Protein AF-A0A922KWG6-F1 (afdb_monomer_lite)

Sequence (1012 aa):
MRNSLVELYQLEPMISYQQCFIFMRQLTINLRKSIMVKEKDALKRVHNWQFIHSLNLWSQLIGTSLKQNDLFGQLLMPVTNISLETLRLFSAFKYVPYRLQIIESLIKLSSESGHFIPIMRTFREIIVQLAQNKNEIILKNKIKNKKKKKETKPMEIVKKKEPKSANKIINLNVTLKISKEQTFEMDFIQKVVDRIYELLLYYLKSISHLISFPEIILIFHGECSKLIKSIPYARGQTMMRQLMDKCDKNAQFIVEHREKQNLSGKLKELIDQQRIELFENEIRNLKTPLVEFYEQWRQFKSKQSTSETNEEAPYKPFCCDSDCPFILATMSQEEKSILGLGNPLLDVIATCNEDFLKKYDLEANNAILAEAKHEKLCADMSEQFKVQYLAGGSVQNSMRVAQWFMPRPNVCSFFGCVGEDDFAKQMKSKADEDGVNAVYMVDPKTATGTCACLITKNGKCRSLCAYLGASQKFSIDHVHKNFDYVESSRIFYVSGFHLIISLEPTLLLAKHAHQFEHKLFVINLSAPYISQFYSEQLLQVMPYVDLLFGNETEAEAFAKMQKWETNDMKIIAQKLADWQPCHRPRTVIVTQGKNPIIVAYTNQRLPMEMFTVPLLNDNEIVDTNGAGDAFVGGFLAYRLAAKPMAECIKAATFAAQEVIKQSGCVFPKENRMKLLLVVVFDCKFLHRYQLESDNAILADNERHQILCDELIENFNDIQFVPGGSIQNTIRVAQWFFDQPNVCTIFGCIGNDDFGHQMKCKIEQEDHVKSIYCIDNTRPTGKCVCLINVDSNGSHHRSLVTFLDACHGFRMEILQQNLSLFNNARIIYTSGFFLISNPDCVQLLAELCRKSSNDIKFALNLSASYVVKNHSQRLLQIFPYVDLLFGNENEAFALAETLEWDKDDKIDDIVEKMAHLESKKTNRTVIITQGPDEIIVVSTNSFVQKFPVPSIPTGEIIDTNGSGDAFVGGFLAYHLTGHSMIDCINAGTYAAQQVIRCCGCTLPESNELRLSN

Foldseek 3Di:
DLVVVLVVLLVPVVVSLLVLVVVLVVLVVLLVCCVPVVDPVSVVSCLDPVNLSNLLSSLQSLLQCVVPDVSSVVCLVSSLVSLLSSLVSQLDLQQLLQLLSSLLSVLNSCLSNVPDDPSLVSCQSVLVVLQVCLVVLVVVVVVVVVVVVVVPDDDDDDDDDDPPDDPDDDDSVPDRGDDPVVSSYPSVLVVSLVSVLVSVLSSCLSCLLQLCLLVSVVVVVVSLVSSLNSRNDDVSNVSSVVVNVLSVQSSVVSVVLCVVVVNNPCPVVPPPVVVRVVSSVVSVVVQTSSNVVVVVVLVVVQVVQVPDDPPDDTDDDDDPPPDDDDDDPDDDPLQQAEEEEWFWAKEKEFEDEPVLCVQQVWDWPAAEEDDPSCPCVSVVCVVPTDIDIDTDTLRLLLQLLLLLLDLAAARYEYEFEAEPDVSVVRNCVVCVVSRYRYDYDYDPPKHRKYWYWYAYPQQPITTIYIHRIRRLVDDLVSCVVVVVCLRSYQEYEYELNSLQRDLPNLVVSLVSQLVDPRHAYEYELHHLVCLVPVVVSVVVSLQSHQEYEYELNSLVSNCVSVVPPDSDVQVSQQCSQQDDDHSDKHWYWYHYPQAWIWIYIHPCPDPIDTHGQDDDDPVQQNHQASLSSQLSSQLVSVVSVVHDPNNSNVRSSLSSSQCRSDDHSDHDSDDPPSVQPLPQDDVVNCVSLVWDWQEEDEDDPVSVVVVVVCCVVVPSNDDDDQDDLLLLLQLLLLLQEPDAAPAEDEFEAEPDPSRVVNVCCVCPPSRHHYQYHYHDPWHGKDKDWRWHADPVLDIIITIYTHHIRRLVDDPVSCVVVVVVVLPAQEDEDELVCCVSPVVNLVVVLVCCQPHPNNRAYEYEPHDLCSCQVVVVSVLVSLQSHQEYEYEQSNLVSNCVNVVHDPPDDSQNSLLVSQQRHHDHDWHWYWYDYVQAWIWIDTPPDHIDTHHQDDDPSVQFDAQASLRSSLSNQLVSCVVVPHDNNNSNVRSSVRSVQCRSDPHSDDDPDDPSHDDD

Secondary structure (DSSP, 8-state):
-HHHHHHHHHHSHHHHHHHHHHHHHHHHHHHHHHHHH--HHHHHHHSSHHHHHHHHHHHHHHHHHTTT-GGGHHHHHHHHHHHHHHHHHT-SGGGHHHHHHHHHHHHHHHHHH-----HHHHHHHHHHHHHHHHHHHHHHHHHHHHHHHHS-S----------S-------TTT-S---TTGGG-HHHHHHHHHHHHHHHHHHHHHHTT-TTHHHHHHHHHHHHHHHHHH-SSHHHHHHHHHHHHHHHHHHHHHHHHHHHTT-TTTTTT---HHHHHHHHHHHHHT--HHHHHHHHHHHHHHHHTTTS-SSS--------------------TT--EEEEE---EEEEEEE--HHHHHHTTPPTTEEEE--GGGTTHHHHHHHHS--EEEE--HHHHHHHHHHHTSSSTTSEEEEEEEESSHHHHHHHHHHHHTT-EEEEEEETTSPEEEEEEEEETTTTEEEEEEEEEGGGG--HHHHHHTHHHHHHEEEEEEEHHHHTT-HHHHHHHHHHHHH-TT-EEEEE---HHHHHH-HHHHHHHGGG-SEEEEEHHHHHHHHHHTT-S---HHHHHHHHHH-SS-SS--EEEEEETTEEEEEEEGGGSS--EEEPPPPPPTTT----TTHHHHHHHHHHHHHHTT--HHHHHHHHHHHHHHHHTSSSS---SS-TTS--------HHHHHHTT--TTEEEE--HHHHHHHHHHHHHH-S--------HHHHHHHHHHHTBSSTTSSEEEEEEESSHHHHHHHHIIIIIS--EEEEEEESSSPPPEEEEEEEE-TTS-EEEEEEEE-GGGGG--HHHHHHTHHHHTT-SEEEEEHHHHHH-HHHHHHHHHHHHH-TT--EEEEE---HHHHHHHHHHHHHHGGG-SEEEEEHHHHHHHHHHTT--TT--HHHHHHHHHHS--SSS--EEEEEETTEEEEEEETTS--EEEPPPP--GGG----TTHHHHHHHHHHHHHHTT--HHHHHHHHHHHHHHHTTSSSSPPPS--TT-B--

pLDDT: mean 83.56, std 16.22, range [21.81, 98.62]

Structure (mmCIF, N/CA/C/O backbone):
data_AF-A0A922KWG6-F1
#
_entry.id   AF-A0A922KWG6-F1
#
loop_
_atom_site.group_PDB
_atom_site.id
_atom_site.type_symbol
_atom_site.label_atom_id
_atom_site.label_alt_id
_atom_site.label_comp_id
_atom_site.label_asym_id
_atom_site.label_entity_id
_atom_site.label_seq_id
_atom_site.pdbx_PDB_ins_code
_atom_site.Cartn_x
_atom_site.Cartn_y
_atom_site.Cartn_z
_atom_site.occupancy
_atom_site.B_iso_or_equiv
_atom_site.auth_seq_id
_atom_site.auth_comp_id
_atom_site.auth_asym_id
_atom_site.auth_atom_id
_atom_site.pdbx_PDB_model_num
ATOM 1 N N . MET A 1 1 ? 15.377 20.864 -7.348 1.00 59.28 1 MET A N 1
ATOM 2 C CA . MET A 1 1 ? 14.799 20.158 -6.184 1.00 59.28 1 MET A CA 1
ATOM 3 C C . MET A 1 1 ? 13.742 20.990 -5.462 1.00 59.28 1 MET A C 1
ATOM 5 O O . MET A 1 1 ? 12.593 20.629 -5.604 1.00 59.28 1 MET A O 1
ATOM 9 N N . ARG A 1 2 ? 14.041 22.108 -4.765 1.00 75.44 2 ARG A N 1
ATOM 10 C CA . ARG A 1 2 ? 12.980 22.904 -4.089 1.00 75.44 2 ARG A CA 1
ATOM 11 C C . ARG A 1 2 ? 11.874 23.394 -5.038 1.00 75.44 2 ARG A C 1
ATOM 13 O O . ARG A 1 2 ? 10.714 23.213 -4.716 1.00 75.44 2 ARG A O 1
ATOM 20 N N . ASN A 1 3 ? 12.224 23.986 -6.184 1.00 72.62 3 ASN A N 1
ATOM 21 C CA . ASN A 1 3 ? 11.232 24.450 -7.169 1.00 72.62 3 ASN A CA 1
ATOM 22 C C . ASN A 1 3 ? 10.406 23.283 -7.724 1.00 72.62 3 ASN A C 1
ATOM 24 O O . ASN A 1 3 ? 9.193 23.326 -7.635 1.00 72.62 3 ASN A O 1
ATOM 28 N N . SER A 1 4 ? 11.068 22.197 -8.127 1.00 76.56 4 SER A N 1
ATOM 29 C CA . SER A 1 4 ? 10.412 20.966 -8.588 1.00 76.56 4 SER A CA 1
ATOM 30 C C . SER A 1 4 ? 9.455 20.373 -7.550 1.00 76.56 4 SER A C 1
ATOM 32 O O . SER A 1 4 ? 8.413 19.839 -7.894 1.00 76.56 4 SER A O 1
ATOM 34 N N . LEU A 1 5 ? 9.803 20.469 -6.265 1.00 76.69 5 LEU A N 1
ATOM 35 C CA . LEU A 1 5 ? 8.951 20.003 -5.178 1.00 76.69 5 LEU A CA 1
ATOM 36 C C . LEU A 1 5 ? 7.742 20.926 -4.972 1.00 76.69 5 LEU A C 1
ATOM 38 O O . LEU A 1 5 ? 6.657 20.435 -4.700 1.00 76.69 5 LEU A O 1
ATOM 42 N N . VAL A 1 6 ? 7.913 22.245 -5.112 1.00 80.44 6 VAL A N 1
ATOM 43 C CA . VAL A 1 6 ? 6.792 23.201 -5.096 1.00 80.44 6 VAL A CA 1
ATOM 44 C C . VAL A 1 6 ? 5.848 22.935 -6.262 1.00 80.44 6 VAL A C 1
ATOM 46 O O . VAL A 1 6 ? 4.654 22.823 -6.032 1.00 80.44 6 VAL A O 1
ATOM 49 N N . GLU A 1 7 ? 6.383 22.769 -7.470 1.00 78.81 7 GLU A N 1
ATOM 50 C CA . GLU A 1 7 ? 5.612 22.428 -8.671 1.00 78.81 7 GLU A CA 1
ATOM 51 C C . GLU A 1 7 ? 4.840 21.116 -8.473 1.00 78.81 7 GLU A C 1
ATOM 53 O O . GLU A 1 7 ? 3.652 21.055 -8.764 1.00 78.81 7 GLU A O 1
ATOM 58 N N . LEU A 1 8 ? 5.469 20.097 -7.875 1.00 80.31 8 LEU A N 1
ATOM 59 C CA . LEU A 1 8 ? 4.806 18.835 -7.541 1.00 80.31 8 LEU A CA 1
ATOM 60 C C . LEU A 1 8 ? 3.674 19.017 -6.520 1.00 80.31 8 LEU A C 1
ATOM 62 O O . LEU A 1 8 ? 2.592 18.470 -6.700 1.00 80.31 8 LEU A O 1
ATOM 66 N N . TYR A 1 9 ? 3.887 19.812 -5.469 1.00 81.06 9 TYR A N 1
ATOM 67 C CA . TYR A 1 9 ? 2.828 20.131 -4.509 1.00 81.06 9 TYR A CA 1
ATOM 68 C C . TYR A 1 9 ? 1.695 20.973 -5.130 1.00 81.06 9 TYR A C 1
ATOM 70 O O . TYR A 1 9 ? 0.570 20.951 -4.635 1.00 81.06 9 TYR A O 1
ATOM 78 N N . GLN A 1 10 ? 1.936 21.706 -6.213 1.00 79.88 10 GLN A N 1
ATOM 79 C CA . GLN A 1 10 ? 0.877 22.453 -6.896 1.00 79.88 10 GLN A CA 1
ATOM 80 C C . GLN A 1 10 ? -0.069 21.562 -7.709 1.00 79.88 10 GLN A C 1
ATOM 82 O O . GLN A 1 10 ? -1.181 21.999 -7.992 1.00 79.88 10 GLN A O 1
ATOM 87 N N . LEU A 1 11 ? 0.333 20.328 -8.038 1.00 80.38 11 LEU A N 1
ATOM 88 C CA . LEU A 1 11 ? -0.500 19.387 -8.796 1.00 80.38 11 LEU A CA 1
ATOM 89 C C . LEU A 1 11 ? -1.735 18.933 -8.009 1.00 80.38 11 LEU A C 1
ATOM 91 O O . LEU A 1 11 ? -2.805 18.817 -8.590 1.00 80.38 11 LEU A O 1
ATOM 95 N N . GLU A 1 12 ? -1.598 18.749 -6.690 1.00 81.19 12 GLU A N 1
ATOM 96 C CA . GLU A 1 12 ? -2.671 18.276 -5.799 1.00 81.19 12 GLU A CA 1
ATOM 97 C C . GLU A 1 12 ? -2.898 19.240 -4.616 1.00 81.19 12 GLU A C 1
ATOM 99 O O . GLU A 1 12 ? -2.484 18.963 -3.483 1.00 81.19 12 GLU A O 1
ATOM 104 N N . PRO A 1 13 ? -3.545 20.403 -4.834 1.00 74.25 13 PRO A N 1
ATOM 105 C CA . PRO A 1 13 ? -3.647 21.475 -3.840 1.00 74.25 13 PRO A CA 1
ATOM 106 C C . PRO A 1 13 ? -4.237 21.059 -2.484 1.00 74.25 13 PRO A C 1
ATOM 108 O O . PRO A 1 13 ? -3.791 21.557 -1.449 1.00 74.25 13 PRO A O 1
ATOM 111 N N . MET A 1 14 ? -5.205 20.136 -2.475 1.00 71.12 14 MET A N 1
ATOM 112 C CA . MET A 1 14 ? -5.869 19.651 -1.257 1.00 71.12 14 MET A CA 1
ATOM 113 C C . MET A 1 14 ? -4.923 18.844 -0.359 1.00 71.12 14 MET A C 1
ATOM 115 O O . MET A 1 14 ? -4.755 19.155 0.823 1.00 71.12 14 MET A O 1
ATOM 119 N N . ILE A 1 15 ? -4.241 17.849 -0.931 1.00 77.94 15 ILE A N 1
ATOM 120 C CA . ILE A 1 15 ? -3.261 17.015 -0.220 1.00 77.94 15 ILE A CA 1
ATOM 121 C C . ILE A 1 15 ? -2.087 17.883 0.244 1.00 77.94 15 ILE A C 1
ATOM 123 O O . ILE A 1 15 ? -1.628 17.798 1.387 1.00 77.94 15 ILE A O 1
ATOM 127 N N . SER A 1 16 ? -1.625 18.773 -0.628 1.00 80.06 16 SER A N 1
ATOM 128 C CA . SER A 1 16 ? -0.528 19.695 -0.354 1.00 80.06 16 SER A CA 1
ATOM 129 C C . SER A 1 16 ? -0.841 20.672 0.772 1.00 80.06 16 SER A C 1
ATOM 131 O O . SER A 1 16 ? 0.031 20.936 1.602 1.00 80.06 16 SER A O 1
ATOM 133 N N . TYR A 1 17 ? -2.078 21.170 0.858 1.00 84.19 17 TYR A N 1
ATOM 134 C CA . TYR A 1 17 ? -2.541 21.974 1.987 1.00 84.19 17 TYR A CA 1
ATOM 135 C C . TYR A 1 17 ? -2.466 21.186 3.301 1.00 84.19 17 TYR A C 1
ATOM 137 O O . TYR A 1 17 ? -1.884 21.678 4.271 1.00 84.19 17 TYR A O 1
ATOM 145 N N . GLN A 1 18 ? -2.978 19.950 3.337 1.00 77.75 18 GLN A N 1
ATOM 146 C CA . GLN A 1 18 ? -2.961 19.113 4.543 1.00 77.75 18 GLN A CA 1
ATOM 147 C C . GLN A 1 18 ? -1.530 18.807 5.008 1.00 77.75 18 GLN A C 1
ATOM 149 O O . GLN A 1 18 ? -1.205 18.955 6.190 1.00 77.75 18 GLN A O 1
ATOM 154 N N . GLN A 1 19 ? -0.637 18.451 4.081 1.00 82.38 19 GLN A N 1
ATOM 155 C CA . GLN A 1 19 ? 0.773 18.224 4.400 1.00 82.38 19 GLN A CA 1
ATOM 156 C C . GLN A 1 19 ? 1.450 19.506 4.887 1.00 82.38 19 GLN A C 1
ATOM 158 O O . GLN A 1 19 ? 2.111 19.499 5.931 1.00 82.38 19 GLN A O 1
ATOM 163 N N . CYS A 1 20 ? 1.239 20.622 4.184 1.00 82.94 20 CYS A N 1
ATOM 164 C CA . CYS A 1 20 ? 1.757 21.922 4.589 1.00 82.94 20 CYS A CA 1
ATOM 165 C C . CYS A 1 20 ? 1.293 22.275 6.011 1.00 82.94 20 CYS A C 1
ATOM 167 O O . CYS A 1 20 ? 2.122 22.630 6.849 1.00 82.94 20 CYS A O 1
ATOM 169 N N . PHE A 1 21 ? 0.010 22.081 6.333 1.00 83.56 21 PHE A N 1
ATOM 170 C CA . PHE A 1 21 ? -0.555 22.313 7.663 1.00 83.56 21 PHE A CA 1
ATOM 171 C C . PHE A 1 21 ? 0.114 21.459 8.756 1.00 83.56 21 PHE A C 1
ATOM 173 O O . PHE A 1 21 ? 0.494 21.987 9.808 1.00 83.56 21 PHE A O 1
ATOM 180 N N . ILE A 1 22 ? 0.330 20.160 8.513 1.00 80.38 22 ILE A N 1
ATOM 181 C CA . ILE A 1 22 ? 0.997 19.255 9.466 1.00 80.38 22 ILE A CA 1
ATOM 182 C C . ILE A 1 22 ? 2.428 19.722 9.751 1.00 80.38 22 ILE A C 1
ATOM 184 O O . ILE A 1 22 ? 2.817 19.873 10.915 1.00 80.38 22 ILE A O 1
ATOM 188 N N . PHE A 1 23 ? 3.212 20.003 8.708 1.00 85.44 23 PHE A N 1
ATOM 189 C CA . PHE A 1 23 ? 4.589 20.472 8.875 1.00 85.44 23 PHE A CA 1
ATOM 190 C C . PHE A 1 23 ? 4.644 21.837 9.563 1.00 85.44 23 PHE A C 1
ATOM 192 O O . PHE A 1 23 ? 5.465 22.061 10.454 1.00 85.44 23 PHE A O 1
ATOM 199 N N . MET A 1 24 ? 3.719 22.731 9.230 1.00 85.81 24 MET A N 1
ATOM 200 C CA . MET A 1 24 ? 3.552 24.023 9.887 1.00 85.81 24 MET A CA 1
ATOM 201 C C . MET A 1 24 ? 3.261 23.884 11.388 1.00 85.81 24 MET A C 1
ATOM 203 O O . MET A 1 24 ? 3.851 24.595 12.215 1.00 85.81 24 MET A O 1
ATOM 207 N N . ARG A 1 25 ? 2.427 22.915 11.781 1.00 81.75 25 ARG A N 1
ATOM 208 C CA . ARG A 1 25 ? 2.173 22.590 13.191 1.00 81.75 25 ARG A CA 1
ATOM 209 C C . ARG A 1 25 ? 3.431 22.053 13.883 1.00 81.75 25 ARG A C 1
ATOM 211 O O . ARG A 1 25 ? 3.731 22.485 14.996 1.00 81.75 25 ARG A O 1
ATOM 218 N N . GLN A 1 26 ? 4.215 21.195 13.229 1.00 84.56 26 GLN A N 1
ATOM 219 C CA . GLN A 1 26 ? 5.482 20.689 13.780 1.00 84.56 26 GLN A CA 1
ATOM 220 C C . GLN A 1 26 ? 6.522 21.799 13.986 1.00 84.56 26 GLN A C 1
ATOM 222 O O . GLN A 1 26 ? 7.138 21.885 15.054 1.00 84.56 26 GLN A O 1
ATOM 227 N N . LEU A 1 27 ? 6.692 22.690 13.002 1.00 88.94 27 LEU A N 1
ATOM 228 C CA . LEU A 1 27 ? 7.568 23.860 13.123 1.00 88.94 27 LEU A CA 1
ATOM 229 C C . LEU A 1 27 ? 7.122 24.752 14.291 1.00 88.94 27 LEU A C 1
ATOM 231 O O . LEU A 1 27 ? 7.959 25.193 15.081 1.00 88.94 27 LEU A O 1
ATOM 235 N N . THR A 1 28 ? 5.809 24.941 14.462 1.00 88.94 28 THR A N 1
ATOM 236 C CA . THR A 1 28 ? 5.228 25.699 15.582 1.00 88.94 28 THR A CA 1
ATOM 237 C C . THR A 1 28 ? 5.527 25.052 16.935 1.00 88.94 28 THR A C 1
ATOM 239 O O . THR A 1 28 ? 5.909 25.753 17.871 1.00 88.94 28 THR A O 1
ATOM 242 N N . ILE A 1 29 ? 5.379 23.729 17.064 1.00 84.69 29 ILE A N 1
ATOM 243 C CA . ILE A 1 29 ? 5.659 22.994 18.311 1.00 84.69 29 ILE A CA 1
ATOM 244 C C . ILE A 1 29 ? 7.138 23.111 18.678 1.00 84.69 29 ILE A C 1
ATOM 246 O O . ILE A 1 29 ? 7.464 23.450 19.819 1.00 84.69 29 ILE A O 1
ATOM 250 N N . ASN A 1 30 ? 8.029 22.884 17.709 1.00 86.56 30 ASN A N 1
ATOM 251 C CA . ASN A 1 30 ? 9.467 23.028 17.915 1.00 86.56 30 ASN A CA 1
ATOM 252 C C . ASN A 1 30 ? 9.808 24.443 18.386 1.00 86.56 30 ASN A C 1
ATOM 254 O O . ASN A 1 30 ? 10.493 24.597 19.396 1.00 86.56 30 ASN A O 1
ATOM 258 N N . LEU A 1 31 ? 9.254 25.463 17.728 1.00 90.38 31 LEU A N 1
ATOM 259 C CA . LEU A 1 31 ? 9.469 26.859 18.088 1.00 90.38 31 LEU A CA 1
ATOM 260 C C . LEU A 1 31 ? 8.934 27.199 19.488 1.00 90.38 31 LEU A C 1
ATOM 262 O O . LEU A 1 31 ? 9.661 27.785 20.290 1.00 90.38 31 LEU A O 1
ATOM 266 N N . ARG A 1 32 ? 7.703 26.788 19.823 1.00 87.19 32 ARG A N 1
ATOM 267 C CA . ARG A 1 32 ? 7.104 27.004 21.154 1.00 87.19 32 ARG A CA 1
ATOM 268 C C . ARG A 1 32 ? 7.934 26.355 22.255 1.00 87.19 32 ARG A C 1
ATOM 270 O O . ARG A 1 32 ? 8.227 27.007 23.254 1.00 87.19 32 ARG A O 1
ATOM 277 N N . LYS A 1 33 ? 8.388 25.114 22.053 1.00 84.56 33 LYS A N 1
ATOM 278 C CA . LYS A 1 33 ? 9.250 24.415 23.015 1.00 84.56 33 LYS A CA 1
ATOM 279 C C . LYS A 1 33 ? 10.570 25.161 23.228 1.00 84.56 33 LYS A C 1
ATOM 281 O O . LYS A 1 33 ? 11.011 25.302 24.366 1.00 84.56 33 LYS A O 1
ATOM 286 N N . SER A 1 34 ? 11.178 25.693 22.166 1.00 88.31 34 SER A N 1
ATOM 287 C CA . SER A 1 34 ? 12.404 26.497 22.270 1.00 88.31 34 SER A CA 1
ATOM 288 C C . SER A 1 34 ? 12.186 27.834 22.984 1.00 88.31 34 SER A C 1
ATOM 290 O O . SER A 1 34 ? 13.081 28.284 23.697 1.00 88.31 34 SER A O 1
ATOM 292 N N . ILE A 1 35 ? 11.009 28.449 22.830 1.00 85.94 35 ILE A N 1
ATOM 293 C CA . ILE A 1 35 ? 10.632 29.689 23.525 1.00 85.94 35 ILE A CA 1
ATOM 294 C C . ILE A 1 35 ? 10.383 29.435 25.020 1.00 85.94 35 ILE A C 1
ATOM 296 O O . ILE A 1 35 ? 10.876 30.201 25.850 1.00 85.94 35 ILE A O 1
ATOM 300 N N . MET A 1 36 ? 9.649 28.369 25.361 1.00 77.56 36 MET A N 1
ATOM 301 C CA . MET A 1 36 ? 9.242 28.054 26.737 1.00 77.56 36 MET A CA 1
ATOM 302 C C . MET A 1 36 ? 10.387 27.485 27.579 1.00 77.56 36 MET A C 1
ATOM 304 O O . MET A 1 36 ? 10.631 27.958 28.683 1.00 77.56 36 MET A O 1
ATOM 308 N N . VAL A 1 37 ? 11.098 26.482 27.057 1.00 73.50 37 VAL A N 1
ATOM 309 C CA . VAL A 1 37 ? 12.067 25.691 27.837 1.00 73.50 37 VAL A CA 1
ATOM 310 C C . VAL A 1 37 ? 13.476 26.298 27.775 1.00 73.50 37 VAL A C 1
ATOM 312 O O . VAL A 1 37 ? 14.262 26.145 28.702 1.00 73.50 37 VAL A O 1
ATOM 315 N N . LYS A 1 38 ? 13.818 27.010 26.686 1.00 70.81 38 LYS A N 1
ATOM 316 C CA . LYS A 1 38 ? 15.133 27.654 26.435 1.00 70.81 38 LYS A CA 1
ATOM 317 C C . LYS A 1 38 ? 16.369 26.745 26.584 1.00 70.81 38 LYS A C 1
ATOM 319 O O . LYS A 1 38 ? 17.500 27.232 26.607 1.00 70.81 38 LYS A O 1
ATOM 324 N N . GLU A 1 39 ? 16.183 25.430 26.617 1.00 79.31 39 GLU A N 1
ATOM 325 C CA . GLU A 1 39 ? 17.261 24.442 26.647 1.00 79.31 39 GLU A CA 1
ATOM 326 C C . GLU A 1 39 ? 18.057 24.402 25.337 1.00 79.31 39 GLU A C 1
ATOM 328 O O . GLU A 1 39 ? 17.531 24.625 24.241 1.00 79.31 39 GLU A O 1
ATOM 333 N N . LYS A 1 40 ? 19.346 24.048 25.437 1.00 78.75 40 LYS A N 1
ATOM 334 C CA . LYS A 1 40 ? 20.254 23.967 24.281 1.00 78.75 40 LYS A CA 1
ATOM 335 C C . LYS A 1 40 ? 19.732 23.031 23.190 1.00 78.75 40 LYS A C 1
ATOM 337 O O . LYS A 1 40 ? 19.833 23.379 22.016 1.00 78.75 40 LYS A O 1
ATOM 342 N N . ASP A 1 41 ? 19.162 21.885 23.551 1.00 79.50 41 ASP A N 1
ATOM 343 C CA . ASP A 1 41 ? 18.689 20.909 22.564 1.00 79.50 41 ASP A CA 1
ATOM 344 C C . ASP A 1 41 ? 17.359 21.317 21.926 1.00 79.50 41 ASP A C 1
ATOM 346 O O . ASP A 1 41 ? 17.149 21.084 20.736 1.00 79.50 41 ASP A O 1
ATOM 350 N N . ALA A 1 42 ? 16.504 22.040 22.656 1.00 82.19 42 ALA A N 1
ATOM 351 C CA . ALA A 1 42 ? 15.332 22.679 22.067 1.00 82.19 42 ALA A CA 1
ATOM 352 C C . ALA A 1 42 ? 15.731 23.771 21.064 1.00 82.19 42 ALA A C 1
ATOM 354 O O . ALA A 1 42 ? 15.164 23.845 19.978 1.00 82.19 42 ALA A O 1
ATOM 355 N N . LEU A 1 43 ? 16.741 24.589 21.368 1.00 86.69 43 LEU A N 1
ATOM 356 C CA . LEU A 1 43 ? 17.226 25.617 20.440 1.00 86.69 43 LEU A CA 1
ATOM 357 C C . LEU A 1 43 ? 17.864 25.023 19.174 1.00 86.69 43 LEU A C 1
ATOM 359 O O . LEU A 1 43 ? 17.669 25.584 18.098 1.00 86.69 43 LEU A O 1
ATOM 363 N N . LYS A 1 44 ? 18.569 23.885 19.262 1.00 87.94 44 LYS A N 1
ATOM 364 C CA . LYS A 1 44 ? 19.153 23.192 18.092 1.00 87.94 44 LYS A CA 1
ATOM 365 C C . LYS A 1 44 ? 18.102 22.686 17.100 1.00 87.94 44 LYS A C 1
ATOM 367 O O . LYS A 1 44 ? 18.371 22.671 15.902 1.00 87.94 44 LYS A O 1
ATOM 372 N N . ARG A 1 45 ? 16.908 22.304 17.572 1.00 87.75 45 ARG A N 1
ATOM 373 C CA . ARG A 1 45 ? 15.798 21.865 16.700 1.00 87.75 45 ARG A CA 1
ATOM 374 C C . ARG A 1 45 ? 15.259 22.976 15.797 1.00 87.75 45 ARG A C 1
ATOM 376 O O . ARG A 1 45 ? 14.709 22.675 14.745 1.00 87.75 45 ARG A O 1
ATOM 383 N N . VAL A 1 46 ? 15.457 24.236 16.183 1.00 91.44 46 VAL A N 1
ATOM 384 C CA . VAL A 1 46 ? 15.071 25.403 15.379 1.00 91.44 46 VAL A CA 1
ATOM 385 C C . VAL A 1 46 ? 16.288 26.000 14.663 1.00 91.44 46 VAL A C 1
ATOM 387 O O . VAL A 1 46 ? 16.210 26.318 13.487 1.00 91.44 46 VAL A O 1
ATOM 390 N N . HIS A 1 47 ? 17.449 26.100 15.319 1.00 93.12 47 HIS A N 1
ATOM 391 C CA . HIS A 1 47 ? 18.687 26.633 14.726 1.00 93.12 47 HIS A CA 1
ATOM 392 C C . HIS A 1 47 ? 19.421 25.590 13.865 1.00 93.12 47 HIS A C 1
ATOM 394 O O . HIS A 1 47 ? 20.483 25.094 14.238 1.00 93.12 47 HIS A O 1
ATOM 400 N N . ASN A 1 48 ? 18.858 25.242 12.708 1.00 92.88 48 ASN A N 1
ATOM 401 C CA . ASN A 1 48 ? 19.487 24.347 11.732 1.00 92.88 48 ASN A CA 1
ATOM 402 C C . ASN A 1 48 ? 18.989 24.613 10.296 1.00 92.88 48 ASN A C 1
ATOM 404 O O . ASN A 1 48 ? 18.021 25.343 10.078 1.00 92.88 48 ASN A O 1
ATOM 408 N N . TRP A 1 49 ? 19.666 24.017 9.308 1.00 91.44 49 TRP A N 1
ATOM 409 C CA . TRP A 1 49 ? 19.324 24.174 7.890 1.00 91.44 49 TRP A CA 1
ATOM 410 C C . TRP A 1 49 ? 17.984 23.538 7.520 1.00 91.44 49 TRP A C 1
ATOM 412 O O . TRP A 1 49 ? 17.274 24.093 6.688 1.00 91.44 49 TRP A O 1
ATOM 422 N N . GLN A 1 50 ? 17.603 22.422 8.147 1.00 89.50 50 GLN A N 1
ATOM 423 C CA . GLN A 1 50 ? 16.333 21.747 7.857 1.00 89.50 50 GLN A CA 1
ATOM 424 C C . GLN A 1 50 ? 15.140 22.652 8.191 1.00 89.50 50 GLN A C 1
ATOM 426 O O . GLN A 1 50 ? 14.216 22.765 7.388 1.00 89.50 50 GLN A O 1
ATOM 431 N N . PHE A 1 51 ? 15.189 23.366 9.320 1.00 92.50 51 PHE A N 1
ATOM 432 C CA . PHE A 1 51 ? 14.155 24.317 9.729 1.00 92.50 51 PHE A CA 1
ATOM 433 C C . PHE A 1 51 ? 14.029 25.486 8.738 1.00 92.50 51 PHE A C 1
ATOM 435 O O . PHE A 1 51 ? 12.925 25.799 8.296 1.00 92.50 51 PHE A O 1
ATOM 442 N N . ILE A 1 52 ? 15.154 26.087 8.319 1.00 90.81 52 ILE A N 1
ATOM 443 C CA . ILE A 1 52 ? 15.160 27.155 7.300 1.00 90.81 52 ILE A CA 1
ATOM 444 C C . ILE A 1 52 ? 14.633 26.642 5.961 1.00 90.81 52 ILE A C 1
ATOM 446 O O . ILE A 1 52 ? 13.787 27.283 5.348 1.00 90.81 52 ILE A O 1
ATOM 450 N N . HIS A 1 53 ? 15.125 25.500 5.481 1.00 89.94 53 HIS A N 1
ATOM 451 C CA . HIS A 1 53 ? 14.699 24.961 4.192 1.00 89.94 53 HIS A CA 1
ATOM 452 C C . HIS A 1 53 ? 13.217 24.589 4.189 1.00 89.94 53 HIS A C 1
ATOM 454 O O . HIS A 1 53 ? 12.561 24.812 3.175 1.00 89.94 53 HIS A O 1
ATOM 460 N N . SER A 1 54 ? 12.687 24.122 5.322 1.00 90.19 54 SER A N 1
ATOM 461 C CA . SER A 1 54 ? 11.254 23.878 5.500 1.00 90.19 54 SER A CA 1
ATOM 462 C C . SER A 1 54 ? 10.460 25.179 5.419 1.00 90.19 54 SER A C 1
ATOM 464 O O . SER A 1 54 ? 9.527 25.266 4.628 1.00 90.19 54 SER A O 1
ATOM 466 N N . LEU A 1 55 ? 10.861 26.222 6.159 1.00 90.31 55 LEU A N 1
ATOM 467 C CA . LEU A 1 55 ? 10.218 27.537 6.057 1.00 90.31 55 LEU A CA 1
ATOM 468 C C . LEU A 1 55 ? 10.267 28.082 4.627 1.00 90.31 55 LEU A C 1
ATOM 470 O O . LEU A 1 55 ? 9.255 28.566 4.135 1.00 90.31 55 LEU A O 1
ATOM 474 N N . ASN A 1 56 ? 11.401 27.951 3.940 1.00 89.75 56 ASN A N 1
ATOM 475 C CA . ASN A 1 56 ? 11.568 28.433 2.571 1.00 89.75 56 ASN A CA 1
ATOM 476 C C . ASN A 1 56 ? 10.696 27.666 1.569 1.00 89.75 56 ASN A C 1
ATOM 478 O O . ASN A 1 56 ? 10.153 28.274 0.651 1.00 89.75 56 ASN A O 1
ATOM 482 N N . LEU A 1 57 ? 10.590 26.342 1.717 1.00 90.06 57 LEU A N 1
ATOM 483 C CA . LEU A 1 57 ? 9.752 25.495 0.869 1.00 90.06 57 LEU A CA 1
ATOM 484 C C . LEU A 1 57 ? 8.278 25.870 1.026 1.00 90.06 57 LEU A C 1
ATOM 486 O O . LEU A 1 57 ? 7.625 26.186 0.036 1.00 90.06 57 LEU A O 1
ATOM 490 N N . TRP A 1 58 ? 7.778 25.891 2.264 1.00 91.50 58 TRP A N 1
ATOM 491 C CA . TRP A 1 58 ? 6.368 26.175 2.533 1.00 91.50 58 TRP A CA 1
ATOM 492 C C . TRP A 1 58 ? 5.998 27.622 2.222 1.00 91.50 58 TRP A C 1
ATOM 494 O O . TRP A 1 58 ? 4.939 27.863 1.656 1.00 91.50 58 TRP A O 1
ATOM 504 N N . SER A 1 59 ? 6.891 28.578 2.494 1.00 90.88 59 SER A N 1
ATOM 505 C CA . SER A 1 59 ? 6.688 29.975 2.087 1.00 90.88 59 SER A CA 1
ATOM 506 C C . SER A 1 59 ? 6.556 30.107 0.568 1.00 90.88 59 SER A C 1
ATOM 508 O O . SER A 1 59 ? 5.699 30.843 0.095 1.00 90.88 59 SER A O 1
ATOM 510 N N . GLN A 1 60 ? 7.377 29.382 -0.199 1.00 89.38 60 GLN A N 1
ATOM 511 C CA . GLN A 1 60 ? 7.311 29.402 -1.659 1.00 89.38 60 GLN A CA 1
ATOM 512 C C . GLN A 1 60 ? 6.042 28.714 -2.182 1.00 89.38 60 GLN A C 1
ATOM 514 O O . GLN A 1 60 ? 5.394 29.251 -3.075 1.00 89.38 60 GLN A O 1
ATOM 519 N N . LEU A 1 61 ? 5.660 27.558 -1.628 1.00 89.06 61 LEU A N 1
ATOM 520 C CA . LEU A 1 61 ? 4.434 26.860 -2.027 1.00 89.06 61 LEU A CA 1
ATOM 521 C C . LEU A 1 61 ? 3.191 27.713 -1.758 1.00 89.06 61 LEU A C 1
ATOM 523 O O . LEU A 1 61 ? 2.385 27.916 -2.660 1.00 89.06 61 LEU A O 1
ATOM 527 N N . ILE A 1 62 ? 3.063 28.252 -0.542 1.00 89.56 62 ILE A N 1
ATOM 528 C CA . ILE A 1 62 ? 1.940 29.118 -0.168 1.00 89.56 62 ILE A CA 1
ATOM 529 C C . ILE A 1 62 ? 1.932 30.358 -1.067 1.00 89.56 62 ILE A C 1
ATOM 531 O O . ILE A 1 62 ? 0.918 30.653 -1.686 1.00 89.56 62 ILE A O 1
ATOM 535 N N . GLY A 1 63 ? 3.069 31.049 -1.200 1.00 85.94 63 GLY A N 1
ATOM 536 C CA . GLY A 1 63 ? 3.173 32.261 -2.011 1.00 85.94 63 GLY A CA 1
ATOM 537 C C . GLY A 1 63 ? 2.727 32.059 -3.459 1.00 85.94 63 GLY A C 1
ATOM 538 O O . GLY A 1 63 ? 1.945 32.851 -3.974 1.00 85.94 63 GLY A O 1
ATOM 539 N N . THR A 1 64 ? 3.191 30.989 -4.103 1.00 85.44 64 THR A N 1
ATOM 540 C CA . THR A 1 64 ? 2.896 30.711 -5.519 1.00 85.44 64 THR A CA 1
ATOM 541 C C . THR A 1 64 ? 1.498 30.138 -5.765 1.00 85.44 64 THR A C 1
ATOM 543 O O . THR A 1 64 ? 0.954 30.349 -6.845 1.00 85.44 64 THR A O 1
ATOM 546 N N . SER A 1 65 ? 0.892 29.464 -4.783 1.00 83.00 65 SER A N 1
ATOM 547 C CA . SER A 1 65 ? -0.394 28.761 -4.962 1.00 83.00 65 SER A CA 1
ATOM 548 C C . SER A 1 65 ? -1.622 29.596 -4.581 1.00 83.00 65 SER A C 1
ATOM 550 O O . SER A 1 65 ? -2.734 29.260 -4.974 1.00 83.00 65 SER A O 1
ATOM 552 N N . LEU A 1 66 ? -1.439 30.717 -3.872 1.00 77.12 66 LEU A N 1
ATOM 553 C CA . LEU A 1 66 ? -2.532 31.579 -3.389 1.00 77.12 66 LEU A CA 1
ATOM 554 C C . LEU A 1 66 ? -3.437 32.151 -4.484 1.00 77.12 66 LEU A C 1
ATOM 556 O O . LEU A 1 66 ? -4.604 32.405 -4.228 1.00 77.12 66 LEU A O 1
ATOM 560 N N . LYS A 1 67 ? -2.912 32.372 -5.693 1.00 67.19 67 LYS A N 1
ATOM 561 C CA . LYS A 1 67 ? -3.711 32.888 -6.819 1.00 67.19 67 LYS A CA 1
ATOM 562 C C . LYS A 1 67 ? -4.593 31.823 -7.472 1.00 67.19 67 LYS A C 1
ATOM 564 O O . LYS A 1 67 ? -5.493 32.171 -8.225 1.00 67.19 67 LYS A O 1
ATOM 569 N N . GLN A 1 68 ? -4.274 30.551 -7.251 1.00 63.91 68 GLN A N 1
ATOM 570 C CA . GLN A 1 68 ? -4.918 29.408 -7.899 1.00 63.91 68 GLN A CA 1
ATOM 571 C C . GLN A 1 68 ? -5.833 28.648 -6.935 1.00 63.91 68 GLN A C 1
ATOM 573 O O . GLN A 1 68 ? -6.738 27.953 -7.386 1.00 63.91 68 GLN A O 1
ATOM 578 N N . ASN A 1 69 ? -5.596 28.750 -5.622 1.00 68.69 69 ASN A N 1
ATOM 579 C CA . ASN A 1 69 ? -6.355 28.014 -4.621 1.00 68.69 69 ASN A CA 1
ATOM 580 C C . ASN A 1 69 ? -6.430 28.757 -3.273 1.00 68.69 69 ASN A C 1
ATOM 582 O O . ASN A 1 69 ? -5.410 28.996 -2.615 1.00 68.69 69 ASN A O 1
ATOM 586 N N . ASP A 1 70 ? -7.656 29.038 -2.830 1.00 70.19 70 ASP A N 1
ATOM 587 C CA . ASP A 1 70 ? -7.949 29.812 -1.618 1.00 70.19 70 ASP A CA 1
ATOM 588 C C . ASP A 1 70 ? -7.576 29.097 -0.306 1.00 70.19 70 ASP A C 1
ATOM 590 O O . ASP A 1 70 ? -7.391 29.744 0.729 1.00 70.19 70 ASP A O 1
ATOM 594 N N . LEU A 1 71 ? -7.398 27.770 -0.315 1.00 74.88 71 LEU A N 1
ATOM 595 C CA . LEU A 1 71 ? -7.080 26.991 0.889 1.00 74.88 71 LEU A CA 1
ATOM 596 C C . LEU A 1 71 ? -5.725 27.382 1.479 1.00 74.88 71 LEU A C 1
ATOM 598 O O . LEU A 1 71 ? -5.603 27.572 2.691 1.00 74.88 71 LEU A O 1
ATOM 602 N N . PHE A 1 72 ? -4.710 27.604 0.638 1.00 80.12 72 PHE A N 1
ATOM 603 C CA . PHE A 1 72 ? -3.392 28.057 1.098 1.00 80.12 72 PHE A CA 1
ATOM 604 C C . PHE A 1 72 ? -3.435 29.442 1.767 1.00 80.12 72 PHE A C 1
ATOM 606 O O . PHE A 1 72 ? -2.552 29.751 2.575 1.00 80.12 72 PHE A O 1
ATOM 613 N N . GLY A 1 73 ? -4.496 30.227 1.527 1.00 80.38 73 GLY A N 1
ATOM 614 C CA . GLY A 1 73 ? -4.822 31.470 2.239 1.00 80.38 73 GLY A CA 1
ATOM 615 C C . GLY A 1 73 ? -4.791 31.312 3.752 1.00 80.38 73 GLY A C 1
ATOM 616 O O . GLY A 1 73 ? -4.214 32.137 4.464 1.00 80.38 73 GLY A O 1
ATOM 617 N N . GLN A 1 74 ? -5.312 30.192 4.249 1.00 83.81 74 GLN A N 1
ATOM 618 C CA . GLN A 1 74 ? -5.397 29.922 5.683 1.00 83.81 74 GLN A CA 1
ATOM 619 C C . GLN A 1 74 ? -4.019 29.670 6.325 1.00 83.81 74 GLN A C 1
ATOM 621 O O . GLN A 1 74 ? -3.855 29.853 7.533 1.00 83.81 74 GLN A O 1
ATOM 626 N N . LEU A 1 75 ? -3.004 29.291 5.534 1.00 88.81 75 LEU A N 1
ATOM 627 C CA . LEU A 1 75 ? -1.648 28.980 6.012 1.00 88.81 75 LEU A CA 1
ATOM 628 C C . LEU A 1 75 ? -0.682 30.169 5.943 1.00 88.81 75 LEU A C 1
ATOM 630 O O . LEU A 1 75 ? 0.368 30.143 6.595 1.00 88.81 75 LEU A O 1
ATOM 634 N N . LEU A 1 76 ? -1.048 31.237 5.227 1.00 88.75 76 LEU A N 1
ATOM 635 C CA . LEU A 1 76 ? -0.231 32.440 5.057 1.00 88.75 76 LEU A CA 1
ATOM 636 C C . LEU A 1 76 ? 0.122 33.112 6.395 1.00 88.75 76 LEU A C 1
ATOM 638 O O . LEU A 1 76 ? 1.286 33.433 6.666 1.00 88.75 76 LEU A O 1
ATOM 642 N N . MET A 1 77 ? -0.875 33.298 7.262 1.00 88.62 77 MET A N 1
ATOM 643 C CA . MET A 1 77 ? -0.673 33.885 8.589 1.00 88.62 77 MET A CA 1
ATOM 644 C C . MET A 1 77 ? 0.161 32.977 9.511 1.00 88.62 77 MET A C 1
ATOM 646 O O . MET A 1 77 ? 1.124 33.473 10.107 1.00 88.62 77 MET A O 1
ATOM 650 N N . PRO A 1 78 ? -0.116 31.661 9.610 1.00 90.94 78 PRO A N 1
ATOM 651 C CA . PRO A 1 78 ? 0.754 30.718 10.306 1.00 90.94 78 PRO A CA 1
ATOM 652 C C . PRO A 1 78 ? 2.232 30.793 9.885 1.00 90.94 78 PRO A C 1
ATOM 654 O O . PRO A 1 78 ? 3.094 30.933 10.754 1.00 90.94 78 PRO A O 1
ATOM 657 N N . VAL A 1 79 ? 2.556 30.754 8.584 1.00 93.06 79 VAL A N 1
ATOM 658 C CA . VAL A 1 79 ? 3.963 30.731 8.109 1.00 93.06 79 VAL A CA 1
ATOM 659 C C . VAL A 1 79 ? 4.682 32.047 8.354 1.00 93.06 79 VAL A C 1
ATOM 661 O O . VAL A 1 79 ? 5.851 32.060 8.762 1.00 93.06 79 VAL A O 1
ATOM 664 N N . THR A 1 80 ? 3.953 33.153 8.234 1.00 93.06 80 THR A N 1
ATOM 665 C CA . THR A 1 80 ? 4.452 34.480 8.585 1.00 93.06 80 THR A CA 1
ATOM 666 C C . THR A 1 80 ? 4.770 34.560 10.080 1.00 93.06 80 THR A C 1
ATOM 668 O O . THR A 1 80 ? 5.866 34.978 10.457 1.00 93.06 80 THR A O 1
ATOM 671 N N . ASN A 1 81 ? 3.869 34.088 10.945 1.00 92.50 81 ASN A N 1
ATOM 672 C CA . ASN A 1 81 ? 4.052 34.132 12.397 1.00 92.50 81 ASN A CA 1
ATOM 673 C C . ASN A 1 81 ? 5.215 33.257 12.876 1.00 92.50 81 ASN A C 1
ATOM 675 O O . ASN A 1 81 ? 6.036 33.732 13.659 1.00 92.50 81 ASN A O 1
ATOM 679 N N . ILE A 1 82 ? 5.347 32.019 12.380 1.00 94.81 82 ILE A N 1
ATOM 680 C CA . ILE A 1 82 ? 6.491 31.157 12.729 1.00 94.81 82 ILE A CA 1
ATOM 681 C C . ILE A 1 82 ? 7.802 31.841 12.337 1.00 94.81 82 ILE A C 1
ATOM 683 O O . ILE A 1 82 ? 8.745 31.878 13.131 1.00 94.81 82 ILE A O 1
ATOM 687 N N . SER A 1 83 ? 7.862 32.419 11.137 1.00 94.94 83 SER A N 1
ATOM 688 C CA . SER A 1 83 ? 9.052 33.115 10.645 1.00 94.94 83 SER A CA 1
ATOM 689 C C . SER A 1 83 ? 9.408 34.323 11.523 1.00 94.94 83 SER A C 1
ATOM 691 O O . SER A 1 83 ? 10.558 34.469 11.941 1.00 94.94 83 SER A O 1
ATOM 693 N N . LEU A 1 84 ? 8.426 35.160 11.876 1.00 92.94 84 LEU A N 1
ATOM 694 C CA . LEU A 1 84 ? 8.627 36.334 12.732 1.00 92.94 84 LEU A CA 1
ATOM 695 C C . LEU A 1 84 ? 9.037 35.965 14.165 1.00 92.94 84 LEU A C 1
ATOM 697 O O . LEU A 1 84 ? 9.955 36.576 14.715 1.00 92.94 84 LEU A O 1
ATOM 701 N N . GLU A 1 85 ? 8.408 34.959 14.767 1.00 92.94 85 GLU A N 1
ATOM 702 C CA . GLU A 1 85 ? 8.760 34.487 16.111 1.00 92.94 85 GLU A CA 1
ATOM 703 C C . GLU A 1 85 ? 10.141 33.815 16.132 1.00 92.94 85 GLU A C 1
ATOM 705 O O . GLU A 1 85 ? 10.920 33.999 17.070 1.00 92.94 85 GLU A O 1
ATOM 710 N N . THR A 1 86 ? 10.520 33.132 15.048 1.00 94.12 86 THR A N 1
ATOM 711 C CA . THR A 1 86 ? 11.876 32.592 14.886 1.00 94.12 86 THR A CA 1
ATOM 712 C C . THR A 1 86 ? 12.921 33.712 14.833 1.00 94.12 86 THR A C 1
ATOM 714 O O . THR A 1 86 ? 13.974 33.606 15.469 1.00 94.12 86 THR A O 1
ATOM 717 N N . LEU A 1 87 ? 12.637 34.820 14.135 1.00 93.75 87 LEU A N 1
ATOM 718 C CA . LEU A 1 87 ? 13.519 35.993 14.120 1.00 93.75 87 LEU A CA 1
ATOM 719 C C . LEU A 1 87 ? 13.696 36.603 15.519 1.00 93.75 87 LEU A C 1
ATOM 721 O O . LEU A 1 87 ? 14.816 36.974 15.873 1.00 93.75 87 LEU A O 1
ATOM 725 N N . ARG A 1 88 ? 12.622 36.665 16.319 1.00 90.69 88 ARG A N 1
ATOM 726 C CA . ARG A 1 88 ? 12.661 37.162 17.708 1.00 90.69 88 ARG A CA 1
ATOM 727 C C . ARG A 1 88 ? 13.486 36.254 18.619 1.00 90.69 88 ARG A C 1
ATOM 729 O O . ARG A 1 88 ? 14.290 36.748 19.413 1.00 90.69 88 ARG A O 1
ATOM 736 N N . LEU A 1 89 ? 13.330 34.935 18.482 1.00 92.44 89 LEU A N 1
ATOM 737 C CA . LEU A 1 89 ? 14.056 33.944 19.283 1.00 92.44 89 LEU A CA 1
ATOM 738 C C . LEU A 1 89 ? 15.578 34.037 19.080 1.00 92.44 89 LEU A C 1
ATOM 740 O O . LEU A 1 89 ? 16.344 33.939 20.040 1.00 92.44 89 LEU A O 1
ATOM 744 N N . PHE A 1 90 ? 16.026 34.276 17.844 1.00 92.44 90 PHE A N 1
ATOM 745 C CA . PHE A 1 90 ? 17.445 34.389 17.486 1.00 92.44 90 PHE A CA 1
ATOM 746 C C . PHE A 1 90 ? 17.889 35.840 17.244 1.00 92.44 90 PHE A C 1
ATOM 748 O O . PHE A 1 90 ? 18.669 36.116 16.335 1.00 92.44 90 PHE A O 1
ATOM 755 N N . SER A 1 91 ? 17.445 36.772 18.091 1.00 90.25 91 SER A N 1
ATOM 756 C CA . SER A 1 91 ? 17.693 38.216 17.936 1.00 90.25 91 SER A CA 1
ATOM 757 C C . SER A 1 91 ? 19.154 38.657 18.112 1.00 90.25 91 SER A C 1
ATOM 759 O O . SER A 1 91 ? 19.521 39.745 17.671 1.00 90.25 91 SER A O 1
ATOM 761 N N . ALA A 1 92 ? 20.027 37.844 18.719 1.00 90.50 92 ALA A N 1
ATOM 762 C CA . ALA A 1 92 ? 21.430 38.211 18.938 1.00 90.50 92 ALA A CA 1
ATOM 763 C C . ALA A 1 92 ? 22.228 38.348 17.624 1.00 90.50 92 ALA A C 1
ATOM 765 O O . ALA A 1 92 ? 22.128 37.505 16.733 1.00 90.50 92 ALA A O 1
ATOM 766 N N . PHE A 1 93 ? 23.124 39.340 17.551 1.00 90.69 93 PHE A N 1
ATOM 767 C CA . PHE A 1 93 ? 23.852 39.705 16.323 1.00 90.69 93 PHE A CA 1
ATOM 768 C C . PHE A 1 93 ? 24.676 38.560 15.693 1.00 90.69 93 PHE A C 1
ATOM 770 O O . PHE A 1 93 ? 24.830 38.475 14.478 1.00 90.69 93 PHE A O 1
ATOM 777 N N . LYS A 1 94 ? 25.143 37.601 16.502 1.00 91.62 94 LYS A N 1
ATOM 778 C CA . LYS A 1 94 ? 25.847 36.393 16.028 1.00 91.62 94 LYS A CA 1
ATOM 779 C C . LYS A 1 94 ? 25.003 35.464 15.137 1.00 91.62 94 LYS A C 1
ATOM 781 O O . LYS A 1 94 ? 25.569 34.606 14.463 1.00 91.62 94 LYS A O 1
ATOM 786 N N . TYR A 1 95 ? 23.675 35.610 15.155 1.00 94.06 95 TYR A N 1
ATOM 787 C CA . TYR A 1 95 ? 22.716 34.848 14.345 1.00 94.06 95 TYR A CA 1
ATOM 788 C C . TYR A 1 95 ? 22.217 35.619 13.115 1.00 94.06 95 TYR A C 1
ATOM 790 O O . TYR A 1 95 ? 21.329 35.136 12.419 1.00 94.06 95 TYR A O 1
ATOM 798 N N . VAL A 1 96 ? 22.782 36.792 12.805 1.00 93.12 96 VAL A N 1
ATOM 799 C CA . VAL A 1 96 ? 22.432 37.555 11.593 1.00 93.12 96 VAL A CA 1
ATOM 800 C C . VAL A 1 96 ? 22.438 36.702 10.314 1.00 93.12 96 VAL A C 1
ATOM 802 O O . VAL A 1 96 ? 21.471 36.823 9.567 1.00 93.12 96 VAL A O 1
ATOM 805 N N . PRO A 1 97 ? 23.407 35.791 10.068 1.00 93.44 97 PRO A N 1
ATOM 806 C CA . PRO A 1 97 ? 23.349 34.921 8.892 1.00 93.44 97 PRO A CA 1
ATOM 807 C C . PRO A 1 97 ? 22.059 34.087 8.817 1.00 93.44 97 PRO A C 1
ATOM 809 O O . PRO A 1 97 ? 21.378 34.101 7.799 1.00 93.44 97 PRO A O 1
ATOM 812 N N . TYR A 1 98 ? 21.661 33.451 9.925 1.00 94.06 98 TYR A N 1
ATOM 813 C CA . TYR A 1 98 ? 20.414 32.683 10.038 1.00 94.06 98 TYR A CA 1
ATOM 814 C C . TYR A 1 98 ? 19.169 33.561 9.844 1.00 94.06 98 TYR A C 1
ATOM 816 O O . TYR A 1 98 ? 18.235 33.182 9.144 1.00 94.06 98 TYR A O 1
ATOM 824 N N . ARG A 1 99 ? 19.170 34.775 10.408 1.00 94.25 99 ARG A N 1
ATOM 825 C CA . ARG A 1 99 ? 18.059 35.727 10.261 1.00 94.25 99 ARG A CA 1
ATOM 826 C C . ARG A 1 99 ? 17.869 36.193 8.821 1.00 94.25 99 ARG A C 1
ATOM 828 O O . ARG A 1 99 ? 16.733 36.297 8.376 1.00 94.25 99 ARG A O 1
ATOM 835 N N . LEU A 1 100 ? 18.955 36.471 8.098 1.00 93.50 100 LEU A N 1
ATOM 836 C CA . LEU A 1 100 ? 18.886 36.933 6.709 1.00 93.50 100 LEU A CA 1
ATOM 837 C C . LEU A 1 100 ? 18.251 35.880 5.786 1.00 93.50 100 LEU A C 1
ATOM 839 O O . LEU A 1 100 ? 17.501 36.262 4.894 1.00 93.50 100 LEU A O 1
ATOM 843 N N . GLN A 1 101 ? 18.462 34.584 6.052 1.00 92.56 101 GLN A N 1
ATOM 844 C CA . GLN A 1 101 ? 17.804 33.488 5.320 1.00 92.56 101 GLN A CA 1
ATOM 845 C C . GLN A 1 101 ? 16.278 33.484 5.521 1.00 92.56 101 GLN A C 1
ATOM 847 O O . GLN A 1 101 ? 15.519 33.287 4.578 1.00 92.56 101 GLN A O 1
ATOM 852 N N . ILE A 1 102 ? 15.808 33.745 6.746 1.00 93.75 102 ILE A N 1
ATOM 853 C CA . ILE A 1 102 ? 14.367 33.802 7.051 1.00 93.75 102 ILE A CA 1
ATOM 854 C C . ILE A 1 102 ? 13.734 35.069 6.466 1.00 93.75 102 ILE A C 1
ATOM 856 O O . ILE A 1 102 ? 12.622 35.026 5.943 1.00 93.75 102 ILE A O 1
ATOM 860 N N . ILE A 1 103 ? 14.437 36.204 6.533 1.00 94.00 103 ILE A N 1
ATOM 861 C CA . ILE A 1 103 ? 13.956 37.463 5.949 1.00 94.00 103 ILE A CA 1
ATOM 862 C C . ILE A 1 103 ? 13.804 37.329 4.429 1.00 94.00 103 ILE A C 1
ATOM 864 O O . ILE A 1 103 ? 12.817 37.803 3.878 1.00 94.00 103 ILE A O 1
ATOM 868 N N . GLU A 1 104 ? 14.726 36.640 3.758 1.00 91.81 104 GLU A N 1
ATOM 869 C CA . GLU A 1 104 ? 14.599 36.309 2.336 1.00 91.81 104 GLU A CA 1
ATOM 870 C C . GLU A 1 104 ? 13.326 35.503 2.036 1.00 91.81 104 GLU A C 1
ATOM 872 O O . GLU A 1 104 ? 12.593 35.846 1.109 1.00 91.81 104 GLU A O 1
ATOM 877 N N . SER A 1 105 ? 13.014 34.496 2.860 1.00 91.75 105 SER A N 1
ATOM 878 C CA . SER A 1 105 ? 11.765 33.728 2.753 1.00 91.75 105 SER A CA 1
ATOM 879 C C . SER A 1 105 ? 10.522 34.606 2.878 1.00 91.75 105 SER A C 1
ATOM 881 O O . SER A 1 105 ? 9.593 34.483 2.084 1.00 91.75 105 SER A O 1
ATOM 883 N N . LEU A 1 106 ? 10.509 35.518 3.856 1.00 93.00 106 LEU A N 1
ATOM 884 C CA . LEU A 1 106 ? 9.399 36.447 4.080 1.00 93.00 106 LEU A CA 1
ATOM 885 C C . LEU A 1 106 ? 9.228 37.434 2.922 1.00 93.00 106 LEU A C 1
ATOM 887 O O . LEU A 1 106 ? 8.102 37.737 2.539 1.00 93.00 106 LEU A O 1
ATOM 891 N N . ILE A 1 107 ? 10.328 37.924 2.347 1.00 91.19 107 ILE A N 1
ATOM 892 C CA . ILE A 1 107 ? 10.287 38.795 1.166 1.00 91.19 107 ILE A CA 1
ATOM 893 C C . ILE A 1 107 ? 9.682 38.047 -0.021 1.00 91.19 107 ILE A C 1
ATOM 895 O O . ILE A 1 107 ? 8.832 38.598 -0.720 1.00 91.19 107 ILE A O 1
ATOM 899 N N . LYS A 1 108 ? 10.091 36.792 -0.230 1.00 87.62 108 LYS A N 1
ATOM 900 C CA . LYS A 1 108 ? 9.561 35.946 -1.299 1.00 87.62 108 LYS A CA 1
ATOM 901 C C . LYS A 1 108 ? 8.066 35.683 -1.119 1.00 87.62 108 LYS A C 1
ATOM 903 O O . LYS A 1 108 ? 7.299 35.941 -2.039 1.00 87.62 108 LYS A O 1
ATOM 908 N N . LEU A 1 109 ? 7.657 35.287 0.086 1.00 90.00 109 LEU A N 1
ATOM 909 C CA . LEU A 1 109 ? 6.254 35.082 0.437 1.00 90.00 109 LEU A CA 1
ATOM 910 C C . LEU A 1 109 ? 5.416 36.340 0.177 1.00 90.00 109 LEU A C 1
ATOM 912 O O . LEU A 1 109 ? 4.383 36.250 -0.473 1.00 90.00 109 LEU A O 1
ATOM 916 N N . SER A 1 110 ? 5.881 37.510 0.627 1.00 88.19 110 SER A N 1
ATOM 917 C CA . SER A 1 110 ? 5.223 38.810 0.403 1.00 88.19 110 SER A CA 1
ATOM 918 C C . SER A 1 110 ? 5.056 39.113 -1.093 1.00 88.19 110 SER A C 1
ATOM 920 O O . SER A 1 110 ? 3.977 39.478 -1.549 1.00 88.19 110 SER A O 1
ATOM 922 N N . SER A 1 111 ? 6.118 38.899 -1.879 1.00 84.44 111 SER A N 1
ATOM 923 C CA . SER A 1 111 ? 6.120 39.145 -3.325 1.00 84.44 111 SER A CA 1
ATOM 924 C C . SER A 1 111 ? 5.194 38.206 -4.101 1.00 84.44 111 SER A C 1
ATOM 926 O O . SER A 1 111 ? 4.585 38.641 -5.074 1.00 84.44 111 SER A O 1
ATOM 928 N N . GLU A 1 112 ? 5.140 36.923 -3.743 1.00 84.94 112 GLU A N 1
ATOM 929 C CA . GLU A 1 112 ? 4.375 35.912 -4.485 1.00 84.94 112 GLU A CA 1
ATOM 930 C C . GLU A 1 112 ? 2.892 35.926 -4.085 1.00 84.94 112 GLU A C 1
ATOM 932 O O . GLU A 1 112 ? 2.021 35.894 -4.953 1.00 84.94 112 GLU A O 1
ATOM 937 N N . SER A 1 113 ? 2.609 36.084 -2.785 1.00 82.62 113 SER A N 1
ATOM 938 C CA . SER A 1 113 ? 1.243 36.137 -2.242 1.00 82.62 113 SER A CA 1
ATOM 939 C C . SER A 1 113 ? 0.496 37.437 -2.538 1.00 82.62 113 SER A C 1
ATOM 941 O O . SER A 1 113 ? -0.719 37.485 -2.366 1.00 82.62 113 SER A O 1
ATOM 943 N N . GLY A 1 114 ? 1.205 38.520 -2.877 1.00 76.31 114 GLY A N 1
ATOM 944 C CA . GLY A 1 114 ? 0.627 39.864 -2.977 1.00 76.31 114 GLY A CA 1
ATOM 945 C C . GLY A 1 114 ? 0.190 40.470 -1.636 1.00 76.31 114 GLY A C 1
ATOM 946 O O . GLY A 1 114 ? -0.359 41.569 -1.619 1.00 76.31 114 GLY A O 1
ATOM 947 N N . HIS A 1 115 ? 0.437 39.795 -0.508 1.00 81.75 115 HIS A N 1
ATOM 948 C CA . HIS A 1 115 ? 0.073 40.280 0.820 1.00 81.75 115 HIS A CA 1
ATOM 949 C C . HIS A 1 115 ? 1.210 41.087 1.441 1.00 81.75 115 HIS A C 1
ATOM 951 O O . HIS A 1 115 ? 2.365 40.662 1.467 1.00 81.75 115 HIS A O 1
ATOM 957 N N . PHE A 1 116 ? 0.880 42.247 2.008 1.00 81.88 116 PHE A N 1
ATOM 958 C CA . PHE A 1 116 ? 1.873 43.114 2.630 1.00 81.88 116 PHE A CA 1
ATOM 959 C C . PHE A 1 116 ? 2.434 42.508 3.925 1.00 81.88 116 PHE A C 1
ATOM 961 O O . PHE A 1 116 ? 1.770 42.477 4.963 1.00 81.88 116 PHE A O 1
ATOM 968 N N . ILE A 1 117 ? 3.704 42.104 3.891 1.00 85.81 117 ILE A N 1
ATOM 969 C CA . ILE A 1 117 ? 4.487 41.764 5.084 1.00 85.81 117 ILE A CA 1
ATOM 970 C C . ILE A 1 117 ? 5.422 42.945 5.397 1.00 85.81 117 ILE A C 1
ATOM 972 O O . ILE A 1 117 ? 6.147 43.393 4.509 1.00 85.81 117 ILE A O 1
ATOM 976 N N . PRO A 1 118 ? 5.484 43.463 6.643 1.00 81.31 118 PRO A N 1
ATOM 977 C CA . PRO A 1 118 ? 6.292 44.636 6.986 1.00 81.31 118 PRO A CA 1
ATOM 978 C C . PRO A 1 118 ? 7.796 44.302 7.061 1.00 81.31 118 PRO A C 1
ATOM 980 O O . PRO A 1 118 ? 8.405 44.316 8.135 1.00 81.31 118 PRO A O 1
ATOM 983 N N . ILE A 1 119 ? 8.415 44.024 5.909 1.00 86.56 119 ILE A N 1
ATOM 984 C CA . ILE A 1 119 ? 9.799 43.546 5.775 1.00 86.56 119 ILE A CA 1
ATOM 985 C C . ILE A 1 119 ? 10.793 44.470 6.479 1.00 86.56 119 ILE A C 1
ATOM 987 O O . ILE A 1 119 ? 11.663 43.991 7.204 1.00 86.56 119 ILE A O 1
ATOM 991 N N . MET A 1 120 ? 10.647 45.793 6.359 1.00 83.50 120 MET A N 1
ATOM 992 C CA . MET A 1 120 ? 11.596 46.735 6.969 1.00 83.50 120 MET A CA 1
ATOM 993 C C . MET A 1 120 ? 11.676 46.593 8.499 1.00 83.50 120 MET A C 1
ATOM 995 O O . MET A 1 120 ? 12.747 46.732 9.091 1.00 83.50 120 MET A O 1
ATOM 999 N N . ARG A 1 121 ? 10.566 46.218 9.153 1.00 84.06 121 ARG A N 1
ATOM 1000 C CA . ARG A 1 121 ? 10.528 45.976 10.603 1.00 84.06 121 ARG A CA 1
ATOM 1001 C C . ARG A 1 121 ? 11.421 44.803 11.012 1.00 84.06 121 ARG A C 1
ATOM 1003 O O . ARG A 1 121 ? 11.974 44.827 12.110 1.00 84.06 121 ARG A O 1
ATOM 1010 N N . THR A 1 122 ? 11.599 43.809 10.141 1.00 88.19 122 THR A N 1
ATOM 1011 C CA . THR A 1 122 ? 12.410 42.610 10.423 1.00 88.19 122 THR A CA 1
ATOM 1012 C C . THR A 1 122 ? 13.912 42.911 10.511 1.00 88.19 122 THR A C 1
ATOM 1014 O O . THR A 1 122 ? 14.632 42.245 11.260 1.00 88.19 122 THR A O 1
ATOM 1017 N N . PHE A 1 123 ? 14.378 43.971 9.837 1.00 89.94 123 PHE A N 1
ATOM 1018 C CA . PHE A 1 123 ? 15.768 44.437 9.883 1.00 89.94 123 PHE A CA 1
ATOM 1019 C C . PHE A 1 123 ? 16.080 45.337 11.085 1.00 89.94 123 PHE A C 1
ATOM 1021 O O . PHE A 1 123 ? 17.253 45.549 11.398 1.00 89.94 123 PHE A O 1
ATOM 1028 N N . ARG A 1 124 ? 15.063 45.857 11.785 1.00 85.06 124 ARG A N 1
ATOM 1029 C CA . ARG A 1 124 ? 15.224 46.888 12.826 1.00 85.06 124 ARG A CA 1
ATOM 1030 C C . ARG A 1 124 ? 16.232 46.505 13.908 1.00 85.06 124 ARG A C 1
ATOM 1032 O O . ARG A 1 124 ? 17.086 47.307 14.267 1.00 85.06 124 ARG A O 1
ATOM 1039 N N . GLU A 1 125 ? 16.168 45.282 14.422 1.00 85.31 125 GLU A N 1
ATOM 1040 C CA . GLU A 1 125 ? 17.101 44.835 15.464 1.00 85.31 125 GLU A CA 1
ATOM 1041 C C . GLU A 1 125 ? 18.541 44.720 14.948 1.00 85.31 125 GLU A C 1
ATOM 1043 O O . GLU A 1 125 ? 19.473 45.054 15.676 1.00 85.31 125 GLU A O 1
ATOM 1048 N N . ILE A 1 126 ? 18.729 44.300 13.691 1.00 90.31 126 ILE A N 1
ATOM 1049 C CA . ILE A 1 126 ? 20.052 44.238 13.053 1.00 90.31 126 ILE A CA 1
ATOM 1050 C C . ILE A 1 126 ? 20.622 45.656 12.931 1.00 90.31 126 ILE A C 1
ATOM 1052 O O . ILE A 1 126 ? 21.780 45.880 13.273 1.00 90.31 126 ILE A O 1
ATOM 1056 N N . ILE A 1 127 ? 19.796 46.625 12.521 1.00 87.25 127 ILE A N 1
ATOM 1057 C CA . ILE A 1 127 ? 20.164 48.047 12.426 1.00 87.25 127 ILE A CA 1
ATOM 1058 C C . ILE A 1 127 ? 20.575 48.604 13.795 1.00 87.25 127 ILE A C 1
ATOM 1060 O O . ILE A 1 127 ? 21.615 49.254 13.915 1.00 87.25 127 ILE A O 1
ATOM 1064 N N . VAL A 1 128 ? 19.784 48.334 14.838 1.00 88.50 128 VAL A N 1
ATOM 1065 C CA . VAL A 1 128 ? 20.078 48.785 16.208 1.00 88.50 128 VAL A CA 1
ATOM 1066 C C . VAL A 1 128 ? 21.402 48.198 16.700 1.00 88.50 128 VAL A C 1
ATOM 1068 O O . VAL A 1 128 ? 22.238 48.934 17.220 1.00 88.50 128 VAL A O 1
ATOM 1071 N N . GLN A 1 129 ? 21.635 46.903 16.487 1.00 89.19 129 GLN A N 1
ATOM 1072 C CA . GLN A 1 129 ? 22.874 46.238 16.898 1.00 89.19 129 GLN A CA 1
ATOM 1073 C C . GLN A 1 129 ? 24.093 46.718 16.093 1.00 89.19 129 GLN A C 1
ATOM 1075 O O . GLN A 1 129 ? 25.163 46.914 16.670 1.00 89.19 129 GLN A O 1
ATOM 1080 N N . LEU A 1 130 ? 23.944 46.980 14.788 1.00 88.75 130 LEU A N 1
ATOM 1081 C CA . LEU A 1 130 ? 24.983 47.622 13.970 1.00 88.75 130 LEU A CA 1
ATOM 1082 C C . LEU A 1 130 ? 25.344 49.005 14.518 1.00 88.75 130 LEU A C 1
ATOM 1084 O O . LEU A 1 130 ? 26.525 49.328 14.642 1.00 88.75 130 LEU A O 1
ATOM 1088 N N . ALA A 1 131 ? 24.340 49.806 14.885 1.00 87.69 131 ALA A N 1
ATOM 1089 C CA . ALA A 1 131 ? 24.546 51.143 15.429 1.00 87.69 131 ALA A CA 1
ATOM 1090 C C . ALA A 1 131 ? 25.264 51.102 16.787 1.00 87.69 131 ALA A C 1
ATOM 1092 O O . ALA A 1 131 ? 26.232 51.837 16.980 1.00 87.69 131 ALA A O 1
ATOM 1093 N N . GLN A 1 132 ? 24.835 50.214 17.691 1.00 88.31 132 GLN A N 1
ATOM 1094 C CA . GLN A 1 132 ? 25.458 50.008 19.005 1.00 88.31 132 GLN A CA 1
ATOM 1095 C C . GLN A 1 132 ? 26.928 49.589 18.881 1.00 88.31 132 GLN A C 1
ATOM 1097 O O . GLN A 1 132 ? 27.788 50.116 19.583 1.00 88.31 132 GLN A O 1
ATOM 1102 N N . ASN A 1 133 ? 27.236 48.691 17.942 1.00 87.06 133 ASN A N 1
ATOM 1103 C CA . ASN A 1 133 ? 28.586 48.158 17.771 1.00 87.06 133 ASN A CA 1
ATOM 1104 C C . ASN A 1 133 ? 29.492 49.050 16.903 1.00 87.06 133 ASN A C 1
ATOM 1106 O O . ASN A 1 133 ? 30.704 48.838 16.870 1.00 87.06 133 ASN A O 1
ATOM 1110 N N . LYS A 1 134 ? 28.951 50.063 16.210 1.00 87.31 134 LYS A N 1
ATOM 1111 C CA . LYS A 1 134 ? 29.651 50.863 15.185 1.00 87.31 134 LYS A CA 1
ATOM 1112 C C . LYS A 1 134 ? 31.034 51.357 15.622 1.00 87.31 134 LYS A C 1
ATOM 1114 O O . LYS A 1 134 ? 32.018 51.152 14.909 1.00 87.31 134 LYS A O 1
ATOM 1119 N N . ASN A 1 135 ? 31.124 51.990 16.792 1.00 86.44 135 ASN A N 1
ATOM 1120 C CA . ASN A 1 135 ? 32.378 52.561 17.297 1.00 86.44 135 ASN A CA 1
ATOM 1121 C C . ASN A 1 135 ? 33.410 51.477 17.637 1.00 86.44 135 ASN A C 1
ATOM 1123 O O . ASN A 1 135 ? 34.593 51.630 17.329 1.00 86.44 135 ASN A O 1
ATOM 1127 N N . GLU A 1 136 ? 32.963 50.359 18.212 1.00 85.19 136 GLU A N 1
ATOM 1128 C CA . GLU A 1 136 ? 33.824 49.227 18.559 1.00 85.19 136 GLU A CA 1
ATOM 1129 C C . GLU A 1 136 ? 34.360 48.521 17.305 1.00 85.19 136 GLU A C 1
ATOM 1131 O O . GLU A 1 136 ? 35.551 48.211 17.232 1.00 85.19 136 GLU A O 1
ATOM 1136 N N . ILE A 1 137 ? 33.519 48.344 16.278 1.00 86.00 137 ILE A N 1
ATOM 1137 C CA . ILE A 1 137 ? 33.919 47.791 14.975 1.00 86.00 137 ILE A CA 1
ATOM 1138 C C . ILE A 1 137 ? 34.996 48.694 14.345 1.00 86.00 137 ILE A C 1
ATOM 1140 O O . ILE A 1 137 ? 36.047 48.204 13.920 1.00 86.00 137 ILE A O 1
ATOM 1144 N N . ILE A 1 138 ? 34.798 50.018 14.333 1.00 86.12 138 ILE A N 1
ATOM 1145 C CA . ILE A 1 138 ? 35.788 50.972 13.802 1.00 86.12 138 ILE A CA 1
ATOM 1146 C C . ILE A 1 138 ? 37.107 50.886 14.586 1.00 86.12 138 ILE A C 1
ATOM 1148 O O . ILE A 1 138 ? 38.182 50.827 13.980 1.00 86.12 138 ILE A O 1
ATOM 1152 N N . LEU A 1 139 ? 37.048 50.854 15.920 1.00 84.81 139 LEU A N 1
ATOM 1153 C CA . LEU A 1 139 ? 38.229 50.820 16.781 1.00 84.81 139 LEU A CA 1
ATOM 1154 C C . LEU A 1 139 ? 39.036 49.523 16.605 1.00 84.81 139 LEU A C 1
ATOM 1156 O O . LEU A 1 139 ? 40.240 49.583 16.341 1.00 84.81 139 LEU A O 1
ATOM 1160 N N . LYS A 1 140 ? 38.386 48.353 16.684 1.00 82.69 140 LYS A N 1
ATOM 1161 C CA . LYS A 1 140 ? 39.050 47.044 16.558 1.00 82.69 140 LYS A CA 1
ATOM 1162 C C . LYS A 1 140 ? 39.727 46.869 15.201 1.00 82.69 140 LYS A C 1
ATOM 1164 O O . LYS A 1 140 ? 40.861 46.394 15.142 1.00 82.69 140 LYS A O 1
ATOM 1169 N N . ASN A 1 141 ? 39.095 47.316 14.116 1.00 81.75 141 ASN A N 1
ATOM 1170 C CA . ASN A 1 141 ? 39.681 47.199 12.779 1.00 81.75 141 ASN A CA 1
ATOM 1171 C C . ASN A 1 141 ? 40.801 48.226 12.533 1.00 81.75 141 ASN A C 1
ATOM 1173 O O . ASN A 1 141 ? 41.794 47.889 11.886 1.00 81.75 141 ASN A O 1
ATOM 1177 N N . LYS A 1 142 ? 40.739 49.430 13.130 1.00 81.38 142 LYS A N 1
ATOM 1178 C CA . LYS A 1 142 ? 41.887 50.361 13.155 1.00 81.38 142 LYS A CA 1
ATOM 1179 C C . LYS A 1 142 ? 43.096 49.755 13.882 1.00 81.38 142 LYS A C 1
ATOM 1181 O O . LYS A 1 142 ? 44.220 49.892 13.399 1.00 81.38 142 LYS A O 1
ATOM 1186 N N . ILE A 1 143 ? 42.883 49.059 15.004 1.00 76.38 143 ILE A N 1
ATOM 1187 C CA . ILE A 1 143 ? 43.946 48.371 15.760 1.00 76.38 143 ILE A CA 1
ATOM 1188 C C . ILE A 1 143 ? 44.514 47.184 14.964 1.00 76.38 143 ILE A C 1
ATOM 1190 O O . ILE A 1 143 ? 45.734 47.061 14.858 1.00 76.38 143 ILE A O 1
ATOM 1194 N N . LYS A 1 144 ? 43.659 46.349 14.352 1.00 72.94 144 LYS A N 1
ATOM 1195 C CA . LYS A 1 144 ? 44.066 45.200 13.514 1.00 72.94 144 LYS A CA 1
ATOM 1196 C C . LYS A 1 144 ? 44.900 45.655 12.306 1.00 72.94 144 LYS A C 1
ATOM 1198 O O . LYS A 1 144 ? 45.953 45.080 12.043 1.00 72.94 144 LYS A O 1
ATOM 1203 N N . ASN A 1 145 ? 44.512 46.754 11.653 1.00 70.12 145 ASN A N 1
ATOM 1204 C CA . ASN A 1 145 ? 45.268 47.342 10.540 1.00 70.12 145 ASN A CA 1
ATOM 1205 C C . ASN A 1 145 ? 46.594 47.991 10.984 1.00 70.12 145 ASN A C 1
ATOM 1207 O O . ASN A 1 145 ? 47.581 47.913 10.253 1.00 70.12 145 ASN A O 1
ATOM 1211 N N . LYS A 1 146 ? 46.664 48.581 12.189 1.00 66.81 146 LYS A N 1
ATOM 1212 C CA . LYS A 1 146 ? 47.931 49.064 12.777 1.00 66.81 146 LYS A CA 1
ATOM 1213 C C . LYS A 1 146 ? 48.880 47.921 13.167 1.00 66.81 146 LYS A C 1
ATOM 1215 O O . LYS A 1 146 ? 50.082 48.078 12.984 1.00 66.81 146 LYS A O 1
ATOM 1220 N N . LYS A 1 147 ? 48.368 46.790 13.675 1.00 61.12 147 LYS A N 1
ATOM 1221 C CA . LYS A 1 147 ? 49.167 45.582 13.970 1.00 61.12 147 LYS A CA 1
ATOM 1222 C C . LYS A 1 147 ? 49.706 44.926 12.693 1.00 61.12 147 LYS A C 1
ATOM 1224 O O . LYS A 1 147 ? 50.911 44.724 12.611 1.00 61.12 147 LYS A O 1
ATOM 1229 N N . LYS A 1 148 ? 48.870 44.755 11.655 1.00 59.25 148 LYS A N 1
ATOM 1230 C CA . LYS A 1 148 ? 49.314 44.283 10.325 1.00 59.25 148 LYS A CA 1
ATOM 1231 C C . LYS A 1 148 ? 50.405 45.166 9.702 1.00 59.25 148 LYS A C 1
ATOM 1233 O O . LYS A 1 148 ? 51.309 44.641 9.075 1.00 59.25 148 LYS A O 1
ATOM 1238 N N . LYS A 1 149 ? 50.359 46.491 9.907 1.00 54.41 149 LYS A N 1
ATOM 1239 C CA . LYS A 1 149 ? 51.423 47.421 9.470 1.00 54.41 149 LYS A CA 1
ATOM 1240 C C . LYS A 1 149 ? 52.692 47.401 10.343 1.00 54.41 149 LYS A C 1
ATOM 1242 O O . LYS A 1 149 ? 53.713 47.918 9.904 1.00 54.41 149 LYS A O 1
ATOM 1247 N N . LYS A 1 150 ? 52.643 46.866 11.573 1.00 52.41 150 LYS A N 1
ATOM 1248 C CA . LYS A 1 150 ? 53.807 46.733 12.476 1.00 52.41 150 LYS A CA 1
ATOM 1249 C C . LYS A 1 150 ? 54.535 45.390 12.326 1.00 52.41 150 LYS A C 1
ATOM 1251 O O . LYS A 1 150 ? 55.735 45.358 12.557 1.00 52.41 150 LYS A O 1
ATOM 1256 N N . GLU A 1 151 ? 53.838 44.322 11.932 1.00 49.28 151 GLU A N 1
ATOM 1257 C CA . GLU A 1 151 ? 54.415 42.982 11.699 1.00 49.28 151 GLU A CA 1
ATOM 1258 C C . GLU A 1 151 ? 55.154 42.851 10.351 1.00 49.28 151 GLU A C 1
ATOM 1260 O O . GLU A 1 151 ? 55.891 41.897 10.143 1.00 49.28 151 GLU A O 1
ATOM 1265 N N . THR A 1 152 ? 55.050 43.837 9.455 1.00 44.72 152 THR A N 1
ATOM 1266 C CA . THR A 1 152 ? 55.819 43.913 8.199 1.00 44.72 152 THR A CA 1
ATOM 1267 C C . THR A 1 152 ? 57.174 44.624 8.369 1.00 44.72 152 THR A C 1
ATOM 1269 O O . THR A 1 152 ? 57.493 45.541 7.613 1.00 44.72 152 THR A O 1
ATOM 1272 N N . LYS A 1 153 ? 57.978 44.235 9.371 1.00 44.72 153 LYS A N 1
ATOM 1273 C CA . LYS A 1 153 ? 59.429 44.521 9.433 1.00 44.72 153 LYS A CA 1
ATOM 1274 C C . LYS A 1 153 ? 60.195 43.189 9.494 1.00 44.72 153 LYS A C 1
ATOM 1276 O O . LYS A 1 153 ? 59.759 42.307 10.229 1.00 44.72 153 LYS A O 1
ATOM 1281 N N . PRO A 1 154 ? 61.296 43.018 8.740 1.00 44.50 154 PRO A N 1
ATOM 1282 C CA . PRO A 1 154 ? 61.943 41.719 8.594 1.00 44.50 154 PRO A CA 1
ATOM 1283 C C . PRO A 1 154 ? 62.746 41.380 9.854 1.00 44.50 154 PRO A C 1
ATOM 1285 O O . PRO A 1 154 ? 63.641 42.132 10.227 1.00 44.50 154 PRO A O 1
ATOM 1288 N N . MET A 1 155 ? 62.445 40.250 10.496 1.00 34.44 155 MET A N 1
ATOM 1289 C CA . MET A 1 155 ? 63.347 39.612 11.456 1.00 34.44 155 MET A CA 1
ATOM 1290 C C . MET A 1 155 ? 63.259 38.088 11.340 1.00 34.44 155 MET A C 1
ATOM 1292 O O . MET A 1 155 ? 62.195 37.499 11.501 1.00 34.44 155 MET A O 1
ATOM 1296 N N . GLU A 1 156 ? 64.423 37.540 11.003 1.00 38.97 156 GLU A N 1
ATOM 1297 C CA . GLU A 1 156 ? 64.997 36.203 11.167 1.00 38.97 156 GLU A CA 1
ATOM 1298 C C . GLU A 1 156 ? 64.121 34.962 11.401 1.00 38.97 156 GLU A C 1
ATOM 1300 O O . GLU A 1 156 ? 63.253 34.858 12.266 1.00 38.97 156 GLU A O 1
ATOM 1305 N N . ILE A 1 157 ? 64.506 33.950 10.625 1.00 43.59 157 ILE A N 1
ATOM 1306 C CA . ILE A 1 157 ? 64.051 32.569 10.604 1.00 43.59 157 ILE A CA 1
ATOM 1307 C C . ILE A 1 157 ? 64.249 31.933 11.987 1.00 43.59 157 ILE A C 1
ATOM 1309 O O . ILE A 1 157 ? 65.341 31.500 12.339 1.00 43.59 157 ILE A O 1
ATOM 1313 N N . VAL A 1 158 ? 63.162 31.785 12.743 1.00 36.06 158 VAL A N 1
ATOM 1314 C CA . VAL A 1 158 ? 63.074 30.797 13.824 1.00 36.06 158 VAL A CA 1
ATOM 1315 C C . VAL A 1 158 ? 61.811 29.978 13.609 1.00 36.06 158 VAL A C 1
ATOM 1317 O O . VAL A 1 158 ? 60.698 30.502 13.628 1.00 36.06 158 VAL A O 1
ATOM 1320 N N . LYS A 1 159 ? 61.998 28.669 13.403 1.00 40.50 159 LYS A N 1
ATOM 1321 C CA . LYS A 1 159 ? 60.944 27.653 13.299 1.00 40.50 159 LYS A CA 1
ATOM 1322 C C . LYS A 1 159 ? 60.008 27.734 14.515 1.00 40.50 159 LYS A C 1
ATOM 1324 O O . LYS A 1 159 ? 60.287 27.146 15.558 1.00 40.50 159 LYS A O 1
ATOM 1329 N N . LYS A 1 160 ? 58.876 28.428 14.385 1.00 33.16 160 LYS A N 1
ATOM 1330 C CA . LYS A 1 160 ? 57.727 28.305 15.290 1.00 33.16 160 LYS A CA 1
ATOM 1331 C C . LYS A 1 160 ? 56.613 27.572 14.555 1.00 33.16 160 LYS A C 1
ATOM 1333 O O . LYS A 1 160 ? 56.222 27.969 13.464 1.00 33.16 160 LYS A O 1
ATOM 1338 N N . LYS A 1 161 ? 56.155 26.481 15.176 1.00 32.75 161 LYS A N 1
ATOM 1339 C CA . LYS A 1 161 ? 55.014 25.650 14.771 1.00 32.75 161 LYS A CA 1
ATOM 1340 C C . LYS A 1 161 ? 53.861 26.513 14.247 1.00 32.75 161 LYS A C 1
ATOM 1342 O O . LYS A 1 161 ? 53.481 27.482 14.904 1.00 32.75 161 LYS A O 1
ATOM 1347 N N . GLU A 1 162 ? 53.316 26.124 13.098 1.00 26.94 162 GLU A N 1
ATOM 1348 C CA . GLU A 1 162 ? 52.140 26.738 12.482 1.00 26.94 162 GLU A CA 1
ATOM 1349 C C . GLU A 1 162 ? 51.006 26.932 13.503 1.00 26.94 162 GLU A C 1
ATOM 1351 O O . GLU A 1 162 ? 50.647 25.984 14.217 1.00 26.94 162 GLU A O 1
ATOM 1356 N N . PRO A 1 163 ? 50.389 28.124 13.582 1.00 30.44 163 PRO A N 1
ATOM 1357 C CA . PRO A 1 163 ? 49.129 28.262 14.281 1.00 30.44 163 PRO A CA 1
ATOM 1358 C C . PRO A 1 163 ? 48.051 27.542 13.461 1.00 30.44 163 PRO A C 1
ATOM 1360 O O . PRO A 1 163 ? 47.667 27.980 12.377 1.00 30.44 163 PRO A O 1
ATOM 1363 N N . LYS A 1 164 ? 47.546 26.428 14.001 1.00 36.16 164 LYS A N 1
ATOM 1364 C CA . LYS A 1 164 ? 46.327 25.751 13.542 1.00 36.16 164 LYS A CA 1
ATOM 1365 C C . LYS A 1 164 ? 45.113 26.682 13.689 1.00 36.16 164 LYS A C 1
ATOM 1367 O O . LYS A 1 164 ? 44.345 26.558 14.634 1.00 36.16 164 LYS A O 1
ATOM 1372 N N . SER A 1 165 ? 44.920 27.606 12.758 1.00 32.97 165 SER A N 1
ATOM 1373 C CA . SER A 1 165 ? 43.608 28.183 12.456 1.00 32.97 165 SER A CA 1
ATOM 1374 C C . SER A 1 165 ? 43.658 28.825 11.075 1.00 32.97 165 SER A C 1
ATOM 1376 O O . SER A 1 165 ? 44.059 29.980 10.927 1.00 32.97 165 SER A O 1
ATOM 1378 N N . ALA A 1 166 ? 43.247 28.075 10.054 1.00 35.16 166 ALA A N 1
ATOM 1379 C CA . ALA A 1 166 ? 42.884 28.655 8.771 1.00 35.16 166 ALA A CA 1
ATOM 1380 C C . ALA A 1 166 ? 41.910 29.825 9.015 1.00 35.16 166 ALA A C 1
ATOM 1382 O O . ALA A 1 166 ? 40.888 29.651 9.685 1.00 35.16 166 ALA A O 1
ATOM 1383 N N . ASN A 1 167 ? 42.231 31.017 8.503 1.00 42.19 167 ASN A N 1
ATOM 1384 C CA . ASN A 1 167 ? 41.291 32.135 8.421 1.00 42.19 167 ASN A CA 1
ATOM 1385 C C . ASN A 1 167 ? 40.124 31.694 7.524 1.00 42.19 167 ASN A C 1
ATOM 1387 O O . ASN A 1 167 ? 40.192 31.828 6.306 1.00 42.19 167 ASN A O 1
ATOM 1391 N N . LYS A 1 168 ? 39.082 31.104 8.117 1.00 55.59 168 LYS A N 1
ATOM 1392 C CA . LYS A 1 168 ? 37.880 30.653 7.409 1.00 55.59 168 LYS A CA 1
ATOM 1393 C C . LYS A 1 168 ? 37.236 31.857 6.718 1.00 55.59 168 LYS A C 1
ATOM 1395 O O . LYS A 1 168 ? 36.782 32.777 7.397 1.00 55.59 168 LYS A O 1
ATOM 1400 N N . ILE A 1 169 ? 37.193 31.840 5.387 1.00 64.94 169 ILE A N 1
ATOM 1401 C CA . ILE A 1 169 ? 36.439 32.803 4.579 1.00 64.94 169 ILE A CA 1
ATOM 1402 C C . ILE A 1 169 ? 34.981 32.782 5.061 1.00 64.94 169 ILE A C 1
ATOM 1404 O O . ILE A 1 169 ? 34.358 31.722 5.144 1.00 64.94 169 ILE A O 1
ATOM 1408 N N . ILE A 1 170 ? 34.441 33.942 5.445 1.00 74.56 170 ILE A N 1
ATOM 1409 C CA . ILE A 1 170 ? 33.071 34.032 5.963 1.00 74.56 170 ILE A CA 1
ATOM 1410 C C . ILE A 1 170 ? 32.099 34.044 4.781 1.00 74.56 170 ILE A C 1
ATOM 1412 O O . ILE A 1 170 ? 32.029 35.035 4.057 1.00 74.56 170 ILE A O 1
ATOM 1416 N N . ASN A 1 171 ? 31.328 32.972 4.601 1.00 80.75 171 ASN A N 1
ATOM 1417 C CA . ASN A 1 171 ? 30.285 32.883 3.580 1.00 80.75 171 ASN A CA 1
ATOM 1418 C C . ASN A 1 171 ? 28.897 32.833 4.245 1.00 80.75 171 ASN A C 1
ATOM 1420 O O . ASN A 1 171 ? 28.558 31.865 4.930 1.00 80.75 171 ASN A O 1
ATOM 1424 N N . LEU A 1 172 ? 28.096 33.889 4.051 1.00 84.12 172 LEU A N 1
ATOM 1425 C CA . LEU A 1 172 ? 26.762 34.026 4.656 1.00 84.12 172 LEU A CA 1
ATOM 1426 C C . LEU A 1 172 ? 25.736 33.017 4.113 1.00 84.12 172 LEU A C 1
ATOM 1428 O O . LEU A 1 172 ? 24.738 32.767 4.783 1.00 84.12 172 LEU A O 1
ATOM 1432 N N . ASN A 1 173 ? 25.983 32.417 2.946 1.00 77.56 173 ASN A N 1
ATOM 1433 C CA . ASN A 1 173 ? 25.063 31.467 2.313 1.00 77.56 173 ASN A CA 1
ATOM 1434 C C . ASN A 1 173 ? 25.147 30.064 2.921 1.00 77.56 173 ASN A C 1
ATOM 1436 O O . ASN A 1 173 ? 24.210 29.290 2.788 1.00 77.56 173 ASN A O 1
ATOM 1440 N N . VAL A 1 174 ? 26.254 29.739 3.595 1.00 82.19 174 VAL A N 1
ATOM 1441 C CA . VAL A 1 174 ? 26.494 28.417 4.209 1.00 82.19 174 VAL A CA 1
ATOM 1442 C C . VAL A 1 174 ? 26.750 28.501 5.716 1.00 82.19 174 VAL A C 1
ATOM 1444 O O . VAL A 1 174 ? 27.051 27.502 6.367 1.00 82.19 174 VAL A O 1
ATOM 1447 N N . THR A 1 175 ? 26.576 29.686 6.306 1.00 87.19 175 THR A N 1
ATOM 1448 C CA . THR A 1 175 ? 26.791 29.927 7.737 1.00 87.19 175 THR A CA 1
ATOM 1449 C C . THR A 1 175 ? 25.483 30.320 8.413 1.00 87.19 175 THR A C 1
ATOM 1451 O O . THR A 1 175 ? 24.836 31.266 7.988 1.00 87.19 175 THR A O 1
ATOM 1454 N N . LEU A 1 176 ? 25.122 29.654 9.516 1.00 89.69 176 LEU A N 1
ATOM 1455 C CA . LEU A 1 176 ? 23.950 30.017 10.336 1.00 89.69 176 LEU A CA 1
ATOM 1456 C C . LEU A 1 176 ? 24.313 30.794 11.612 1.00 89.69 176 LEU A C 1
ATOM 1458 O O . LEU A 1 176 ? 23.454 31.382 12.269 1.00 89.69 176 LEU A O 1
ATOM 1462 N N . LYS A 1 177 ? 25.581 30.771 12.024 1.00 91.75 177 LYS A N 1
ATOM 1463 C CA . LYS A 1 177 ? 26.055 31.416 13.252 1.00 91.75 177 LYS A CA 1
ATOM 1464 C C . LYS A 1 177 ? 27.542 31.707 13.145 1.00 91.75 177 LYS A C 1
ATOM 1466 O O . LYS A 1 177 ? 28.296 30.853 12.692 1.00 91.75 177 LYS A O 1
ATOM 1471 N N . ILE A 1 178 ? 27.950 32.871 13.631 1.00 90.69 178 ILE A N 1
ATOM 1472 C CA . ILE A 1 178 ? 29.359 33.273 13.711 1.00 90.69 178 ILE A CA 1
ATOM 1473 C C . ILE A 1 178 ? 29.818 33.442 15.163 1.00 90.69 178 ILE A C 1
ATOM 1475 O O . ILE A 1 178 ? 29.002 33.474 16.093 1.00 90.69 178 ILE A O 1
ATOM 1479 N N . SER A 1 179 ? 31.132 33.526 15.374 1.00 89.19 179 SER A N 1
ATOM 1480 C CA . SER A 1 179 ? 31.697 33.801 16.697 1.00 89.19 179 SER A CA 1
ATOM 1481 C C . SER A 1 179 ? 31.466 35.260 17.122 1.00 89.19 179 SER A C 1
ATOM 1483 O O . SER A 1 179 ? 31.194 36.135 16.298 1.00 89.19 179 SER A O 1
ATOM 1485 N N . LYS A 1 180 ? 31.582 35.539 18.427 1.00 85.94 180 LYS A N 1
ATOM 1486 C CA . LYS A 1 180 ? 31.443 36.902 18.974 1.00 85.94 180 LYS A CA 1
ATOM 1487 C C . LYS A 1 180 ? 32.593 37.815 18.531 1.00 85.94 180 LYS A C 1
ATOM 1489 O O . LYS A 1 180 ? 32.462 39.029 18.519 1.00 85.94 180 LYS A O 1
ATOM 1494 N N . GLU A 1 181 ? 33.736 37.257 18.172 1.00 85.44 181 GLU A N 1
ATOM 1495 C CA . GLU A 1 181 ? 34.887 38.001 17.665 1.00 85.44 181 GLU A CA 1
ATOM 1496 C C . GLU A 1 181 ? 34.646 38.393 16.204 1.00 85.44 181 GLU A C 1
ATOM 1498 O O . GLU A 1 181 ? 34.829 39.556 15.838 1.00 85.44 181 GLU A O 1
ATOM 1503 N N . GLN A 1 182 ? 34.137 37.447 15.405 1.00 87.00 182 GLN A N 1
ATOM 1504 C CA . GLN A 1 182 ? 33.799 37.644 13.993 1.00 87.00 182 GLN A CA 1
ATOM 1505 C C . GLN A 1 182 ? 32.720 38.712 13.782 1.00 87.00 182 GLN A C 1
ATOM 1507 O O . GLN A 1 182 ? 32.743 39.410 12.771 1.00 87.00 182 GLN A O 1
ATOM 1512 N N . THR A 1 183 ? 31.816 38.921 14.751 1.00 88.06 183 THR A N 1
ATOM 1513 C CA . THR A 1 183 ? 30.780 39.964 14.643 1.00 88.06 183 THR A CA 1
ATOM 1514 C C . THR A 1 183 ? 31.341 41.383 14.543 1.00 88.06 183 THR A C 1
ATOM 1516 O O . THR A 1 183 ? 30.613 42.288 14.145 1.00 88.06 183 THR A O 1
ATOM 1519 N N . PHE A 1 184 ? 32.609 41.599 14.908 1.00 88.56 184 PHE A N 1
ATOM 1520 C CA . PHE A 1 184 ? 33.262 42.906 14.821 1.00 88.56 184 PHE A CA 1
ATOM 1521 C C . PHE A 1 184 ? 34.187 43.051 13.607 1.00 88.56 184 PHE A C 1
ATOM 1523 O O . PHE A 1 184 ? 34.821 44.096 13.450 1.00 88.56 184 PHE A O 1
ATOM 1530 N N . GLU A 1 185 ? 34.318 42.032 12.757 1.00 88.25 185 GLU A N 1
ATOM 1531 C CA . GLU A 1 185 ? 35.204 42.082 11.592 1.00 88.25 185 GLU A CA 1
ATOM 1532 C C . GLU A 1 185 ? 34.571 42.858 10.433 1.00 88.25 185 GLU A C 1
ATOM 1534 O O . GLU A 1 185 ? 33.411 42.637 10.090 1.00 88.25 185 GLU A O 1
ATOM 1539 N N . MET A 1 186 ? 35.332 43.762 9.798 1.00 87.50 186 MET A N 1
ATOM 1540 C CA . MET A 1 186 ? 34.793 44.582 8.700 1.00 87.50 186 MET A CA 1
ATOM 1541 C C . MET A 1 186 ? 34.311 43.760 7.503 1.00 87.50 186 MET A C 1
ATOM 1543 O O . MET A 1 186 ? 33.311 44.142 6.909 1.00 87.50 186 MET A O 1
ATOM 1547 N N . ASP A 1 187 ? 34.971 42.643 7.183 1.00 86.19 187 ASP A N 1
ATOM 1548 C CA . ASP A 1 187 ? 34.550 41.741 6.097 1.00 86.19 187 ASP A CA 1
ATOM 1549 C C . ASP A 1 187 ? 33.131 41.200 6.335 1.00 86.19 187 ASP A C 1
ATOM 1551 O O . ASP A 1 187 ? 32.262 41.292 5.470 1.00 86.19 187 ASP A O 1
ATOM 1555 N N . PHE A 1 188 ? 32.853 40.729 7.556 1.00 89.75 188 PHE A N 1
ATOM 1556 C CA . PHE A 1 188 ? 31.519 40.271 7.936 1.00 89.75 188 PHE A CA 1
ATOM 1557 C C . PHE A 1 188 ? 30.480 41.394 7.832 1.00 89.75 188 PHE A C 1
ATOM 1559 O O . PHE A 1 188 ? 29.410 41.197 7.258 1.00 89.75 188 PHE A O 1
ATOM 1566 N N . ILE A 1 189 ? 30.793 42.587 8.347 1.00 91.12 189 ILE A N 1
ATOM 1567 C CA . ILE A 1 189 ? 29.875 43.735 8.307 1.00 91.12 189 ILE A CA 1
ATOM 1568 C C . ILE A 1 189 ? 29.595 44.184 6.868 1.00 91.12 189 ILE A C 1
ATOM 1570 O O . ILE A 1 189 ? 28.456 44.527 6.555 1.00 91.12 189 ILE A O 1
ATOM 1574 N N . GLN A 1 190 ? 30.601 44.169 5.990 1.00 90.69 190 GLN A N 1
ATOM 1575 C CA . GLN A 1 190 ? 30.427 44.467 4.568 1.00 90.69 190 GLN A CA 1
ATOM 1576 C C . GLN A 1 190 ? 29.463 43.474 3.922 1.00 90.69 190 GLN A C 1
ATOM 1578 O O . GLN A 1 190 ? 28.437 43.899 3.398 1.00 90.69 190 GLN A O 1
ATOM 1583 N N . LYS A 1 191 ? 29.696 42.169 4.103 1.00 90.62 191 LYS A N 1
ATOM 1584 C CA . LYS A 1 191 ? 28.822 41.106 3.581 1.00 90.62 191 LYS A CA 1
ATOM 1585 C C . LYS A 1 191 ? 27.388 41.197 4.103 1.00 90.62 191 LYS A C 1
ATOM 1587 O O . LYS A 1 191 ? 26.447 40.971 3.349 1.00 90.62 191 LYS A O 1
ATOM 1592 N N . VAL A 1 192 ? 27.197 41.546 5.379 1.00 92.06 192 VAL A N 1
ATOM 1593 C CA . VAL A 1 192 ? 25.856 41.753 5.955 1.00 92.06 192 VAL A CA 1
ATOM 1594 C C . VAL A 1 192 ? 25.156 42.944 5.305 1.00 92.06 192 VAL A C 1
ATOM 1596 O O . VAL A 1 192 ? 23.996 42.824 4.925 1.00 92.06 192 VAL A O 1
ATOM 1599 N N . VAL A 1 193 ? 25.836 44.084 5.162 1.00 92.81 193 VAL A N 1
ATOM 1600 C CA . VAL A 1 193 ? 25.255 45.287 4.542 1.00 92.81 193 VAL A CA 1
ATOM 1601 C C . VAL A 1 193 ? 24.941 45.053 3.064 1.00 92.81 193 VAL A C 1
ATOM 1603 O O . VAL A 1 193 ? 23.861 45.439 2.621 1.00 92.81 193 VAL A O 1
ATOM 1606 N N . ASP A 1 194 ? 25.828 44.378 2.333 1.00 91.06 194 ASP A N 1
ATOM 1607 C CA . ASP A 1 194 ? 25.602 44.002 0.937 1.00 91.06 194 ASP A CA 1
ATOM 1608 C C . ASP A 1 194 ? 24.393 43.068 0.819 1.00 91.06 194 ASP A C 1
ATOM 1610 O O . ASP A 1 194 ? 23.509 43.301 -0.002 1.00 91.06 194 ASP A O 1
ATOM 1614 N N . ARG A 1 195 ? 24.266 42.069 1.703 1.00 92.38 195 ARG A N 1
ATOM 1615 C CA . ARG A 1 195 ? 23.105 41.172 1.691 1.00 92.38 195 ARG A CA 1
ATOM 1616 C C . ARG A 1 195 ? 21.798 41.886 2.047 1.00 92.38 195 ARG A C 1
ATOM 1618 O O . ARG A 1 195 ? 20.770 41.607 1.439 1.00 92.38 195 ARG A O 1
ATOM 1625 N N . ILE A 1 196 ? 21.817 42.820 3.000 1.00 92.81 196 ILE A N 1
ATOM 1626 C CA . ILE A 1 196 ? 20.647 43.661 3.311 1.00 92.81 196 ILE A CA 1
ATOM 1627 C C . ILE A 1 196 ? 20.257 44.493 2.084 1.00 92.81 196 ILE A C 1
ATOM 1629 O O . ILE A 1 196 ? 19.076 44.575 1.761 1.00 92.81 196 ILE A O 1
ATOM 1633 N N . TYR A 1 197 ? 21.234 45.082 1.391 1.00 92.69 197 TYR A N 1
ATOM 1634 C CA . TYR A 1 197 ? 20.998 45.860 0.175 1.00 92.69 197 TYR A CA 1
ATOM 1635 C C . TYR A 1 197 ? 20.306 45.020 -0.904 1.00 92.69 197 TYR A C 1
ATOM 1637 O O . TYR A 1 197 ? 19.289 45.443 -1.444 1.00 92.69 197 TYR A O 1
ATOM 1645 N N . GLU A 1 198 ? 20.817 43.815 -1.170 1.00 92.19 198 GLU A N 1
ATOM 1646 C CA . GLU A 1 198 ? 20.246 42.875 -2.144 1.00 92.19 198 GLU A CA 1
ATOM 1647 C C . GLU A 1 198 ? 18.784 42.538 -1.841 1.00 92.19 198 GLU A C 1
ATOM 1649 O O . GLU A 1 198 ? 17.924 42.625 -2.718 1.00 92.19 198 GLU A O 1
ATOM 1654 N N . LEU A 1 199 ? 18.504 42.172 -0.587 1.00 92.56 199 LEU A N 1
ATOM 1655 C CA . LEU A 1 199 ? 17.168 41.781 -0.146 1.00 92.56 199 LEU A CA 1
ATOM 1656 C C . LEU A 1 199 ? 16.183 42.953 -0.210 1.00 92.56 199 LEU A C 1
ATOM 1658 O O . LEU A 1 199 ? 15.061 42.789 -0.687 1.00 92.56 199 LEU A O 1
ATOM 1662 N N . LEU A 1 200 ? 16.603 44.143 0.229 1.00 91.88 200 LEU A N 1
ATOM 1663 C CA . LEU A 1 200 ? 15.776 45.346 0.149 1.00 91.88 200 LEU A CA 1
ATOM 1664 C C . LEU A 1 200 ? 15.496 45.739 -1.299 1.00 91.88 200 LEU A C 1
ATOM 1666 O O . LEU A 1 200 ? 14.353 46.043 -1.622 1.00 91.88 200 LEU A O 1
ATOM 1670 N N . LEU A 1 201 ? 16.504 45.707 -2.170 1.00 92.06 201 LEU A N 1
ATOM 1671 C CA . LEU A 1 201 ? 16.336 46.048 -3.577 1.00 92.06 201 LEU A CA 1
ATOM 1672 C C . LEU A 1 201 ? 15.364 45.079 -4.275 1.00 92.06 201 LEU A C 1
ATOM 1674 O O . LEU A 1 201 ? 14.482 45.530 -5.001 1.00 92.06 201 LEU A O 1
ATOM 1678 N N . TYR A 1 202 ? 15.467 43.772 -4.008 1.00 91.12 202 TYR A N 1
ATOM 1679 C CA . TYR A 1 202 ? 14.524 42.777 -4.534 1.00 91.12 202 TYR A CA 1
ATOM 1680 C C . TYR A 1 202 ? 13.090 43.016 -4.034 1.00 91.12 202 TYR A C 1
ATOM 1682 O O . TYR A 1 202 ? 12.151 43.039 -4.832 1.00 91.12 202 TYR A O 1
ATOM 1690 N N . TYR A 1 203 ? 12.919 43.266 -2.731 1.00 91.12 203 TYR A N 1
ATOM 1691 C CA . TYR A 1 203 ? 11.616 43.594 -2.150 1.00 91.12 203 TYR A CA 1
ATOM 1692 C C . TYR A 1 203 ? 11.014 44.860 -2.776 1.00 91.12 203 TYR A C 1
ATOM 1694 O O . TYR A 1 203 ? 9.886 44.833 -3.257 1.00 91.12 203 TYR A O 1
ATOM 1702 N N . LEU A 1 204 ? 11.775 45.954 -2.833 1.00 91.31 204 LEU A N 1
ATOM 1703 C CA . LEU A 1 204 ? 11.320 47.235 -3.377 1.00 91.31 204 LEU A CA 1
ATOM 1704 C C . LEU A 1 204 ? 10.952 47.130 -4.859 1.00 91.31 204 LEU A C 1
ATOM 1706 O O . LEU A 1 204 ? 9.942 47.694 -5.270 1.00 91.31 204 LEU A O 1
ATOM 1710 N N . LYS A 1 205 ? 11.706 46.347 -5.643 1.00 90.69 205 LYS A N 1
ATOM 1711 C CA . LYS A 1 205 ? 11.349 46.011 -7.027 1.00 90.69 205 LYS A CA 1
ATOM 1712 C C . LYS A 1 205 ? 9.990 45.314 -7.097 1.00 90.69 205 LYS A C 1
ATOM 1714 O O . LYS A 1 205 ? 9.173 45.689 -7.934 1.00 90.69 205 LYS A O 1
ATOM 1719 N N . SER A 1 206 ? 9.736 44.335 -6.223 1.00 88.12 206 SER A N 1
ATOM 1720 C CA . SER A 1 206 ? 8.495 43.540 -6.234 1.00 88.12 206 SER A CA 1
ATOM 1721 C C . SER A 1 206 ? 7.227 44.336 -5.928 1.00 88.12 206 SER A C 1
ATOM 1723 O O . SER A 1 206 ? 6.150 43.908 -6.316 1.00 88.12 206 SER A O 1
ATOM 1725 N N . ILE A 1 207 ? 7.351 45.492 -5.270 1.00 89.69 207 ILE A N 1
ATOM 1726 C CA . ILE A 1 207 ? 6.222 46.371 -4.936 1.00 89.69 207 ILE A CA 1
ATOM 1727 C C . ILE A 1 207 ? 6.236 47.690 -5.717 1.00 89.69 207 ILE A C 1
ATOM 1729 O O . ILE A 1 207 ? 5.386 48.544 -5.490 1.00 89.69 207 ILE A O 1
ATOM 1733 N N . SER A 1 208 ? 7.202 47.883 -6.620 1.00 92.69 208 SER A N 1
ATOM 1734 C CA . SER A 1 208 ? 7.438 49.163 -7.304 1.00 92.69 208 SER A CA 1
ATOM 1735 C C . SER A 1 208 ? 6.281 49.627 -8.191 1.00 92.69 208 SER A C 1
ATOM 1737 O O . SER A 1 208 ? 6.214 50.814 -8.501 1.00 92.69 208 SER A O 1
ATOM 1739 N N . HIS A 1 209 ? 5.389 48.713 -8.582 1.00 91.19 209 HIS A N 1
ATOM 1740 C CA . HIS A 1 209 ? 4.198 48.987 -9.386 1.00 91.19 209 HIS A CA 1
ATOM 1741 C C . HIS A 1 209 ? 2.948 49.310 -8.561 1.00 91.19 209 HIS A C 1
ATOM 1743 O O . HIS A 1 209 ? 1.948 49.711 -9.148 1.00 91.19 209 HIS A O 1
ATOM 1749 N N . LEU A 1 210 ? 2.971 49.094 -7.238 1.00 89.50 210 LEU A N 1
ATOM 1750 C CA . LEU A 1 210 ? 1.780 49.256 -6.406 1.00 89.50 210 LEU A CA 1
ATOM 1751 C C . LEU A 1 210 ? 1.293 50.693 -6.454 1.00 89.50 210 LEU A C 1
ATOM 1753 O O . LEU A 1 210 ? 2.101 51.622 -6.322 1.00 89.50 210 LEU A O 1
ATOM 1757 N N . ILE A 1 211 ? -0.030 50.869 -6.528 1.00 88.31 211 ILE A N 1
ATOM 1758 C CA . ILE A 1 211 ? -0.602 52.207 -6.517 1.00 88.31 211 ILE A CA 1
ATOM 1759 C C . ILE A 1 211 ? -0.125 52.929 -5.271 1.00 88.31 211 ILE A C 1
ATOM 1761 O O . ILE A 1 211 ? 0.319 54.049 -5.426 1.00 88.31 211 ILE A O 1
ATOM 1765 N N . SER A 1 212 ? -0.071 52.275 -4.102 1.00 88.12 212 SER A N 1
ATOM 1766 C CA . SER A 1 212 ? 0.321 52.819 -2.789 1.00 88.12 212 SER A CA 1
ATOM 1767 C C . SER A 1 212 ? 1.835 52.902 -2.513 1.00 88.12 212 SER A C 1
ATOM 1769 O O . SER A 1 212 ? 2.256 53.080 -1.366 1.00 88.12 212 SER A O 1
ATOM 1771 N N . PHE A 1 213 ? 2.694 52.707 -3.519 1.00 91.56 213 PHE A N 1
ATOM 1772 C CA . PHE A 1 213 ? 4.149 52.723 -3.327 1.00 91.56 213 PHE A CA 1
ATOM 1773 C C . PHE A 1 213 ? 4.683 54.035 -2.694 1.00 91.56 213 PHE A C 1
ATOM 1775 O O . PHE A 1 213 ? 5.474 53.941 -1.748 1.00 91.56 213 PHE A O 1
ATOM 1782 N N . PRO A 1 214 ? 4.243 55.242 -3.123 1.00 92.12 214 PRO A N 1
ATOM 1783 C CA . PRO A 1 214 ? 4.591 56.513 -2.480 1.00 92.12 214 PRO A CA 1
ATOM 1784 C C . PRO A 1 214 ? 4.361 56.567 -0.964 1.00 92.12 214 PRO A C 1
ATOM 1786 O O . PRO A 1 214 ? 5.189 57.111 -0.240 1.00 92.12 214 PRO A O 1
ATOM 1789 N N . GLU A 1 215 ? 3.278 55.989 -0.447 1.00 88.94 215 GLU A N 1
ATOM 1790 C CA . GLU A 1 215 ? 2.991 55.993 0.991 1.00 88.94 215 GLU A CA 1
ATOM 1791 C C . GLU A 1 215 ? 3.852 54.964 1.734 1.00 88.94 215 GLU A C 1
ATOM 1793 O O . GLU A 1 215 ? 4.367 55.244 2.819 1.00 88.94 215 GLU A O 1
ATOM 1798 N N . ILE A 1 216 ? 4.065 53.785 1.137 1.00 87.12 216 ILE A N 1
ATOM 1799 C CA . ILE A 1 216 ? 4.914 52.728 1.709 1.00 87.12 216 ILE A CA 1
ATOM 1800 C C . ILE A 1 216 ? 6.352 53.235 1.900 1.00 87.12 216 ILE A C 1
ATOM 1802 O O . ILE A 1 216 ? 7.001 52.931 2.911 1.00 87.12 216 ILE A O 1
ATOM 1806 N N . ILE A 1 217 ? 6.861 54.033 0.956 1.00 90.75 217 ILE A N 1
ATOM 1807 C CA . ILE A 1 217 ? 8.257 54.470 0.975 1.00 90.75 217 ILE A CA 1
ATOM 1808 C C . ILE A 1 217 ? 8.566 55.509 2.058 1.00 90.75 217 ILE A C 1
ATOM 1810 O O . ILE A 1 217 ? 9.703 55.572 2.529 1.00 90.75 217 ILE A O 1
ATOM 1814 N N . LEU A 1 218 ? 7.565 56.252 2.541 1.00 86.06 218 LEU A N 1
ATOM 1815 C CA . LEU A 1 218 ? 7.729 57.184 3.664 1.00 86.06 218 LEU A CA 1
ATOM 1816 C C . LEU A 1 218 ? 8.199 56.455 4.932 1.00 86.06 218 LEU A C 1
ATOM 1818 O O . LEU A 1 218 ? 9.099 56.917 5.638 1.00 86.06 218 LEU A O 1
ATOM 1822 N N . ILE A 1 219 ? 7.639 55.270 5.190 1.00 81.81 219 ILE A N 1
ATOM 1823 C CA . ILE A 1 219 ? 8.026 54.421 6.326 1.00 81.81 219 ILE A CA 1
ATOM 1824 C C . ILE A 1 219 ? 9.436 53.852 6.107 1.00 81.81 219 ILE A C 1
ATOM 1826 O O . ILE A 1 219 ? 10.250 53.809 7.035 1.00 81.81 219 ILE A O 1
ATOM 1830 N N . PHE A 1 220 ? 9.752 53.448 4.872 1.00 86.44 220 PHE A N 1
ATOM 1831 C CA . PHE A 1 220 ? 11.077 52.949 4.504 1.00 86.44 220 PHE A CA 1
ATOM 1832 C C . PHE A 1 220 ? 12.175 53.999 4.723 1.00 86.44 220 PHE A C 1
ATOM 1834 O O . PHE A 1 220 ? 13.215 53.677 5.303 1.00 86.44 220 PHE A O 1
ATOM 1841 N N . HIS A 1 221 ? 11.938 55.255 4.336 1.00 87.69 221 HIS A N 1
ATOM 1842 C CA . HIS A 1 221 ? 12.885 56.367 4.489 1.0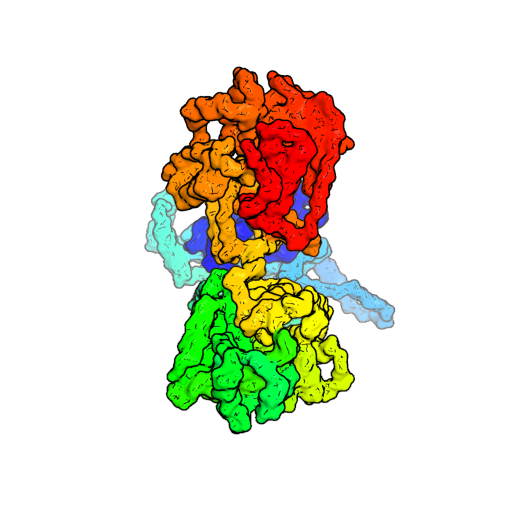0 87.69 221 HIS A CA 1
ATOM 1843 C C . HIS A 1 221 ? 13.370 56.549 5.926 1.00 87.69 221 HIS A C 1
ATOM 1845 O O . HIS A 1 221 ? 14.577 56.678 6.174 1.00 87.69 221 HIS A O 1
ATOM 1851 N N . GLY A 1 222 ? 12.440 56.516 6.884 1.00 86.00 222 GLY A N 1
ATOM 1852 C CA . GLY A 1 222 ? 12.745 56.695 8.302 1.00 86.00 222 GLY A CA 1
ATOM 1853 C C . GLY A 1 222 ? 13.691 55.622 8.847 1.00 86.00 222 GLY A C 1
ATOM 1854 O O . GLY A 1 222 ? 14.648 55.933 9.562 1.00 86.00 222 GLY A O 1
ATOM 1855 N N . GLU A 1 223 ? 13.471 54.357 8.487 1.00 85.62 223 GLU A N 1
ATOM 1856 C CA . GLU A 1 223 ? 14.312 53.242 8.936 1.00 85.62 223 GLU A CA 1
ATOM 1857 C C . GLU A 1 223 ? 15.613 53.120 8.120 1.00 85.62 223 GLU A C 1
ATOM 1859 O O . GLU A 1 223 ? 16.674 52.847 8.687 1.00 85.62 223 GLU A O 1
ATOM 1864 N N . CYS A 1 224 ? 15.583 53.399 6.812 1.00 88.62 224 CYS A N 1
ATOM 1865 C CA . CYS A 1 224 ? 16.771 53.359 5.955 1.00 88.62 224 CYS A CA 1
ATOM 1866 C C . CYS A 1 224 ? 17.780 54.449 6.352 1.00 88.62 224 CYS A C 1
ATOM 1868 O O . CYS A 1 224 ? 18.980 54.191 6.458 1.00 88.62 224 CYS A O 1
ATOM 1870 N N . SER A 1 225 ? 17.296 55.638 6.723 1.00 91.00 225 SER A N 1
ATOM 1871 C CA . SER A 1 225 ? 18.131 56.709 7.278 1.00 91.00 225 SER A CA 1
ATOM 1872 C C . SER A 1 225 ? 18.868 56.283 8.555 1.00 91.00 225 SER A C 1
ATOM 1874 O O . SER A 1 225 ? 20.035 56.638 8.755 1.00 91.00 225 SER A O 1
ATOM 1876 N N . LYS A 1 226 ? 18.219 55.494 9.426 1.00 90.44 226 LYS A N 1
ATOM 1877 C CA . LYS A 1 226 ? 18.853 54.920 10.628 1.00 90.44 226 LYS A CA 1
ATOM 1878 C C . LYS A 1 226 ? 19.901 53.870 10.249 1.00 90.44 226 LYS A C 1
ATOM 1880 O O . LYS A 1 226 ? 21.006 53.903 10.794 1.00 90.44 226 LYS A O 1
ATOM 1885 N N . LEU A 1 227 ? 19.599 52.999 9.281 1.00 90.25 227 LEU A N 1
ATOM 1886 C CA . LEU A 1 227 ? 20.549 52.019 8.745 1.00 90.25 227 LEU A CA 1
ATOM 1887 C C . LEU A 1 227 ? 21.797 52.703 8.174 1.00 90.25 227 LEU A C 1
ATOM 1889 O O . LEU A 1 227 ? 22.903 52.364 8.585 1.00 90.25 227 LEU A O 1
ATOM 1893 N N . ILE A 1 228 ? 21.650 53.719 7.322 1.00 92.75 228 ILE A N 1
ATOM 1894 C CA . ILE A 1 228 ? 22.779 54.473 6.751 1.00 92.75 228 ILE A CA 1
ATOM 1895 C C . ILE A 1 228 ? 23.684 55.026 7.853 1.00 92.75 228 ILE A C 1
ATOM 1897 O O . ILE A 1 228 ? 24.904 54.868 7.797 1.00 92.75 228 ILE A O 1
ATOM 1901 N N . LYS A 1 229 ? 23.102 55.628 8.897 1.00 92.81 229 LYS A N 1
ATOM 1902 C CA . LYS A 1 229 ? 23.868 56.145 10.041 1.00 92.81 229 LYS A CA 1
ATOM 1903 C C . LYS A 1 229 ? 24.586 55.037 10.819 1.00 92.81 229 LYS A C 1
ATOM 1905 O O . LYS A 1 229 ? 25.646 55.308 11.386 1.00 92.81 229 LYS A O 1
ATOM 1910 N N . SER A 1 230 ? 24.061 53.813 10.837 1.00 91.12 230 SER A N 1
ATOM 1911 C CA . SER A 1 230 ? 24.664 52.662 11.526 1.00 91.12 230 SER A CA 1
ATOM 1912 C C . SER A 1 230 ? 25.859 52.038 10.783 1.00 91.12 230 SER A C 1
ATOM 1914 O O . SER A 1 230 ? 26.742 51.472 11.424 1.00 91.12 230 SER A O 1
ATOM 1916 N N . ILE A 1 231 ? 25.948 52.193 9.456 1.00 92.94 231 ILE A N 1
ATOM 1917 C CA . ILE A 1 231 ? 27.012 51.587 8.638 1.00 92.94 231 ILE A CA 1
ATOM 1918 C C . ILE A 1 231 ? 28.376 52.252 8.943 1.00 92.94 231 ILE A C 1
ATOM 1920 O O . ILE A 1 231 ? 28.497 53.482 8.854 1.00 92.94 231 ILE A O 1
ATOM 1924 N N . PRO A 1 232 ? 29.434 51.480 9.277 1.00 89.69 232 PRO A N 1
ATOM 1925 C CA . PRO A 1 232 ? 30.717 52.034 9.722 1.00 89.69 232 PRO A CA 1
ATOM 1926 C C . PRO A 1 232 ? 31.667 52.472 8.590 1.00 89.69 232 PRO A C 1
ATOM 1928 O O . PRO A 1 232 ? 32.771 52.929 8.883 1.00 89.69 232 PRO A O 1
ATOM 1931 N N . TYR A 1 233 ? 31.279 52.344 7.316 1.00 90.44 233 TYR A N 1
ATOM 1932 C CA . TYR A 1 233 ? 32.134 52.625 6.155 1.00 90.44 233 TYR A CA 1
ATOM 1933 C C . TYR A 1 233 ? 31.384 53.353 5.024 1.00 90.44 233 TYR A C 1
ATOM 1935 O O . TYR A 1 233 ? 30.182 53.176 4.841 1.00 90.44 233 TYR A O 1
ATOM 1943 N N . ALA A 1 234 ? 32.103 54.175 4.249 1.00 88.94 234 ALA A N 1
ATOM 1944 C CA . ALA A 1 234 ? 31.501 55.115 3.295 1.00 88.94 234 ALA A CA 1
ATOM 1945 C C . ALA A 1 234 ? 30.778 54.439 2.116 1.00 88.94 234 ALA A C 1
ATOM 1947 O O . ALA A 1 234 ? 29.654 54.819 1.804 1.00 88.94 234 ALA A O 1
ATOM 1948 N N . ARG A 1 235 ? 31.382 53.411 1.497 1.00 91.69 235 ARG A N 1
ATOM 1949 C CA . ARG A 1 235 ? 30.806 52.716 0.326 1.00 91.69 235 ARG A CA 1
ATOM 1950 C C . ARG A 1 235 ? 29.380 52.217 0.586 1.00 91.69 235 ARG A C 1
ATOM 1952 O O . ARG A 1 235 ? 28.488 52.510 -0.201 1.00 91.69 235 ARG A O 1
ATOM 1959 N N . GLY A 1 236 ? 29.156 51.536 1.712 1.00 88.75 236 GLY A N 1
ATOM 1960 C CA . GLY A 1 236 ? 27.840 50.999 2.068 1.00 88.75 236 GLY A CA 1
ATOM 1961 C C . GLY A 1 236 ? 26.812 52.097 2.352 1.00 88.75 236 GLY A C 1
ATOM 1962 O O . GLY A 1 236 ? 25.651 51.963 1.980 1.00 88.75 236 GLY A O 1
ATOM 1963 N N . GLN A 1 237 ? 27.237 53.226 2.936 1.00 93.00 237 GLN A N 1
ATOM 1964 C CA . GLN A 1 237 ? 26.361 54.391 3.101 1.00 93.00 237 GLN A CA 1
ATOM 1965 C C . GLN A 1 237 ? 25.937 54.977 1.752 1.00 93.00 237 GLN A C 1
ATOM 1967 O O . GLN A 1 237 ? 24.767 55.298 1.571 1.00 93.00 237 GLN A O 1
ATOM 1972 N N . THR A 1 238 ? 26.870 55.115 0.808 1.00 93.44 238 THR A N 1
ATOM 1973 C CA . THR A 1 238 ? 26.583 55.637 -0.534 1.00 93.44 238 THR A CA 1
ATOM 1974 C C . THR A 1 238 ? 25.629 54.723 -1.298 1.00 93.44 238 THR A C 1
ATOM 1976 O O . THR A 1 238 ? 24.659 55.218 -1.862 1.00 93.44 238 THR A O 1
ATOM 1979 N N . MET A 1 239 ? 25.841 53.403 -1.252 1.00 93.50 239 MET A N 1
ATOM 1980 C CA . MET A 1 239 ? 24.946 52.425 -1.888 1.00 93.50 239 MET A CA 1
ATOM 1981 C C . MET A 1 239 ? 23.508 52.542 -1.370 1.00 93.50 239 MET A C 1
ATOM 1983 O O . MET A 1 239 ? 22.569 52.631 -2.156 1.00 93.50 239 MET A O 1
ATOM 1987 N N . MET A 1 240 ? 23.323 52.609 -0.049 1.00 92.31 240 MET A N 1
ATOM 1988 C CA . MET A 1 240 ? 21.990 52.749 0.548 1.00 92.31 240 MET A CA 1
ATOM 1989 C C . MET A 1 240 ? 21.334 54.104 0.233 1.00 92.31 240 MET A C 1
ATOM 1991 O O . MET A 1 240 ? 20.132 54.147 -0.013 1.00 92.31 240 MET A O 1
ATOM 1995 N N . ARG A 1 241 ? 22.103 55.205 0.167 1.00 94.50 241 ARG A N 1
ATOM 1996 C CA . ARG A 1 241 ? 21.580 56.513 -0.286 1.00 94.50 241 ARG A CA 1
ATOM 1997 C C . ARG A 1 241 ? 21.116 56.472 -1.741 1.00 94.50 241 ARG A C 1
ATOM 1999 O O . ARG A 1 241 ? 20.075 57.031 -2.056 1.00 94.50 241 ARG A O 1
ATOM 2006 N N . GLN A 1 242 ? 21.863 55.793 -2.611 1.00 93.56 242 GLN A N 1
ATOM 2007 C CA . GLN A 1 242 ? 21.479 55.615 -4.011 1.00 93.56 242 GLN A CA 1
ATOM 2008 C C . GLN A 1 242 ? 20.175 54.815 -4.141 1.00 93.56 242 GLN A C 1
ATOM 2010 O O . GLN A 1 242 ? 19.341 55.147 -4.976 1.00 93.56 242 GLN A O 1
ATOM 2015 N N . LEU A 1 243 ? 19.976 53.793 -3.301 1.00 93.25 243 LEU A N 1
ATOM 2016 C CA . LEU A 1 243 ? 18.710 53.059 -3.253 1.00 93.25 243 LEU A CA 1
ATOM 2017 C C . LEU A 1 243 ? 17.546 53.971 -2.847 1.00 93.25 243 LEU A C 1
ATOM 2019 O O . LEU A 1 243 ? 16.512 53.938 -3.502 1.00 93.25 243 LEU A O 1
ATOM 2023 N N . MET A 1 244 ? 17.723 54.816 -1.823 1.00 93.94 244 MET A N 1
ATOM 2024 C CA . MET A 1 244 ? 16.700 55.792 -1.417 1.00 93.94 244 MET A CA 1
ATOM 2025 C C . MET A 1 244 ? 16.349 56.777 -2.542 1.00 93.94 244 MET A C 1
ATOM 2027 O O . MET A 1 244 ? 15.171 56.957 -2.823 1.00 93.94 244 MET A O 1
ATOM 2031 N N . ASP A 1 245 ? 17.342 57.330 -3.245 1.00 94.19 245 ASP A N 1
ATOM 2032 C CA . ASP A 1 245 ? 17.112 58.214 -4.404 1.00 94.19 245 ASP A CA 1
ATOM 2033 C C . ASP A 1 245 ? 16.305 57.520 -5.517 1.00 94.19 245 ASP A C 1
ATOM 2035 O O . ASP A 1 245 ? 15.407 58.107 -6.121 1.00 94.19 245 ASP A O 1
ATOM 2039 N N . LYS A 1 246 ? 16.581 56.237 -5.779 1.00 95.06 246 LYS A N 1
ATOM 2040 C CA . LYS A 1 246 ? 15.821 55.454 -6.767 1.00 95.06 246 LYS A CA 1
ATOM 2041 C C . LYS A 1 246 ? 14.394 55.177 -6.320 1.00 95.06 246 LYS A C 1
ATOM 2043 O O . LYS A 1 246 ? 13.485 55.203 -7.146 1.00 95.06 246 LYS A O 1
ATOM 2048 N N . CYS A 1 247 ? 14.195 54.963 -5.028 1.00 94.75 247 CYS A N 1
ATOM 2049 C CA . CYS A 1 247 ? 12.872 54.858 -4.443 1.00 94.75 247 CYS A CA 1
ATOM 2050 C C . CYS A 1 247 ? 12.066 56.158 -4.585 1.00 94.75 247 CYS A C 1
ATOM 2052 O O . CYS A 1 247 ? 10.892 56.088 -4.941 1.00 94.75 247 CYS A O 1
ATOM 2054 N N . ASP A 1 248 ? 12.689 57.323 -4.393 1.00 94.69 248 ASP A N 1
ATOM 2055 C CA . ASP A 1 248 ? 12.036 58.629 -4.573 1.00 94.69 248 ASP A CA 1
ATOM 2056 C C . ASP A 1 248 ? 11.606 58.860 -6.022 1.00 94.69 248 ASP A C 1
ATOM 2058 O O . ASP A 1 248 ? 10.463 59.235 -6.282 1.00 94.69 248 ASP A O 1
ATOM 2062 N N . LYS A 1 249 ? 12.482 58.537 -6.978 1.00 95.44 249 LYS A N 1
ATOM 2063 C CA . LYS A 1 249 ? 12.161 58.593 -8.414 1.00 95.44 249 LYS A CA 1
ATOM 2064 C C . LYS A 1 249 ? 11.004 57.671 -8.783 1.00 95.44 249 LYS A C 1
ATOM 2066 O O . LYS A 1 249 ? 10.146 58.042 -9.576 1.00 95.44 249 LYS A O 1
ATOM 2071 N N . ASN A 1 250 ? 10.956 56.477 -8.197 1.00 96.06 250 ASN A N 1
ATOM 2072 C CA . ASN A 1 250 ? 9.850 55.552 -8.413 1.00 96.06 250 ASN A CA 1
ATOM 2073 C C . ASN A 1 250 ? 8.542 56.065 -7.797 1.00 96.06 250 ASN A C 1
ATOM 2075 O O . ASN A 1 250 ? 7.487 55.933 -8.404 1.00 96.06 250 ASN A O 1
ATOM 2079 N N . ALA A 1 251 ? 8.594 56.670 -6.609 1.00 95.44 251 ALA A N 1
ATOM 2080 C CA . ALA A 1 251 ? 7.421 57.275 -5.989 1.00 95.44 251 ALA A CA 1
ATOM 2081 C C . ALA A 1 251 ? 6.872 58.437 -6.832 1.00 95.44 251 ALA A C 1
ATOM 2083 O O . ALA A 1 251 ? 5.670 58.482 -7.079 1.00 95.44 251 ALA A O 1
ATOM 2084 N N . GLN A 1 252 ? 7.743 59.318 -7.337 1.00 95.19 252 GLN A N 1
ATOM 2085 C CA . GLN A 1 252 ? 7.363 60.383 -8.273 1.00 95.19 252 GLN A CA 1
ATOM 2086 C C . GLN A 1 252 ? 6.716 59.816 -9.538 1.00 95.19 252 GLN A C 1
ATOM 2088 O O . GLN A 1 252 ? 5.620 60.236 -9.896 1.00 95.19 252 GLN A O 1
ATOM 2093 N N . PHE A 1 253 ? 7.326 58.790 -10.138 1.00 94.88 253 PHE A N 1
ATOM 2094 C CA . PHE A 1 253 ? 6.769 58.096 -11.298 1.00 94.88 253 PHE A CA 1
ATOM 2095 C C . PHE A 1 253 ? 5.340 57.593 -11.037 1.00 94.88 253 PHE A C 1
ATOM 2097 O O . PHE A 1 253 ? 4.450 57.826 -11.850 1.00 94.88 253 PHE A O 1
ATOM 2104 N N . ILE A 1 254 ? 5.081 56.954 -9.891 1.00 93.81 254 ILE A N 1
ATOM 2105 C CA . ILE A 1 254 ? 3.732 56.483 -9.543 1.00 93.81 254 ILE A CA 1
ATOM 2106 C C . ILE A 1 254 ? 2.758 57.653 -9.358 1.00 93.81 254 ILE A C 1
ATOM 2108 O O . ILE A 1 254 ? 1.643 57.589 -9.870 1.00 93.81 254 ILE A O 1
ATOM 2112 N N . VAL A 1 255 ? 3.162 58.728 -8.672 1.00 91.88 255 VAL A N 1
ATOM 2113 C CA . VAL A 1 255 ? 2.318 59.921 -8.465 1.00 91.88 255 VAL A CA 1
ATOM 2114 C C . VAL A 1 255 ? 1.920 60.563 -9.796 1.00 91.88 255 VAL A C 1
ATOM 2116 O O . VAL A 1 255 ? 0.736 60.812 -10.009 1.00 91.88 255 VAL A O 1
ATOM 2119 N N . GLU A 1 256 ? 2.861 60.741 -10.724 1.00 92.44 256 GLU A N 1
ATOM 2120 C CA . GLU A 1 256 ? 2.585 61.295 -12.057 1.00 92.44 256 GLU A CA 1
ATOM 2121 C C . GLU A 1 256 ? 1.557 60.455 -12.831 1.00 92.44 256 GLU A C 1
ATOM 2123 O O . GLU A 1 256 ? 0.676 60.993 -13.504 1.00 92.44 256 GLU A O 1
ATOM 2128 N N . HIS A 1 257 ? 1.627 59.124 -12.727 1.00 91.00 257 HIS A N 1
ATOM 2129 C CA . HIS A 1 257 ? 0.660 58.240 -13.381 1.00 91.00 257 HIS A CA 1
ATOM 2130 C C . HIS A 1 257 ? -0.706 58.255 -12.682 1.00 91.00 257 HIS A C 1
ATOM 2132 O O . HIS A 1 257 ? -1.731 58.230 -13.366 1.00 91.00 257 HIS A O 1
ATOM 2138 N N . ARG A 1 258 ? -0.753 58.366 -11.344 1.00 89.25 258 ARG A N 1
ATOM 2139 C CA . ARG A 1 258 ? -2.018 58.565 -10.611 1.00 89.25 258 ARG A CA 1
ATOM 2140 C C . ARG A 1 258 ? -2.714 59.852 -11.055 1.00 89.25 258 ARG A C 1
ATOM 2142 O O . ARG A 1 258 ? -3.933 59.855 -11.222 1.00 89.25 258 ARG A O 1
ATOM 2149 N N . GLU A 1 259 ? -1.957 60.928 -11.265 1.00 87.38 259 GLU A N 1
ATOM 2150 C CA . GLU A 1 259 ? -2.487 62.218 -11.719 1.00 87.38 259 GLU A CA 1
ATOM 2151 C C . GLU A 1 259 ? -3.030 62.141 -13.147 1.00 87.38 259 GLU A C 1
ATOM 2153 O O . GLU A 1 259 ? -4.168 62.550 -13.379 1.00 87.38 259 GLU A O 1
ATOM 2158 N N . LYS A 1 260 ? -2.285 61.530 -14.081 1.00 86.06 260 LYS A N 1
ATOM 2159 C CA . LYS A 1 260 ? -2.740 61.306 -15.469 1.00 86.06 260 LYS A CA 1
ATOM 2160 C C . LYS A 1 260 ? -4.079 60.570 -15.548 1.00 86.06 260 LYS A C 1
ATOM 2162 O O . LYS A 1 260 ? -4.871 60.838 -16.447 1.00 86.06 260 LYS A O 1
ATOM 2167 N N . GLN A 1 261 ? -4.338 59.660 -14.610 1.00 81.81 261 GLN A N 1
ATOM 2168 C CA . GLN A 1 261 ? -5.569 58.868 -14.554 1.00 81.81 261 GLN A CA 1
ATOM 2169 C C . GLN A 1 261 ? -6.642 59.448 -13.613 1.00 81.81 261 GLN A C 1
ATOM 2171 O O . GLN A 1 261 ? -7.662 58.806 -13.368 1.00 81.81 261 GLN A O 1
ATOM 2176 N N . ASN A 1 262 ? -6.453 60.669 -13.092 1.00 77.19 262 ASN A N 1
ATOM 2177 C CA . ASN A 1 262 ? -7.361 61.330 -12.144 1.00 77.19 262 ASN A CA 1
ATOM 2178 C C . ASN A 1 262 ? -7.630 60.524 -10.851 1.00 77.19 262 ASN A C 1
ATOM 2180 O O . ASN A 1 262 ? -8.722 60.587 -10.277 1.00 77.19 262 ASN A O 1
ATOM 2184 N N . LEU A 1 263 ? -6.635 59.774 -10.365 1.00 75.81 263 LEU A N 1
ATOM 2185 C CA . LEU A 1 263 ? -6.731 58.919 -9.172 1.00 75.81 263 LEU A CA 1
ATOM 2186 C C . LEU A 1 263 ? -6.239 59.603 -7.881 1.00 75.81 263 LEU A C 1
ATOM 2188 O O . LEU A 1 263 ? -6.536 59.128 -6.785 1.00 75.81 263 LEU A O 1
ATOM 2192 N N . SER A 1 264 ? -5.549 60.745 -7.976 1.00 64.62 264 SER A N 1
ATOM 2193 C CA . SER A 1 264 ? -4.879 61.406 -6.839 1.00 64.62 264 SER A CA 1
ATOM 2194 C C . SER A 1 264 ? -5.814 61.926 -5.732 1.00 64.62 264 SER A C 1
ATOM 2196 O O . SER A 1 264 ? -5.388 62.033 -4.586 1.00 64.62 264 SER A O 1
ATOM 2198 N N . GLY A 1 265 ? -7.088 62.215 -6.038 1.00 57.66 265 GLY A N 1
ATOM 2199 C CA . GLY A 1 265 ? -8.077 62.737 -5.075 1.00 57.66 265 GLY A CA 1
ATOM 2200 C C . GLY A 1 265 ? -9.154 61.743 -4.617 1.00 57.66 265 GLY A C 1
ATOM 2201 O O . GLY A 1 265 ? -9.869 62.027 -3.661 1.00 57.66 265 GLY A O 1
ATOM 2202 N N . LYS A 1 266 ? -9.278 60.578 -5.271 1.00 54.41 266 LYS A N 1
ATOM 2203 C CA . LYS A 1 266 ? -10.389 59.622 -5.066 1.00 54.41 266 LYS A CA 1
ATOM 2204 C C . LYS A 1 266 ? -10.033 58.391 -4.229 1.00 54.41 266 LYS A C 1
ATOM 2206 O O . LYS A 1 266 ? -10.904 57.573 -3.967 1.00 54.41 266 LYS A O 1
ATOM 2211 N N . LEU A 1 267 ? -8.796 58.266 -3.738 1.00 55.88 267 LEU A N 1
ATOM 2212 C CA . LEU A 1 267 ? -8.345 57.123 -2.917 1.00 55.88 267 LEU A CA 1
ATOM 2213 C C . LEU A 1 267 ? -9.151 56.906 -1.623 1.00 55.88 267 LEU A C 1
ATOM 2215 O O . LEU A 1 267 ? -9.147 55.799 -1.099 1.00 55.88 267 LEU A O 1
ATOM 2219 N N . LYS A 1 268 ? -9.881 57.918 -1.133 1.00 50.59 268 LYS A N 1
ATOM 2220 C CA . LYS A 1 268 ? -10.815 57.772 -0.001 1.00 50.59 268 LYS A CA 1
ATOM 2221 C C . LYS A 1 268 ? -12.210 57.255 -0.381 1.00 50.59 268 LYS A C 1
ATOM 2223 O O . LYS A 1 268 ? -12.898 56.748 0.494 1.00 50.59 268 LYS A O 1
ATOM 2228 N N . GLU A 1 269 ? -12.616 57.376 -1.645 1.00 49.81 269 GLU A N 1
ATOM 2229 C CA . GLU A 1 269 ? -13.923 56.926 -2.164 1.00 49.81 269 GLU A CA 1
ATOM 2230 C C . GLU A 1 269 ? -13.812 55.651 -3.022 1.00 49.81 269 GLU A C 1
ATOM 2232 O O . GLU A 1 269 ? -14.813 55.113 -3.492 1.00 49.81 269 GLU A O 1
ATOM 2237 N N . LEU A 1 270 ? -12.591 55.151 -3.240 1.00 48.38 270 LEU A N 1
ATOM 2238 C CA . LEU A 1 270 ? -12.303 53.992 -4.080 1.00 48.38 270 LEU A CA 1
ATOM 2239 C C . LEU A 1 270 ? -12.647 52.677 -3.359 1.00 48.38 270 LEU A C 1
ATOM 2241 O O . LEU A 1 270 ? -11.789 52.008 -2.793 1.00 48.38 270 LEU A O 1
ATOM 2245 N N . ILE A 1 271 ? -13.923 52.295 -3.443 1.00 52.16 271 ILE A N 1
ATOM 2246 C CA . ILE A 1 271 ? -14.408 50.909 -3.273 1.00 52.16 271 ILE A CA 1
ATOM 2247 C C . ILE A 1 271 ? -14.086 50.064 -4.532 1.00 52.16 271 ILE A C 1
ATOM 2249 O O . ILE A 1 271 ? -14.233 48.846 -4.544 1.00 52.16 271 ILE A O 1
ATOM 2253 N N . ASP A 1 272 ? -13.592 50.694 -5.600 1.00 64.12 272 ASP A N 1
ATOM 2254 C CA . ASP A 1 272 ? -13.441 50.087 -6.922 1.00 64.12 272 ASP A CA 1
ATOM 2255 C C . ASP A 1 272 ? -12.080 49.373 -7.083 1.00 64.12 272 ASP A C 1
ATOM 2257 O O . ASP A 1 272 ? -11.151 49.890 -7.713 1.00 64.12 272 ASP A O 1
ATOM 2261 N N . GLN A 1 273 ? -11.942 48.188 -6.470 1.00 67.94 273 GLN A N 1
ATOM 2262 C CA . GLN A 1 273 ? -10.753 47.316 -6.559 1.00 67.94 273 GLN A CA 1
ATOM 2263 C C . GLN A 1 273 ? -10.273 47.114 -8.005 1.00 67.94 273 GLN A C 1
ATOM 2265 O O . GLN A 1 273 ? -9.071 47.106 -8.270 1.00 67.94 273 GLN A O 1
ATOM 2270 N N . GLN A 1 274 ? -11.207 47.057 -8.955 1.00 72.44 274 GLN A N 1
ATOM 2271 C CA . GLN A 1 274 ? -10.924 46.842 -10.369 1.00 72.44 274 GLN A CA 1
ATOM 2272 C C . GLN A 1 274 ? -10.062 47.959 -10.980 1.00 72.44 274 GLN A C 1
ATOM 2274 O O . GLN A 1 274 ? -9.169 47.696 -11.784 1.00 72.44 274 GLN A O 1
ATOM 2279 N N . ARG A 1 275 ? -10.268 49.219 -10.576 1.00 76.75 275 ARG A N 1
ATOM 2280 C CA . ARG A 1 275 ? -9.457 50.351 -11.060 1.00 76.75 275 ARG A CA 1
ATOM 2281 C C . ARG A 1 275 ? -8.034 50.330 -10.518 1.00 76.75 275 ARG A C 1
ATOM 2283 O O . ARG A 1 275 ? -7.111 50.716 -11.230 1.00 76.75 275 ARG A O 1
ATOM 2290 N N . ILE A 1 276 ? -7.862 49.883 -9.275 1.00 80.81 276 ILE A N 1
ATOM 2291 C CA . ILE A 1 276 ? -6.540 49.724 -8.660 1.00 80.81 276 ILE A CA 1
ATOM 2292 C C . ILE A 1 276 ? -5.763 48.628 -9.394 1.00 80.81 276 ILE A C 1
ATOM 2294 O O . ILE A 1 276 ? -4.616 48.846 -9.773 1.00 80.81 276 ILE A O 1
ATOM 2298 N N . GLU A 1 277 ? -6.398 47.489 -9.669 1.00 80.44 277 GLU A N 1
ATOM 2299 C CA . GLU A 1 277 ? -5.771 46.391 -10.411 1.00 80.44 277 GLU A CA 1
ATOM 2300 C C . GLU A 1 277 ? -5.386 46.786 -11.841 1.00 80.44 277 GLU A C 1
ATOM 2302 O O . GLU A 1 277 ? -4.287 46.459 -12.292 1.00 80.44 277 GLU A O 1
ATOM 2307 N N . LEU A 1 278 ? -6.254 47.520 -12.548 1.00 82.31 278 LEU A N 1
ATOM 2308 C CA . LEU A 1 278 ? -5.960 48.030 -13.890 1.00 82.31 278 LEU A CA 1
ATOM 2309 C C . LEU A 1 278 ? -4.747 48.969 -13.887 1.00 82.31 278 LEU A C 1
ATOM 2311 O O . LEU A 1 278 ? -3.840 48.779 -14.698 1.00 82.31 278 LEU A O 1
ATOM 2315 N N . PHE A 1 279 ? -4.691 49.916 -12.942 1.00 88.06 279 PHE A N 1
ATOM 2316 C CA . PHE A 1 279 ? -3.541 50.805 -12.768 1.00 88.06 279 PHE A CA 1
ATOM 2317 C C . PHE A 1 279 ? -2.257 50.006 -12.516 1.00 88.06 279 PHE A C 1
ATOM 2319 O O . PHE A 1 279 ? -1.258 50.171 -13.212 1.00 88.06 279 PHE A O 1
ATOM 2326 N N . GLU A 1 280 ? -2.273 49.101 -11.537 1.00 88.94 280 GLU A N 1
ATOM 2327 C CA . GLU A 1 280 ? -1.084 48.338 -11.155 1.00 88.94 280 GLU A CA 1
ATOM 2328 C C . GLU A 1 280 ? -0.580 47.419 -12.278 1.00 88.94 280 GLU A C 1
ATOM 2330 O O . GLU A 1 280 ? 0.632 47.260 -12.444 1.00 88.94 280 GLU A O 1
ATOM 2335 N N . ASN A 1 281 ? -1.480 46.840 -13.076 1.00 85.12 281 ASN A N 1
ATOM 2336 C CA . ASN A 1 281 ? -1.122 46.038 -14.246 1.00 85.12 281 ASN A CA 1
ATOM 2337 C C . ASN A 1 281 ? -0.510 46.880 -15.371 1.00 85.12 281 ASN A C 1
ATOM 2339 O O . ASN A 1 281 ? 0.474 46.457 -15.979 1.00 85.12 281 ASN A O 1
ATOM 2343 N N . GLU A 1 282 ? -1.037 48.077 -15.626 1.00 87.88 282 GLU A N 1
ATOM 2344 C CA . GLU A 1 282 ? -0.452 49.008 -16.594 1.00 87.88 282 GLU A CA 1
ATOM 2345 C C . GLU A 1 282 ? 0.972 49.405 -16.185 1.00 87.88 282 GLU A C 1
ATOM 2347 O O . GLU A 1 282 ? 1.908 49.293 -16.979 1.00 87.88 282 GLU A O 1
ATOM 2352 N N . ILE A 1 283 ? 1.170 49.777 -14.917 1.00 90.81 283 ILE A N 1
ATOM 2353 C CA . ILE A 1 283 ? 2.488 50.155 -14.400 1.00 90.81 283 ILE A CA 1
ATOM 2354 C C . ILE A 1 283 ? 3.498 49.002 -14.488 1.00 90.81 283 ILE A C 1
ATOM 2356 O O . ILE A 1 283 ? 4.670 49.244 -14.791 1.00 90.81 283 ILE A O 1
ATOM 2360 N N . ARG A 1 284 ? 3.078 47.746 -14.271 1.00 84.69 284 ARG A N 1
ATOM 2361 C CA . ARG A 1 284 ? 3.956 46.570 -14.451 1.00 84.69 284 ARG A CA 1
ATOM 2362 C C . ARG A 1 284 ? 4.530 46.484 -15.868 1.00 84.69 284 ARG A C 1
ATOM 2364 O O . ARG A 1 284 ? 5.683 46.083 -16.014 1.00 84.69 284 ARG A O 1
ATOM 2371 N N . ASN A 1 285 ? 3.767 46.895 -16.880 1.00 83.12 285 ASN A N 1
ATOM 2372 C CA . ASN A 1 285 ? 4.188 46.851 -18.282 1.00 83.12 285 ASN A CA 1
ATOM 2373 C C . ASN A 1 285 ? 5.118 48.012 -18.672 1.00 83.12 285 ASN A C 1
ATOM 2375 O O . ASN A 1 285 ? 5.930 47.865 -19.582 1.00 83.12 285 ASN A O 1
ATOM 2379 N N . LEU A 1 286 ? 5.044 49.150 -17.975 1.00 83.19 286 LEU A N 1
ATOM 2380 C CA . LEU A 1 286 ? 5.776 50.376 -18.321 1.00 83.19 286 LEU A CA 1
ATOM 2381 C C . LEU A 1 286 ? 7.231 50.432 -17.816 1.00 83.19 286 LEU A C 1
ATOM 2383 O O . LEU A 1 286 ? 7.888 51.440 -18.047 1.00 83.19 286 LEU A O 1
ATOM 2387 N N . LYS A 1 287 ? 7.737 49.374 -17.157 1.00 81.06 287 LYS A N 1
ATOM 2388 C CA . LYS A 1 287 ? 9.066 49.297 -16.504 1.00 81.06 287 LYS A CA 1
ATOM 2389 C C . LYS A 1 287 ? 9.391 50.513 -15.622 1.00 81.06 287 LYS A C 1
ATOM 2391 O O . LYS A 1 287 ? 9.899 51.536 -16.062 1.00 81.06 287 LYS A O 1
ATOM 2396 N N . THR A 1 288 ? 9.172 50.375 -14.320 1.00 91.94 288 THR A N 1
ATOM 2397 C CA . THR A 1 288 ? 9.408 51.465 -13.364 1.00 91.94 288 THR A CA 1
ATOM 2398 C C . THR A 1 288 ? 10.906 51.796 -13.178 1.00 91.94 288 THR A C 1
ATOM 2400 O O . THR A 1 288 ? 11.761 50.921 -13.364 1.00 91.94 288 THR A O 1
ATOM 2403 N N . PRO A 1 289 ? 11.265 53.014 -12.712 1.00 93.62 289 PRO A N 1
ATOM 2404 C CA . PRO A 1 289 ? 12.662 53.391 -12.456 1.00 93.62 289 PRO A CA 1
ATOM 2405 C C . PRO A 1 289 ? 13.426 52.442 -11.514 1.00 93.62 289 PRO A C 1
ATOM 2407 O O . PRO A 1 289 ? 14.648 52.297 -11.625 1.00 93.62 289 PRO A O 1
ATOM 2410 N N . LEU A 1 290 ? 12.730 51.798 -10.566 1.00 92.19 290 LEU A N 1
ATOM 2411 C CA . LEU A 1 290 ? 13.323 50.780 -9.691 1.00 92.19 290 LEU A CA 1
ATOM 2412 C C . LEU A 1 290 ? 13.554 49.446 -10.405 1.00 92.19 290 LEU A C 1
ATOM 2414 O O . LEU A 1 290 ? 14.568 48.799 -10.137 1.00 92.19 290 LEU A O 1
ATOM 2418 N N . VAL A 1 291 ? 12.652 49.034 -11.301 1.00 90.94 291 VAL A N 1
ATOM 2419 C CA . VAL A 1 291 ? 12.820 47.820 -12.117 1.00 90.94 291 VAL A CA 1
ATOM 2420 C C . VAL A 1 291 ? 14.036 47.967 -13.028 1.00 90.94 291 VAL A C 1
ATOM 2422 O O . VAL A 1 291 ? 14.901 47.092 -13.022 1.00 90.94 291 VAL A O 1
ATOM 2425 N N . GLU A 1 292 ? 14.169 49.097 -13.724 1.00 91.06 292 GLU A N 1
ATOM 2426 C CA . GLU A 1 292 ? 15.335 49.374 -14.573 1.00 91.06 292 GLU A CA 1
ATOM 2427 C C . GLU A 1 292 ? 16.643 49.368 -13.774 1.00 91.06 292 GLU A C 1
ATOM 2429 O O . GLU A 1 292 ? 17.639 48.759 -14.173 1.00 91.06 292 GLU A O 1
ATOM 2434 N N . PHE A 1 293 ? 16.643 50.018 -12.607 1.00 92.75 293 PHE A N 1
ATOM 2435 C CA . PHE A 1 293 ? 17.809 50.045 -11.730 1.00 92.75 293 PHE A CA 1
ATOM 2436 C C . PHE A 1 293 ? 18.193 48.642 -11.236 1.00 92.75 293 PHE A C 1
ATOM 2438 O O . PHE A 1 293 ? 19.378 48.302 -11.198 1.00 92.75 293 PHE A O 1
ATOM 2445 N N . TYR A 1 294 ? 17.206 47.811 -10.893 1.00 91.50 294 TYR A N 1
ATOM 2446 C CA . TYR A 1 294 ? 17.427 46.423 -10.501 1.00 91.50 294 TYR A CA 1
ATOM 2447 C C . TYR A 1 294 ? 18.016 45.583 -11.642 1.00 91.50 294 TYR A C 1
ATOM 2449 O O . TYR A 1 294 ? 18.983 44.855 -11.413 1.00 91.50 294 TYR A O 1
ATOM 2457 N N . GLU A 1 295 ? 17.482 45.697 -12.862 1.00 89.00 295 GLU A N 1
ATOM 2458 C CA . GLU A 1 295 ? 17.989 44.985 -14.045 1.00 89.00 295 GLU A CA 1
ATOM 2459 C C . GLU A 1 295 ? 19.462 45.340 -14.320 1.00 89.00 295 GLU A C 1
ATOM 2461 O O . GLU A 1 295 ? 20.297 44.446 -14.485 1.00 89.00 295 GLU A O 1
ATOM 2466 N N . GLN A 1 296 ? 19.812 46.631 -14.272 1.00 88.69 296 GLN A N 1
ATOM 2467 C CA . GLN A 1 296 ? 21.193 47.108 -14.437 1.00 88.69 296 GLN A CA 1
ATOM 2468 C C . GLN A 1 296 ? 22.124 46.578 -13.339 1.00 88.69 296 GLN A C 1
ATOM 2470 O O . GLN A 1 296 ? 23.211 46.063 -13.620 1.00 88.69 296 GLN A O 1
ATOM 2475 N N . TRP A 1 297 ? 21.697 46.673 -12.078 1.00 90.56 297 TRP A N 1
ATOM 2476 C CA . TRP A 1 297 ? 22.461 46.164 -10.941 1.00 90.56 297 TRP A CA 1
ATOM 2477 C C . TRP A 1 297 ? 22.697 44.650 -11.051 1.00 90.56 297 TRP A C 1
ATOM 2479 O O . TRP A 1 297 ? 23.813 44.176 -10.819 1.00 90.56 297 TRP A O 1
ATOM 2489 N N . ARG A 1 298 ? 21.678 43.889 -11.469 1.00 83.69 298 ARG A N 1
ATOM 2490 C CA . ARG A 1 298 ? 21.745 42.434 -11.646 1.00 83.69 298 ARG A CA 1
ATOM 2491 C C . ARG A 1 298 ? 22.768 42.033 -12.711 1.00 83.69 298 ARG A C 1
ATOM 2493 O O . ARG A 1 298 ? 23.572 41.136 -12.459 1.00 83.69 298 ARG A O 1
ATOM 2500 N N . GLN A 1 299 ? 22.776 42.718 -13.856 1.00 82.06 299 GLN A N 1
ATOM 2501 C CA . GLN A 1 299 ? 23.755 42.495 -14.929 1.00 82.06 299 GLN A CA 1
ATOM 2502 C C . GLN A 1 299 ? 25.191 42.829 -14.496 1.00 82.06 299 GLN A C 1
ATOM 2504 O O . GLN A 1 299 ? 26.144 42.159 -14.893 1.00 82.06 299 GLN A O 1
ATOM 2509 N N . PHE A 1 300 ? 25.371 43.864 -13.673 1.00 81.56 300 PHE A N 1
ATOM 2510 C CA . PHE A 1 300 ? 26.682 44.207 -13.123 1.00 81.56 300 PHE A CA 1
ATOM 2511 C C . PHE A 1 300 ? 27.186 43.130 -12.145 1.00 81.56 300 PHE A C 1
ATOM 2513 O O . PHE A 1 300 ? 28.338 42.702 -12.224 1.00 81.56 300 PHE A O 1
ATOM 2520 N N . LYS A 1 301 ? 26.304 42.628 -11.270 1.00 75.94 301 LYS A N 1
ATOM 2521 C CA . LYS A 1 301 ? 26.590 41.539 -10.320 1.00 75.94 301 LYS A CA 1
ATOM 2522 C C . LYS A 1 301 ? 26.966 40.227 -11.013 1.00 75.94 301 LYS A C 1
ATOM 2524 O O . LYS A 1 301 ? 27.918 39.584 -10.581 1.00 75.94 301 LYS A O 1
ATOM 2529 N N . SER A 1 302 ? 26.258 39.843 -12.079 1.00 67.19 302 SER A N 1
ATOM 2530 C CA . SER A 1 302 ? 26.541 38.602 -12.819 1.00 67.19 302 SER A CA 1
ATOM 2531 C C . SER A 1 302 ? 27.909 38.619 -13.507 1.00 67.19 302 SER A C 1
ATOM 2533 O O . SER A 1 302 ? 28.552 37.579 -13.613 1.00 67.19 302 SER A O 1
ATOM 2535 N N . LYS A 1 303 ? 28.380 39.799 -13.938 1.00 67.56 303 LYS A N 1
ATOM 2536 C CA . LYS A 1 303 ? 29.711 39.985 -14.540 1.00 67.56 303 LYS A CA 1
ATOM 2537 C C . LYS A 1 303 ? 30.851 39.935 -13.512 1.00 67.56 303 LYS A C 1
ATOM 2539 O O . LYS A 1 303 ? 31.937 39.475 -13.848 1.00 67.56 303 LYS A O 1
ATOM 2544 N N . GLN A 1 304 ? 30.617 40.365 -12.267 1.00 58.00 304 GLN A N 1
ATOM 2545 C CA . GLN A 1 304 ? 31.614 40.276 -11.186 1.00 58.00 304 GLN A CA 1
ATOM 2546 C C . GLN A 1 304 ? 31.830 38.838 -10.686 1.00 58.00 304 GLN A C 1
ATOM 2548 O O . GLN A 1 304 ? 32.954 38.473 -10.356 1.00 58.00 304 GLN A O 1
ATOM 2553 N N . SER A 1 305 ? 30.789 37.995 -10.684 1.00 50.81 305 SER A N 1
ATOM 2554 C CA . SER A 1 305 ? 30.894 36.583 -10.276 1.00 50.81 305 SER A CA 1
ATOM 2555 C C . SER A 1 305 ? 31.689 35.697 -11.244 1.00 50.81 305 SER A C 1
ATOM 2557 O O . SER A 1 305 ? 32.123 34.623 -10.854 1.00 50.81 305 SER A O 1
ATOM 2559 N N . THR A 1 306 ? 31.893 36.125 -12.494 1.00 43.12 306 THR A N 1
ATOM 2560 C CA . THR A 1 306 ? 32.687 35.388 -13.497 1.00 43.12 306 THR A CA 1
ATOM 2561 C C . THR A 1 306 ? 34.190 35.686 -13.451 1.00 43.12 306 THR A C 1
ATOM 2563 O O . THR A 1 306 ? 34.957 34.971 -14.086 1.00 43.12 306 THR A O 1
ATOM 2566 N N . SER A 1 307 ? 34.632 36.719 -12.722 1.00 37.75 307 SER A N 1
ATOM 2567 C CA . SER A 1 307 ? 36.049 37.122 -12.643 1.00 37.75 307 SER A CA 1
ATOM 2568 C C . SER A 1 307 ? 36.775 36.686 -11.362 1.00 37.75 307 SER A C 1
ATOM 2570 O O . SER A 1 307 ? 37.998 36.785 -11.304 1.00 37.75 307 SER A O 1
ATOM 2572 N N . GLU A 1 308 ? 36.061 36.197 -10.344 1.00 38.34 308 GLU A N 1
ATOM 2573 C CA . GLU A 1 308 ? 36.640 35.725 -9.079 1.00 38.34 308 GLU A CA 1
ATOM 2574 C C . GLU A 1 308 ? 36.419 34.203 -8.920 1.00 38.34 308 GLU A C 1
ATOM 2576 O O . GLU A 1 308 ? 35.332 33.753 -8.584 1.00 38.34 308 GLU A O 1
ATOM 2581 N N . THR A 1 309 ? 37.503 33.437 -9.108 1.00 30.16 309 THR A N 1
ATOM 2582 C CA . THR A 1 309 ? 37.773 32.042 -8.676 1.00 30.16 309 THR A CA 1
ATOM 2583 C C . THR A 1 309 ? 37.342 30.835 -9.531 1.00 30.16 309 THR A C 1
ATOM 2585 O O . THR A 1 309 ? 36.179 30.565 -9.799 1.00 30.16 309 THR A O 1
ATOM 2588 N N . ASN A 1 310 ? 38.373 30.032 -9.818 1.00 35.81 310 ASN A N 1
ATOM 2589 C CA . ASN A 1 310 ? 38.392 28.643 -10.277 1.00 35.81 310 ASN A CA 1
ATOM 2590 C C . ASN A 1 310 ? 38.214 27.636 -9.109 1.00 35.81 310 ASN A C 1
ATOM 2592 O O . ASN A 1 310 ? 38.663 26.505 -9.218 1.00 35.81 310 ASN A O 1
ATOM 2596 N N . GLU A 1 311 ? 37.610 28.021 -7.976 1.00 34.12 311 GLU A N 1
ATOM 2597 C CA . GLU A 1 311 ? 37.453 27.125 -6.806 1.00 34.12 311 GLU A CA 1
ATOM 2598 C C . GLU A 1 311 ? 36.213 27.401 -5.924 1.00 34.12 311 GLU A C 1
ATOM 2600 O O . GLU A 1 311 ? 35.982 26.685 -4.951 1.00 34.12 311 GLU A O 1
ATOM 2605 N N . GLU A 1 312 ? 35.349 28.366 -6.261 1.00 33.56 312 GLU A N 1
ATOM 2606 C CA . GLU A 1 312 ? 34.068 28.576 -5.569 1.00 33.56 312 GLU A CA 1
ATOM 2607 C C . GLU A 1 312 ? 32.898 28.295 -6.524 1.00 33.56 312 GLU A C 1
ATOM 2609 O O . GLU A 1 312 ? 32.865 28.778 -7.655 1.00 33.56 312 GLU A O 1
ATOM 2614 N N . ALA A 1 313 ? 31.926 27.484 -6.086 1.00 27.41 313 ALA A N 1
ATOM 2615 C CA . ALA A 1 313 ? 30.738 27.173 -6.882 1.00 27.41 313 ALA A CA 1
ATOM 2616 C C . ALA A 1 313 ? 30.029 28.477 -7.313 1.00 27.41 313 ALA A C 1
ATOM 2618 O O . ALA A 1 313 ? 29.713 29.306 -6.452 1.00 27.41 313 ALA A O 1
ATOM 2619 N N . PRO A 1 314 ? 29.763 28.684 -8.617 1.00 27.45 314 PRO A N 1
ATOM 2620 C CA . PRO A 1 314 ? 29.354 29.984 -9.123 1.00 27.45 314 PRO A CA 1
ATOM 2621 C C . PRO A 1 314 ? 27.972 30.391 -8.599 1.00 27.45 314 PRO A C 1
ATOM 2623 O O . PRO A 1 314 ? 26.989 29.651 -8.684 1.00 27.45 314 PRO A O 1
ATOM 2626 N N . TYR A 1 315 ? 27.896 31.622 -8.095 1.00 35.44 315 TYR A N 1
ATOM 2627 C CA . TYR A 1 315 ? 26.655 32.324 -7.782 1.00 35.44 315 TYR A CA 1
ATOM 2628 C C . TYR A 1 315 ? 25.836 32.534 -9.067 1.00 35.44 315 TYR A C 1
ATOM 2630 O O . TYR A 1 315 ? 26.187 33.365 -9.902 1.00 35.44 315 TYR A O 1
ATOM 2638 N N . LYS A 1 316 ? 24.718 31.810 -9.228 1.00 30.67 316 LYS A N 1
ATOM 2639 C CA . LYS A 1 316 ? 23.682 32.154 -10.217 1.00 30.67 316 LYS A CA 1
ATOM 2640 C C . LYS A 1 316 ? 22.734 33.198 -9.605 1.00 30.67 316 LYS A C 1
ATOM 2642 O O . LYS A 1 316 ? 22.044 32.874 -8.638 1.00 30.67 316 LYS A O 1
ATOM 2647 N N . PRO A 1 317 ? 22.651 34.433 -10.134 1.00 30.19 317 PRO A N 1
ATOM 2648 C CA . PRO A 1 317 ? 21.652 35.394 -9.681 1.00 30.19 317 PRO A CA 1
ATOM 2649 C C . PRO A 1 317 ? 20.246 34.915 -10.068 1.00 30.19 317 PRO A C 1
ATOM 2651 O O . PRO A 1 317 ? 19.968 34.693 -11.246 1.00 30.19 317 PRO A O 1
ATOM 2654 N N . PHE A 1 318 ? 19.371 34.797 -9.067 1.00 38.22 318 PHE A N 1
ATOM 2655 C CA . PHE A 1 318 ? 17.970 34.369 -9.158 1.00 38.22 318 PHE A CA 1
ATOM 2656 C C . PHE A 1 318 ? 17.237 34.939 -10.388 1.00 38.22 318 PHE A C 1
ATOM 2658 O O . PHE A 1 318 ? 17.051 36.151 -10.480 1.00 38.22 318 PHE A O 1
ATOM 2665 N N . CYS A 1 319 ? 16.840 34.063 -11.322 1.00 30.50 319 CYS A N 1
ATOM 2666 C CA . CYS A 1 319 ? 15.922 34.353 -12.429 1.00 30.50 319 CYS A CA 1
ATOM 2667 C C . CYS A 1 319 ? 14.563 33.721 -12.118 1.00 30.50 319 CYS A C 1
ATOM 2669 O O . CYS A 1 319 ? 14.499 32.536 -11.793 1.00 30.50 319 CYS A O 1
ATOM 2671 N N . CYS A 1 320 ? 13.508 34.521 -12.231 1.00 31.55 320 CYS A N 1
ATOM 2672 C CA . CYS A 1 320 ? 12.145 34.078 -12.480 1.00 31.55 320 CYS A CA 1
ATOM 2673 C C . CYS A 1 320 ? 11.874 34.302 -13.975 1.00 31.55 320 CYS A C 1
ATOM 2675 O O . CYS A 1 320 ? 11.194 35.254 -14.334 1.00 31.55 320 CYS A O 1
ATOM 2677 N N . ASP A 1 321 ? 12.472 33.493 -14.846 1.00 27.78 321 ASP A N 1
ATOM 2678 C CA . ASP A 1 321 ? 12.028 33.474 -16.240 1.00 27.78 321 ASP A CA 1
ATOM 2679 C C . ASP A 1 321 ? 10.949 32.402 -16.330 1.00 27.78 321 ASP A C 1
ATOM 2681 O O . ASP A 1 321 ? 11.220 31.207 -16.222 1.00 27.78 321 ASP A O 1
ATOM 2685 N N . SER A 1 322 ? 9.712 32.873 -16.437 1.00 31.39 322 SER A N 1
ATOM 2686 C CA . SER A 1 322 ? 8.487 32.105 -16.650 1.00 31.39 322 SER A CA 1
ATOM 2687 C C . SER A 1 322 ? 8.287 31.710 -18.118 1.00 31.39 322 SER A C 1
ATOM 2689 O O . SER A 1 322 ? 7.157 31.481 -18.524 1.00 31.39 322 SER A O 1
ATOM 2691 N N . ASP A 1 323 ? 9.364 31.608 -18.899 1.00 26.53 323 ASP A N 1
ATOM 2692 C CA . ASP A 1 323 ? 9.321 31.224 -20.311 1.00 26.53 323 ASP A CA 1
ATOM 2693 C C . ASP A 1 323 ? 10.248 30.027 -20.554 1.00 26.53 323 ASP A C 1
ATOM 2695 O O . ASP A 1 323 ? 11.391 30.149 -20.995 1.00 26.53 323 ASP A O 1
ATOM 2699 N N . CYS A 1 324 ? 9.746 28.832 -20.245 1.00 21.81 324 CYS A N 1
ATOM 2700 C CA . CYS A 1 324 ? 10.250 27.591 -20.818 1.00 21.81 324 CYS A CA 1
ATOM 2701 C C . CYS A 1 324 ? 9.035 26.726 -21.182 1.00 21.81 324 CYS A C 1
ATOM 2703 O O . CYS A 1 324 ? 8.271 26.367 -20.284 1.00 21.81 324 CYS A O 1
ATOM 2705 N N . PRO A 1 325 ? 8.808 26.414 -22.471 1.00 26.55 325 PRO A N 1
ATOM 2706 C CA . PRO A 1 325 ? 7.708 25.559 -22.872 1.00 26.55 325 PRO A CA 1
ATOM 2707 C C . PRO A 1 325 ? 8.119 24.122 -22.554 1.00 26.55 325 PRO A C 1
ATOM 2709 O O . PRO A 1 325 ? 8.861 23.506 -23.314 1.00 26.55 325 PRO A O 1
ATOM 2712 N N . PHE A 1 326 ? 7.688 23.595 -21.409 1.00 23.84 326 PHE A N 1
ATOM 2713 C CA . PHE A 1 326 ? 7.831 22.174 -21.117 1.00 23.84 326 PHE A CA 1
ATOM 2714 C C . PHE A 1 326 ? 6.455 21.536 -20.997 1.00 23.84 326 PHE A C 1
ATOM 2716 O O . PHE A 1 326 ? 5.641 21.875 -20.143 1.00 23.84 326 PHE A O 1
ATOM 2723 N N . ILE A 1 327 ? 6.230 20.655 -21.962 1.00 23.56 327 ILE A N 1
ATOM 2724 C CA . ILE A 1 327 ? 5.080 19.799 -22.191 1.00 23.56 327 ILE A CA 1
ATOM 2725 C C . ILE A 1 327 ? 4.599 19.201 -20.864 1.00 23.56 327 ILE A C 1
ATOM 2727 O O . ILE A 1 327 ? 5.319 18.452 -20.205 1.00 23.56 327 ILE A O 1
ATOM 2731 N N . LEU A 1 328 ? 3.364 19.545 -20.497 1.00 24.31 328 LEU A N 1
ATOM 2732 C CA . LEU A 1 328 ? 2.539 18.782 -19.570 1.00 24.31 328 LEU A CA 1
ATOM 2733 C C . LEU A 1 328 ? 2.391 17.361 -20.127 1.00 24.31 328 LEU A C 1
ATOM 2735 O O . LEU A 1 328 ? 1.616 17.139 -21.052 1.00 24.31 328 LEU A O 1
ATOM 2739 N N . ALA A 1 329 ? 3.125 16.412 -19.558 1.00 22.81 329 ALA A N 1
ATOM 2740 C CA . ALA A 1 329 ? 2.694 15.025 -19.515 1.00 22.81 329 ALA A CA 1
ATOM 2741 C C . ALA A 1 329 ? 2.141 14.782 -18.106 1.00 22.81 329 ALA A C 1
ATOM 2743 O O . ALA A 1 329 ? 2.874 14.543 -17.150 1.00 22.81 329 ALA A O 1
ATOM 2744 N N . THR A 1 330 ? 0.831 14.950 -17.971 1.00 24.73 330 THR A N 1
ATOM 2745 C CA . THR A 1 330 ? 0.021 14.366 -16.900 1.00 24.73 330 THR A CA 1
ATOM 2746 C C . THR A 1 330 ? 0.268 12.856 -16.848 1.00 24.73 330 THR A C 1
ATOM 2748 O O . THR A 1 330 ? -0.061 12.166 -17.809 1.00 24.73 330 THR A O 1
ATOM 2751 N N . MET A 1 331 ? 0.837 12.342 -15.754 1.00 25.78 331 MET A N 1
ATOM 2752 C CA . MET A 1 331 ? 0.949 10.899 -15.497 1.00 25.78 331 MET A CA 1
ATOM 2753 C C . MET A 1 331 ? -0.429 10.374 -15.056 1.00 25.78 331 MET A C 1
ATOM 2755 O O . MET A 1 331 ? -0.891 10.678 -13.955 1.00 25.78 331 MET A O 1
ATOM 2759 N N . SER A 1 332 ? -1.121 9.664 -15.952 1.00 27.86 332 SER A N 1
ATOM 2760 C CA . SER A 1 332 ? -2.441 9.060 -15.731 1.00 27.86 332 SER A CA 1
ATOM 2761 C C . SER A 1 332 ? -2.345 7.790 -14.867 1.00 27.86 332 SER A C 1
ATOM 2763 O O . SER A 1 332 ? -1.285 7.186 -14.707 1.00 27.86 332 SER A O 1
ATOM 2765 N N . GLN A 1 333 ? -3.483 7.328 -14.335 1.00 36.84 333 GLN A N 1
ATOM 2766 C CA . GLN A 1 333 ? -3.668 6.046 -13.622 1.00 36.84 333 GLN A CA 1
ATOM 2767 C C . GLN A 1 333 ? -3.208 4.780 -14.400 1.00 36.84 333 GLN A C 1
ATOM 2769 O O . GLN A 1 333 ? -3.302 3.669 -13.871 1.00 36.84 333 GLN A O 1
ATOM 2774 N N . GLU A 1 334 ? -2.694 4.915 -15.626 1.00 39.97 334 GLU A N 1
ATOM 2775 C CA . GLU A 1 334 ? -2.330 3.830 -16.549 1.00 39.97 334 GLU A CA 1
ATOM 2776 C C . GLU A 1 334 ? -0.888 3.298 -16.370 1.00 39.97 334 GLU A C 1
ATOM 2778 O O . GLU A 1 334 ? -0.555 2.234 -16.885 1.00 39.97 334 GLU A O 1
ATOM 2783 N N . GLU A 1 335 ? -0.026 3.959 -15.591 1.00 48.78 335 GLU A N 1
ATOM 2784 C CA . GLU A 1 335 ? 1.436 3.726 -15.598 1.00 48.78 335 GLU A CA 1
ATOM 2785 C C . GLU A 1 335 ? 1.979 2.619 -14.661 1.00 48.78 335 GLU A C 1
ATOM 2787 O O . GLU A 1 335 ? 3.100 2.708 -14.144 1.00 48.78 335 GLU A O 1
ATOM 2792 N N . LYS A 1 336 ? 1.207 1.568 -14.356 1.00 58.66 336 LYS A N 1
ATOM 2793 C CA . LYS A 1 336 ? 1.624 0.527 -13.385 1.00 58.66 336 LYS A CA 1
ATOM 2794 C C . LYS A 1 336 ? 1.331 -0.903 -13.853 1.00 58.66 336 LYS A C 1
ATOM 2796 O O . LYS A 1 336 ? 0.628 -1.634 -13.160 1.00 58.66 336 LYS A O 1
ATOM 2801 N N . SER A 1 337 ? 1.893 -1.317 -14.990 1.00 84.81 337 SER A N 1
ATOM 2802 C CA . SER A 1 337 ? 1.734 -2.676 -15.542 1.00 84.81 337 SER A CA 1
ATOM 2803 C C . SER A 1 337 ? 3.051 -3.465 -15.665 1.00 84.81 337 SER A C 1
ATOM 2805 O O . SER A 1 337 ? 4.157 -2.912 -15.575 1.00 84.81 337 SER A O 1
ATOM 2807 N N . ILE A 1 338 ? 2.918 -4.787 -15.830 1.00 96.12 338 ILE A N 1
ATOM 2808 C CA . ILE A 1 338 ? 4.004 -5.718 -16.180 1.00 96.12 338 ILE A CA 1
ATOM 2809 C C . ILE A 1 338 ? 3.812 -6.118 -17.644 1.00 96.12 338 ILE A C 1
ATOM 2811 O O . ILE A 1 338 ? 2.723 -6.553 -18.015 1.00 96.12 338 ILE A O 1
ATOM 2815 N N . LEU A 1 339 ? 4.863 -6.023 -18.456 1.00 98.00 339 LEU A N 1
ATOM 2816 C CA . LEU A 1 339 ? 4.872 -6.525 -19.828 1.00 98.00 339 LEU A CA 1
ATOM 2817 C C . LEU A 1 339 ? 5.780 -7.749 -19.934 1.00 98.00 339 LEU A C 1
ATOM 2819 O O . LEU A 1 339 ? 6.999 -7.653 -19.787 1.00 98.00 339 LEU A O 1
ATOM 2823 N N . GLY A 1 340 ? 5.175 -8.900 -20.205 1.00 97.94 340 GLY A N 1
ATOM 2824 C CA . GLY A 1 340 ? 5.877 -10.127 -20.549 1.00 97.94 340 GLY A CA 1
ATOM 2825 C C . GLY A 1 340 ? 6.113 -10.230 -22.056 1.00 97.94 340 GLY A C 1
ATOM 2826 O O . GLY A 1 340 ? 5.191 -9.997 -22.831 1.00 97.94 340 GLY A O 1
ATOM 2827 N N . LEU A 1 341 ? 7.309 -10.635 -22.477 1.00 97.69 341 LEU A N 1
ATOM 2828 C CA . LEU A 1 341 ? 7.616 -11.001 -23.863 1.00 97.69 341 LEU A CA 1
ATOM 2829 C C . LEU A 1 341 ? 8.110 -12.452 -23.918 1.00 97.69 341 LEU A C 1
ATOM 2831 O O . LEU A 1 341 ? 9.123 -12.793 -23.303 1.00 97.69 341 LEU A O 1
ATOM 2835 N N . GLY A 1 342 ? 7.392 -13.317 -24.635 1.00 95.94 342 GLY A N 1
ATOM 2836 C CA . GLY A 1 342 ? 7.668 -14.750 -24.626 1.00 95.94 342 GLY A CA 1
ATOM 2837 C C . GLY A 1 342 ? 7.076 -15.545 -25.783 1.00 95.94 342 GLY A C 1
ATOM 2838 O O . GLY A 1 342 ? 6.547 -14.999 -26.747 1.00 95.94 342 GLY A O 1
ATOM 2839 N N . ASN A 1 343 ? 7.168 -16.869 -25.655 1.00 95.69 343 ASN A N 1
ATOM 2840 C CA . ASN A 1 343 ? 6.686 -17.826 -26.649 1.00 95.69 343 ASN A CA 1
ATOM 2841 C C . ASN A 1 343 ? 5.381 -18.462 -26.140 1.00 95.69 343 ASN A C 1
ATOM 2843 O O . ASN A 1 343 ? 5.455 -19.273 -25.212 1.00 95.69 343 ASN A O 1
ATOM 2847 N N . PRO A 1 344 ? 4.203 -18.088 -26.668 1.00 94.88 344 PRO A N 1
ATOM 2848 C CA . PRO A 1 344 ? 2.952 -18.776 -26.365 1.00 94.88 344 PRO A CA 1
ATOM 2849 C C . PRO A 1 344 ? 2.986 -20.177 -26.971 1.00 94.88 344 PRO A C 1
ATOM 2851 O O . PRO A 1 344 ? 3.093 -20.326 -28.190 1.00 94.88 344 PRO A O 1
ATOM 2854 N N . LEU A 1 345 ? 2.895 -21.194 -26.117 1.00 94.00 345 LEU A N 1
ATOM 2855 C CA . LEU A 1 345 ? 2.873 -22.597 -26.519 1.00 94.00 345 LEU A CA 1
ATOM 2856 C C . LEU A 1 345 ? 1.658 -23.277 -25.896 1.00 94.00 345 LEU A C 1
ATOM 2858 O O . LEU A 1 345 ? 1.349 -23.043 -24.728 1.00 94.00 345 LEU A O 1
ATOM 2862 N N . LEU A 1 346 ? 0.986 -24.137 -26.655 1.00 93.00 346 LEU A N 1
ATOM 2863 C CA . LEU A 1 346 ? -0.023 -25.026 -26.093 1.00 93.00 346 LEU A CA 1
ATOM 2864 C C . LEU A 1 346 ? 0.669 -26.265 -25.511 1.00 93.00 346 LEU A C 1
ATOM 2866 O O . LEU A 1 346 ? 1.312 -27.020 -26.243 1.00 93.00 346 LEU A O 1
ATOM 2870 N N . ASP A 1 347 ? 0.534 -26.484 -24.209 1.00 91.19 347 ASP A N 1
ATOM 2871 C CA . ASP A 1 347 ? 1.081 -27.657 -23.538 1.00 91.19 347 ASP A CA 1
ATOM 2872 C C . ASP A 1 347 ? 0.179 -28.867 -23.814 1.00 91.19 347 ASP A C 1
ATOM 2874 O O . ASP A 1 347 ? -1.009 -28.862 -23.484 1.00 91.19 347 ASP A O 1
ATOM 2878 N N . VAL A 1 348 ? 0.756 -29.913 -24.407 1.00 90.75 348 VAL A N 1
ATOM 2879 C CA . VAL A 1 348 ? 0.129 -31.215 -24.658 1.00 90.75 348 VAL A CA 1
ATOM 2880 C C . VAL A 1 348 ? 0.668 -32.191 -23.624 1.00 90.75 348 VAL A C 1
ATOM 2882 O O . VAL A 1 348 ? 1.801 -32.663 -23.721 1.00 90.75 348 VAL A O 1
ATOM 2885 N N . ILE A 1 349 ? -0.130 -32.472 -22.602 1.00 88.56 349 ILE A N 1
ATOM 2886 C CA . ILE A 1 349 ? 0.306 -33.191 -21.405 1.00 88.56 349 ILE A CA 1
ATOM 2887 C C . ILE A 1 349 ? -0.212 -34.624 -21.436 1.00 88.56 349 ILE A C 1
ATOM 2889 O O . ILE A 1 349 ? -1.417 -34.836 -21.559 1.00 88.56 349 ILE A O 1
ATOM 2893 N N . ALA A 1 350 ? 0.673 -35.608 -21.266 1.00 87.75 350 ALA A N 1
ATOM 2894 C CA . ALA A 1 350 ? 0.285 -37.010 -21.114 1.00 87.75 350 ALA A CA 1
ATOM 2895 C C . ALA A 1 350 ? 1.153 -37.737 -20.084 1.00 87.75 350 ALA A C 1
ATOM 2897 O O . ALA A 1 350 ? 2.355 -37.495 -19.978 1.00 87.75 350 ALA A O 1
ATOM 2898 N N . THR A 1 351 ? 0.553 -38.683 -19.360 1.00 86.94 351 THR A N 1
ATOM 2899 C CA . THR A 1 351 ? 1.310 -39.673 -18.583 1.00 86.94 351 THR A CA 1
ATOM 2900 C C . THR A 1 351 ? 1.709 -40.830 -19.492 1.00 86.94 351 THR A C 1
ATOM 2902 O O . THR A 1 351 ? 0.843 -41.505 -20.046 1.00 86.94 351 THR A O 1
ATOM 2905 N N . CYS A 1 352 ? 3.012 -41.059 -19.636 1.00 85.44 352 CYS A N 1
ATOM 2906 C CA . CYS A 1 352 ? 3.583 -42.060 -20.534 1.00 85.44 352 CYS A CA 1
ATOM 2907 C C . CYS A 1 352 ? 4.562 -42.993 -19.798 1.00 85.44 352 CYS A C 1
ATOM 2909 O O . CYS A 1 352 ? 4.879 -42.807 -18.620 1.00 85.44 352 CYS A O 1
ATOM 2911 N N . ASN A 1 353 ? 5.048 -44.020 -20.498 1.00 85.81 353 ASN A N 1
ATOM 2912 C CA . ASN A 1 353 ? 6.079 -44.932 -19.997 1.00 85.81 353 ASN A CA 1
ATOM 2913 C C . ASN A 1 353 ? 7.491 -44.484 -20.434 1.00 85.81 353 ASN A C 1
ATOM 2915 O O . ASN A 1 353 ? 7.642 -43.667 -21.342 1.00 85.81 353 ASN A O 1
ATOM 2919 N N . GLU A 1 354 ? 8.537 -45.011 -19.785 1.00 86.25 354 GLU A N 1
ATOM 2920 C CA . GLU A 1 354 ? 9.931 -44.659 -20.118 1.00 86.25 354 GLU A CA 1
ATOM 2921 C C . GLU A 1 354 ? 10.330 -45.080 -21.541 1.00 86.25 354 GLU A C 1
ATOM 2923 O O . GLU A 1 354 ? 11.169 -44.435 -22.167 1.00 86.25 354 GLU A O 1
ATOM 2928 N N . ASP A 1 355 ? 9.717 -46.132 -22.083 1.00 88.81 355 ASP A N 1
ATOM 2929 C CA . ASP A 1 355 ? 10.018 -46.596 -23.439 1.00 88.81 355 ASP A CA 1
ATOM 2930 C C . ASP A 1 355 ? 9.531 -45.610 -24.509 1.00 88.81 355 ASP A C 1
ATOM 2932 O O . ASP A 1 355 ? 10.176 -45.463 -25.549 1.00 88.81 355 ASP A O 1
ATOM 2936 N N . PHE A 1 356 ? 8.461 -44.857 -24.234 1.00 90.81 356 PHE A N 1
ATOM 2937 C CA . PHE A 1 356 ? 8.010 -43.783 -25.115 1.00 90.81 356 PHE A CA 1
ATOM 2938 C C . PHE A 1 356 ? 8.999 -42.610 -25.149 1.00 90.81 356 PHE A C 1
ATOM 2940 O O . PHE A 1 356 ? 9.206 -42.031 -26.213 1.00 90.81 356 PHE A O 1
ATOM 2947 N N . LEU A 1 357 ? 9.679 -42.295 -24.037 1.00 90.69 357 LEU A N 1
ATOM 2948 C CA . LEU A 1 357 ? 10.753 -41.292 -24.043 1.00 90.69 357 LEU A CA 1
ATOM 2949 C C . LEU A 1 357 ? 11.929 -41.755 -24.908 1.00 90.69 357 LEU A C 1
ATOM 2951 O O . LEU A 1 357 ? 12.402 -41.000 -25.755 1.00 90.69 357 LEU A O 1
ATOM 2955 N N . LYS A 1 358 ? 12.354 -43.018 -24.758 1.00 91.62 358 LYS A N 1
ATOM 2956 C CA . LYS A 1 358 ? 13.450 -43.595 -25.558 1.00 91.62 358 LYS A CA 1
ATOM 2957 C C . LYS A 1 358 ? 13.151 -43.576 -27.055 1.00 91.62 358 LYS A C 1
ATOM 2959 O O . LYS A 1 358 ? 14.056 -43.315 -27.840 1.00 91.62 358 LYS A O 1
ATOM 2964 N N . LYS A 1 359 ? 11.896 -43.819 -27.456 1.00 93.19 359 LYS A N 1
ATOM 2965 C CA . LYS A 1 359 ? 11.464 -43.760 -28.865 1.00 93.19 359 LYS A CA 1
ATOM 2966 C C . LYS A 1 359 ? 11.806 -42.418 -29.523 1.00 93.19 359 LYS A C 1
ATOM 2968 O O . LYS A 1 359 ? 12.137 -42.398 -30.705 1.00 93.19 359 LYS A O 1
ATOM 2973 N N . TYR A 1 360 ? 11.722 -41.329 -28.765 1.00 93.62 360 TYR A N 1
ATOM 2974 C CA . TYR A 1 360 ? 11.981 -39.972 -29.241 1.00 93.62 360 TYR A CA 1
ATOM 2975 C C . TYR A 1 360 ? 13.307 -39.395 -28.750 1.00 93.62 360 TYR A C 1
ATOM 2977 O O . TYR A 1 360 ? 13.551 -38.218 -28.971 1.00 93.62 360 TYR A O 1
ATOM 2985 N N . ASP A 1 361 ? 14.175 -40.205 -28.134 1.00 92.75 361 ASP A N 1
ATOM 2986 C CA . ASP A 1 361 ? 15.475 -39.749 -27.629 1.00 92.75 361 ASP A CA 1
ATOM 2987 C C . ASP A 1 361 ? 15.340 -38.592 -26.615 1.00 92.75 361 ASP A C 1
ATOM 2989 O O . ASP A 1 361 ? 16.057 -37.594 -26.655 1.00 92.75 361 ASP A O 1
ATOM 2993 N N . LEU A 1 362 ? 14.349 -38.719 -25.725 1.00 90.75 362 LEU A N 1
ATOM 2994 C CA . LEU A 1 362 ? 14.036 -37.743 -24.688 1.00 90.75 362 LEU A CA 1
ATOM 2995 C C . LEU A 1 362 ? 14.582 -38.185 -23.327 1.00 90.75 362 LEU A C 1
ATOM 2997 O O . LEU A 1 362 ? 14.360 -39.312 -22.882 1.00 90.75 362 LEU A O 1
ATOM 3001 N N . GLU A 1 363 ? 15.238 -37.266 -22.623 1.00 87.25 363 GLU A N 1
ATOM 3002 C CA . GLU A 1 363 ? 15.712 -37.481 -21.255 1.00 87.25 363 GLU A CA 1
ATOM 3003 C C . GLU A 1 363 ? 14.680 -37.016 -20.219 1.00 87.25 363 GLU A C 1
ATOM 3005 O O . GLU A 1 363 ? 13.920 -36.067 -20.436 1.00 87.25 363 GLU A O 1
ATOM 3010 N N . ALA A 1 364 ? 14.661 -37.671 -19.057 1.00 82.00 364 ALA A N 1
ATOM 3011 C CA . ALA A 1 364 ? 13.839 -37.245 -17.929 1.00 82.00 364 ALA A CA 1
ATOM 3012 C C . ALA A 1 364 ? 14.398 -35.963 -17.281 1.00 82.00 364 ALA A C 1
ATOM 3014 O O . ALA A 1 364 ? 15.606 -35.821 -17.123 1.00 82.00 364 ALA A O 1
ATOM 3015 N N . ASN A 1 365 ? 13.505 -35.075 -16.837 1.00 76.38 365 ASN A N 1
ATOM 3016 C CA . ASN A 1 365 ? 13.790 -33.766 -16.229 1.00 76.38 365 ASN A CA 1
ATOM 3017 C C . ASN A 1 365 ? 14.602 -32.826 -17.128 1.00 76.38 365 ASN A C 1
ATOM 3019 O O . ASN A 1 365 ? 15.470 -32.099 -16.651 1.00 76.38 365 ASN A O 1
ATOM 3023 N N . ASN A 1 366 ? 14.306 -32.845 -18.427 1.00 80.69 366 ASN A N 1
ATOM 3024 C CA . ASN A 1 366 ? 14.990 -32.037 -19.428 1.00 80.69 366 ASN A CA 1
ATOM 3025 C C . ASN A 1 366 ? 13.984 -31.264 -20.300 1.00 80.69 366 ASN A C 1
ATOM 3027 O O . ASN A 1 366 ? 12.813 -31.644 -20.402 1.00 80.69 366 ASN A O 1
ATOM 3031 N N . ALA A 1 367 ? 14.452 -30.182 -20.921 1.00 83.94 367 ALA A N 1
ATOM 3032 C CA . ALA A 1 367 ? 13.701 -29.369 -21.868 1.00 83.94 367 ALA A CA 1
ATOM 3033 C C . ALA A 1 367 ? 14.519 -29.152 -23.144 1.00 83.94 367 ALA A C 1
ATOM 3035 O O . ALA A 1 367 ? 15.620 -28.601 -23.096 1.00 83.94 367 ALA A O 1
ATOM 3036 N N . ILE A 1 368 ? 13.964 -29.567 -24.284 1.00 88.69 368 ILE A N 1
ATOM 3037 C CA . ILE A 1 368 ? 14.613 -29.468 -25.594 1.00 88.69 368 ILE A CA 1
ATOM 3038 C C . ILE A 1 368 ? 13.705 -28.800 -26.630 1.00 88.69 368 ILE A C 1
ATOM 3040 O O . ILE A 1 368 ? 12.483 -28.729 -26.472 1.00 88.69 368 ILE A O 1
ATOM 3044 N N . LEU A 1 369 ? 14.306 -28.346 -27.729 1.00 88.69 369 LEU A N 1
ATOM 3045 C CA . LEU A 1 369 ? 13.575 -27.918 -28.920 1.00 88.69 369 LEU A CA 1
ATOM 3046 C C . LEU A 1 369 ? 13.295 -29.122 -29.827 1.00 88.69 369 LEU A C 1
ATOM 3048 O O . LEU A 1 369 ? 14.131 -30.013 -29.972 1.00 88.69 369 LEU A O 1
ATOM 3052 N N . ALA A 1 370 ? 12.115 -29.145 -30.441 1.00 91.00 370 ALA A N 1
ATOM 3053 C CA . ALA A 1 370 ? 11.733 -30.190 -31.379 1.00 91.00 370 ALA A CA 1
ATOM 3054 C C . ALA A 1 370 ? 12.639 -30.188 -32.626 1.00 91.00 370 ALA A C 1
ATOM 3056 O O . ALA A 1 370 ? 13.050 -29.146 -33.131 1.00 91.00 370 ALA A O 1
ATOM 3057 N N . GLU A 1 371 ? 12.893 -31.383 -33.152 1.00 91.12 371 GLU A N 1
ATOM 3058 C CA . GLU A 1 371 ? 13.688 -31.654 -34.353 1.00 91.12 371 GLU A CA 1
ATOM 3059 C C . GLU A 1 371 ? 12.809 -32.457 -35.320 1.00 91.12 371 GLU A C 1
ATOM 3061 O O . GLU A 1 371 ? 11.710 -32.873 -34.953 1.00 91.12 371 GLU A O 1
ATOM 3066 N N . ALA A 1 372 ? 13.299 -32.765 -36.524 1.00 88.56 372 ALA A N 1
ATOM 3067 C CA . ALA A 1 372 ? 12.556 -33.583 -37.489 1.00 88.56 372 ALA A CA 1
ATOM 3068 C C . ALA A 1 372 ? 12.088 -34.933 -36.900 1.00 88.56 372 ALA A C 1
ATOM 3070 O O . ALA A 1 372 ? 10.977 -35.378 -37.173 1.00 88.56 372 ALA A O 1
ATOM 3071 N N . LYS A 1 373 ? 12.886 -35.557 -36.017 1.00 91.44 373 LYS A N 1
ATOM 3072 C CA . LYS A 1 373 ? 12.511 -36.812 -35.334 1.00 91.44 373 LYS A CA 1
ATOM 3073 C C . LYS A 1 373 ? 11.319 -36.664 -34.371 1.00 91.44 373 LYS A C 1
ATOM 3075 O O . LYS A 1 373 ? 10.659 -37.652 -34.063 1.00 91.44 373 LYS A O 1
ATOM 3080 N N . HIS A 1 374 ? 11.023 -35.444 -33.924 1.00 94.56 374 HIS A N 1
ATOM 3081 C CA . HIS A 1 374 ? 9.950 -35.123 -32.980 1.00 94.56 374 HIS A CA 1
ATOM 3082 C C . HIS A 1 374 ? 8.639 -34.700 -33.668 1.00 94.56 374 HIS A C 1
ATOM 3084 O O . HIS A 1 374 ? 7.648 -34.486 -32.979 1.00 94.56 374 HIS A O 1
ATOM 3090 N N . GLU A 1 375 ? 8.592 -34.602 -35.003 1.00 87.50 375 GLU A N 1
ATOM 3091 C CA . GLU A 1 375 ? 7.431 -34.090 -35.757 1.00 87.50 375 GLU A CA 1
ATOM 3092 C C . GLU A 1 375 ? 6.115 -34.808 -35.408 1.00 87.50 375 GLU A C 1
ATOM 3094 O O . GLU A 1 375 ? 5.071 -34.177 -35.257 1.00 87.50 375 GLU A O 1
ATOM 3099 N N . LYS A 1 376 ? 6.169 -36.131 -35.213 1.00 90.69 376 LYS A N 1
ATOM 3100 C CA . LYS A 1 376 ? 4.996 -36.955 -34.878 1.00 90.69 376 LYS A CA 1
ATOM 3101 C C . LYS A 1 376 ? 4.709 -37.068 -33.378 1.00 90.69 376 LYS A C 1
ATOM 3103 O O . LYS A 1 376 ? 3.757 -37.740 -33.004 1.00 90.69 376 LYS A O 1
ATOM 3108 N N . LEU A 1 377 ? 5.505 -36.443 -32.507 1.00 92.81 377 LEU A N 1
ATOM 3109 C CA . LEU A 1 377 ? 5.445 -36.661 -31.056 1.00 92.81 377 LEU A CA 1
ATOM 3110 C C . LEU A 1 377 ? 4.060 -36.355 -30.466 1.00 92.81 377 LEU A C 1
ATOM 3112 O O . LEU A 1 377 ? 3.462 -37.222 -29.836 1.00 92.81 377 LEU A O 1
ATOM 3116 N N . CYS A 1 378 ? 3.522 -35.153 -30.695 1.00 89.19 378 CYS A N 1
ATOM 3117 C CA . CYS A 1 378 ? 2.216 -34.757 -30.154 1.00 89.19 378 CYS A CA 1
ATOM 3118 C C . CYS A 1 378 ? 1.055 -35.590 -30.730 1.00 89.19 378 CYS A C 1
ATOM 3120 O O . CYS A 1 378 ? 0.082 -35.862 -30.022 1.00 89.19 378 CYS A O 1
ATOM 3122 N N . ALA A 1 379 ? 1.156 -36.003 -32.000 1.00 88.38 379 ALA A N 1
ATOM 3123 C CA . ALA A 1 379 ? 0.161 -36.857 -32.648 1.00 88.38 379 ALA A CA 1
ATOM 3124 C C . ALA A 1 379 ? 0.159 -38.257 -32.018 1.00 88.38 379 ALA A C 1
ATOM 3126 O O . ALA A 1 379 ? -0.867 -38.694 -31.501 1.00 88.38 379 ALA A O 1
ATOM 3127 N N . ASP A 1 380 ? 1.328 -38.897 -31.933 1.00 92.19 380 ASP A N 1
ATOM 3128 C CA . ASP A 1 380 ? 1.488 -40.211 -31.309 1.00 92.19 380 ASP A CA 1
ATOM 3129 C C . ASP A 1 380 ? 1.092 -40.181 -29.820 1.00 92.19 380 ASP A C 1
ATOM 3131 O O . ASP A 1 380 ? 0.506 -41.140 -29.320 1.00 92.19 380 ASP A O 1
ATOM 3135 N N . MET A 1 381 ? 1.351 -39.075 -29.106 1.00 91.94 381 MET A N 1
ATOM 3136 C CA . MET A 1 381 ? 0.869 -38.887 -27.730 1.00 91.94 381 MET A CA 1
ATOM 3137 C C . MET A 1 381 ? -0.659 -38.894 -27.647 1.00 91.94 381 MET A C 1
ATOM 3139 O O . MET A 1 381 ? -1.210 -39.532 -26.753 1.00 91.94 381 MET A O 1
ATOM 3143 N N . SER A 1 382 ? -1.331 -38.201 -28.568 1.00 89.44 382 SER A N 1
ATOM 3144 C CA . SER A 1 382 ? -2.795 -38.079 -28.597 1.00 89.44 382 SER A CA 1
ATOM 3145 C C . SER A 1 382 ? -3.485 -39.381 -29.017 1.00 89.44 382 SER A C 1
ATOM 3147 O O . SER A 1 382 ? -4.610 -39.639 -28.599 1.00 89.44 382 SER A O 1
ATOM 3149 N N . GLU A 1 383 ? -2.813 -40.213 -29.819 1.00 91.19 383 GLU A N 1
ATOM 3150 C CA . GLU A 1 383 ? -3.308 -41.534 -30.222 1.00 91.19 383 GLU A CA 1
ATOM 3151 C C . GLU A 1 383 ? -3.112 -42.603 -29.136 1.00 91.19 383 GLU A C 1
ATOM 3153 O O . GLU A 1 383 ? -3.968 -43.473 -28.967 1.00 91.19 383 GLU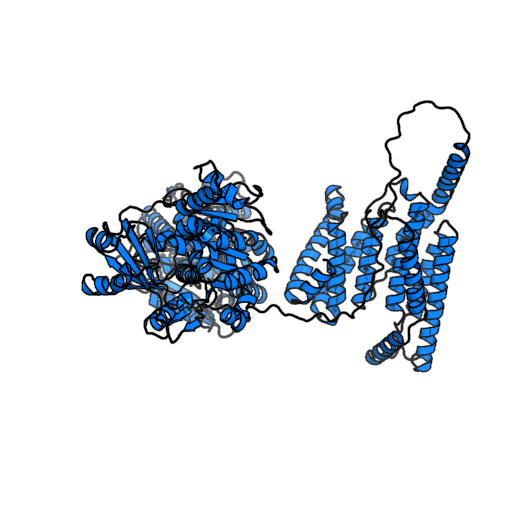 A O 1
ATOM 3158 N N . GLN A 1 384 ? -1.990 -42.568 -28.407 1.00 90.69 384 GLN A N 1
ATOM 3159 C CA . GLN A 1 384 ? -1.601 -43.643 -27.481 1.00 90.69 384 GLN A CA 1
ATOM 3160 C C . GLN A 1 384 ? -1.963 -43.372 -26.019 1.00 90.69 384 GLN A C 1
ATOM 3162 O O . GLN A 1 384 ? -2.077 -44.314 -25.233 1.00 90.69 384 GLN A O 1
ATOM 3167 N N . PHE A 1 385 ? -2.143 -42.108 -25.636 1.00 90.88 385 PHE A N 1
ATOM 3168 C CA . PHE A 1 385 ? -2.389 -41.714 -24.254 1.00 90.88 385 PHE A CA 1
ATOM 3169 C C . PHE A 1 385 ? -3.541 -40.719 -24.148 1.00 90.88 385 PHE A C 1
ATOM 3171 O O . PHE A 1 385 ? -3.899 -40.012 -25.087 1.00 90.88 385 PHE A O 1
ATOM 3178 N N . LYS A 1 386 ? -4.109 -40.618 -22.944 1.00 88.88 386 LYS A N 1
ATOM 3179 C CA . LYS A 1 386 ? -5.056 -39.551 -22.629 1.00 88.88 386 LYS A CA 1
ATOM 3180 C C . LYS A 1 386 ? -4.289 -38.237 -22.476 1.00 88.88 386 LYS A C 1
ATOM 3182 O O . LYS A 1 386 ? -3.594 -38.052 -21.477 1.00 88.88 386 LYS A O 1
ATOM 3187 N N . VAL A 1 387 ? -4.441 -37.346 -23.452 1.00 89.19 387 VAL A N 1
ATOM 3188 C CA . VAL A 1 387 ? -3.813 -36.019 -23.458 1.00 89.19 387 VAL A CA 1
ATOM 3189 C C . VAL A 1 387 ? -4.693 -34.955 -22.800 1.00 89.19 387 VAL A C 1
ATOM 3191 O O . VAL A 1 387 ? -5.923 -35.011 -22.858 1.00 89.19 387 VAL A O 1
ATOM 3194 N N . GLN A 1 388 ? -4.051 -33.969 -22.180 1.00 87.38 388 GLN A N 1
ATOM 3195 C CA . GLN A 1 388 ? -4.653 -32.717 -21.728 1.00 87.38 388 GLN A CA 1
ATOM 3196 C C . GLN A 1 388 ? -4.009 -31.554 -22.480 1.00 87.38 388 GLN A C 1
ATOM 3198 O O . GLN A 1 388 ? -2.797 -31.552 -22.681 1.00 87.38 388 GLN A O 1
ATOM 3203 N N . TYR A 1 389 ? -4.812 -30.563 -22.859 1.00 87.00 389 TYR A N 1
ATOM 3204 C CA . TYR A 1 389 ? -4.339 -29.339 -23.499 1.00 87.00 389 TYR A CA 1
ATOM 3205 C C . TYR A 1 389 ? -4.454 -28.184 -22.513 1.00 87.00 389 TYR A C 1
ATOM 3207 O O . TYR A 1 389 ? -5.548 -27.909 -22.020 1.00 87.00 389 TYR A O 1
ATOM 3215 N N . LEU A 1 390 ? -3.339 -27.519 -22.217 1.00 86.50 390 LEU A N 1
ATOM 3216 C CA . LEU A 1 390 ? -3.299 -26.348 -21.342 1.00 86.50 390 LEU A CA 1
ATOM 3217 C C . LEU A 1 390 ? -2.570 -25.195 -22.028 1.00 86.50 390 LEU A C 1
ATOM 3219 O O . LEU A 1 390 ? -1.619 -25.394 -22.777 1.00 86.50 390 LEU A O 1
ATOM 3223 N N . ALA A 1 391 ? -3.005 -23.967 -21.753 1.00 88.56 391 ALA A N 1
ATOM 3224 C CA . ALA A 1 391 ? -2.277 -22.784 -22.190 1.00 88.56 391 ALA A CA 1
ATOM 3225 C C . ALA A 1 391 ? -0.948 -22.692 -21.425 1.00 88.56 391 ALA A C 1
ATOM 3227 O O . ALA A 1 391 ? -0.957 -22.553 -20.200 1.00 88.56 391 ALA A O 1
ATOM 3228 N N . GLY A 1 392 ? 0.165 -22.769 -22.150 1.00 87.94 392 GLY A N 1
ATOM 3229 C CA . GLY A 1 392 ? 1.512 -22.821 -21.597 1.00 87.94 392 GLY A CA 1
ATOM 3230 C C . GLY A 1 392 ? 2.416 -21.710 -22.123 1.00 87.94 392 GLY A C 1
ATOM 3231 O O . GLY A 1 392 ? 1.969 -20.630 -22.520 1.00 87.94 392 GLY A O 1
ATOM 3232 N N . GLY A 1 393 ? 3.719 -21.990 -22.113 1.00 91.31 393 GLY A N 1
ATOM 3233 C CA . GLY A 1 393 ? 4.774 -21.017 -22.385 1.00 91.31 393 GLY A CA 1
ATOM 3234 C C . GLY A 1 393 ? 5.225 -20.284 -21.119 1.00 91.31 393 GLY A C 1
ATOM 3235 O O . GLY A 1 393 ? 4.421 -19.679 -20.414 1.00 91.31 393 GLY A O 1
ATOM 3236 N N . SER A 1 394 ? 6.534 -20.299 -20.852 1.00 93.88 394 SER A N 1
ATOM 3237 C CA . SER A 1 394 ? 7.111 -19.849 -19.571 1.00 93.88 394 SER A CA 1
ATOM 3238 C C . SER A 1 394 ? 6.671 -18.439 -19.155 1.00 93.88 394 SER A C 1
ATOM 3240 O O . SER A 1 394 ? 6.129 -18.231 -18.072 1.00 93.88 394 SER A O 1
ATOM 3242 N N . VAL A 1 395 ? 6.806 -17.453 -20.046 1.00 96.81 395 VAL A N 1
ATOM 3243 C CA . VAL A 1 395 ? 6.421 -16.066 -19.728 1.00 96.81 395 VAL A CA 1
ATOM 3244 C C . VAL A 1 395 ? 4.912 -15.915 -19.580 1.00 96.81 395 VAL A C 1
ATOM 3246 O O . VAL A 1 395 ? 4.467 -15.178 -18.706 1.00 96.81 395 VAL A O 1
ATOM 3249 N N . GLN A 1 396 ? 4.122 -16.621 -20.391 1.00 96.12 396 GLN A N 1
ATOM 3250 C CA . GLN A 1 396 ? 2.666 -16.576 -20.290 1.00 96.12 396 GLN A CA 1
ATOM 3251 C C . GLN A 1 396 ? 2.191 -17.165 -18.958 1.00 96.12 396 GLN A C 1
ATOM 3253 O O . GLN A 1 396 ? 1.343 -16.563 -18.303 1.00 96.12 396 GLN A O 1
ATOM 3258 N N . ASN A 1 397 ? 2.784 -18.275 -18.514 1.00 95.94 397 ASN A N 1
ATOM 3259 C CA . ASN A 1 397 ? 2.558 -18.848 -17.188 1.00 95.94 397 ASN A CA 1
ATOM 3260 C C . ASN A 1 397 ? 2.890 -17.834 -16.086 1.00 95.94 397 ASN A C 1
ATOM 3262 O O . ASN A 1 397 ? 2.044 -17.556 -15.237 1.00 95.94 397 ASN A O 1
ATOM 3266 N N . SER A 1 398 ? 4.065 -17.198 -16.145 1.00 97.75 398 SER A N 1
ATOM 3267 C CA . SER A 1 398 ? 4.461 -16.168 -15.177 1.00 97.75 398 SER A CA 1
ATOM 3268 C C . SER A 1 398 ? 3.509 -14.968 -15.164 1.00 97.75 398 SER A C 1
ATOM 3270 O O . SER A 1 398 ? 3.2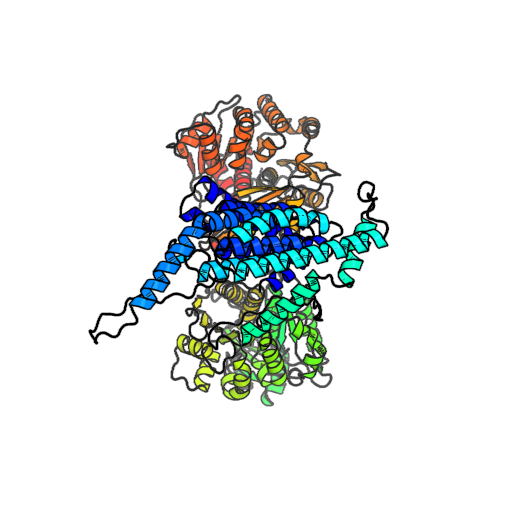11 -14.451 -14.092 1.00 97.75 398 SER A O 1
ATOM 3272 N N . MET A 1 399 ? 3.003 -14.519 -16.320 1.00 97.62 399 MET A N 1
ATOM 3273 C CA . MET A 1 399 ? 2.031 -13.415 -16.394 1.00 97.62 399 MET A CA 1
ATOM 3274 C C . MET A 1 399 ? 0.660 -13.812 -15.848 1.00 97.62 399 MET A C 1
ATOM 3276 O O . MET A 1 399 ? 0.062 -13.023 -15.125 1.00 97.62 399 MET A O 1
ATOM 3280 N N . ARG A 1 400 ? 0.184 -15.031 -16.132 1.00 95.88 400 ARG A N 1
ATOM 3281 C CA . ARG A 1 400 ? -1.066 -15.573 -15.569 1.00 95.88 400 ARG A CA 1
ATOM 3282 C C . ARG A 1 400 ? -0.984 -15.670 -14.048 1.00 95.88 400 ARG A C 1
ATOM 3284 O O . ARG A 1 400 ? -1.887 -15.213 -13.357 1.00 95.88 400 ARG A O 1
ATOM 3291 N N . VAL A 1 401 ? 0.133 -16.172 -13.520 1.00 96.00 401 VAL A N 1
ATOM 3292 C CA . VAL A 1 401 ? 0.358 -16.239 -12.071 1.00 96.00 401 VAL A CA 1
ATOM 3293 C C . VAL A 1 401 ? 0.525 -14.845 -11.468 1.00 96.00 401 VAL A C 1
ATOM 3295 O O . VAL A 1 401 ? -0.075 -14.565 -10.440 1.00 96.00 401 VAL A O 1
ATOM 3298 N N . ALA A 1 402 ? 1.278 -13.935 -12.094 1.00 94.88 402 ALA A N 1
ATOM 3299 C CA . ALA A 1 402 ? 1.394 -12.562 -11.600 1.00 94.88 402 ALA A CA 1
ATOM 3300 C C . ALA A 1 402 ? 0.022 -11.875 -11.541 1.00 94.88 402 ALA A C 1
ATOM 3302 O O . ALA A 1 402 ? -0.320 -11.272 -10.527 1.00 94.88 402 ALA A O 1
ATOM 3303 N N . GLN A 1 403 ? -0.786 -12.025 -12.590 1.00 92.56 403 GLN A N 1
ATOM 3304 C CA . GLN A 1 403 ? -2.142 -11.493 -12.682 1.00 92.56 403 GLN A CA 1
ATOM 3305 C C . GLN A 1 403 ? -3.099 -12.117 -11.658 1.00 92.56 403 GLN A C 1
ATOM 3307 O O . GLN A 1 403 ? -3.981 -11.421 -11.164 1.00 92.56 403 GLN A O 1
ATOM 3312 N N . TRP A 1 404 ? -2.887 -13.375 -11.264 1.00 91.62 404 TRP A N 1
ATOM 3313 C CA . TRP A 1 404 ? -3.637 -14.041 -10.192 1.00 91.62 404 TRP A CA 1
ATOM 3314 C C . TRP A 1 404 ? -3.425 -13.416 -8.802 1.00 91.62 404 TRP A C 1
ATOM 3316 O O . TRP A 1 404 ? -4.290 -13.522 -7.928 1.00 91.62 404 TRP A O 1
ATOM 3326 N N . PHE A 1 405 ? -2.301 -12.728 -8.584 1.00 83.56 405 PHE A N 1
ATOM 3327 C CA . PHE A 1 405 ? -2.101 -11.892 -7.397 1.00 83.56 405 PHE A CA 1
ATOM 3328 C C . PHE A 1 405 ? -2.702 -10.492 -7.546 1.00 83.56 405 PHE A C 1
ATOM 3330 O O . PHE A 1 405 ? -2.834 -9.799 -6.543 1.00 83.56 405 PHE A O 1
ATOM 3337 N N . MET A 1 406 ? -3.044 -10.050 -8.759 1.00 79.94 406 MET A N 1
ATOM 3338 C CA . MET A 1 406 ? -3.486 -8.679 -8.995 1.00 79.94 406 MET A CA 1
ATOM 3339 C C . MET A 1 406 ? -4.981 -8.504 -8.716 1.00 79.94 406 MET A C 1
ATOM 3341 O O . MET A 1 406 ? -5.790 -9.369 -9.051 1.00 79.94 406 MET A O 1
ATOM 3345 N N . PRO A 1 407 ? -5.374 -7.342 -8.177 1.00 59.75 407 PRO A N 1
ATOM 3346 C CA . PRO A 1 407 ? -6.754 -7.101 -7.769 1.00 59.75 407 PRO A CA 1
ATOM 3347 C C . PRO A 1 407 ? -7.712 -6.810 -8.931 1.00 59.75 407 PRO A C 1
ATOM 3349 O O . PRO A 1 407 ? -8.926 -6.879 -8.767 1.00 59.75 407 PRO A O 1
ATOM 3352 N N . ARG A 1 408 ? -7.184 -6.454 -10.107 1.00 68.81 408 ARG A N 1
ATOM 3353 C CA . ARG A 1 408 ? -7.969 -6.113 -11.300 1.00 68.81 408 ARG A CA 1
ATOM 3354 C C . ARG A 1 408 ? -7.347 -6.731 -12.552 1.00 68.81 408 ARG A C 1
ATOM 3356 O O . ARG A 1 408 ? -6.121 -6.865 -12.586 1.00 68.81 408 ARG A O 1
ATOM 3363 N N . PRO A 1 409 ? -8.147 -7.079 -13.576 1.00 81.81 409 PRO A N 1
ATOM 3364 C CA . PRO A 1 409 ? -7.631 -7.617 -14.832 1.00 81.81 409 PRO A CA 1
ATOM 3365 C C . PRO A 1 409 ? -6.757 -6.594 -15.578 1.00 81.81 409 PRO A C 1
ATOM 3367 O O . PRO A 1 409 ? -6.802 -5.390 -15.311 1.00 81.81 409 PRO A O 1
ATOM 3370 N N . ASN A 1 410 ? -5.990 -7.088 -16.547 1.00 86.25 410 ASN A N 1
ATOM 3371 C CA . ASN A 1 410 ? -5.159 -6.340 -17.492 1.00 86.25 410 ASN A CA 1
ATOM 3372 C C . ASN A 1 410 ? -3.998 -5.549 -16.864 1.00 86.25 410 ASN A C 1
ATOM 3374 O O . ASN A 1 410 ? -3.480 -4.618 -17.478 1.00 86.25 410 ASN A O 1
ATOM 3378 N N . VAL A 1 411 ? -3.553 -5.921 -15.660 1.00 88.25 411 VAL A N 1
ATOM 3379 C CA . VAL A 1 411 ? -2.325 -5.367 -15.057 1.00 88.25 411 VAL A CA 1
ATOM 3380 C C . VAL A 1 411 ? -1.087 -6.000 -15.692 1.00 88.25 411 VAL A C 1
ATOM 3382 O O . VAL A 1 411 ? -0.067 -5.334 -15.871 1.00 88.25 411 VAL A O 1
ATOM 3385 N N . CYS A 1 412 ? -1.178 -7.277 -16.060 1.00 95.12 412 CYS A N 1
ATOM 3386 C CA . CYS A 1 412 ? -0.155 -7.965 -16.835 1.00 95.12 412 CYS A CA 1
ATOM 3387 C C . CYS A 1 412 ? -0.559 -7.988 -18.311 1.00 95.12 412 CYS A C 1
ATOM 3389 O O . CYS A 1 412 ? -1.659 -8.421 -18.656 1.00 95.12 412 CYS A O 1
ATOM 3391 N N . SER A 1 413 ? 0.345 -7.546 -19.182 1.00 96.44 413 SER A N 1
ATOM 3392 C CA . SER A 1 413 ? 0.233 -7.693 -20.633 1.00 96.44 413 SER A CA 1
ATOM 3393 C C . SER A 1 413 ? 1.258 -8.703 -21.137 1.00 96.44 413 SER A C 1
ATOM 3395 O O . SER A 1 413 ? 2.352 -8.816 -20.583 1.00 96.44 413 SER A O 1
ATOM 3397 N N . PHE A 1 414 ? 0.916 -9.444 -22.189 1.00 97.44 414 PHE A N 1
ATOM 3398 C CA . PHE A 1 414 ? 1.784 -10.479 -22.747 1.00 97.44 414 PHE A CA 1
ATOM 3399 C C . PHE A 1 414 ? 1.922 -10.357 -24.264 1.00 97.44 414 PHE A C 1
ATOM 3401 O O . PHE A 1 414 ? 0.925 -10.382 -24.983 1.00 97.44 414 PHE A O 1
ATOM 3408 N N . PHE A 1 415 ? 3.161 -10.260 -24.746 1.00 97.75 415 PHE A N 1
ATOM 3409 C CA . PHE A 1 415 ? 3.525 -10.278 -26.160 1.00 97.75 415 PHE A CA 1
ATOM 3410 C C . PHE A 1 415 ? 4.079 -11.646 -26.559 1.00 97.75 415 PHE A C 1
ATOM 3412 O O . PHE A 1 415 ? 4.946 -12.208 -25.888 1.00 97.75 415 PHE A O 1
ATOM 3419 N N . GLY A 1 416 ? 3.607 -12.145 -27.698 1.00 96.12 416 GLY A N 1
ATOM 3420 C CA . GLY A 1 416 ? 4.037 -13.404 -28.298 1.00 96.12 416 GLY A CA 1
ATOM 3421 C C . GLY A 1 416 ? 3.426 -13.597 -29.683 1.00 96.12 416 GLY A C 1
ATOM 3422 O O . GLY A 1 416 ? 2.573 -12.803 -30.081 1.00 96.12 416 GLY A O 1
ATOM 3423 N N . CYS A 1 417 ? 3.854 -14.619 -30.430 1.00 97.44 417 CYS A N 1
ATOM 3424 C CA . CYS A 1 417 ? 3.296 -14.918 -31.753 1.00 97.44 417 CYS A CA 1
ATOM 3425 C C . CYS A 1 417 ? 2.617 -16.290 -31.799 1.00 97.44 417 CYS A C 1
ATOM 3427 O O . CYS A 1 417 ? 3.200 -17.291 -31.383 1.00 97.44 417 CYS A O 1
ATOM 3429 N N . VAL A 1 418 ? 1.390 -16.308 -32.318 1.00 97.88 418 VAL A N 1
ATOM 3430 C CA . VAL A 1 418 ? 0.524 -17.485 -32.472 1.00 97.88 418 VAL A CA 1
ATOM 3431 C C . VAL A 1 418 ? 0.107 -17.647 -33.936 1.00 97.88 418 VAL A C 1
ATOM 3433 O O . VAL A 1 418 ? 0.216 -16.704 -34.722 1.00 97.88 418 VAL A O 1
ATOM 3436 N N . GLY A 1 419 ? -0.357 -18.840 -34.301 1.00 97.44 419 GLY A N 1
ATOM 3437 C CA . GLY A 1 419 ? -0.956 -19.093 -35.608 1.00 97.44 419 GLY A CA 1
ATOM 3438 C C . GLY A 1 419 ? -2.402 -18.601 -35.685 1.00 97.44 419 GLY A C 1
ATOM 3439 O O . GLY A 1 419 ? -3.000 -18.210 -34.681 1.00 97.44 419 GLY A O 1
ATOM 3440 N N . GLU A 1 420 ? -2.996 -18.650 -36.874 1.00 96.81 420 GLU A N 1
ATOM 3441 C CA . GLU A 1 420 ? -4.441 -18.451 -37.051 1.00 96.81 420 GLU A CA 1
ATOM 3442 C C . GLU A 1 420 ? -5.188 -19.790 -36.931 1.00 96.81 420 GLU A C 1
ATOM 3444 O O . GLU A 1 420 ? -5.684 -20.351 -37.906 1.00 96.81 420 GLU A O 1
ATOM 3449 N N . ASP A 1 421 ? -5.230 -20.341 -35.716 1.00 95.88 421 ASP A N 1
ATOM 3450 C CA . ASP A 1 421 ? -5.803 -21.661 -35.440 1.00 95.88 421 ASP A CA 1
ATOM 3451 C C . ASP A 1 421 ? -6.564 -21.729 -34.103 1.00 95.88 421 ASP A C 1
ATOM 3453 O O . ASP A 1 421 ? -6.649 -20.767 -33.334 1.00 95.88 421 ASP A O 1
ATOM 3457 N N . ASP A 1 422 ? -7.181 -22.880 -33.827 1.00 92.38 422 ASP A N 1
ATOM 3458 C CA . ASP A 1 422 ? -7.970 -23.076 -32.608 1.00 92.38 422 ASP A CA 1
ATOM 3459 C C . ASP A 1 422 ? -7.104 -23.138 -31.341 1.00 92.38 422 ASP A C 1
ATOM 3461 O O . ASP A 1 422 ? -7.589 -22.813 -30.257 1.00 92.38 422 ASP A O 1
ATOM 3465 N N . PHE A 1 423 ? -5.816 -23.476 -31.458 1.00 93.50 423 PHE A N 1
ATOM 3466 C CA . PHE A 1 423 ? -4.883 -23.446 -30.330 1.00 93.50 423 PHE A CA 1
ATOM 3467 C C . PHE A 1 423 ? -4.612 -22.009 -29.880 1.00 93.50 423 PHE A C 1
ATOM 3469 O O . PHE A 1 423 ? -4.645 -21.727 -28.680 1.00 93.50 423 PHE A O 1
ATOM 3476 N N . ALA A 1 424 ? -4.449 -21.078 -30.824 1.00 94.81 424 ALA A N 1
ATOM 3477 C CA . ALA A 1 424 ? -4.355 -19.653 -30.524 1.00 94.81 424 ALA A CA 1
ATOM 3478 C C . ALA A 1 424 ? -5.601 -19.141 -29.785 1.00 94.81 424 ALA A C 1
ATOM 3480 O O . ALA A 1 424 ? -5.481 -18.443 -28.775 1.00 94.81 424 ALA A O 1
ATOM 3481 N N . LYS A 1 425 ? -6.800 -19.532 -30.242 1.00 93.62 425 LYS A N 1
ATOM 3482 C CA . LYS A 1 425 ? -8.070 -19.156 -29.592 1.00 93.62 425 LYS A CA 1
ATOM 3483 C C . LYS A 1 425 ? -8.170 -19.703 -28.169 1.00 93.62 425 LYS A C 1
ATOM 3485 O O . LYS A 1 425 ? -8.564 -18.966 -27.270 1.00 93.62 425 LYS A O 1
ATOM 3490 N N . GLN A 1 426 ? -7.788 -20.964 -27.951 1.00 91.62 426 GLN A N 1
ATOM 3491 C CA . GLN A 1 426 ? -7.790 -21.579 -26.620 1.00 91.62 426 GLN A CA 1
ATOM 3492 C C . GLN A 1 426 ? -6.833 -20.860 -25.662 1.00 91.62 426 GLN A C 1
ATOM 3494 O O . GLN A 1 426 ? -7.223 -20.520 -24.545 1.00 91.62 426 GLN A O 1
ATOM 3499 N N . MET A 1 427 ? -5.607 -20.563 -26.103 1.00 93.12 427 MET A N 1
ATOM 3500 C CA . MET A 1 427 ? -4.646 -19.826 -25.278 1.00 93.12 427 MET A CA 1
ATOM 3501 C C . MET A 1 427 ? -5.116 -18.405 -24.968 1.00 93.12 427 MET A C 1
ATOM 3503 O O . MET A 1 427 ? -5.020 -17.982 -23.817 1.00 93.12 427 MET A O 1
ATOM 3507 N N . LYS A 1 428 ? -5.670 -17.693 -25.960 1.00 93.56 428 LYS A N 1
ATOM 3508 C CA . LYS A 1 428 ? -6.220 -16.346 -25.767 1.00 93.56 428 LYS A CA 1
ATOM 3509 C C . LYS A 1 428 ? -7.376 -16.356 -24.770 1.00 93.56 428 LYS A C 1
ATOM 3511 O O . LYS A 1 428 ? -7.338 -15.605 -23.804 1.00 93.56 428 LYS A O 1
ATOM 3516 N N . SER A 1 429 ? -8.333 -17.269 -24.943 1.00 93.00 429 SER A N 1
ATOM 3517 C CA . SER A 1 429 ? -9.462 -17.424 -24.023 1.00 93.00 429 SER A CA 1
ATOM 3518 C C . SER A 1 429 ? -9.002 -17.713 -22.598 1.00 93.00 429 SER A C 1
ATOM 3520 O O . SER A 1 429 ? -9.602 -17.200 -21.658 1.00 93.00 429 SER A O 1
ATOM 3522 N N . LYS A 1 430 ? -7.947 -18.520 -22.422 1.00 91.44 430 LYS A N 1
ATOM 3523 C CA . LYS A 1 430 ? -7.432 -18.829 -21.088 1.00 91.44 430 LYS A CA 1
ATOM 3524 C C . LYS A 1 430 ? -6.689 -17.650 -20.460 1.00 91.44 430 LYS A C 1
ATOM 3526 O O . LYS A 1 430 ? -6.851 -17.394 -19.272 1.00 91.44 430 LYS A O 1
ATOM 3531 N N . ALA A 1 431 ? -5.896 -16.921 -21.244 1.00 91.62 431 ALA A N 1
ATOM 3532 C CA . ALA A 1 431 ? -5.251 -15.698 -20.778 1.00 91.62 431 ALA A CA 1
ATOM 3533 C C . ALA A 1 431 ? -6.291 -14.650 -20.347 1.00 91.62 431 ALA A C 1
ATOM 3535 O O . ALA A 1 431 ? -6.138 -14.063 -19.280 1.00 91.62 431 ALA A O 1
ATOM 3536 N N . ASP A 1 432 ? -7.365 -14.483 -21.124 1.00 91.12 432 ASP A N 1
ATOM 3537 C CA . ASP A 1 432 ? -8.456 -13.555 -20.816 1.00 91.12 432 ASP A CA 1
ATOM 3538 C C . ASP A 1 432 ? -9.257 -14.000 -19.573 1.00 91.12 432 ASP A C 1
ATOM 3540 O O . ASP A 1 432 ? -9.581 -13.164 -18.731 1.00 91.12 432 ASP A O 1
ATOM 3544 N N . GLU A 1 433 ? -9.523 -15.307 -19.403 1.00 91.31 433 GLU A N 1
ATOM 3545 C CA . GLU A 1 433 ? -10.147 -15.866 -18.185 1.00 91.31 433 GLU A CA 1
ATOM 3546 C C . GLU A 1 433 ? -9.303 -15.574 -16.936 1.00 91.31 433 GLU A C 1
ATOM 3548 O O . GLU A 1 433 ? -9.836 -15.189 -15.896 1.00 91.31 433 GLU A O 1
ATOM 3553 N N . ASP A 1 434 ? -7.982 -15.713 -17.052 1.00 90.38 434 ASP A N 1
ATOM 3554 C CA . ASP A 1 434 ? -7.041 -15.427 -15.968 1.00 90.38 434 ASP A CA 1
ATOM 3555 C C . ASP A 1 434 ? -6.735 -13.914 -15.844 1.00 90.38 434 ASP A C 1
ATOM 3557 O O . ASP A 1 434 ? -5.923 -13.509 -15.013 1.00 90.38 434 ASP A O 1
ATOM 3561 N N . GLY A 1 435 ? -7.389 -13.064 -16.649 1.00 89.38 435 GLY A N 1
ATOM 3562 C CA . GLY A 1 435 ? -7.323 -11.604 -16.587 1.00 89.38 435 GLY A CA 1
ATOM 3563 C C . GLY A 1 435 ? -6.067 -10.976 -17.196 1.00 89.38 435 GLY A C 1
ATOM 3564 O O . GLY A 1 435 ? -5.786 -9.814 -16.911 1.00 89.38 435 GLY A O 1
ATOM 3565 N N . VAL A 1 436 ? -5.274 -11.716 -17.973 1.00 94.25 436 VAL A N 1
ATOM 3566 C CA . VAL A 1 436 ? -4.055 -11.223 -18.633 1.00 94.25 436 VAL A CA 1
ATOM 3567 C C . VAL A 1 436 ? -4.411 -10.598 -19.975 1.00 94.25 436 VAL A C 1
ATOM 3569 O O . VAL A 1 436 ? -5.054 -11.227 -20.814 1.00 94.25 436 VAL A O 1
ATOM 3572 N N . ASN A 1 437 ? -3.883 -9.408 -20.252 1.00 94.44 437 ASN A N 1
ATOM 3573 C CA . ASN A 1 437 ? -4.015 -8.807 -21.571 1.00 94.44 437 ASN A CA 1
ATOM 3574 C C . ASN A 1 437 ? -3.014 -9.429 -22.565 1.00 94.44 437 ASN A C 1
ATOM 3576 O O . ASN A 1 437 ? -1.904 -8.930 -22.764 1.00 94.44 437 ASN A O 1
ATOM 3580 N N . ALA A 1 438 ? -3.384 -10.552 -23.183 1.00 95.19 438 ALA A N 1
ATOM 3581 C CA . ALA A 1 438 ? -2.570 -11.188 -24.220 1.00 95.19 438 ALA A CA 1
ATOM 3582 C C . ALA A 1 438 ? -2.691 -10.445 -25.564 1.00 95.19 438 ALA A C 1
ATOM 3584 O O . ALA A 1 438 ? -3.741 -10.488 -26.209 1.00 95.19 438 ALA A O 1
ATOM 3585 N N . VAL A 1 439 ? -1.611 -9.793 -25.998 1.00 96.19 439 VAL A N 1
ATOM 3586 C CA . VAL A 1 439 ? -1.514 -9.010 -27.241 1.00 96.19 439 VAL A CA 1
ATOM 3587 C C . VAL A 1 439 ? -0.663 -9.785 -28.249 1.00 96.19 439 VAL A C 1
ATOM 3589 O O . VAL A 1 439 ? 0.520 -9.505 -28.476 1.00 96.19 439 VAL A O 1
ATOM 3592 N N . TYR A 1 440 ? -1.268 -10.815 -28.840 1.00 97.12 440 TYR A N 1
ATOM 3593 C CA . TYR A 1 440 ? -0.579 -11.692 -29.781 1.00 97.12 440 TYR A CA 1
ATOM 3594 C C . TYR A 1 440 ? -0.352 -11.049 -31.151 1.00 97.12 440 TYR A C 1
ATOM 3596 O O . TYR A 1 440 ? -1.216 -10.361 -31.695 1.00 97.12 440 TYR A O 1
ATOM 3604 N N . MET A 1 441 ? 0.803 -11.348 -31.741 1.00 97.12 441 MET A N 1
ATOM 3605 C CA . MET A 1 441 ? 1.012 -11.269 -33.182 1.00 97.12 441 MET A CA 1
ATOM 3606 C C . MET A 1 441 ? 0.463 -12.551 -33.817 1.00 97.12 441 MET A C 1
ATOM 3608 O O . MET A 1 441 ? 0.795 -13.644 -33.360 1.00 97.12 441 MET A O 1
ATOM 3612 N N . VAL A 1 442 ? -0.353 -12.442 -34.863 1.00 97.19 442 VAL A N 1
ATOM 3613 C CA . VAL A 1 442 ? -0.934 -13.610 -35.545 1.00 97.19 442 VAL A CA 1
ATOM 3614 C C . VAL A 1 442 ? -0.218 -13.830 -36.874 1.00 97.19 442 VAL A C 1
ATOM 3616 O O . VAL A 1 442 ? -0.194 -12.924 -37.707 1.00 97.19 442 VAL A O 1
ATOM 3619 N N . ASP A 1 443 ? 0.357 -15.017 -37.073 1.00 96.69 443 ASP A N 1
ATOM 3620 C CA . ASP A 1 443 ? 0.894 -15.450 -38.365 1.00 96.69 443 ASP A CA 1
ATOM 3621 C C . ASP A 1 443 ? -0.073 -16.441 -39.039 1.00 96.69 443 ASP A C 1
ATOM 3623 O O . ASP A 1 443 ? -0.233 -17.562 -38.562 1.00 96.69 443 ASP A O 1
ATOM 3627 N N . PRO A 1 444 ? -0.706 -16.088 -40.171 1.00 94.50 444 PRO A N 1
ATOM 3628 C CA . PRO A 1 444 ? -1.720 -16.938 -40.801 1.00 94.50 444 PRO A CA 1
ATOM 3629 C C . PRO A 1 444 ? -1.134 -18.161 -41.526 1.00 94.50 444 PRO A C 1
ATOM 3631 O O . PRO A 1 444 ? -1.876 -19.009 -42.015 1.00 94.50 444 PRO A O 1
ATOM 3634 N N . LYS A 1 445 ? 0.198 -18.245 -41.667 1.00 95.38 445 LYS A N 1
ATOM 3635 C CA . LYS A 1 445 ? 0.879 -19.292 -42.452 1.00 95.38 445 LYS A CA 1
ATOM 3636 C C . LYS A 1 445 ? 1.487 -20.402 -41.601 1.00 95.38 445 LYS A C 1
ATOM 3638 O O . LYS A 1 445 ? 1.744 -21.480 -42.133 1.00 95.38 445 LYS A O 1
ATOM 3643 N N . THR A 1 446 ? 1.752 -20.140 -40.326 1.00 95.31 446 THR A N 1
ATOM 3644 C CA . THR A 1 446 ? 2.425 -21.072 -39.419 1.00 95.31 446 THR A CA 1
ATOM 3645 C C . THR A 1 446 ? 1.483 -21.439 -38.282 1.00 95.31 446 THR A C 1
ATOM 3647 O O . THR A 1 446 ? 0.865 -20.566 -37.684 1.00 95.31 446 THR A O 1
ATOM 3650 N N . ALA A 1 447 ? 1.392 -22.728 -37.957 1.00 94.38 447 ALA A N 1
ATOM 3651 C CA . ALA A 1 447 ? 0.603 -23.184 -36.818 1.00 94.38 447 ALA A CA 1
ATOM 3652 C C . ALA A 1 447 ? 1.179 -22.669 -35.487 1.00 94.38 447 ALA A C 1
ATOM 3654 O O . ALA A 1 447 ? 2.392 -22.474 -35.338 1.00 94.38 447 ALA A O 1
ATOM 3655 N N . THR A 1 448 ? 0.304 -22.485 -34.505 1.00 96.12 448 THR A N 1
ATOM 3656 C CA . THR A 1 448 ? 0.646 -22.186 -33.116 1.00 96.12 448 THR A CA 1
ATOM 3657 C C . THR A 1 448 ? 1.612 -23.230 -32.552 1.00 96.12 448 THR A C 1
ATOM 3659 O O . THR A 1 448 ? 1.471 -24.428 -32.798 1.00 96.12 448 THR A O 1
ATOM 3662 N N . GLY A 1 449 ? 2.611 -22.773 -31.793 1.00 94.56 449 GLY A N 1
ATOM 3663 C CA . GLY A 1 449 ? 3.587 -23.659 -31.165 1.00 94.56 449 GLY A CA 1
ATOM 3664 C C . GLY A 1 449 ? 2.971 -24.551 -30.082 1.00 94.56 449 GLY A C 1
ATOM 3665 O O . GLY A 1 449 ? 1.998 -24.185 -29.424 1.00 94.56 449 GLY A O 1
ATOM 3666 N N . THR A 1 450 ? 3.569 -25.719 -29.867 1.00 94.00 450 THR A N 1
ATOM 3667 C CA . THR A 1 450 ? 3.130 -26.709 -28.876 1.00 94.00 450 THR A CA 1
ATOM 3668 C C . THR A 1 450 ? 4.304 -27.193 -28.037 1.00 94.00 450 THR A C 1
ATOM 3670 O O . THR A 1 450 ? 5.406 -27.356 -28.560 1.00 94.00 450 THR A O 1
ATOM 3673 N N . CYS A 1 451 ? 4.074 -27.502 -26.766 1.00 93.00 451 CYS A N 1
ATOM 3674 C CA . CYS A 1 451 ? 5.046 -28.175 -25.911 1.00 93.00 451 CYS A CA 1
ATOM 3675 C C . CYS A 1 451 ? 4.527 -29.563 -25.535 1.00 93.00 451 CYS A C 1
ATOM 3677 O O . CYS A 1 451 ? 3.494 -29.683 -24.881 1.00 93.00 451 CYS A O 1
ATOM 3679 N N . ALA A 1 452 ? 5.224 -30.620 -25.946 1.00 92.38 452 ALA A N 1
ATOM 3680 C CA . ALA A 1 452 ? 4.927 -31.967 -25.480 1.00 92.38 452 ALA A CA 1
ATOM 3681 C C . ALA A 1 452 ? 5.456 -32.135 -24.050 1.00 92.38 452 ALA A C 1
ATOM 3683 O O . ALA A 1 452 ? 6.666 -32.082 -23.822 1.00 92.38 452 ALA A O 1
ATOM 3684 N N . CYS A 1 453 ? 4.547 -32.356 -23.102 1.00 89.88 453 CYS A N 1
ATOM 3685 C CA . CYS A 1 453 ? 4.826 -32.512 -21.678 1.00 89.88 453 CYS A CA 1
ATOM 3686 C C . CYS A 1 453 ? 4.608 -33.975 -21.270 1.00 89.88 453 CYS A C 1
ATOM 3688 O O . CYS A 1 453 ? 3.490 -34.401 -20.966 1.00 89.88 453 CYS A O 1
ATOM 3690 N N . LEU A 1 454 ? 5.690 -34.753 -21.268 1.00 89.25 454 LEU A N 1
ATOM 3691 C CA . LEU A 1 454 ? 5.663 -36.184 -20.981 1.00 89.25 454 LEU A CA 1
ATOM 3692 C C . LEU A 1 454 ? 5.905 -36.439 -19.495 1.00 89.25 454 LEU A C 1
ATOM 3694 O O . LEU A 1 454 ? 6.997 -36.177 -18.991 1.00 89.25 454 LEU A O 1
ATOM 3698 N N . ILE A 1 455 ? 4.901 -36.966 -18.795 1.00 85.62 455 ILE A N 1
ATOM 3699 C CA . ILE A 1 455 ? 4.955 -37.253 -17.359 1.00 85.62 455 ILE A CA 1
ATOM 3700 C C . ILE A 1 455 ? 5.274 -38.732 -17.138 1.00 85.62 455 ILE A C 1
ATOM 3702 O O . ILE A 1 455 ? 4.556 -39.607 -17.618 1.00 85.62 455 ILE A O 1
ATOM 3706 N N . THR A 1 456 ? 6.306 -39.015 -16.345 1.00 82.69 456 THR A N 1
ATOM 3707 C CA . THR A 1 456 ? 6.704 -40.374 -15.944 1.00 82.69 456 THR A CA 1
ATOM 3708 C C . THR A 1 456 ? 6.830 -40.489 -14.422 1.00 82.69 456 THR A C 1
ATOM 3710 O O . THR A 1 456 ? 6.773 -39.494 -13.696 1.00 82.69 456 THR A O 1
ATOM 3713 N N . LYS A 1 457 ? 6.983 -41.723 -13.917 1.00 76.38 457 LYS A N 1
ATOM 3714 C CA . LYS A 1 457 ? 7.212 -42.024 -12.487 1.00 76.38 457 LYS A CA 1
ATOM 3715 C C . LYS A 1 457 ? 6.179 -41.379 -11.547 1.00 76.38 457 LYS A C 1
ATOM 3717 O O . LYS A 1 457 ? 6.547 -40.811 -10.522 1.00 76.38 457 LYS A O 1
ATOM 3722 N N . ASN A 1 458 ? 4.893 -41.470 -11.899 1.00 69.56 458 ASN A N 1
ATOM 3723 C CA . ASN A 1 458 ? 3.769 -40.925 -11.123 1.00 69.56 458 ASN A CA 1
ATOM 3724 C C . ASN A 1 458 ? 3.911 -39.423 -10.809 1.00 69.56 458 ASN A C 1
ATOM 3726 O O . ASN A 1 458 ? 3.766 -39.019 -9.662 1.00 69.56 458 ASN A O 1
ATOM 3730 N N . GLY A 1 459 ? 4.250 -38.602 -11.807 1.00 64.56 459 GLY A N 1
ATOM 3731 C CA . GLY A 1 459 ? 4.355 -37.145 -11.638 1.00 64.56 459 GLY A CA 1
ATOM 3732 C C . GLY A 1 459 ? 5.748 -36.642 -11.256 1.00 64.56 459 GLY A C 1
ATOM 3733 O O . GLY A 1 459 ? 6.023 -35.457 -11.415 1.00 64.56 459 GLY A O 1
ATOM 3734 N N . LYS A 1 460 ? 6.660 -37.530 -10.831 1.00 66.81 460 LYS A N 1
ATOM 3735 C CA . LYS A 1 460 ? 7.985 -37.148 -10.309 1.00 66.81 460 LYS A CA 1
ATOM 3736 C C . LYS A 1 460 ? 9.008 -36.746 -11.370 1.00 66.81 460 LYS A C 1
ATOM 3738 O O . LYS A 1 460 ? 10.033 -36.165 -11.022 1.00 66.81 460 LYS A O 1
ATOM 3743 N N . CYS A 1 461 ? 8.802 -37.116 -12.633 1.00 73.00 461 CYS A N 1
ATOM 3744 C CA . CYS A 1 461 ? 9.740 -36.804 -13.710 1.00 73.00 461 CYS A CA 1
ATOM 3745 C C . CYS A 1 461 ? 9.009 -36.331 -14.959 1.00 73.00 461 CYS A C 1
ATOM 3747 O O . CYS A 1 461 ? 7.981 -36.905 -15.332 1.00 73.00 461 CYS A O 1
ATOM 3749 N N . ARG A 1 462 ? 9.564 -35.315 -15.628 1.00 79.50 462 ARG A N 1
ATOM 3750 C CA . ARG A 1 462 ? 8.976 -34.745 -16.847 1.00 79.50 462 ARG A CA 1
ATOM 3751 C C . ARG A 1 462 ? 9.994 -34.494 -17.937 1.00 79.50 462 ARG A C 1
ATOM 3753 O O . ARG A 1 462 ? 11.108 -34.095 -17.640 1.00 79.50 462 ARG A O 1
ATOM 3760 N N . SER A 1 463 ? 9.603 -34.713 -19.184 1.00 87.12 463 SER A N 1
ATOM 3761 C CA . SER A 1 463 ? 10.394 -34.327 -20.354 1.00 87.12 463 SER A CA 1
ATOM 3762 C C . SER A 1 463 ? 9.585 -33.356 -21.205 1.00 87.12 463 SER A C 1
ATOM 3764 O O . SER A 1 463 ? 8.415 -33.623 -21.490 1.00 87.12 463 SER A O 1
ATOM 3766 N N . LEU A 1 464 ? 10.188 -32.216 -21.542 1.00 89.00 464 LEU A N 1
ATOM 3767 C CA . LEU A 1 464 ? 9.568 -31.128 -22.294 1.00 89.00 464 LEU A CA 1
ATOM 3768 C C . LEU A 1 464 ? 10.197 -31.061 -23.690 1.00 89.00 464 LEU A C 1
ATOM 3770 O O . LEU A 1 464 ? 11.410 -30.893 -23.821 1.00 89.00 464 LEU A O 1
ATOM 3774 N N . CYS A 1 465 ? 9.380 -31.162 -24.737 1.00 92.19 465 CYS A N 1
ATOM 3775 C CA . CYS A 1 465 ? 9.826 -30.994 -26.121 1.00 92.19 465 CYS A CA 1
ATOM 3776 C C . CYS A 1 465 ? 9.002 -29.893 -26.800 1.00 92.19 465 CYS A C 1
ATOM 3778 O O . CYS A 1 465 ? 7.816 -30.073 -27.083 1.00 92.19 465 CYS A O 1
ATOM 3780 N N . ALA A 1 466 ? 9.624 -28.736 -27.036 1.00 91.94 466 ALA A N 1
ATOM 3781 C CA . ALA A 1 466 ? 8.951 -27.550 -27.552 1.00 91.94 466 ALA A CA 1
ATOM 3782 C C . ALA A 1 466 ? 9.070 -27.437 -29.080 1.00 91.94 466 ALA A C 1
ATOM 3784 O O . ALA A 1 466 ? 10.156 -27.226 -29.625 1.00 91.94 466 ALA A O 1
ATOM 3785 N N . TYR A 1 467 ? 7.935 -27.499 -29.773 1.00 93.56 467 TYR A N 1
ATOM 3786 C CA . TYR A 1 467 ? 7.792 -27.080 -31.164 1.00 93.56 467 TYR A CA 1
ATOM 3787 C C . TYR A 1 467 ? 7.322 -25.623 -31.201 1.00 93.56 467 TYR A C 1
ATOM 3789 O O . TYR A 1 467 ? 6.184 -25.314 -30.861 1.00 93.56 467 TYR A O 1
ATOM 3797 N N . LEU A 1 468 ? 8.203 -24.705 -31.598 1.00 91.44 468 LEU A N 1
ATOM 3798 C CA . LEU A 1 468 ? 7.952 -23.266 -31.455 1.00 91.44 468 LEU A CA 1
ATOM 3799 C C . LEU A 1 468 ? 6.903 -22.706 -32.434 1.00 91.44 468 LEU A C 1
ATOM 3801 O O . LEU A 1 468 ? 6.280 -21.692 -32.124 1.00 91.44 468 LEU A O 1
ATOM 3805 N N . GLY A 1 469 ? 6.704 -23.336 -33.598 1.00 93.88 469 GLY A N 1
ATOM 3806 C CA . GLY A 1 469 ? 5.719 -22.905 -34.598 1.00 93.88 469 GLY A CA 1
ATOM 3807 C C . GLY A 1 469 ? 5.774 -21.398 -34.893 1.00 93.88 469 GLY A C 1
ATOM 3808 O O . GLY A 1 469 ? 6.849 -20.822 -35.086 1.00 93.88 469 GLY A O 1
ATOM 3809 N N . ALA A 1 470 ? 4.609 -20.750 -34.873 1.00 95.69 470 ALA A N 1
ATOM 3810 C CA . ALA A 1 470 ? 4.448 -19.316 -35.104 1.00 95.69 470 ALA A CA 1
ATOM 3811 C C . ALA A 1 470 ? 5.281 -18.424 -34.162 1.00 95.69 470 ALA A C 1
ATOM 3813 O O . ALA A 1 470 ? 5.674 -17.334 -34.571 1.00 95.69 470 ALA A O 1
ATOM 3814 N N . SER A 1 471 ? 5.656 -18.878 -32.955 1.00 95.00 471 SER A N 1
ATOM 3815 C CA . SER A 1 471 ? 6.501 -18.078 -32.045 1.00 95.00 471 SER A CA 1
ATOM 3816 C C . SER A 1 471 ? 7.838 -17.674 -32.681 1.00 95.00 471 SER A C 1
ATOM 3818 O O . SER A 1 471 ? 8.369 -16.616 -32.356 1.00 95.00 471 SER A O 1
ATOM 3820 N N . GLN A 1 472 ? 8.352 -18.456 -33.642 1.00 94.38 472 GLN A N 1
ATOM 3821 C CA . GLN A 1 472 ? 9.574 -18.131 -34.392 1.00 94.38 472 GLN A CA 1
ATOM 3822 C C . 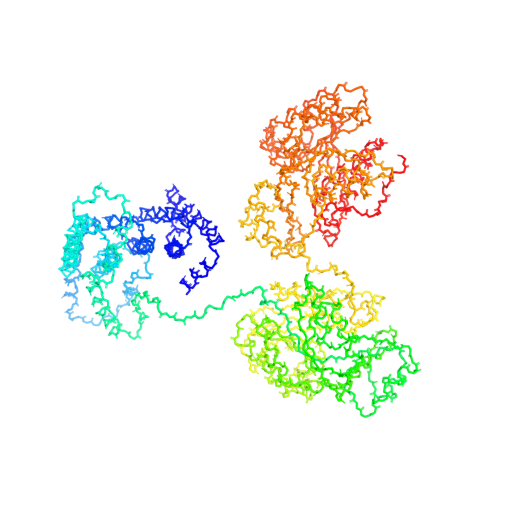GLN A 1 472 ? 9.442 -16.912 -35.310 1.00 94.38 472 GLN A C 1
ATOM 3824 O O . GLN A 1 472 ? 10.445 -16.394 -35.795 1.00 94.38 472 GLN A O 1
ATOM 3829 N N . LYS A 1 473 ? 8.214 -16.476 -35.599 1.00 95.69 473 LYS A N 1
ATOM 3830 C CA . LYS A 1 473 ? 7.928 -15.367 -36.512 1.00 95.69 473 LYS A CA 1
ATOM 3831 C C . LYS A 1 473 ? 7.797 -14.025 -35.802 1.00 95.69 473 LYS A C 1
ATOM 3833 O O . LYS A 1 473 ? 7.610 -13.027 -36.488 1.00 95.69 473 LYS A O 1
ATOM 3838 N N . PHE A 1 474 ? 7.890 -13.980 -34.469 1.00 95.88 474 PHE A N 1
ATOM 3839 C CA . PHE A 1 474 ? 7.701 -12.747 -33.704 1.00 95.88 474 PHE A CA 1
ATOM 3840 C C . PHE A 1 474 ? 8.635 -11.621 -34.184 1.00 95.88 474 PHE A C 1
ATOM 3842 O O . PHE A 1 474 ? 9.860 -11.742 -34.113 1.00 95.88 474 PHE A O 1
ATOM 3849 N N . SER A 1 475 ? 8.039 -10.524 -34.658 1.00 92.62 475 SER A N 1
ATOM 3850 C CA . SER A 1 475 ? 8.749 -9.373 -35.227 1.00 92.62 475 SER A CA 1
ATOM 3851 C C . SER A 1 475 ? 8.788 -8.188 -34.263 1.00 92.62 475 SER A C 1
ATOM 3853 O O . SER A 1 475 ? 7.822 -7.916 -33.545 1.00 92.62 475 SER A O 1
ATOM 3855 N N . ILE A 1 476 ? 9.883 -7.424 -34.313 1.00 95.25 476 ILE A N 1
ATOM 3856 C CA . ILE A 1 476 ? 10.030 -6.143 -33.609 1.00 95.25 476 ILE A CA 1
ATOM 3857 C C . ILE A 1 476 ? 8.970 -5.114 -34.030 1.00 95.25 476 ILE A C 1
ATOM 3859 O O . ILE A 1 476 ? 8.550 -4.302 -33.205 1.00 95.25 476 ILE A O 1
ATOM 3863 N N . ASP A 1 477 ? 8.455 -5.199 -35.261 1.00 96.12 477 ASP A N 1
ATOM 3864 C CA . ASP A 1 477 ? 7.385 -4.322 -35.752 1.00 96.12 477 ASP A CA 1
ATOM 3865 C C . ASP A 1 477 ? 6.121 -4.421 -34.891 1.00 96.12 477 ASP A C 1
ATOM 3867 O O . ASP A 1 477 ? 5.423 -3.428 -34.690 1.00 96.12 477 ASP A O 1
ATOM 3871 N N . HIS A 1 478 ? 5.835 -5.602 -34.328 1.00 96.06 478 HIS A N 1
ATOM 3872 C CA . HIS A 1 478 ? 4.698 -5.781 -33.424 1.00 96.06 478 HIS A CA 1
ATOM 3873 C C . HIS A 1 478 ? 4.903 -5.036 -32.104 1.00 96.06 478 HIS A C 1
ATOM 3875 O O . HIS A 1 478 ? 3.946 -4.483 -31.566 1.00 96.06 478 HIS A O 1
ATOM 3881 N N . VAL A 1 479 ? 6.141 -4.950 -31.605 1.00 96.06 479 VAL A N 1
ATOM 3882 C CA . VAL A 1 479 ? 6.465 -4.142 -30.418 1.00 96.06 479 VAL A CA 1
ATOM 3883 C C . VAL A 1 479 ? 6.326 -2.654 -30.728 1.00 96.06 479 VAL A C 1
ATOM 3885 O O . VAL A 1 479 ? 5.719 -1.932 -29.945 1.00 96.06 479 VAL A O 1
ATOM 3888 N N . HIS A 1 480 ? 6.816 -2.198 -31.885 1.00 96.38 480 HIS A N 1
ATOM 3889 C CA . HIS A 1 480 ? 6.665 -0.804 -32.314 1.00 96.38 480 HIS A CA 1
ATOM 3890 C C . HIS A 1 480 ? 5.205 -0.400 -32.529 1.00 96.38 480 HIS A C 1
ATOM 3892 O O . HIS A 1 480 ? 4.805 0.692 -32.140 1.00 96.38 480 HIS A O 1
ATOM 3898 N N . LYS A 1 481 ? 4.389 -1.284 -33.110 1.00 96.38 481 LYS A N 1
ATOM 3899 C CA . LYS A 1 481 ? 2.957 -1.038 -33.317 1.00 96.38 481 LYS A CA 1
ATOM 3900 C C . LYS A 1 481 ? 2.181 -0.927 -32.002 1.00 96.38 481 LYS A C 1
ATOM 3902 O O . LYS A 1 481 ? 1.172 -0.236 -31.956 1.00 96.38 481 LYS A O 1
ATOM 3907 N N . ASN A 1 482 ? 2.640 -1.614 -30.960 1.00 95.44 482 ASN A N 1
ATOM 3908 C CA . ASN A 1 482 ? 1.985 -1.696 -29.657 1.00 95.44 482 ASN A CA 1
ATOM 3909 C C . ASN A 1 482 ? 2.838 -1.020 -28.565 1.00 95.44 482 ASN A C 1
ATOM 3911 O O . ASN A 1 482 ? 2.887 -1.486 -27.424 1.00 95.44 482 ASN A O 1
ATOM 3915 N N . PHE A 1 483 ? 3.551 0.055 -28.919 1.00 95.00 483 PHE A N 1
ATOM 3916 C CA . PHE A 1 483 ? 4.533 0.681 -28.033 1.00 95.00 483 PHE A CA 1
ATOM 3917 C C . PHE A 1 483 ? 3.897 1.346 -26.801 1.00 95.00 483 PHE A C 1
ATOM 3919 O O . PHE A 1 483 ? 4.551 1.435 -25.767 1.00 95.00 483 PHE A O 1
ATOM 3926 N N . ASP A 1 484 ? 2.608 1.687 -26.837 1.00 92.25 484 ASP A N 1
ATOM 3927 C CA . ASP A 1 484 ? 1.868 2.234 -25.687 1.00 92.25 484 ASP A CA 1
ATOM 3928 C C . ASP A 1 484 ? 1.914 1.296 -24.459 1.00 92.25 484 ASP A C 1
ATOM 3930 O O . ASP A 1 484 ? 2.031 1.735 -23.310 1.00 92.25 484 ASP A O 1
ATOM 3934 N N . TYR A 1 485 ? 1.920 -0.027 -24.678 1.00 92.38 485 TYR A N 1
ATOM 3935 C CA . TYR A 1 485 ? 2.122 -1.007 -23.600 1.00 92.38 485 TYR A CA 1
ATOM 3936 C C . TYR A 1 485 ? 3.544 -0.948 -23.033 1.00 92.38 485 TYR A C 1
ATOM 3938 O O . TYR A 1 485 ? 3.754 -1.150 -21.839 1.00 92.38 485 TYR A O 1
ATOM 3946 N N . VAL A 1 486 ? 4.535 -0.658 -23.877 1.00 94.06 486 VAL A N 1
ATOM 3947 C CA . VAL A 1 486 ? 5.939 -0.495 -23.480 1.00 94.06 486 VAL A CA 1
ATOM 3948 C C . VAL A 1 486 ? 6.132 0.810 -22.693 1.00 94.06 486 VAL A C 1
ATOM 3950 O O . VAL A 1 486 ? 6.903 0.871 -21.729 1.00 94.06 486 VAL A O 1
ATOM 3953 N N . GLU A 1 487 ? 5.413 1.868 -23.057 1.00 90.25 487 GLU A N 1
ATOM 3954 C CA . GLU A 1 487 ? 5.431 3.149 -22.349 1.00 90.25 487 GLU A CA 1
ATOM 3955 C C . GLU A 1 487 ? 4.759 3.071 -20.977 1.00 90.25 487 GLU A C 1
ATOM 3957 O O . GLU A 1 487 ? 5.360 3.514 -19.997 1.00 90.25 487 GLU A O 1
ATOM 3962 N N . SER A 1 488 ? 3.604 2.417 -20.873 1.00 86.12 488 SER A N 1
ATOM 3963 C CA . SER A 1 488 ? 2.854 2.267 -19.614 1.00 86.12 488 SER A CA 1
ATOM 3964 C C . SER A 1 488 ? 3.445 1.242 -18.630 1.00 86.12 488 SER A C 1
ATOM 3966 O O . SER A 1 488 ? 3.162 1.294 -17.430 1.00 86.12 488 SER A O 1
ATOM 3968 N N . SER A 1 489 ? 4.302 0.326 -19.097 1.00 92.56 489 SER A N 1
ATOM 3969 C CA . SER A 1 489 ? 4.866 -0.741 -18.256 1.00 92.56 489 SER A CA 1
ATOM 3970 C C . SER A 1 489 ? 6.054 -0.299 -17.402 1.00 92.56 489 SER A C 1
ATOM 3972 O O . SER A 1 489 ? 6.959 0.408 -17.861 1.00 92.56 489 SER A O 1
ATOM 3974 N N . ARG A 1 490 ? 6.096 -0.792 -16.154 1.00 93.44 490 ARG A N 1
ATOM 3975 C CA . ARG A 1 490 ? 7.213 -0.580 -15.208 1.00 93.44 490 ARG A CA 1
ATOM 3976 C C . ARG A 1 490 ? 8.158 -1.766 -15.114 1.00 93.44 490 ARG A C 1
ATOM 3978 O O . ARG A 1 490 ? 9.312 -1.588 -14.734 1.00 93.44 490 ARG A O 1
ATOM 3985 N N . ILE A 1 491 ? 7.682 -2.968 -15.413 1.00 97.50 491 ILE A N 1
ATOM 3986 C CA . ILE A 1 491 ? 8.489 -4.186 -15.365 1.00 97.50 491 ILE A CA 1
ATOM 3987 C C . ILE A 1 491 ? 8.377 -4.880 -16.715 1.00 97.50 491 ILE A C 1
ATOM 3989 O O . ILE A 1 491 ? 7.274 -5.197 -17.153 1.00 97.50 491 ILE A O 1
ATOM 3993 N N . PHE A 1 492 ? 9.518 -5.139 -17.344 1.00 98.31 492 PHE A N 1
ATOM 3994 C CA . PHE A 1 492 ? 9.621 -5.949 -18.551 1.00 98.31 492 PHE A CA 1
ATOM 3995 C C . PHE A 1 492 ? 10.193 -7.303 -18.175 1.00 98.31 492 PHE A C 1
ATOM 3997 O O . PHE A 1 492 ? 11.301 -7.364 -17.644 1.00 98.31 492 PHE A O 1
ATOM 4004 N N . TYR A 1 493 ? 9.452 -8.373 -18.438 1.00 98.56 493 TYR A N 1
ATOM 4005 C CA . TYR A 1 493 ? 9.897 -9.731 -18.157 1.00 98.56 493 TYR A CA 1
ATOM 4006 C C . TYR A 1 493 ? 10.055 -10.535 -19.443 1.00 98.56 493 TYR A C 1
ATOM 4008 O O . TYR A 1 493 ? 9.110 -10.687 -20.216 1.00 98.56 493 TYR A O 1
ATOM 4016 N N . VAL A 1 494 ? 11.254 -11.072 -19.661 1.00 97.81 494 VAL A N 1
ATOM 4017 C CA . VAL A 1 494 ? 11.584 -11.885 -20.836 1.00 97.81 494 VAL A CA 1
ATOM 4018 C C . VAL A 1 494 ? 12.171 -13.222 -20.386 1.00 97.81 494 VAL A C 1
ATOM 4020 O O . VAL A 1 494 ? 12.948 -13.291 -19.435 1.00 97.81 494 VAL A O 1
ATOM 4023 N N . SER A 1 495 ? 11.814 -14.310 -21.064 1.00 94.31 495 SER A N 1
ATOM 4024 C CA . SER A 1 495 ? 12.487 -15.604 -20.864 1.00 94.31 495 SER A CA 1
ATOM 4025 C C . SER A 1 495 ? 13.677 -15.746 -21.808 1.00 94.31 495 SER A C 1
ATOM 4027 O O . SER A 1 495 ? 13.643 -15.281 -22.951 1.00 94.31 495 SER A O 1
ATOM 4029 N N . GLY A 1 496 ? 14.702 -16.475 -21.376 1.00 93.62 496 GLY A N 1
ATOM 4030 C CA . GLY A 1 496 ? 15.794 -16.905 -22.242 1.00 93.62 496 GLY A CA 1
ATOM 4031 C C . GLY A 1 496 ? 15.307 -17.720 -23.452 1.00 93.62 496 GLY A C 1
ATOM 4032 O O . GLY A 1 496 ? 15.936 -17.677 -24.505 1.00 93.62 496 GLY A O 1
ATOM 4033 N N . PHE A 1 497 ? 14.146 -18.383 -23.365 1.00 92.88 497 PHE A N 1
ATOM 4034 C CA . PHE A 1 497 ? 13.525 -19.065 -24.509 1.00 92.88 497 PHE A CA 1
ATOM 4035 C C . PHE A 1 497 ? 13.122 -18.121 -25.645 1.00 92.88 497 PHE A C 1
ATOM 4037 O O . PHE A 1 497 ? 13.176 -18.509 -26.810 1.00 92.88 497 PHE A O 1
ATOM 4044 N N . HIS A 1 498 ? 12.685 -16.900 -25.337 1.00 92.75 498 HIS A N 1
ATOM 4045 C CA . HIS A 1 498 ? 12.337 -15.920 -26.367 1.00 92.75 498 HIS A CA 1
ATOM 4046 C C . HIS A 1 498 ? 13.576 -15.218 -26.920 1.00 92.75 498 HIS A C 1
ATOM 4048 O O . HIS A 1 498 ? 13.675 -14.978 -28.121 1.00 92.75 498 HIS A O 1
ATOM 4054 N N . LEU A 1 499 ? 14.551 -14.953 -26.048 1.00 91.31 499 LEU A N 1
ATOM 4055 C CA . LEU A 1 499 ? 15.817 -14.317 -26.400 1.00 91.31 499 LEU A CA 1
ATOM 4056 C C . LEU A 1 499 ? 16.529 -15.016 -27.571 1.00 91.31 499 LEU A C 1
ATOM 4058 O O . LEU A 1 499 ? 17.056 -14.342 -28.453 1.00 91.31 499 LEU A O 1
ATOM 4062 N N . ILE A 1 500 ? 16.540 -16.353 -27.588 1.00 88.50 500 ILE A N 1
ATOM 4063 C CA . ILE A 1 500 ? 17.213 -17.132 -28.643 1.00 88.50 500 ILE A CA 1
ATOM 4064 C C . ILE A 1 500 ? 16.462 -17.123 -29.982 1.00 88.50 500 ILE A C 1
ATOM 4066 O O . ILE A 1 500 ? 17.037 -17.486 -31.003 1.00 88.50 500 ILE A O 1
ATOM 4070 N N . ILE A 1 501 ? 15.190 -16.719 -29.982 1.00 87.00 501 ILE A N 1
ATOM 4071 C CA . ILE A 1 501 ? 14.356 -16.612 -31.183 1.00 87.00 501 ILE A CA 1
ATOM 4072 C C . ILE A 1 501 ? 14.435 -15.199 -31.756 1.00 87.00 501 ILE A C 1
ATOM 4074 O O . ILE A 1 501 ? 14.604 -15.032 -32.960 1.00 87.00 501 ILE A O 1
ATOM 4078 N N . SER A 1 502 ? 14.293 -14.186 -30.897 1.00 87.69 502 SER A N 1
ATOM 4079 C CA . SER A 1 502 ? 14.209 -12.786 -31.309 1.00 87.69 502 SER A CA 1
ATOM 4080 C C . SER A 1 502 ? 14.940 -11.884 -30.310 1.00 87.69 502 SER A C 1
ATOM 4082 O O . SER A 1 502 ? 14.413 -11.460 -29.275 1.00 87.69 502 SER A O 1
ATOM 4084 N N . LEU A 1 503 ? 16.202 -11.591 -30.629 1.00 93.69 503 LEU A N 1
ATOM 4085 C CA . LEU A 1 503 ? 17.067 -10.744 -29.808 1.00 93.69 503 LEU A CA 1
ATOM 4086 C C . LEU A 1 503 ? 16.674 -9.260 -29.889 1.00 93.69 503 LEU A C 1
ATOM 4088 O O . LEU A 1 503 ? 16.697 -8.565 -28.873 1.00 93.69 503 LEU A O 1
ATOM 4092 N N . GLU A 1 504 ? 16.310 -8.765 -31.076 1.00 95.69 504 GLU A N 1
ATOM 4093 C CA . GLU A 1 504 ? 16.068 -7.332 -31.303 1.00 95.69 504 GLU A CA 1
ATOM 4094 C C . GLU A 1 504 ? 14.933 -6.755 -30.435 1.00 95.69 504 GLU A C 1
ATOM 4096 O O . GLU A 1 504 ? 15.175 -5.740 -29.772 1.00 95.69 504 GLU A O 1
ATOM 4101 N N . PRO A 1 505 ? 13.742 -7.388 -30.326 1.00 95.88 505 PRO A N 1
ATOM 4102 C CA . PRO A 1 505 ? 12.684 -6.913 -29.433 1.00 95.88 505 PRO A CA 1
ATOM 4103 C C . PRO A 1 505 ? 13.117 -6.910 -27.965 1.00 95.88 505 PRO A C 1
ATOM 4105 O O . PRO A 1 505 ? 12.810 -5.982 -27.218 1.00 95.88 505 PRO A O 1
ATOM 4108 N N . THR A 1 506 ? 13.885 -7.923 -27.553 1.00 95.94 506 THR A N 1
ATOM 4109 C CA . THR A 1 506 ? 14.393 -8.033 -26.182 1.00 95.94 506 THR A CA 1
ATOM 4110 C C . THR A 1 506 ? 15.358 -6.888 -25.867 1.00 95.94 506 THR A C 1
ATOM 4112 O O . THR A 1 506 ? 15.231 -6.238 -24.830 1.00 95.94 506 THR A O 1
ATOM 4115 N N . LEU A 1 507 ? 16.287 -6.581 -26.780 1.00 96.94 507 LEU A N 1
ATOM 4116 C CA . LEU A 1 507 ? 17.198 -5.442 -26.649 1.00 96.94 507 LEU A CA 1
ATOM 4117 C C . LEU A 1 507 ? 16.463 -4.100 -26.667 1.00 96.94 507 LEU A C 1
ATOM 4119 O O . LEU A 1 507 ? 16.877 -3.188 -25.953 1.00 96.94 507 LEU A O 1
ATOM 4123 N N . LEU A 1 508 ? 15.396 -3.965 -27.459 1.00 97.44 508 LEU A N 1
ATOM 4124 C CA . LEU A 1 508 ? 14.560 -2.765 -27.472 1.00 97.44 508 LEU A CA 1
ATOM 4125 C C . LEU A 1 508 ? 13.943 -2.520 -26.088 1.00 97.44 508 LEU A C 1
ATOM 4127 O O . LEU A 1 508 ? 14.118 -1.435 -25.535 1.00 97.44 508 LEU A O 1
ATOM 4131 N N . LEU A 1 509 ? 13.299 -3.535 -25.497 1.00 97.06 509 LEU A N 1
ATOM 4132 C CA . LEU A 1 509 ? 12.716 -3.434 -24.153 1.00 97.06 509 LEU A CA 1
ATOM 4133 C C . LEU A 1 509 ? 13.784 -3.161 -23.084 1.00 97.06 509 LEU A C 1
ATOM 4135 O O . LEU A 1 509 ? 13.596 -2.293 -22.232 1.00 97.06 509 LEU A O 1
ATOM 4139 N N . ALA A 1 510 ? 14.926 -3.849 -23.155 1.00 96.69 510 ALA A N 1
ATOM 4140 C CA . ALA A 1 510 ? 16.033 -3.685 -22.216 1.00 96.69 510 ALA A CA 1
ATOM 4141 C C . ALA A 1 510 ? 16.626 -2.265 -22.248 1.00 96.69 510 ALA A C 1
ATOM 4143 O O . ALA A 1 510 ? 16.817 -1.628 -21.208 1.00 96.69 510 ALA A O 1
ATOM 4144 N N . LYS A 1 511 ? 16.874 -1.732 -23.451 1.00 96.38 511 LYS A N 1
ATOM 4145 C CA . LYS A 1 511 ? 17.381 -0.367 -23.643 1.00 96.38 511 LYS A CA 1
ATOM 4146 C C . LYS A 1 511 ? 16.357 0.679 -23.219 1.00 96.38 511 LYS A C 1
ATOM 4148 O O . LYS A 1 511 ? 16.747 1.655 -22.587 1.00 96.38 511 LYS A O 1
ATOM 4153 N N . HIS A 1 512 ? 15.074 0.471 -23.523 1.00 95.88 512 HIS A N 1
ATOM 4154 C CA . HIS A 1 512 ? 13.997 1.364 -23.089 1.00 95.88 512 HIS A CA 1
ATOM 4155 C C . HIS A 1 512 ? 13.898 1.418 -21.566 1.00 95.88 512 HIS A C 1
ATOM 4157 O O . HIS A 1 512 ? 13.945 2.499 -20.989 1.00 95.88 512 HIS A O 1
ATOM 4163 N N . ALA A 1 513 ? 13.865 0.267 -20.888 1.00 95.12 513 ALA A N 1
ATOM 4164 C CA . ALA A 1 513 ? 13.864 0.208 -19.425 1.00 95.12 513 ALA A CA 1
ATOM 4165 C C . ALA A 1 513 ? 15.053 0.976 -18.822 1.00 95.12 513 ALA A C 1
ATOM 4167 O O . ALA A 1 513 ? 14.904 1.742 -17.869 1.00 95.12 513 ALA A O 1
ATOM 4168 N N . HIS A 1 514 ? 16.232 0.843 -19.433 1.00 93.12 514 HIS A N 1
ATOM 4169 C CA . HIS A 1 514 ? 17.443 1.517 -18.986 1.00 93.12 514 HIS A CA 1
ATOM 4170 C C . HIS A 1 514 ? 17.412 3.052 -19.127 1.00 93.12 514 HIS A C 1
ATOM 4172 O O . HIS A 1 514 ? 18.150 3.742 -18.419 1.00 93.12 514 HIS A O 1
ATOM 4178 N N . GLN A 1 515 ? 16.540 3.617 -19.965 1.00 92.69 515 GLN A N 1
ATOM 4179 C CA . GLN A 1 515 ? 16.369 5.072 -20.069 1.00 92.69 515 GLN A CA 1
ATOM 4180 C C . GLN A 1 515 ? 15.648 5.677 -18.852 1.00 92.69 515 GLN A C 1
ATOM 4182 O O . GLN A 1 515 ? 15.791 6.870 -18.594 1.00 92.69 515 GLN A O 1
ATOM 4187 N N . PHE A 1 516 ? 14.928 4.869 -18.062 1.00 89.88 516 PHE A N 1
ATOM 4188 C CA . PHE A 1 516 ? 14.085 5.346 -16.961 1.00 89.88 516 PHE A CA 1
ATOM 4189 C C . PHE A 1 516 ? 14.445 4.676 -15.633 1.00 89.88 516 PHE A C 1
ATOM 4191 O O . PHE A 1 516 ? 14.434 3.452 -15.534 1.00 89.88 516 PHE A O 1
ATOM 4198 N N . GLU A 1 517 ? 14.760 5.443 -14.586 1.00 79.94 517 GLU A N 1
ATOM 4199 C CA . GLU A 1 517 ? 15.180 4.877 -13.284 1.00 79.94 517 GLU A CA 1
ATOM 4200 C C . GLU A 1 517 ? 14.111 3.994 -12.618 1.00 79.94 517 GLU A C 1
ATOM 4202 O O . GLU A 1 517 ? 14.432 3.096 -11.846 1.00 79.94 517 GLU A O 1
ATOM 4207 N N . HIS A 1 518 ? 12.835 4.239 -12.919 1.00 81.19 518 HIS A N 1
ATOM 4208 C CA . HIS A 1 518 ? 11.698 3.551 -12.308 1.00 81.19 518 HIS A CA 1
ATOM 4209 C C . HIS A 1 518 ? 11.227 2.308 -13.082 1.00 81.19 518 HIS A C 1
ATOM 4211 O O . HIS A 1 518 ? 10.252 1.685 -12.655 1.00 81.19 518 HIS A O 1
ATOM 4217 N N . LYS A 1 519 ? 11.862 1.973 -14.216 1.00 93.62 519 LYS A N 1
ATOM 4218 C CA . LYS A 1 519 ? 11.542 0.787 -15.020 1.00 93.62 519 LYS A CA 1
ATOM 4219 C C . LYS A 1 519 ? 12.597 -0.296 -14.822 1.00 93.62 519 LYS A C 1
ATOM 4221 O O . LYS A 1 519 ? 13.786 0.012 -14.757 1.00 93.62 519 LYS A O 1
ATOM 4226 N N . LEU A 1 520 ? 12.145 -1.545 -14.723 1.00 96.44 520 LEU A N 1
ATOM 4227 C CA . LEU A 1 520 ? 12.980 -2.719 -14.482 1.00 96.44 520 LEU A CA 1
ATOM 4228 C C . LEU A 1 520 ? 12.967 -3.646 -15.693 1.00 96.44 520 LEU A C 1
ATOM 4230 O O . LEU A 1 520 ? 11.895 -4.011 -16.178 1.00 96.44 520 LEU A O 1
ATOM 4234 N N . PHE A 1 521 ? 14.146 -4.078 -16.124 1.00 98.25 521 PHE A N 1
ATOM 4235 C CA . PHE A 1 521 ? 14.298 -5.174 -17.070 1.00 98.25 521 PHE A CA 1
ATOM 4236 C C . PHE A 1 521 ? 14.674 -6.466 -16.336 1.00 98.25 521 PHE A C 1
ATOM 4238 O O . PHE A 1 521 ? 15.653 -6.527 -15.586 1.00 98.25 521 PHE A O 1
ATOM 4245 N N . VAL A 1 522 ? 13.867 -7.504 -16.547 1.00 98.50 522 VAL A N 1
ATOM 4246 C CA . VAL A 1 522 ? 13.944 -8.793 -15.860 1.00 98.50 522 VAL A CA 1
ATOM 4247 C C . VAL A 1 522 ? 14.112 -9.906 -16.883 1.00 98.50 522 VAL A C 1
ATOM 4249 O O . VAL A 1 522 ? 13.337 -9.994 -17.837 1.00 98.50 522 VAL A O 1
ATOM 4252 N N . ILE A 1 523 ? 15.073 -10.800 -16.649 1.00 97.69 523 ILE A N 1
ATOM 4253 C CA . ILE A 1 523 ? 15.258 -11.991 -17.483 1.00 97.69 523 ILE A CA 1
ATOM 4254 C C . ILE A 1 523 ? 15.389 -13.263 -16.639 1.00 97.69 523 ILE A C 1
ATOM 4256 O O . ILE A 1 523 ? 15.907 -13.232 -15.522 1.00 97.69 523 ILE A O 1
ATOM 4260 N N . ASN A 1 524 ? 14.913 -14.388 -17.172 1.00 97.81 524 ASN A N 1
ATOM 4261 C CA . ASN A 1 524 ? 15.144 -15.722 -16.611 1.00 97.81 524 ASN A CA 1
ATOM 4262 C C . ASN A 1 524 ? 16.137 -16.501 -17.496 1.00 97.81 524 ASN A C 1
ATOM 4264 O O . ASN A 1 524 ? 15.961 -16.529 -18.715 1.00 97.81 524 ASN A O 1
ATOM 4268 N N . LEU A 1 525 ? 17.141 -17.159 -16.904 1.00 96.12 525 LEU A N 1
ATOM 4269 C CA . LEU A 1 525 ? 18.086 -18.038 -17.612 1.00 96.12 525 LEU A CA 1
ATOM 4270 C C . LEU A 1 525 ? 17.379 -19.195 -18.340 1.00 96.12 525 LEU A C 1
ATOM 4272 O O . LEU A 1 525 ? 17.813 -19.584 -19.422 1.00 96.12 525 LEU A O 1
ATOM 4276 N N . SER A 1 526 ? 16.241 -19.645 -17.805 1.00 92.69 526 SER A N 1
ATOM 4277 C CA . SER A 1 526 ? 15.233 -20.544 -18.394 1.00 92.69 526 SER A CA 1
ATOM 4278 C C . SER A 1 526 ? 15.654 -21.990 -18.679 1.00 92.69 526 SER A C 1
ATOM 4280 O O . SER A 1 526 ? 14.840 -22.886 -18.489 1.00 92.69 526 SER A O 1
ATOM 4282 N N . ALA A 1 527 ? 16.866 -22.235 -19.185 1.00 90.88 527 ALA A N 1
ATOM 4283 C CA . ALA A 1 527 ? 17.383 -23.583 -19.416 1.00 90.88 527 ALA A CA 1
ATOM 4284 C C . ALA A 1 527 ? 18.920 -23.604 -19.540 1.00 90.88 527 ALA A C 1
ATOM 4286 O O . ALA A 1 527 ? 19.507 -22.671 -20.100 1.00 90.88 527 ALA A O 1
ATOM 4287 N N . PRO A 1 528 ? 19.596 -24.697 -19.127 1.00 91.12 528 PRO A N 1
ATOM 4288 C CA . PRO A 1 528 ? 21.051 -24.834 -19.245 1.00 91.12 528 PRO A CA 1
ATOM 4289 C C . PRO A 1 528 ? 21.590 -24.622 -20.666 1.00 91.12 528 PRO A C 1
ATOM 4291 O O . PRO A 1 528 ? 22.634 -23.991 -20.849 1.00 91.12 528 PRO A O 1
ATOM 4294 N N . TYR A 1 529 ? 20.863 -25.106 -21.679 1.00 89.56 529 TYR A N 1
ATOM 4295 C CA . TYR A 1 529 ? 21.290 -25.048 -23.077 1.00 89.56 529 TYR A CA 1
ATOM 4296 C C . TYR A 1 529 ? 21.389 -23.605 -23.609 1.00 89.56 529 TYR A C 1
ATOM 4298 O O . TYR A 1 529 ? 22.159 -23.343 -24.532 1.00 89.56 529 TYR A O 1
ATOM 4306 N N . ILE A 1 530 ? 20.659 -22.649 -23.018 1.00 93.25 530 ILE A N 1
ATOM 4307 C CA . ILE A 1 530 ? 20.717 -21.230 -23.405 1.00 93.25 530 ILE A CA 1
ATOM 4308 C C . ILE A 1 530 ? 22.091 -20.662 -23.054 1.00 93.25 530 ILE A C 1
ATOM 4310 O O . ILE A 1 530 ? 22.766 -20.094 -23.909 1.00 93.25 530 ILE A O 1
ATOM 4314 N N . SER A 1 531 ? 22.560 -20.902 -21.829 1.00 94.25 531 SER A N 1
ATOM 4315 C CA . SER A 1 531 ? 23.910 -20.514 -21.409 1.00 94.25 531 SER A CA 1
ATOM 4316 C C . SER A 1 531 ? 25.004 -21.264 -22.177 1.00 94.25 531 SER A C 1
ATOM 4318 O O . SER A 1 531 ? 26.077 -20.709 -22.392 1.00 94.25 531 SER A O 1
ATOM 4320 N N . GLN A 1 532 ? 24.762 -22.514 -22.584 1.00 92.00 532 GLN A N 1
ATOM 4321 C CA . GLN A 1 532 ? 25.761 -23.352 -23.261 1.00 92.00 532 GLN A CA 1
ATOM 4322 C C . GLN A 1 532 ? 25.935 -23.009 -24.745 1.00 92.00 532 GLN A C 1
ATOM 4324 O O . GLN A 1 532 ? 27.068 -22.927 -25.215 1.00 92.00 532 GLN A O 1
ATOM 4329 N N . PHE A 1 533 ? 24.834 -22.814 -25.475 1.00 91.75 533 PHE A N 1
ATOM 4330 C CA . PHE A 1 533 ? 24.849 -22.704 -26.939 1.00 91.75 533 PHE A CA 1
ATOM 4331 C C . PHE A 1 533 ? 24.447 -21.321 -27.465 1.00 91.75 533 PHE A C 1
ATOM 4333 O O . PHE A 1 533 ? 24.762 -21.003 -28.607 1.00 91.75 533 PHE A O 1
ATOM 4340 N N . TYR A 1 534 ? 23.799 -20.487 -26.645 1.00 93.69 534 TYR A N 1
ATOM 4341 C CA . TYR A 1 534 ? 23.282 -19.164 -27.030 1.00 93.69 534 TYR A CA 1
ATOM 4342 C C . TYR A 1 534 ? 23.809 -18.047 -26.115 1.00 93.69 534 TYR A C 1
ATOM 4344 O O . TYR A 1 534 ? 23.132 -17.058 -25.814 1.00 93.69 534 TYR A O 1
ATOM 4352 N N . SER A 1 535 ? 25.043 -18.219 -25.638 1.00 91.94 535 SER A N 1
ATOM 4353 C CA . SER A 1 535 ? 25.691 -17.281 -24.723 1.00 91.94 535 SER A CA 1
ATOM 4354 C C . SER A 1 535 ? 25.884 -15.900 -25.344 1.00 91.94 535 SER A C 1
ATOM 4356 O O . SER A 1 535 ? 25.749 -14.906 -24.640 1.00 91.94 535 SER A O 1
ATOM 4358 N N . GLU A 1 536 ? 26.130 -15.801 -26.651 1.00 93.69 536 GLU A N 1
ATOM 4359 C CA . GLU A 1 536 ? 26.312 -14.515 -27.331 1.00 93.69 536 GLU A CA 1
ATOM 4360 C C . GLU A 1 536 ? 25.067 -13.622 -27.210 1.00 93.69 536 GLU A C 1
ATOM 4362 O O . GLU A 1 536 ? 25.178 -12.455 -26.836 1.00 93.69 536 GLU A O 1
ATOM 4367 N N . GLN A 1 537 ? 23.874 -14.173 -27.451 1.00 94.56 537 GLN A N 1
ATOM 4368 C CA . GLN A 1 537 ? 22.607 -13.455 -27.309 1.00 94.56 537 GLN A CA 1
ATOM 4369 C C . GLN A 1 537 ? 22.357 -13.060 -25.847 1.00 94.56 537 GLN A C 1
ATOM 4371 O O . GLN A 1 537 ? 21.971 -11.925 -25.565 1.00 94.56 537 GLN A O 1
ATOM 4376 N N . LEU A 1 538 ? 22.623 -13.972 -24.904 1.00 94.94 538 LEU A N 1
ATOM 4377 C CA . LEU A 1 538 ? 22.456 -13.720 -23.469 1.00 94.94 538 LEU A CA 1
ATOM 4378 C C . LEU A 1 538 ? 23.366 -12.594 -22.975 1.00 94.94 538 LEU A C 1
ATOM 4380 O O . LEU A 1 538 ? 22.906 -11.672 -22.302 1.00 94.94 538 LEU A O 1
ATOM 4384 N N . LEU A 1 539 ? 24.643 -12.611 -23.349 1.00 95.44 539 LEU A N 1
ATOM 4385 C CA . LEU A 1 539 ? 25.610 -11.610 -22.901 1.00 95.44 539 LEU A CA 1
ATOM 4386 C C . LEU A 1 539 ? 25.344 -10.216 -23.487 1.00 95.44 539 LEU A C 1
ATOM 4388 O O . LEU A 1 539 ? 25.745 -9.231 -22.871 1.00 95.44 539 LEU A O 1
ATOM 4392 N N . GLN A 1 540 ? 24.635 -10.104 -24.616 1.00 96.12 540 GLN A N 1
ATOM 4393 C CA . GLN A 1 540 ? 24.226 -8.808 -25.173 1.00 96.12 540 GLN A CA 1
ATOM 4394 C C . GLN A 1 540 ? 23.153 -8.100 -24.334 1.00 96.12 540 GLN A C 1
ATOM 4396 O O . GLN A 1 540 ? 23.146 -6.870 -24.266 1.00 96.12 540 GLN A O 1
ATOM 4401 N N . VAL A 1 541 ? 22.256 -8.848 -23.684 1.00 96.06 541 VAL A N 1
ATOM 4402 C CA . VAL A 1 541 ? 21.178 -8.273 -22.858 1.00 96.06 541 VAL A CA 1
ATOM 4403 C C . VAL A 1 541 ? 21.577 -8.114 -21.394 1.00 96.06 541 VAL A C 1
ATOM 4405 O O . VAL A 1 541 ? 21.094 -7.196 -20.732 1.00 96.06 541 VAL A O 1
ATOM 4408 N N . MET A 1 542 ? 22.503 -8.947 -20.900 1.00 96.12 542 MET A N 1
ATOM 4409 C CA . MET A 1 542 ? 22.992 -8.920 -19.516 1.00 96.12 542 MET A CA 1
ATOM 4410 C C . MET A 1 542 ? 23.323 -7.516 -18.969 1.00 96.12 542 MET A C 1
ATOM 4412 O O . MET A 1 542 ? 22.940 -7.248 -17.828 1.00 96.12 542 MET A O 1
ATOM 4416 N N . PRO A 1 543 ? 23.945 -6.579 -19.717 1.00 96.88 543 PRO A N 1
ATOM 4417 C CA . PRO A 1 543 ? 24.294 -5.254 -19.193 1.00 96.88 543 PRO A CA 1
ATOM 4418 C C . PRO A 1 543 ? 23.108 -4.409 -18.725 1.00 96.88 543 PRO A C 1
ATOM 4420 O O . PRO A 1 543 ? 23.292 -3.503 -17.910 1.00 96.88 543 PRO A O 1
ATOM 4423 N N . TYR A 1 544 ? 21.907 -4.727 -19.207 1.00 97.31 544 TYR A N 1
ATOM 4424 C CA . TYR A 1 544 ? 20.660 -4.037 -18.896 1.00 97.31 544 TYR A CA 1
ATOM 4425 C C . TYR A 1 544 ? 19.805 -4.764 -17.847 1.00 97.31 544 TYR A C 1
ATOM 4427 O O . TYR A 1 544 ? 18.770 -4.244 -17.451 1.00 97.31 544 TYR A O 1
ATOM 4435 N N . VAL A 1 545 ? 20.198 -5.967 -17.415 1.00 97.88 545 VAL A N 1
ATOM 4436 C CA . VAL A 1 545 ? 19.406 -6.802 -16.499 1.00 97.88 545 VAL A CA 1
ATOM 4437 C C . VAL A 1 545 ? 19.470 -6.259 -15.076 1.00 97.88 545 VAL A C 1
ATOM 4439 O O . VAL A 1 545 ? 20.522 -6.328 -14.438 1.00 97.88 545 VAL A O 1
ATOM 4442 N N . ASP A 1 546 ? 18.322 -5.806 -14.569 1.00 97.38 546 ASP A N 1
ATOM 4443 C CA . ASP A 1 546 ? 18.145 -5.375 -13.181 1.00 97.38 546 ASP A CA 1
ATOM 4444 C C . ASP A 1 546 ? 17.858 -6.572 -12.257 1.00 97.38 546 ASP A C 1
ATOM 4446 O O . ASP A 1 546 ? 18.401 -6.654 -11.153 1.00 97.38 546 ASP A O 1
ATOM 4450 N N . LEU A 1 547 ? 17.027 -7.520 -12.711 1.00 98.06 547 LEU A N 1
ATOM 4451 C CA . LEU A 1 547 ? 16.688 -8.751 -11.986 1.00 98.06 547 LEU A CA 1
ATOM 4452 C C . LEU A 1 547 ? 16.944 -9.981 -12.862 1.00 98.06 547 LEU A C 1
ATOM 4454 O O . LEU A 1 547 ? 16.411 -10.084 -13.968 1.00 98.06 547 LEU A O 1
ATOM 4458 N N . LEU A 1 548 ? 17.729 -10.924 -12.346 1.00 98.50 548 LEU A N 1
ATOM 4459 C CA . LEU A 1 548 ? 18.043 -12.184 -13.014 1.00 98.50 548 LEU A CA 1
ATOM 4460 C C . LEU A 1 548 ? 17.503 -13.362 -12.203 1.00 98.50 548 LEU A C 1
ATOM 4462 O O . LEU A 1 548 ? 17.875 -13.528 -11.041 1.00 98.50 548 LEU A O 1
ATOM 4466 N N . PHE A 1 549 ? 16.675 -14.191 -12.833 1.00 98.62 549 PHE A N 1
ATOM 4467 C CA . PHE A 1 549 ? 16.204 -15.459 -12.274 1.00 98.62 549 PHE A CA 1
ATOM 4468 C C . PHE A 1 549 ? 16.929 -16.649 -12.899 1.00 98.62 549 PHE A C 1
ATOM 4470 O O . PHE A 1 549 ? 17.275 -16.617 -14.080 1.00 98.62 549 PHE A O 1
ATOM 4477 N N . GLY A 1 550 ? 17.099 -17.710 -12.116 1.00 97.00 550 GLY A N 1
ATOM 4478 C CA . GLY A 1 550 ? 17.463 -19.034 -12.608 1.00 97.00 550 GLY A CA 1
ATOM 4479 C C . GLY A 1 550 ? 17.365 -20.098 -11.516 1.00 97.00 550 GLY A C 1
ATOM 4480 O O . GLY A 1 550 ? 17.212 -19.781 -10.333 1.00 97.00 550 GLY A O 1
ATOM 4481 N N . ASN A 1 551 ? 17.439 -21.364 -11.903 1.00 95.50 551 ASN A N 1
ATOM 4482 C CA . ASN A 1 551 ? 17.656 -22.472 -10.968 1.00 95.50 551 ASN A CA 1
ATOM 4483 C C . ASN A 1 551 ? 19.148 -22.834 -10.849 1.00 95.50 551 ASN A C 1
ATOM 4485 O O . ASN A 1 551 ? 20.006 -22.258 -11.527 1.00 95.50 551 ASN A O 1
ATOM 4489 N N . GLU A 1 552 ? 19.468 -23.790 -9.980 1.00 95.25 552 GLU A N 1
ATOM 4490 C CA . GLU A 1 552 ? 20.833 -24.248 -9.732 1.00 95.25 552 GLU A CA 1
ATOM 4491 C C . GLU A 1 552 ? 21.527 -24.749 -11.007 1.00 95.25 552 GLU A C 1
ATOM 4493 O O . GLU A 1 552 ? 22.672 -24.385 -11.276 1.00 95.25 552 GLU A O 1
ATOM 4498 N N . THR A 1 553 ? 20.826 -25.514 -11.846 1.00 93.06 553 THR A N 1
ATOM 4499 C CA . THR A 1 553 ? 21.412 -26.110 -13.056 1.00 93.06 553 THR A CA 1
ATOM 4500 C C . THR A 1 553 ? 21.702 -25.064 -14.135 1.00 93.06 553 THR A C 1
ATOM 4502 O O . THR A 1 553 ? 22.720 -25.131 -14.827 1.00 93.06 553 THR A O 1
ATOM 4505 N N . GLU A 1 554 ? 20.843 -24.053 -14.253 1.00 95.56 554 GLU A N 1
ATOM 4506 C CA . GLU A 1 554 ? 20.997 -22.927 -15.173 1.00 95.56 554 GLU A CA 1
ATOM 4507 C C . GLU A 1 554 ? 22.143 -22.005 -14.750 1.00 95.56 554 GLU A C 1
ATOM 4509 O O . GLU A 1 554 ? 22.956 -21.590 -15.585 1.00 95.56 554 GLU A O 1
ATOM 4514 N N . ALA A 1 555 ? 22.241 -21.716 -13.448 1.00 97.44 555 ALA A N 1
ATOM 4515 C CA . ALA A 1 555 ? 23.323 -20.923 -12.876 1.00 97.44 555 ALA A CA 1
ATOM 4516 C C . ALA A 1 555 ? 24.680 -21.635 -13.024 1.00 97.44 555 ALA A C 1
ATOM 4518 O O . ALA A 1 555 ? 25.668 -21.011 -13.420 1.00 97.44 555 ALA A O 1
ATOM 4519 N N . GLU A 1 556 ? 24.731 -22.951 -12.793 1.00 96.81 556 GLU A N 1
ATOM 4520 C CA . GLU A 1 556 ? 25.915 -23.776 -13.059 1.00 96.81 556 GLU A CA 1
ATOM 4521 C C . GLU A 1 556 ? 26.308 -23.775 -14.539 1.00 96.81 556 GLU A C 1
ATOM 4523 O O . GLU A 1 556 ? 27.494 -23.682 -14.868 1.00 96.81 556 GLU A O 1
ATOM 4528 N N . ALA A 1 557 ? 25.338 -23.862 -15.452 1.00 96.00 557 ALA A N 1
ATOM 4529 C CA . ALA A 1 557 ? 25.610 -23.803 -16.884 1.00 96.00 557 ALA A CA 1
ATOM 4530 C C . ALA A 1 557 ? 26.228 -22.455 -17.288 1.00 96.00 557 ALA A C 1
ATOM 4532 O O . ALA A 1 557 ? 27.190 -22.427 -18.060 1.00 96.00 557 ALA A O 1
ATOM 4533 N N . PHE A 1 558 ? 25.743 -21.346 -16.717 1.00 96.94 558 PHE A N 1
ATOM 4534 C CA . PHE A 1 558 ? 26.344 -20.027 -16.921 1.00 96.94 558 PHE A CA 1
ATOM 4535 C C . PHE A 1 558 ? 27.769 -19.956 -16.355 1.00 96.94 558 PHE A C 1
ATOM 4537 O O . PHE A 1 558 ? 28.676 -19.460 -17.025 1.00 96.94 558 PHE A O 1
ATOM 4544 N N . ALA A 1 559 ? 27.997 -20.499 -15.155 1.00 97.38 559 ALA A N 1
ATOM 4545 C CA . ALA A 1 559 ? 29.319 -20.550 -14.531 1.00 97.38 559 ALA A CA 1
ATOM 4546 C C . ALA A 1 559 ? 30.335 -21.334 -15.377 1.00 97.38 559 ALA A C 1
ATOM 4548 O O . ALA A 1 559 ? 31.459 -20.871 -15.580 1.00 97.38 559 ALA A O 1
ATOM 4549 N N . LYS A 1 560 ? 29.926 -22.487 -15.926 1.00 96.19 560 LYS A N 1
ATOM 4550 C CA . LYS A 1 560 ? 30.746 -23.298 -16.840 1.00 96.19 560 LYS A CA 1
ATOM 4551 C C . LYS A 1 560 ? 31.075 -22.536 -18.122 1.00 96.19 560 LYS A C 1
ATOM 4553 O O . LYS A 1 560 ? 32.233 -22.530 -18.536 1.00 96.19 560 LYS A O 1
ATOM 4558 N N . MET A 1 561 ? 30.098 -21.842 -18.710 1.00 95.19 561 MET A N 1
ATOM 4559 C CA . MET A 1 561 ? 30.313 -21.001 -19.893 1.00 95.19 561 MET A CA 1
ATOM 4560 C C . MET A 1 561 ? 31.315 -19.866 -19.619 1.00 95.19 561 MET A C 1
ATOM 4562 O O . MET A 1 561 ? 32.213 -19.628 -20.425 1.00 95.19 561 MET A O 1
ATOM 4566 N N . GLN A 1 562 ? 31.237 -19.235 -18.446 1.00 95.19 562 GLN A N 1
ATOM 4567 C CA . GLN A 1 562 ? 32.185 -18.206 -18.001 1.00 95.19 562 GLN A CA 1
ATOM 4568 C C . GLN A 1 562 ? 33.514 -18.769 -17.461 1.00 95.19 562 GLN A C 1
ATOM 4570 O O . GLN A 1 562 ? 34.372 -18.000 -17.024 1.00 95.19 562 GLN A O 1
ATOM 4575 N N . LYS A 1 563 ? 33.702 -20.098 -17.483 1.00 96.06 563 LYS A N 1
ATOM 4576 C CA . LYS A 1 563 ? 34.890 -20.806 -16.976 1.00 96.06 563 LYS A CA 1
ATOM 4577 C C . LYS A 1 563 ? 35.207 -20.485 -15.510 1.00 96.06 563 LYS A C 1
ATOM 4579 O O . LYS A 1 563 ? 36.364 -20.299 -15.137 1.00 96.06 563 LYS A O 1
ATOM 4584 N N . TRP A 1 564 ? 34.188 -20.387 -14.659 1.00 96.38 564 TRP A N 1
ATOM 4585 C CA . TRP A 1 564 ? 34.389 -20.191 -13.225 1.00 96.38 564 TRP A CA 1
ATOM 4586 C C . TRP A 1 564 ? 34.768 -21.509 -12.541 1.00 96.38 564 TRP A C 1
ATOM 4588 O O . TRP A 1 564 ? 34.003 -22.465 -12.560 1.00 96.38 564 TRP A O 1
ATOM 4598 N N . GLU A 1 565 ? 35.925 -21.537 -11.879 1.00 93.25 565 GLU A N 1
ATOM 4599 C CA . GLU A 1 565 ? 36.423 -22.698 -11.123 1.00 93.25 565 GLU A CA 1
ATOM 4600 C C . GLU A 1 565 ? 35.727 -22.835 -9.755 1.00 93.25 565 GLU A C 1
ATOM 4602 O O . GLU A 1 565 ? 36.339 -22.687 -8.699 1.00 93.25 565 GLU A O 1
ATOM 4607 N N . THR A 1 566 ? 34.408 -23.034 -9.749 1.00 94.19 566 THR A N 1
ATOM 4608 C CA . THR A 1 566 ? 33.631 -23.270 -8.526 1.00 94.19 566 THR A CA 1
ATOM 4609 C C . THR A 1 566 ? 32.331 -24.006 -8.830 1.00 94.19 566 THR A C 1
ATOM 4611 O O . THR A 1 566 ? 31.700 -23.752 -9.852 1.00 94.19 566 THR A O 1
ATOM 4614 N N . ASN A 1 567 ? 31.918 -24.864 -7.899 1.00 91.25 567 ASN A N 1
ATOM 4615 C CA . ASN A 1 567 ? 30.587 -25.476 -7.869 1.00 91.25 567 ASN A CA 1
ATOM 4616 C C . ASN A 1 567 ? 29.751 -24.947 -6.686 1.00 91.25 567 ASN A C 1
ATOM 4618 O O . ASN A 1 567 ? 28.665 -25.448 -6.418 1.00 91.25 567 ASN A O 1
ATOM 4622 N N . ASP A 1 568 ? 30.262 -23.964 -5.934 1.00 96.25 568 ASP A N 1
ATOM 4623 C CA . ASP A 1 568 ? 29.530 -23.358 -4.822 1.00 96.25 568 ASP A CA 1
ATOM 4624 C C . ASP A 1 568 ? 28.511 -22.351 -5.362 1.00 96.25 568 ASP A C 1
ATOM 4626 O O . ASP A 1 568 ? 28.874 -21.295 -5.894 1.00 96.25 568 ASP A O 1
ATOM 4630 N N . MET A 1 569 ? 27.229 -22.667 -5.178 1.00 97.38 569 MET A N 1
ATOM 4631 C CA . MET A 1 569 ? 26.127 -21.857 -5.681 1.00 97.38 569 MET A CA 1
ATOM 4632 C C . MET A 1 569 ? 26.113 -20.427 -5.126 1.00 97.38 569 MET A C 1
ATOM 4634 O O . MET A 1 569 ? 25.721 -19.502 -5.833 1.00 97.38 569 MET A O 1
ATOM 4638 N N . LYS A 1 570 ? 26.599 -20.192 -3.901 1.00 96.56 570 LYS A N 1
ATOM 4639 C CA . LYS A 1 570 ? 26.701 -18.832 -3.345 1.00 96.56 570 LYS A CA 1
ATOM 4640 C C . LYS A 1 570 ? 27.729 -18.017 -4.116 1.00 96.56 570 LYS A C 1
ATOM 4642 O O . LYS A 1 570 ? 27.479 -16.866 -4.469 1.00 96.56 570 LYS A O 1
ATOM 4647 N N . ILE A 1 571 ? 28.875 -18.627 -4.422 1.00 97.00 571 ILE A N 1
ATOM 4648 C CA . ILE A 1 571 ? 29.928 -17.979 -5.210 1.00 97.00 571 ILE A CA 1
ATOM 4649 C C . ILE A 1 571 ? 29.426 -17.718 -6.633 1.00 97.00 571 ILE A C 1
ATOM 4651 O O . ILE A 1 571 ? 29.649 -16.631 -7.162 1.00 97.00 571 ILE A O 1
ATOM 4655 N N . ILE A 1 572 ? 28.723 -18.679 -7.239 1.00 98.19 572 ILE A N 1
ATOM 4656 C CA . ILE A 1 572 ? 28.125 -18.529 -8.573 1.00 98.19 572 ILE A CA 1
ATOM 4657 C C . ILE A 1 572 ? 27.100 -17.386 -8.585 1.00 98.19 572 ILE A C 1
ATOM 4659 O O . ILE A 1 572 ? 27.204 -16.492 -9.423 1.00 98.19 572 ILE A O 1
ATOM 4663 N N . ALA A 1 573 ? 26.162 -17.358 -7.633 1.00 97.81 573 ALA A N 1
ATOM 4664 C CA . ALA A 1 573 ? 25.144 -16.313 -7.526 1.00 97.81 573 ALA A CA 1
ATOM 4665 C C . ALA A 1 573 ? 25.762 -14.918 -7.336 1.00 97.81 573 ALA A C 1
ATOM 4667 O O . ALA A 1 573 ? 25.347 -13.962 -7.993 1.00 97.81 573 ALA A O 1
ATOM 4668 N N . GLN A 1 574 ? 26.796 -14.799 -6.495 1.00 97.38 574 GLN A N 1
ATOM 4669 C CA . GLN A 1 574 ? 27.508 -13.533 -6.313 1.00 97.38 574 GLN A CA 1
ATOM 4670 C C . GLN A 1 574 ? 28.235 -13.103 -7.595 1.00 97.38 574 GLN A C 1
ATOM 4672 O O . GLN A 1 574 ? 28.099 -11.958 -8.018 1.00 97.38 574 GLN A O 1
ATOM 4677 N N . LYS A 1 575 ? 28.937 -14.021 -8.274 1.00 97.06 575 LYS A N 1
ATOM 4678 C CA . LYS A 1 575 ? 29.603 -13.724 -9.552 1.00 97.06 575 LYS A CA 1
ATOM 4679 C C . LYS A 1 575 ? 28.617 -13.344 -10.663 1.00 97.06 575 LYS A C 1
ATOM 4681 O O . LYS A 1 575 ? 28.941 -12.483 -11.474 1.00 97.06 575 LYS A O 1
ATOM 4686 N N . LEU A 1 576 ? 27.417 -13.929 -10.695 1.00 97.12 576 LEU A N 1
ATOM 4687 C CA . LEU A 1 576 ? 26.332 -13.514 -11.597 1.00 97.12 576 LEU A CA 1
ATOM 4688 C C . LEU A 1 576 ? 25.864 -12.081 -11.299 1.00 97.12 576 LEU A C 1
ATOM 4690 O O . LEU A 1 576 ? 25.640 -11.292 -12.224 1.00 97.12 576 LEU A O 1
ATOM 4694 N N . ALA A 1 577 ? 25.737 -11.725 -10.018 1.00 97.06 577 ALA A N 1
ATOM 4695 C CA . ALA A 1 577 ? 25.343 -10.381 -9.603 1.00 97.06 577 ALA A CA 1
ATOM 4696 C C . ALA A 1 577 ? 26.426 -9.343 -9.935 1.00 97.06 577 ALA A C 1
ATOM 4698 O O . ALA A 1 577 ? 26.106 -8.212 -10.303 1.00 97.06 577 ALA A O 1
ATOM 4699 N N . ASP A 1 578 ? 27.693 -9.747 -9.870 1.00 95.88 578 ASP A N 1
ATOM 4700 C CA . ASP A 1 578 ? 28.858 -8.906 -10.153 1.00 95.88 578 ASP A CA 1
ATOM 4701 C C . ASP A 1 578 ? 29.273 -8.909 -11.631 1.00 95.88 578 ASP A C 1
ATOM 4703 O O . ASP A 1 578 ? 30.169 -8.156 -12.015 1.00 95.88 578 ASP A O 1
ATOM 4707 N N . TRP A 1 579 ? 28.626 -9.724 -12.474 1.00 96.00 579 TRP A N 1
ATOM 4708 C CA . TRP A 1 579 ? 28.993 -9.881 -13.880 1.00 96.00 579 TRP A CA 1
ATOM 4709 C C . TRP A 1 579 ? 28.915 -8.546 -14.637 1.00 96.00 579 TRP A C 1
ATOM 4711 O O . TRP A 1 579 ? 27.886 -7.860 -14.593 1.00 96.00 579 TRP A O 1
ATOM 4721 N N . GLN A 1 580 ? 29.998 -8.212 -15.347 1.00 89.88 580 GLN A N 1
ATOM 4722 C CA . GLN A 1 580 ? 30.200 -6.966 -16.092 1.00 89.88 580 GLN A CA 1
ATOM 4723 C C . GLN A 1 580 ? 30.233 -7.205 -17.614 1.00 89.88 580 GLN A C 1
ATOM 4725 O O . GLN A 1 580 ? 30.722 -8.254 -18.036 1.00 89.88 580 GLN A O 1
ATOM 4730 N N . PRO A 1 581 ? 29.827 -6.218 -18.441 1.00 90.00 581 PRO A N 1
ATOM 4731 C CA . PRO A 1 581 ? 29.393 -4.875 -18.048 1.00 90.00 581 PRO A CA 1
ATOM 4732 C C . PRO A 1 581 ? 27.993 -4.865 -17.425 1.00 90.00 581 PRO A C 1
ATOM 4734 O O . PRO A 1 581 ? 27.158 -5.715 -17.719 1.00 90.00 581 PRO A O 1
ATOM 4737 N N . CYS A 1 582 ? 27.751 -3.908 -16.531 1.00 86.06 582 CYS A N 1
ATOM 4738 C CA . CYS A 1 582 ? 26.498 -3.763 -15.801 1.00 86.06 582 CYS A CA 1
ATOM 4739 C C . CYS A 1 582 ? 26.162 -2.274 -15.677 1.00 86.06 582 CYS A C 1
ATOM 4741 O O . CYS A 1 582 ? 26.909 -1.517 -15.057 1.00 86.06 582 CYS A O 1
ATOM 4743 N N . HIS A 1 583 ? 25.070 -1.829 -16.303 1.00 87.00 583 HIS A N 1
ATOM 4744 C CA . HIS A 1 583 ? 24.723 -0.408 -16.327 1.00 87.00 583 HIS A CA 1
ATOM 4745 C C . HIS A 1 583 ? 24.028 0.060 -15.038 1.00 87.00 583 HIS A C 1
ATOM 4747 O O . HIS A 1 583 ? 24.095 1.238 -14.686 1.00 87.00 583 HIS A O 1
ATOM 4753 N N . ARG A 1 584 ? 23.335 -0.850 -14.344 1.00 90.56 584 ARG A N 1
ATOM 4754 C CA . ARG A 1 584 ? 22.625 -0.615 -13.079 1.00 90.56 584 ARG A CA 1
ATOM 4755 C C . ARG A 1 584 ? 22.857 -1.790 -12.132 1.00 90.56 584 ARG A C 1
ATOM 4757 O O . ARG A 1 584 ? 23.055 -2.895 -12.616 1.00 90.56 584 ARG A O 1
ATOM 4764 N N . PRO A 1 585 ? 22.821 -1.601 -10.802 1.00 91.88 585 PRO A N 1
ATOM 4765 C CA . PRO A 1 585 ? 23.010 -2.707 -9.867 1.00 91.88 585 PRO A CA 1
ATOM 4766 C C . PRO A 1 585 ? 21.990 -3.836 -10.077 1.00 91.88 585 PRO A C 1
ATOM 4768 O O . PRO A 1 585 ? 20.787 -3.622 -9.922 1.00 91.88 585 PRO A O 1
ATOM 4771 N N . ARG A 1 586 ? 22.490 -5.042 -10.350 1.00 95.38 586 ARG A N 1
ATOM 4772 C CA . ARG A 1 586 ? 21.712 -6.263 -10.562 1.00 95.38 586 ARG A CA 1
ATOM 4773 C C . ARG A 1 586 ? 21.421 -6.969 -9.238 1.00 95.38 586 ARG A C 1
ATOM 4775 O O . ARG A 1 586 ? 22.226 -6.957 -8.299 1.00 95.38 586 ARG A O 1
ATOM 4782 N N . THR A 1 587 ? 20.271 -7.625 -9.179 1.00 97.75 587 THR A N 1
ATOM 4783 C CA . THR A 1 587 ? 19.960 -8.640 -8.171 1.00 97.75 587 THR A CA 1
ATOM 4784 C C . THR A 1 587 ? 19.725 -9.980 -8.858 1.00 97.75 587 THR A C 1
ATOM 4786 O O . THR A 1 587 ? 19.033 -10.053 -9.871 1.00 97.75 587 THR A O 1
ATOM 4789 N N . VAL A 1 588 ? 20.314 -11.036 -8.306 1.00 98.50 588 VAL A N 1
ATOM 4790 C CA . VAL A 1 588 ? 20.211 -12.405 -8.816 1.00 98.50 588 VAL A CA 1
ATOM 4791 C C . VAL A 1 588 ? 19.451 -13.247 -7.806 1.00 98.50 588 VAL A C 1
ATOM 4793 O O . VAL A 1 588 ? 19.780 -13.214 -6.622 1.00 98.50 588 VAL A O 1
ATOM 4796 N N . ILE A 1 589 ? 18.456 -13.993 -8.277 1.00 98.62 589 ILE A N 1
ATOM 4797 C CA . ILE A 1 589 ? 17.657 -14.919 -7.479 1.00 98.62 589 ILE A CA 1
ATOM 4798 C C . ILE A 1 589 ? 17.854 -16.325 -8.047 1.00 98.62 589 ILE A C 1
ATOM 4800 O O . ILE A 1 589 ? 17.459 -16.593 -9.183 1.00 98.62 589 ILE A O 1
ATOM 4804 N N . VAL A 1 590 ? 18.463 -17.210 -7.254 1.00 98.44 590 VAL A N 1
ATOM 4805 C CA . VAL A 1 590 ? 18.700 -18.612 -7.620 1.00 98.44 590 VAL A CA 1
ATOM 4806 C C . VAL A 1 590 ? 17.820 -19.531 -6.780 1.00 98.44 590 VAL A C 1
ATOM 4808 O O . VAL A 1 590 ? 17.970 -19.606 -5.558 1.00 98.44 590 VAL A O 1
ATOM 4811 N N . THR A 1 591 ? 16.901 -20.229 -7.443 1.00 97.56 591 THR A N 1
ATOM 4812 C CA . THR A 1 591 ? 16.072 -21.283 -6.835 1.00 97.56 591 THR A CA 1
ATOM 4813 C C . THR A 1 591 ? 16.825 -22.615 -6.823 1.00 97.56 591 THR A C 1
ATOM 4815 O O . THR A 1 591 ? 17.709 -22.816 -7.649 1.00 97.56 591 THR A O 1
ATOM 4818 N N . GLN A 1 592 ? 16.536 -23.487 -5.848 1.00 94.56 592 GLN A N 1
ATOM 4819 C CA . GLN A 1 592 ? 17.288 -24.736 -5.629 1.00 94.56 592 GLN A CA 1
ATOM 4820 C C . GLN A 1 592 ? 16.377 -25.916 -5.236 1.00 94.56 592 GLN A C 1
ATOM 4822 O O . GLN A 1 592 ? 16.667 -26.683 -4.308 1.00 94.56 592 GLN A O 1
ATOM 4827 N N . GLY A 1 593 ? 15.196 -25.994 -5.857 1.00 89.50 593 GLY A N 1
ATOM 4828 C CA . GLY A 1 593 ? 14.141 -26.935 -5.479 1.00 89.50 593 GLY A CA 1
ATOM 4829 C C . GLY A 1 593 ? 13.748 -26.795 -4.004 1.00 89.50 593 GLY A C 1
ATOM 4830 O O . GLY A 1 593 ? 13.217 -25.770 -3.587 1.00 89.50 593 GLY A O 1
ATOM 4831 N N . LYS A 1 594 ? 14.029 -27.831 -3.204 1.00 88.00 594 LYS A N 1
ATOM 4832 C CA . LYS A 1 594 ? 13.761 -27.854 -1.753 1.00 88.00 594 LYS A CA 1
ATOM 4833 C C . LYS A 1 594 ? 14.807 -27.123 -0.900 1.00 88.00 594 LYS A C 1
ATOM 4835 O O . LYS A 1 594 ? 14.593 -26.930 0.295 1.00 88.00 594 LYS A O 1
ATOM 4840 N N . ASN A 1 595 ? 15.962 -26.788 -1.475 1.00 93.50 595 ASN A N 1
ATOM 4841 C CA . ASN A 1 595 ? 17.032 -26.092 -0.764 1.00 93.50 595 ASN A CA 1
ATOM 4842 C C . ASN A 1 595 ? 16.745 -24.579 -0.699 1.00 93.50 595 ASN A C 1
ATOM 4844 O O . ASN A 1 595 ? 15.928 -24.073 -1.470 1.00 93.50 595 ASN A O 1
ATOM 4848 N N . PRO A 1 596 ? 17.413 -23.832 0.202 1.00 95.50 596 PRO A N 1
ATOM 4849 C CA . PRO A 1 596 ? 17.172 -22.401 0.349 1.00 95.50 596 PRO A CA 1
ATOM 4850 C C . PRO A 1 596 ? 17.383 -21.616 -0.949 1.00 95.50 596 PRO A C 1
ATOM 4852 O O . PRO A 1 596 ? 18.356 -21.835 -1.664 1.00 95.50 596 PRO A O 1
ATOM 4855 N N . ILE A 1 597 ? 16.515 -20.651 -1.223 1.00 98.06 597 ILE A N 1
ATOM 4856 C CA . ILE A 1 597 ? 16.656 -19.716 -2.344 1.00 98.06 597 ILE A CA 1
ATOM 4857 C C . ILE A 1 597 ? 17.767 -18.721 -2.010 1.00 98.06 597 ILE A C 1
ATOM 4859 O O . ILE A 1 597 ? 17.790 -18.185 -0.901 1.00 98.06 597 ILE A O 1
ATOM 4863 N N . ILE A 1 598 ? 18.671 -18.455 -2.953 1.00 98.25 598 ILE A N 1
ATOM 4864 C CA . ILE A 1 598 ? 19.779 -17.504 -2.778 1.00 98.25 598 ILE A CA 1
ATOM 4865 C C . ILE A 1 598 ? 19.440 -16.192 -3.480 1.00 98.25 598 ILE A C 1
ATOM 4867 O O . ILE A 1 598 ? 19.126 -16.190 -4.669 1.00 98.25 598 ILE A O 1
ATOM 4871 N N . VAL A 1 599 ? 19.567 -15.075 -2.763 1.00 98.25 599 VAL A N 1
ATOM 4872 C CA . VAL A 1 599 ? 19.464 -13.724 -3.325 1.00 98.25 599 VAL A CA 1
ATOM 4873 C C . VAL A 1 599 ? 20.809 -13.016 -3.183 1.00 98.25 599 VAL A C 1
ATOM 4875 O O . VAL A 1 599 ? 21.294 -12.793 -2.073 1.00 98.25 599 VAL A O 1
ATOM 4878 N N . ALA A 1 600 ? 21.419 -12.667 -4.315 1.00 97.44 600 ALA A N 1
ATOM 4879 C CA . ALA A 1 600 ? 22.718 -12.005 -4.386 1.00 97.44 600 ALA A CA 1
ATOM 4880 C C . ALA A 1 600 ? 22.608 -10.620 -5.035 1.00 97.44 600 ALA A C 1
ATOM 4882 O O . ALA A 1 600 ? 21.794 -10.388 -5.931 1.00 97.44 600 ALA A O 1
ATOM 4883 N N . TYR A 1 601 ? 23.458 -9.694 -4.595 1.00 95.75 601 TYR A N 1
ATOM 4884 C CA . TYR A 1 601 ? 23.416 -8.291 -4.994 1.00 95.75 601 TYR A CA 1
ATOM 4885 C C . TYR A 1 601 ? 24.771 -7.836 -5.543 1.00 95.75 601 TYR A C 1
ATOM 4887 O O . TYR A 1 601 ? 25.811 -8.191 -4.983 1.00 95.75 601 TYR A O 1
ATOM 4895 N N . THR A 1 602 ? 24.765 -7.008 -6.596 1.00 92.81 602 THR A N 1
ATOM 4896 C CA . THR A 1 602 ? 25.999 -6.455 -7.183 1.00 92.81 602 THR A CA 1
ATOM 4897 C C . THR A 1 602 ? 26.874 -5.757 -6.140 1.00 92.81 602 THR A C 1
ATOM 4899 O O . THR A 1 602 ? 26.384 -4.975 -5.321 1.00 92.81 602 THR A O 1
ATOM 4902 N N . ASN A 1 603 ? 28.179 -6.006 -6.214 1.00 82.25 603 ASN A N 1
ATOM 4903 C CA . ASN A 1 603 ? 29.254 -5.507 -5.362 1.00 82.25 603 ASN A CA 1
ATOM 4904 C C . ASN A 1 603 ? 28.969 -5.668 -3.865 1.00 82.25 603 ASN A C 1
ATOM 4906 O O . ASN A 1 603 ? 29.407 -4.840 -3.068 1.00 82.25 603 ASN A O 1
ATOM 4910 N N . GLN A 1 604 ? 28.184 -6.686 -3.492 1.00 76.81 604 GLN A N 1
ATOM 4911 C CA . GLN A 1 604 ? 27.731 -6.901 -2.116 1.00 76.81 604 GLN A CA 1
ATOM 4912 C C . GLN A 1 604 ? 27.115 -5.635 -1.495 1.00 76.81 604 GLN A C 1
ATOM 4914 O O . GLN A 1 604 ? 27.261 -5.378 -0.300 1.00 76.81 604 GLN A O 1
ATOM 4919 N N . ARG A 1 605 ? 26.409 -4.823 -2.303 1.00 76.88 605 ARG A N 1
ATOM 4920 C CA . ARG A 1 605 ? 25.715 -3.608 -1.827 1.00 76.88 605 ARG A CA 1
ATOM 4921 C C . ARG A 1 605 ? 24.770 -3.888 -0.654 1.00 76.88 605 ARG A C 1
ATOM 4923 O O . ARG A 1 605 ? 24.479 -2.993 0.132 1.00 76.88 605 ARG A O 1
ATOM 4930 N N . LEU A 1 606 ? 24.286 -5.124 -0.582 1.00 78.56 606 LEU A N 1
ATOM 4931 C CA . LEU A 1 606 ? 23.555 -5.714 0.524 1.00 78.56 606 LEU A CA 1
ATOM 4932 C C . LEU A 1 606 ? 24.150 -7.103 0.802 1.00 78.56 606 LEU A C 1
ATOM 4934 O O . LEU A 1 606 ? 24.698 -7.717 -0.125 1.00 78.56 606 LEU A O 1
ATOM 4938 N N . PRO A 1 607 ? 24.041 -7.610 2.044 1.00 84.44 607 PRO A N 1
ATOM 4939 C CA . PRO A 1 607 ? 24.396 -8.988 2.355 1.00 84.44 607 PRO A CA 1
ATOM 4940 C C . PRO A 1 607 ? 23.617 -9.960 1.468 1.00 84.44 607 PRO A C 1
ATOM 4942 O O . PRO A 1 607 ? 22.445 -9.733 1.177 1.00 84.44 607 PRO A O 1
ATOM 4945 N N . MET A 1 608 ? 24.265 -11.049 1.059 1.00 93.25 608 MET A N 1
ATOM 4946 C CA . MET A 1 608 ? 23.564 -12.162 0.425 1.00 93.25 608 MET A CA 1
ATOM 4947 C C . MET A 1 608 ? 22.535 -12.733 1.400 1.00 93.25 608 MET A C 1
ATOM 4949 O O . MET A 1 608 ? 22.851 -12.993 2.563 1.00 93.25 608 MET A O 1
ATOM 4953 N N . GLU A 1 609 ? 21.328 -12.966 0.907 1.00 93.94 609 GLU A N 1
ATOM 4954 C CA . GLU A 1 609 ? 20.227 -13.507 1.694 1.00 93.94 609 GLU A CA 1
ATOM 4955 C C . GLU A 1 609 ? 19.916 -14.934 1.247 1.00 93.94 609 GLU A C 1
ATOM 4957 O O . GLU A 1 609 ? 20.062 -15.292 0.075 1.00 93.94 609 GLU A O 1
ATOM 4962 N N . MET A 1 610 ? 19.489 -15.759 2.200 1.00 94.56 610 MET A N 1
ATOM 4963 C CA . MET A 1 610 ? 19.031 -17.119 1.945 1.00 94.56 610 MET A CA 1
ATOM 4964 C C . MET A 1 610 ? 17.654 -17.298 2.562 1.00 94.56 610 MET A C 1
ATOM 4966 O O . MET A 1 610 ? 17.475 -17.048 3.753 1.00 94.56 610 MET A O 1
ATOM 4970 N N . PHE A 1 611 ? 16.703 -17.768 1.765 1.00 91.00 611 PHE A N 1
ATOM 4971 C CA . PHE A 1 611 ? 15.327 -17.981 2.196 1.00 91.00 611 PHE A CA 1
ATOM 4972 C C . PHE A 1 611 ? 15.017 -19.469 2.178 1.00 91.00 611 PHE A C 1
ATOM 4974 O O . PHE A 1 611 ? 15.086 -20.117 1.137 1.00 91.00 611 PHE A O 1
ATOM 4981 N N . THR A 1 612 ? 14.696 -20.029 3.338 1.00 90.06 612 THR A N 1
ATOM 4982 C CA . THR A 1 612 ? 14.295 -21.433 3.449 1.00 90.06 612 THR A CA 1
ATOM 4983 C C . THR A 1 612 ? 12.932 -21.647 2.808 1.00 90.06 612 THR A C 1
ATOM 4985 O O . THR A 1 612 ? 11.997 -20.893 3.078 1.00 90.06 612 THR A O 1
ATOM 4988 N N . VAL A 1 613 ? 12.815 -22.698 2.003 1.00 86.38 613 VAL A N 1
ATOM 4989 C CA . VAL A 1 613 ? 11.560 -23.103 1.367 1.00 86.38 613 VAL A CA 1
ATOM 4990 C C . VAL A 1 613 ? 10.813 -24.054 2.310 1.00 86.38 613 VAL A C 1
ATOM 4992 O O . VAL A 1 613 ? 11.415 -25.034 2.755 1.00 86.38 613 VAL A O 1
ATOM 4995 N N . PRO A 1 614 ? 9.530 -23.809 2.640 1.00 81.12 614 PRO A N 1
ATOM 4996 C CA . PRO A 1 614 ? 8.741 -24.776 3.393 1.00 81.12 614 PRO A CA 1
ATOM 4997 C C . PRO A 1 614 ? 8.595 -26.074 2.589 1.00 81.12 614 PRO A C 1
ATOM 4999 O O . PRO A 1 614 ? 8.311 -26.047 1.390 1.00 81.12 614 PRO A O 1
ATOM 5002 N N . LEU A 1 615 ? 8.810 -27.215 3.240 1.00 84.81 615 LEU A N 1
ATOM 5003 C CA . LEU A 1 615 ? 8.722 -28.515 2.582 1.00 84.81 615 LEU A CA 1
ATOM 5004 C C . LEU A 1 615 ? 7.255 -28.936 2.450 1.00 84.81 615 LEU A C 1
ATOM 5006 O O . LEU A 1 615 ? 6.510 -28.879 3.424 1.00 84.81 615 LEU A O 1
ATOM 5010 N N . LEU A 1 616 ? 6.866 -29.369 1.250 1.00 82.19 616 LEU A N 1
ATOM 5011 C CA . LEU A 1 616 ? 5.602 -30.070 1.017 1.00 82.19 616 LEU A CA 1
ATOM 5012 C C . LEU A 1 616 ? 5.801 -31.566 1.260 1.00 82.19 616 LEU A C 1
ATOM 5014 O O . LEU A 1 616 ? 6.893 -32.090 1.018 1.00 82.19 616 LEU A O 1
ATOM 5018 N N . ASN A 1 617 ? 4.755 -32.256 1.711 1.00 82.50 617 ASN A N 1
ATOM 5019 C CA . ASN A 1 617 ? 4.814 -33.707 1.819 1.00 82.50 617 ASN A CA 1
ATOM 5020 C C . ASN A 1 617 ? 4.819 -34.344 0.420 1.00 82.50 617 ASN A C 1
ATOM 5022 O O . ASN A 1 617 ? 4.176 -33.849 -0.507 1.00 82.50 617 ASN A O 1
ATOM 5026 N N . ASP A 1 618 ? 5.503 -35.481 0.266 1.00 80.25 618 ASP A N 1
ATOM 5027 C CA . ASP A 1 618 ? 5.646 -36.177 -1.024 1.00 80.25 618 ASP A CA 1
ATOM 5028 C C . ASP A 1 618 ? 4.301 -36.540 -1.685 1.00 80.25 618 ASP A C 1
ATOM 5030 O O . ASP A 1 618 ? 4.234 -36.681 -2.903 1.00 80.25 618 ASP A O 1
ATOM 5034 N N . ASN A 1 619 ? 3.237 -36.712 -0.897 1.00 81.12 619 ASN A N 1
ATOM 5035 C CA . ASN A 1 619 ? 1.882 -37.009 -1.369 1.00 81.12 619 ASN A CA 1
ATOM 5036 C C . ASN A 1 619 ? 1.109 -35.773 -1.861 1.00 81.12 619 ASN A C 1
ATOM 5038 O O . ASN A 1 619 ? 0.099 -35.937 -2.540 1.00 81.12 619 ASN A O 1
ATOM 5042 N N . GLU A 1 620 ? 1.555 -34.562 -1.526 1.00 81.12 620 GLU A N 1
ATOM 5043 C CA . GLU A 1 620 ? 0.962 -33.301 -1.991 1.00 81.12 620 GLU A CA 1
ATOM 5044 C C . GLU A 1 620 ? 1.572 -32.832 -3.320 1.00 81.12 620 GLU A C 1
ATOM 5046 O O . GLU A 1 620 ? 0.993 -31.994 -4.007 1.00 81.12 620 GLU A O 1
ATOM 5051 N N . ILE A 1 621 ? 2.739 -33.365 -3.692 1.00 83.06 621 ILE A N 1
ATOM 5052 C CA . ILE A 1 621 ? 3.439 -33.028 -4.934 1.00 83.06 621 ILE A CA 1
ATOM 5053 C C . ILE A 1 621 ? 2.804 -33.807 -6.088 1.00 83.06 621 ILE A C 1
ATOM 5055 O O . ILE A 1 621 ? 3.013 -35.012 -6.235 1.00 83.06 621 ILE A O 1
ATOM 5059 N N . VAL A 1 622 ? 2.048 -33.102 -6.928 1.00 78.50 622 VAL A N 1
ATOM 5060 C CA . VAL A 1 622 ? 1.403 -33.666 -8.124 1.00 78.50 622 VAL A CA 1
ATOM 5061 C C . VAL A 1 622 ? 2.269 -33.435 -9.362 1.00 78.50 622 VAL A C 1
ATOM 5063 O O . VAL A 1 622 ? 2.402 -34.316 -10.216 1.00 78.50 622 VAL A O 1
ATOM 5066 N N . ASP A 1 623 ? 2.874 -32.253 -9.460 1.00 72.75 623 ASP A N 1
ATOM 5067 C CA . ASP A 1 623 ? 3.597 -31.789 -10.637 1.00 72.75 623 ASP A CA 1
ATOM 5068 C C . ASP A 1 623 ? 4.649 -30.745 -10.255 1.00 72.75 623 ASP A C 1
ATOM 5070 O O . ASP A 1 623 ? 4.344 -29.817 -9.536 1.00 72.75 623 ASP A O 1
ATOM 5074 N N . THR A 1 624 ? 5.878 -30.814 -10.755 1.00 78.56 624 THR A N 1
ATOM 5075 C CA . THR A 1 624 ? 6.868 -29.736 -10.556 1.00 78.56 624 THR A CA 1
ATOM 5076 C C . THR A 1 624 ? 6.971 -28.748 -11.728 1.00 78.56 624 THR A C 1
ATOM 5078 O O . THR A 1 624 ? 7.701 -27.759 -11.648 1.00 78.56 624 THR A O 1
ATOM 5081 N N . ASN A 1 625 ? 6.251 -28.988 -12.823 1.00 76.38 625 ASN A N 1
ATOM 5082 C CA . ASN A 1 625 ? 6.221 -28.158 -14.020 1.00 76.38 625 ASN A CA 1
ATOM 5083 C C . ASN A 1 625 ? 5.582 -26.796 -13.753 1.00 76.38 625 ASN A C 1
ATOM 5085 O O . ASN A 1 625 ? 4.576 -26.682 -13.061 1.00 76.38 625 ASN A O 1
ATOM 5089 N N . GLY A 1 626 ? 6.160 -25.749 -14.338 1.00 81.44 626 GLY A N 1
ATOM 5090 C CA . GLY A 1 626 ? 5.679 -24.384 -14.144 1.00 81.44 626 GLY A CA 1
ATOM 5091 C C . GLY A 1 626 ? 5.904 -23.832 -12.732 1.00 81.44 626 GLY A C 1
ATOM 5092 O O . GLY A 1 626 ? 5.535 -22.690 -12.487 1.00 81.44 626 GLY A O 1
ATOM 5093 N N . ALA A 1 627 ? 6.546 -24.570 -11.813 1.00 89.75 627 ALA A N 1
ATOM 5094 C CA . ALA A 1 627 ? 6.868 -24.068 -10.475 1.00 89.75 627 ALA A CA 1
ATOM 5095 C C . ALA A 1 627 ? 7.816 -22.859 -10.524 1.00 89.75 627 ALA A C 1
ATOM 5097 O O . ALA A 1 627 ? 7.626 -21.892 -9.791 1.00 89.75 627 ALA A O 1
ATOM 5098 N N . GLY A 1 628 ? 8.809 -22.885 -11.422 1.00 92.12 628 GLY A N 1
ATOM 5099 C CA . GLY A 1 628 ? 9.705 -21.750 -11.664 1.00 92.12 628 GLY A CA 1
ATOM 5100 C C . GLY A 1 628 ? 8.982 -20.546 -12.277 1.00 92.12 628 GLY A C 1
ATOM 5101 O O . GLY A 1 628 ? 9.200 -19.416 -11.845 1.00 92.12 628 GLY A O 1
ATOM 5102 N N . ASP A 1 629 ? 8.072 -20.781 -13.225 1.00 95.44 629 ASP A N 1
ATOM 5103 C CA . ASP A 1 629 ? 7.247 -19.720 -13.819 1.00 95.44 629 ASP A CA 1
ATOM 5104 C C . ASP A 1 629 ? 6.323 -19.093 -12.762 1.00 95.44 629 ASP A C 1
ATOM 5106 O O . ASP A 1 629 ? 6.234 -17.873 -12.628 1.00 95.44 629 ASP A O 1
ATOM 5110 N N . ALA A 1 630 ? 5.690 -19.929 -11.937 1.00 96.12 630 ALA A N 1
ATOM 5111 C CA . ALA A 1 630 ? 4.832 -19.491 -10.846 1.00 96.12 630 ALA A CA 1
ATOM 5112 C C . ALA A 1 630 ? 5.606 -18.709 -9.781 1.00 96.12 630 ALA A C 1
ATOM 5114 O O . ALA A 1 630 ? 5.138 -17.667 -9.319 1.00 96.12 630 ALA A O 1
ATOM 5115 N N . PHE A 1 631 ? 6.819 -19.161 -9.451 1.00 97.25 631 PHE A N 1
ATOM 5116 C CA . PHE A 1 631 ? 7.735 -18.438 -8.578 1.00 97.25 631 PHE A CA 1
ATOM 5117 C C . PHE A 1 631 ? 7.995 -17.026 -9.104 1.00 97.25 631 PHE A C 1
ATOM 5119 O O . PHE A 1 631 ? 7.821 -16.044 -8.381 1.00 97.25 631 PHE A O 1
ATOM 5126 N N . VAL A 1 632 ? 8.354 -16.902 -10.384 1.00 98.12 632 VAL A N 1
ATOM 5127 C CA . VAL A 1 632 ? 8.574 -15.593 -11.004 1.00 98.12 632 VAL A CA 1
ATOM 5128 C C . VAL A 1 632 ? 7.290 -14.764 -11.000 1.00 98.12 632 VAL A C 1
ATOM 5130 O O . VAL A 1 632 ? 7.339 -13.597 -10.625 1.00 98.12 632 VAL A O 1
ATOM 5133 N N . GLY A 1 633 ? 6.137 -15.344 -11.337 1.00 96.75 633 GLY A N 1
ATOM 5134 C CA . GLY A 1 633 ? 4.850 -14.645 -11.310 1.00 96.75 633 GLY A CA 1
ATOM 5135 C C . GLY A 1 633 ? 4.527 -14.035 -9.941 1.00 96.75 633 GLY A C 1
ATOM 5136 O O . GLY A 1 633 ? 4.269 -12.832 -9.845 1.00 96.75 633 GLY A O 1
ATOM 5137 N N . GLY A 1 634 ? 4.631 -14.830 -8.870 1.00 95.12 634 GLY A N 1
ATOM 5138 C CA . GLY A 1 634 ? 4.426 -14.356 -7.496 1.00 95.12 634 GLY A CA 1
ATOM 5139 C C . GLY A 1 634 ? 5.441 -13.290 -7.076 1.00 95.12 634 GLY A C 1
ATOM 5140 O O . GLY A 1 634 ? 5.070 -12.281 -6.470 1.00 95.12 634 GLY A O 1
ATOM 5141 N N . PHE A 1 635 ? 6.711 -13.451 -7.468 1.00 97.25 635 PHE A N 1
ATOM 5142 C CA . PHE A 1 635 ? 7.744 -12.448 -7.213 1.00 97.25 635 PHE A CA 1
ATOM 5143 C C . PHE A 1 635 ? 7.426 -11.119 -7.904 1.00 97.25 635 PHE A C 1
ATOM 5145 O O . PHE A 1 635 ? 7.478 -10.060 -7.278 1.00 97.25 635 PHE A O 1
ATOM 5152 N N . LEU A 1 636 ? 7.127 -11.155 -9.207 1.00 96.62 636 LEU A N 1
ATOM 5153 C CA . LEU A 1 636 ? 6.910 -9.958 -10.016 1.00 96.62 636 LEU A CA 1
ATOM 5154 C C . LEU A 1 636 ? 5.683 -9.179 -9.551 1.00 96.62 636 LEU A C 1
ATOM 5156 O O . LEU A 1 636 ? 5.731 -7.948 -9.534 1.00 96.62 636 LEU A O 1
ATOM 5160 N N . ALA A 1 637 ? 4.631 -9.872 -9.111 1.00 90.44 637 ALA A N 1
ATOM 5161 C CA . ALA A 1 637 ? 3.450 -9.224 -8.561 1.00 90.44 637 ALA A CA 1
ATOM 5162 C C . ALA A 1 637 ? 3.783 -8.366 -7.331 1.00 90.44 637 ALA A C 1
ATOM 5164 O O . ALA A 1 637 ? 3.470 -7.174 -7.280 1.00 90.44 637 ALA A O 1
ATOM 5165 N N . TYR A 1 638 ? 4.512 -8.940 -6.374 1.00 86.81 638 TYR A N 1
ATOM 5166 C CA . TYR A 1 638 ? 4.928 -8.233 -5.162 1.00 86.81 638 TYR A CA 1
ATOM 5167 C C . TYR A 1 638 ? 6.004 -7.178 -5.445 1.00 86.81 638 TYR A C 1
ATOM 5169 O O . TYR A 1 638 ? 6.031 -6.117 -4.812 1.00 86.81 638 TYR A O 1
ATOM 5177 N N . ARG A 1 639 ? 6.853 -7.408 -6.451 1.00 88.56 639 ARG A N 1
ATOM 5178 C CA . ARG A 1 639 ? 7.850 -6.429 -6.884 1.00 88.56 639 ARG A CA 1
ATOM 5179 C C . ARG A 1 639 ? 7.209 -5.194 -7.517 1.00 88.56 639 ARG A C 1
ATOM 5181 O O . ARG A 1 639 ? 7.668 -4.090 -7.218 1.00 88.56 639 ARG A O 1
ATOM 5188 N N . LEU A 1 640 ? 6.166 -5.357 -8.340 1.00 87.38 640 LEU A N 1
ATOM 5189 C CA . LEU A 1 640 ? 5.386 -4.251 -8.917 1.00 87.38 640 LEU A CA 1
ATOM 5190 C C . LEU A 1 640 ? 4.743 -3.394 -7.818 1.00 87.38 640 LEU A C 1
ATOM 5192 O O . LEU A 1 640 ? 4.772 -2.166 -7.898 1.00 87.38 640 LEU A O 1
ATOM 5196 N N . ALA A 1 641 ? 4.252 -4.040 -6.756 1.00 75.56 641 ALA A N 1
ATOM 5197 C CA . ALA A 1 641 ? 3.727 -3.398 -5.549 1.00 75.56 641 ALA A CA 1
ATOM 5198 C C . ALA A 1 641 ? 4.818 -2.821 -4.616 1.00 75.56 641 ALA A C 1
ATOM 5200 O O . ALA A 1 641 ? 4.516 -2.380 -3.509 1.00 75.56 641 ALA A O 1
ATOM 5201 N N . ALA A 1 642 ? 6.085 -2.817 -5.048 1.00 74.81 642 ALA A N 1
ATOM 5202 C CA . ALA A 1 642 ? 7.238 -2.302 -4.310 1.00 74.81 642 ALA A CA 1
ATOM 5203 C C . ALA A 1 642 ? 7.444 -2.924 -2.910 1.00 74.81 642 ALA A C 1
ATOM 5205 O O . ALA A 1 642 ? 7.980 -2.268 -2.015 1.00 74.81 642 ALA A O 1
ATOM 5206 N N . LYS A 1 643 ? 7.062 -4.194 -2.724 1.00 77.25 643 LYS A N 1
ATOM 5207 C CA . LYS A 1 643 ? 7.250 -4.924 -1.462 1.00 77.25 643 LYS A CA 1
ATOM 5208 C C . LYS A 1 643 ? 8.731 -5.245 -1.179 1.00 77.25 643 LYS A C 1
ATOM 5210 O O . LYS A 1 643 ? 9.531 -5.322 -2.119 1.00 77.25 643 LYS A O 1
ATOM 5215 N N . PRO A 1 644 ? 9.121 -5.444 0.098 1.00 77.56 644 PRO A N 1
ATOM 5216 C CA . PRO A 1 644 ? 10.465 -5.896 0.465 1.00 77.56 644 PRO A CA 1
ATOM 5217 C C . PRO A 1 644 ? 10.836 -7.247 -0.167 1.00 77.56 644 PRO A C 1
ATOM 5219 O O . PRO A 1 644 ? 9.963 -8.057 -0.481 1.00 77.56 644 PRO A O 1
ATOM 5222 N N . MET A 1 645 ? 12.140 -7.523 -0.302 1.00 86.81 645 MET A N 1
ATOM 5223 C CA . MET A 1 645 ? 12.648 -8.758 -0.925 1.00 86.81 645 MET A CA 1
ATOM 5224 C C . MET A 1 645 ? 12.081 -10.026 -0.269 1.00 86.81 645 MET A C 1
ATOM 5226 O O . MET A 1 645 ? 11.607 -10.915 -0.969 1.00 86.81 645 MET A O 1
ATOM 5230 N N . ALA A 1 646 ? 12.057 -10.082 1.065 1.00 81.69 646 ALA A N 1
ATOM 5231 C CA . ALA A 1 646 ? 11.529 -11.226 1.806 1.00 81.69 646 ALA A CA 1
ATOM 5232 C C . ALA A 1 646 ? 10.051 -11.519 1.484 1.00 81.69 646 ALA A C 1
ATOM 5234 O O . ALA A 1 646 ? 9.676 -12.678 1.313 1.00 81.69 646 ALA A O 1
ATOM 5235 N N . GLU A 1 647 ? 9.219 -10.483 1.338 1.00 79.00 647 GLU A N 1
ATOM 5236 C CA . GLU A 1 647 ? 7.815 -10.643 0.936 1.00 79.00 647 GLU A CA 1
ATOM 5237 C C . GLU A 1 647 ? 7.689 -11.105 -0.520 1.00 79.00 647 GLU A C 1
ATOM 5239 O O . GLU A 1 647 ? 6.864 -11.969 -0.811 1.00 79.00 647 GLU A O 1
ATOM 5244 N N . CYS A 1 648 ? 8.537 -10.594 -1.422 1.00 87.62 648 CYS A N 1
ATOM 5245 C CA . CYS A 1 648 ? 8.571 -11.050 -2.815 1.00 87.62 648 CYS A CA 1
ATOM 5246 C C . CYS A 1 648 ? 8.906 -12.547 -2.893 1.00 87.62 648 CYS A C 1
ATOM 5248 O O . CYS A 1 648 ? 8.239 -13.289 -3.609 1.00 87.62 648 CYS A O 1
ATOM 5250 N N . ILE A 1 649 ? 9.895 -13.006 -2.117 1.00 93.31 649 ILE A N 1
ATOM 5251 C CA . ILE A 1 649 ? 10.281 -14.421 -2.045 1.00 93.31 649 ILE A CA 1
ATOM 5252 C C . ILE A 1 649 ? 9.191 -15.276 -1.385 1.00 93.31 649 ILE A C 1
ATOM 5254 O O . ILE A 1 649 ? 8.944 -16.394 -1.838 1.00 93.31 649 ILE A O 1
ATOM 5258 N N . LYS A 1 650 ? 8.497 -14.766 -0.360 1.00 85.56 650 LYS A N 1
ATOM 5259 C CA . LYS A 1 650 ? 7.365 -15.465 0.270 1.00 85.56 650 LYS A CA 1
ATOM 5260 C C . LYS A 1 650 ? 6.226 -15.693 -0.728 1.00 85.56 650 LYS A C 1
ATOM 5262 O O . LYS A 1 650 ? 5.766 -16.824 -0.864 1.00 85.56 650 LYS A O 1
ATOM 5267 N N . ALA A 1 651 ? 5.816 -14.653 -1.457 1.00 85.00 651 ALA A N 1
ATOM 5268 C CA . ALA A 1 651 ? 4.774 -14.749 -2.482 1.00 85.00 651 ALA A CA 1
ATOM 5269 C C . ALA A 1 651 ? 5.178 -15.682 -3.632 1.00 85.00 651 ALA A C 1
ATOM 5271 O O . ALA A 1 651 ? 4.391 -16.527 -4.054 1.00 85.00 651 ALA A O 1
ATOM 5272 N N . ALA A 1 652 ? 6.428 -15.580 -4.086 1.00 95.12 652 ALA A N 1
ATOM 5273 C CA . ALA A 1 652 ? 7.003 -16.466 -5.090 1.00 95.12 652 ALA A CA 1
ATOM 5274 C C . ALA A 1 652 ? 6.979 -17.941 -4.648 1.00 95.12 652 ALA A C 1
ATOM 5276 O O . ALA A 1 652 ? 6.552 -18.819 -5.394 1.00 95.12 652 ALA A O 1
ATOM 5277 N N . THR A 1 653 ? 7.384 -18.214 -3.407 1.00 92.25 653 THR A N 1
ATOM 5278 C CA . THR A 1 653 ? 7.413 -19.573 -2.848 1.00 92.25 653 THR A CA 1
ATOM 5279 C C . THR A 1 653 ? 6.009 -20.152 -2.711 1.00 92.25 653 THR A C 1
ATOM 5281 O O . THR A 1 653 ? 5.787 -21.302 -3.080 1.00 92.25 653 THR A O 1
ATOM 5284 N N . PHE A 1 654 ? 5.047 -19.354 -2.244 1.00 90.44 654 PHE A N 1
ATOM 5285 C CA . PHE A 1 654 ? 3.648 -19.769 -2.172 1.00 90.44 654 PHE A CA 1
ATOM 5286 C C . PHE A 1 654 ? 3.075 -20.093 -3.554 1.00 90.44 654 PHE A C 1
ATOM 5288 O O . PHE A 1 654 ? 2.486 -21.155 -3.736 1.00 90.44 654 PHE A O 1
ATOM 5295 N N . ALA A 1 655 ? 3.292 -19.219 -4.541 1.00 93.06 655 ALA A N 1
ATOM 5296 C CA . ALA A 1 655 ? 2.819 -19.438 -5.904 1.00 93.06 655 ALA A CA 1
ATOM 5297 C C . ALA A 1 655 ? 3.366 -20.749 -6.487 1.00 93.06 655 ALA A C 1
ATOM 5299 O O . ALA A 1 655 ? 2.616 -21.538 -7.060 1.00 93.06 655 ALA A O 1
ATOM 5300 N N . ALA A 1 656 ? 4.661 -21.006 -6.285 1.00 93.69 656 ALA A N 1
ATOM 5301 C CA . ALA A 1 656 ? 5.289 -22.255 -6.690 1.00 93.69 656 ALA A CA 1
ATOM 5302 C C . ALA A 1 656 ? 4.663 -23.468 -5.983 1.00 93.69 656 ALA A C 1
ATOM 5304 O O . ALA A 1 656 ? 4.349 -24.452 -6.642 1.00 93.69 656 ALA A O 1
ATOM 5305 N N . GLN A 1 657 ? 4.431 -23.402 -4.669 1.00 91.25 657 GLN A N 1
ATOM 5306 C CA . GLN A 1 657 ? 3.824 -24.502 -3.913 1.00 91.25 657 GLN A CA 1
ATOM 5307 C C . GLN A 1 657 ? 2.384 -24.804 -4.332 1.00 91.25 657 GLN A C 1
ATOM 5309 O O . GLN A 1 657 ? 2.013 -25.973 -4.396 1.00 91.25 657 GLN A O 1
ATOM 5314 N N . GLU A 1 658 ? 1.576 -23.785 -4.621 1.00 91.00 658 GLU A N 1
ATOM 5315 C CA . GLU A 1 658 ? 0.198 -23.986 -5.079 1.00 91.00 658 GLU A CA 1
ATOM 5316 C C . GLU A 1 658 ? 0.143 -24.627 -6.463 1.00 91.00 658 GLU A C 1
ATOM 5318 O O . GLU A 1 658 ? -0.665 -25.528 -6.686 1.00 91.00 658 GLU A O 1
ATOM 5323 N N . VAL A 1 659 ? 1.040 -24.220 -7.365 1.00 90.94 659 VAL A N 1
ATOM 5324 C CA . VAL A 1 659 ? 1.169 -24.855 -8.681 1.00 90.94 659 VAL A CA 1
ATOM 5325 C C . VAL A 1 659 ? 1.687 -26.285 -8.552 1.00 90.94 659 VAL A C 1
ATOM 5327 O O . VAL A 1 659 ? 1.186 -27.167 -9.241 1.00 90.94 659 VAL A O 1
ATOM 5330 N N . ILE A 1 660 ? 2.605 -26.562 -7.617 1.00 88.94 660 ILE A N 1
ATOM 5331 C CA . ILE A 1 660 ? 3.172 -27.910 -7.464 1.00 88.94 660 ILE A CA 1
ATOM 5332 C C . ILE A 1 660 ? 2.124 -28.970 -7.060 1.00 88.94 660 ILE A C 1
ATOM 5334 O O . ILE A 1 660 ? 2.265 -30.171 -7.326 1.00 88.94 660 ILE A O 1
ATOM 5338 N N . LYS A 1 661 ? 1.036 -28.528 -6.425 1.00 88.31 661 LYS A N 1
ATOM 5339 C CA . LYS A 1 661 ? -0.085 -29.375 -5.996 1.00 88.31 661 LYS A CA 1
ATOM 5340 C C . LYS A 1 661 ? -1.063 -29.713 -7.129 1.00 88.31 661 LYS A C 1
ATOM 5342 O O . LYS A 1 661 ? -2.045 -30.412 -6.886 1.00 88.31 661 LYS A O 1
ATOM 5347 N N . GLN A 1 662 ? -0.845 -29.224 -8.353 1.00 85.75 662 GLN A N 1
ATOM 5348 C CA . GLN A 1 662 ? -1.778 -2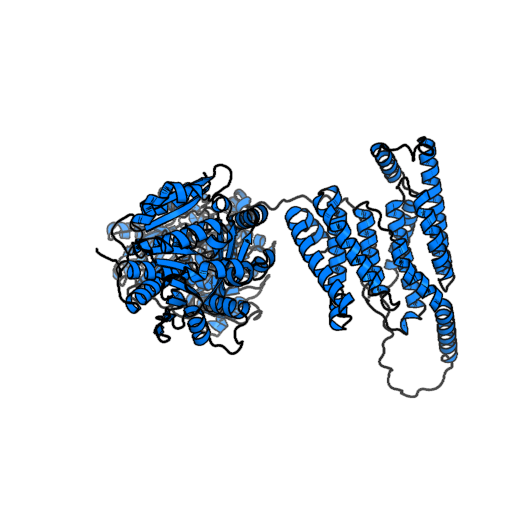9.370 -9.476 1.00 85.75 662 GLN A CA 1
ATOM 5349 C C . GLN A 1 662 ? -1.069 -29.806 -10.757 1.00 85.75 662 GLN A C 1
ATOM 5351 O O . GLN A 1 662 ? 0.096 -29.518 -10.942 1.00 85.75 662 GLN A O 1
ATOM 5356 N N . SER A 1 663 ? -1.762 -30.482 -11.678 1.00 80.44 663 SER A N 1
ATOM 5357 C CA . SER A 1 663 ? -1.172 -30.854 -12.974 1.00 80.44 663 SER A CA 1
ATOM 5358 C C . SER A 1 663 ? -1.176 -29.673 -13.951 1.00 80.44 663 SER A C 1
ATOM 5360 O O . SER A 1 663 ? -2.233 -29.251 -14.415 1.00 80.44 663 SER A O 1
ATOM 5362 N N . GLY A 1 664 ? 0.010 -29.193 -14.314 1.00 81.31 664 GLY A N 1
ATOM 5363 C CA . GLY A 1 664 ? 0.272 -28.030 -15.156 1.00 81.31 664 GLY A CA 1
ATOM 5364 C C . GLY A 1 664 ? 0.444 -26.747 -14.341 1.00 81.31 664 GLY A C 1
ATOM 5365 O O . GLY A 1 664 ? 0.330 -26.746 -13.120 1.00 81.31 664 GLY A O 1
ATOM 5366 N N . CYS A 1 665 ? 0.663 -25.617 -15.023 1.00 87.44 665 CYS A N 1
ATOM 5367 C CA . CYS A 1 665 ? 0.637 -24.302 -14.374 1.00 87.44 665 CYS A CA 1
ATOM 5368 C C . CYS A 1 665 ? -0.819 -23.867 -14.119 1.00 87.44 665 CYS A C 1
ATOM 5370 O O . CYS A 1 665 ? -1.399 -23.047 -14.844 1.00 87.44 665 CYS A O 1
ATOM 5372 N N . VAL A 1 666 ? -1.422 -24.501 -13.112 1.00 86.88 666 VAL A N 1
ATOM 5373 C CA . VAL A 1 666 ? -2.798 -24.294 -12.660 1.00 86.88 666 VAL A CA 1
ATOM 5374 C C . VAL A 1 666 ? -2.768 -23.886 -1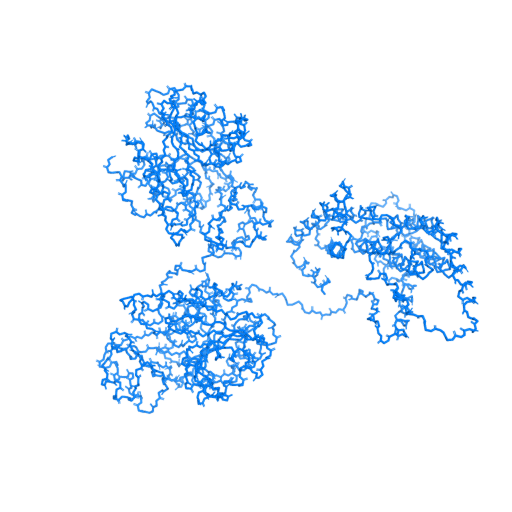1.194 1.00 86.88 666 VAL A C 1
ATOM 5376 O O . VAL A 1 666 ? -2.015 -24.432 -10.394 1.00 86.88 666 VAL A O 1
ATOM 5379 N N . PHE A 1 667 ? -3.587 -22.903 -10.852 1.00 86.62 667 PHE A N 1
ATOM 5380 C CA . PHE A 1 667 ? -3.691 -22.336 -9.516 1.00 86.62 667 PHE A CA 1
ATOM 5381 C C . PHE A 1 667 ? -5.175 -22.199 -9.137 1.00 86.62 667 PHE A C 1
ATOM 5383 O O . PHE A 1 667 ? -6.030 -22.117 -10.026 1.00 86.62 667 PHE A O 1
ATOM 5390 N N . PRO A 1 668 ? -5.525 -22.224 -7.838 1.00 82.62 668 PRO A N 1
ATOM 5391 C CA . PRO A 1 668 ? -6.917 -22.111 -7.403 1.00 82.62 668 PRO A CA 1
ATOM 5392 C C . PRO A 1 668 ? -7.557 -20.786 -7.848 1.00 82.62 668 PRO A C 1
ATOM 5394 O O . PRO A 1 668 ? -6.885 -19.759 -7.895 1.00 82.62 668 PRO A O 1
ATOM 5397 N N . LYS A 1 669 ? -8.872 -20.762 -8.118 1.00 73.38 669 LYS A N 1
ATOM 5398 C CA . LYS A 1 669 ? -9.581 -19.506 -8.462 1.00 73.38 669 LYS A CA 1
ATOM 5399 C C . LYS A 1 669 ? -9.459 -18.452 -7.358 1.00 73.38 669 LYS A C 1
ATOM 5401 O O . LYS A 1 669 ? -9.312 -17.261 -7.630 1.00 73.38 669 LYS A O 1
ATOM 5406 N N . GLU A 1 670 ? -9.492 -18.901 -6.109 1.00 61.22 670 GLU A N 1
ATOM 5407 C CA . GLU A 1 670 ? -9.240 -18.070 -4.940 1.00 61.22 670 GLU A CA 1
ATOM 5408 C C . GLU A 1 670 ? -7.783 -18.188 -4.514 1.00 61.22 670 GLU A C 1
ATOM 5410 O O . GLU A 1 670 ? -7.302 -19.252 -4.134 1.00 61.22 670 GLU A O 1
ATOM 5415 N N . ASN A 1 671 ? -7.073 -17.071 -4.554 1.00 59.59 671 ASN A N 1
ATOM 5416 C CA . ASN A 1 671 ? -5.729 -17.001 -4.018 1.00 59.59 671 ASN A CA 1
ATOM 5417 C C . ASN A 1 671 ? -5.813 -16.761 -2.506 1.00 59.59 671 ASN A C 1
ATOM 5419 O O . ASN A 1 671 ? -6.295 -15.722 -2.073 1.00 59.59 671 ASN A O 1
ATOM 5423 N N . ARG A 1 672 ? -5.337 -17.694 -1.681 1.00 46.53 672 ARG A N 1
ATOM 5424 C CA . ARG A 1 672 ? -5.294 -17.500 -0.215 1.00 46.53 672 ARG A CA 1
ATOM 5425 C C . ARG A 1 672 ? -4.189 -16.537 0.227 1.00 46.53 672 ARG A C 1
ATOM 5427 O O . ARG A 1 672 ? -4.214 -16.048 1.348 1.00 46.53 672 ARG A O 1
ATOM 5434 N N . MET A 1 673 ? -3.243 -16.252 -0.668 1.00 51.22 673 MET A N 1
ATOM 5435 C CA . MET A 1 673 ? -2.311 -15.131 -0.584 1.00 51.22 673 MET A CA 1
ATOM 5436 C C . MET A 1 673 ? -2.620 -14.063 -1.643 1.00 51.22 673 MET A C 1
ATOM 5438 O O . MET A 1 673 ? -1.713 -13.294 -1.976 1.00 51.22 673 MET A O 1
ATOM 5442 N N . LYS A 1 674 ? -3.863 -13.993 -2.184 1.00 44.88 674 LYS A N 1
ATOM 5443 C CA . LYS A 1 674 ? -4.307 -12.837 -3.005 1.00 44.88 674 LYS A CA 1
ATOM 5444 C C . LYS A 1 674 ? -3.879 -11.661 -2.202 1.00 44.88 674 LYS A C 1
ATOM 5446 O O . LYS A 1 674 ? -4.232 -11.709 -1.028 1.00 44.88 674 LYS A O 1
ATOM 5451 N N . LEU A 1 675 ? -3.093 -10.768 -2.813 1.00 36.69 675 LEU A N 1
ATOM 5452 C CA . LEU A 1 675 ? -2.504 -9.575 -2.218 1.00 36.69 675 LEU A CA 1
ATOM 5453 C C . LEU A 1 675 ? -3.360 -9.175 -1.025 1.00 36.69 675 LEU A C 1
ATOM 5455 O O . LEU A 1 675 ? -4.338 -8.469 -1.168 1.00 36.69 675 LEU A O 1
ATOM 5459 N N . LEU A 1 676 ? -3.093 -9.775 0.136 1.00 31.36 676 LEU A N 1
ATOM 5460 C CA . LEU A 1 676 ? -4.030 -9.663 1.238 1.00 31.36 676 LEU A CA 1
ATOM 5461 C C . LEU A 1 676 ? -3.494 -8.387 1.798 1.00 31.36 676 LEU A C 1
ATOM 5463 O O . LEU A 1 676 ? -2.519 -8.371 2.549 1.00 31.36 676 LEU A O 1
ATOM 5467 N N . LEU A 1 677 ? -4.057 -7.293 1.311 1.00 32.44 677 LEU A N 1
ATOM 5468 C CA . LEU A 1 677 ? -4.009 -6.013 1.957 1.00 32.44 677 LEU A CA 1
ATOM 5469 C C . LEU A 1 677 ? -4.766 -6.144 3.294 1.00 32.44 677 LEU A C 1
ATOM 5471 O O . LEU A 1 677 ? -5.631 -5.348 3.619 1.00 32.44 677 LEU A O 1
ATOM 5475 N N . VAL A 1 678 ? -4.337 -7.088 4.149 1.00 32.66 678 VAL A N 1
ATOM 5476 C CA . VAL A 1 678 ? -3.919 -6.723 5.498 1.00 32.66 678 VAL A CA 1
ATOM 5477 C C . VAL A 1 678 ? -2.837 -5.688 5.266 1.00 32.66 678 VAL A C 1
ATOM 5479 O O . VAL A 1 678 ? -1.669 -5.988 4.998 1.00 32.66 678 VAL A O 1
ATOM 5482 N N . VAL A 1 679 ? -3.287 -4.447 5.157 1.00 32.94 679 VAL A N 1
ATOM 5483 C CA . VAL A 1 679 ? -2.410 -3.339 4.875 1.00 32.94 679 VAL A CA 1
ATOM 5484 C C . VAL A 1 679 ? -1.430 -3.288 6.036 1.00 32.94 679 VAL A C 1
ATOM 5486 O O . VAL A 1 679 ? -1.771 -2.893 7.144 1.00 32.94 679 VAL A O 1
ATOM 5489 N N . VAL A 1 680 ? -0.184 -3.681 5.786 1.00 31.69 680 VAL A N 1
ATOM 5490 C CA . VAL A 1 680 ? 0.921 -3.241 6.628 1.00 31.69 680 VAL A CA 1
ATOM 5491 C C . VAL A 1 680 ? 0.975 -1.735 6.437 1.00 31.69 680 VAL A C 1
ATOM 5493 O O . VAL A 1 680 ? 1.552 -1.217 5.477 1.00 31.69 680 VAL A O 1
ATOM 5496 N N . PHE A 1 681 ? 0.273 -1.027 7.311 1.00 37.81 681 PHE A N 1
ATOM 5497 C CA . PHE A 1 681 ? 0.367 0.408 7.404 1.00 37.81 681 PHE A CA 1
ATOM 5498 C C . PHE A 1 681 ? 1.791 0.706 7.863 1.00 37.81 681 PHE A C 1
ATOM 5500 O O . PHE A 1 681 ? 2.184 0.386 8.983 1.00 37.81 681 PHE A O 1
ATOM 5507 N N . ASP A 1 682 ? 2.586 1.318 6.983 1.00 37.31 682 ASP A N 1
ATOM 5508 C CA . ASP A 1 682 ? 3.768 2.068 7.404 1.00 37.31 682 ASP A CA 1
ATOM 5509 C C . ASP A 1 682 ? 3.335 2.955 8.586 1.00 37.31 682 ASP A C 1
ATOM 5511 O O . ASP A 1 682 ? 2.263 3.566 8.532 1.00 37.31 682 ASP A O 1
ATOM 5515 N N . CYS A 1 683 ? 4.150 3.056 9.642 1.00 38.03 683 CYS A N 1
ATOM 5516 C CA . CYS A 1 683 ? 3.916 3.982 10.749 1.00 38.03 683 CYS A CA 1
ATOM 5517 C C . CYS A 1 683 ? 3.489 5.379 10.258 1.00 38.03 683 CYS A C 1
ATOM 5519 O O . CYS A 1 683 ? 2.701 6.029 10.923 1.00 38.03 683 CYS A O 1
ATOM 5521 N N . LYS A 1 684 ? 3.926 5.831 9.074 1.00 42.31 684 LYS A N 1
ATOM 5522 C CA . LYS A 1 684 ? 3.506 7.068 8.395 1.00 42.31 684 LYS A CA 1
ATOM 5523 C C . LYS A 1 684 ? 2.029 7.121 7.992 1.00 42.31 684 LYS A C 1
ATOM 5525 O O . LYS A 1 684 ? 1.494 8.224 7.992 1.00 42.31 684 LYS A O 1
ATOM 5530 N N . PHE A 1 685 ? 1.375 6.011 7.640 1.00 47.62 685 PHE A N 1
ATOM 5531 C CA . PHE A 1 685 ? -0.067 5.981 7.353 1.00 47.62 685 PHE A CA 1
ATOM 5532 C C . PHE A 1 685 ? -0.874 6.142 8.645 1.00 47.62 685 PHE A C 1
ATOM 5534 O O . PHE A 1 685 ? -1.725 7.026 8.728 1.00 47.62 685 PHE A O 1
ATOM 5541 N N . LEU A 1 686 ? -0.523 5.392 9.697 1.00 49.47 686 LEU A N 1
ATOM 5542 C CA . LEU A 1 686 ? -1.115 5.579 11.027 1.00 49.47 686 LEU A CA 1
ATOM 5543 C C . LEU A 1 686 ? -0.869 7.014 11.534 1.00 49.47 686 LEU A C 1
ATOM 5545 O O . LEU A 1 686 ? -1.792 7.709 11.947 1.00 49.47 686 LEU A O 1
ATOM 5549 N N . HIS A 1 687 ? 0.349 7.535 11.369 1.00 53.59 687 HIS A N 1
ATOM 5550 C CA . HIS A 1 687 ? 0.717 8.889 11.791 1.00 53.59 687 HIS A CA 1
ATOM 5551 C C . HIS A 1 687 ? 0.054 10.004 10.955 1.00 53.59 687 HIS A C 1
ATOM 5553 O O . HIS A 1 687 ? -0.155 11.102 11.476 1.00 53.59 687 HIS A O 1
ATOM 5559 N N . ARG A 1 688 ? -0.294 9.747 9.681 1.00 52.78 688 ARG A N 1
ATOM 5560 C CA . ARG A 1 688 ? -1.061 10.659 8.803 1.00 52.78 688 ARG A CA 1
ATOM 5561 C C . ARG A 1 688 ? -2.470 10.871 9.346 1.00 52.78 688 ARG A C 1
ATOM 5563 O O . ARG A 1 688 ? -2.926 12.008 9.426 1.00 52.78 688 ARG A O 1
ATOM 5570 N N . TYR A 1 689 ? -3.101 9.788 9.790 1.00 52.88 689 TYR A N 1
ATOM 5571 C CA . TYR A 1 689 ? -4.454 9.791 10.335 1.00 52.88 689 TYR A CA 1
ATOM 5572 C C . TYR A 1 689 ? -4.513 9.920 11.862 1.00 52.88 689 TYR A C 1
ATOM 5574 O O . TYR A 1 689 ? -5.609 9.874 12.413 1.00 52.88 689 TYR A O 1
ATOM 5582 N N . GLN A 1 690 ? -3.381 10.141 12.547 1.00 55.06 690 GLN A N 1
ATOM 5583 C CA . GLN A 1 690 ? -3.277 10.189 14.020 1.00 55.06 690 GLN A CA 1
ATOM 5584 C C . GLN A 1 690 ? -3.855 8.934 14.696 1.00 55.06 690 GLN A C 1
ATOM 5586 O O . GLN A 1 690 ? -4.556 9.024 15.701 1.00 55.06 690 GLN A O 1
ATOM 5591 N N . LEU A 1 691 ? -3.599 7.776 14.099 1.00 58.62 691 LEU A N 1
ATOM 5592 C CA . LEU A 1 691 ? -3.979 6.473 14.617 1.00 58.62 691 LEU A CA 1
ATOM 5593 C C . LEU A 1 691 ? -2.800 5.894 15.390 1.00 58.62 691 LEU A C 1
ATOM 5595 O O . LEU A 1 691 ? -1.655 5.971 14.945 1.00 58.62 691 LEU A O 1
ATOM 5599 N N . GLU A 1 692 ? -3.085 5.342 16.561 1.00 59.03 692 GLU A N 1
ATOM 5600 C CA . GLU A 1 692 ? -2.126 4.577 17.353 1.00 59.03 692 GLU A CA 1
ATOM 5601 C C . GLU A 1 692 ? -2.455 3.087 17.218 1.00 59.03 692 GLU A C 1
ATOM 5603 O O . GLU A 1 692 ? -3.620 2.717 17.021 1.00 59.03 692 GLU A O 1
ATOM 5608 N N . SER A 1 693 ? -1.431 2.235 17.297 1.00 57.38 693 SER A N 1
ATOM 5609 C CA . SER A 1 693 ? -1.620 0.785 17.384 1.00 57.38 693 SER A CA 1
ATOM 5610 C C . SER A 1 693 ? -2.463 0.441 18.612 1.00 57.38 693 SER A C 1
ATOM 5612 O O . SER A 1 693 ? -2.263 1.014 19.679 1.00 57.38 693 SER A O 1
ATOM 5614 N N . ASP A 1 694 ? -3.398 -0.487 18.442 1.00 62.44 694 ASP A N 1
ATOM 5615 C CA . ASP A 1 694 ? -4.327 -0.975 19.469 1.00 62.44 694 ASP A CA 1
ATOM 5616 C C . ASP A 1 694 ? -5.229 0.111 20.073 1.00 62.44 694 ASP A C 1
ATOM 5618 O O . ASP A 1 694 ? -5.623 0.053 21.237 1.00 62.44 694 ASP A O 1
ATOM 5622 N N . ASN A 1 695 ? -5.598 1.100 19.253 1.00 64.12 695 ASN A N 1
ATOM 5623 C CA . ASN A 1 695 ? -6.445 2.221 19.650 1.00 64.12 695 ASN A CA 1
ATOM 5624 C C . ASN A 1 695 ? -7.714 2.330 18.782 1.00 64.12 695 ASN A C 1
ATOM 5626 O O . ASN A 1 695 ? -7.750 1.904 17.626 1.00 64.12 695 ASN A O 1
ATOM 5630 N N . ALA A 1 696 ? -8.760 2.937 19.341 1.00 62.44 696 ALA A N 1
ATOM 5631 C CA . ALA A 1 696 ? -10.022 3.216 18.671 1.00 62.44 696 ALA A CA 1
ATOM 5632 C C . ALA A 1 696 ? -10.349 4.711 18.747 1.00 62.44 696 ALA A C 1
ATOM 5634 O O . ALA A 1 696 ? -10.357 5.300 19.829 1.00 62.44 696 ALA A O 1
ATOM 5635 N N . ILE A 1 697 ? -10.660 5.322 17.603 1.00 66.56 697 ILE A N 1
ATOM 5636 C CA . ILE A 1 697 ? -11.079 6.723 17.524 1.00 66.56 697 ILE A CA 1
ATOM 5637 C C . ILE A 1 697 ? -12.464 6.860 16.886 1.00 66.56 697 ILE A C 1
ATOM 5639 O O . ILE A 1 697 ? -12.847 6.085 16.008 1.00 66.56 697 ILE A O 1
ATOM 5643 N N . LEU A 1 698 ? -13.200 7.890 17.305 1.00 59.41 698 LEU A N 1
ATOM 5644 C CA . LEU A 1 698 ? -14.407 8.353 16.621 1.00 59.41 698 LEU A CA 1
ATOM 5645 C C . LEU A 1 698 ? -14.019 9.408 15.577 1.00 59.41 698 LEU A C 1
ATOM 5647 O O . LEU A 1 698 ? -13.288 10.350 15.894 1.00 59.41 698 LEU A O 1
ATOM 5651 N N . ALA A 1 699 ? -14.496 9.249 14.343 1.00 60.50 699 ALA A N 1
ATOM 5652 C CA . ALA A 1 699 ? -14.282 10.193 13.248 1.00 60.50 699 ALA A CA 1
ATOM 5653 C C . ALA A 1 699 ? -15.575 10.943 12.893 1.00 60.50 699 ALA A C 1
ATOM 5655 O O . ALA A 1 699 ? -16.675 10.422 13.079 1.00 60.50 699 ALA A O 1
ATOM 5656 N N . ASP A 1 700 ? -15.436 12.169 12.385 1.00 69.12 700 ASP A N 1
ATOM 5657 C CA . ASP A 1 700 ? -16.516 12.882 11.697 1.00 69.12 700 ASP A CA 1
ATOM 5658 C C . ASP A 1 700 ? -16.657 12.394 10.241 1.00 69.12 700 ASP A C 1
ATOM 5660 O O . ASP A 1 700 ? -15.821 11.632 9.748 1.00 69.12 700 ASP A O 1
ATOM 5664 N N . ASN A 1 701 ? -17.738 12.808 9.567 1.00 59.00 701 ASN A N 1
ATOM 5665 C CA . ASN A 1 701 ? -18.066 12.339 8.217 1.00 59.00 701 ASN A CA 1
ATOM 5666 C C . ASN A 1 701 ? -16.955 12.673 7.213 1.00 59.00 701 ASN A C 1
ATOM 5668 O O . ASN A 1 701 ? -16.550 11.822 6.435 1.00 59.00 701 ASN A O 1
ATOM 5672 N N . GLU A 1 702 ? -16.410 13.888 7.270 1.00 63.75 702 GLU A N 1
ATOM 5673 C CA . GLU A 1 702 ? -15.379 14.341 6.335 1.00 63.75 702 GLU A CA 1
ATOM 5674 C C . GLU A 1 702 ? -14.088 13.524 6.499 1.00 63.75 702 GLU A C 1
ATOM 5676 O O . GLU A 1 702 ? -13.563 12.986 5.527 1.00 63.75 702 GLU A O 1
ATOM 5681 N N . ARG A 1 703 ? -13.617 13.324 7.737 1.00 62.88 703 ARG A N 1
ATOM 5682 C CA . ARG A 1 703 ? -12.423 12.518 8.027 1.00 62.88 703 ARG A CA 1
ATOM 5683 C C . ARG A 1 703 ? -12.620 11.039 7.706 1.00 62.88 703 ARG A C 1
ATOM 5685 O O . ARG A 1 703 ? -11.682 10.400 7.233 1.00 62.88 703 ARG A O 1
ATOM 5692 N N . HIS A 1 704 ? -13.797 10.485 7.993 1.00 64.00 704 HIS A N 1
ATOM 5693 C CA . HIS A 1 704 ? -14.094 9.083 7.712 1.00 64.00 704 HIS A CA 1
ATOM 5694 C C . HIS A 1 704 ? -14.261 8.824 6.212 1.00 64.00 704 HIS A C 1
ATOM 5696 O O . HIS A 1 704 ? -13.771 7.811 5.722 1.00 64.00 704 HIS A O 1
ATOM 5702 N N . GLN A 1 705 ? -14.906 9.738 5.484 1.00 61.59 705 GLN A N 1
ATOM 5703 C CA . GLN A 1 705 ? -15.085 9.641 4.039 1.00 61.59 705 GLN A CA 1
ATOM 5704 C C . GLN A 1 705 ? -13.743 9.761 3.316 1.00 61.59 705 GLN A C 1
ATOM 5706 O O . GLN A 1 705 ? -13.430 8.888 2.523 1.00 61.59 705 GLN A O 1
ATOM 5711 N N . ILE A 1 706 ? -12.893 10.729 3.683 1.00 64.12 706 ILE A N 1
ATOM 5712 C CA . ILE A 1 706 ? -11.528 10.846 3.138 1.00 64.12 706 ILE A CA 1
ATOM 5713 C C . ILE A 1 706 ? -10.717 9.574 3.400 1.00 64.12 706 ILE A C 1
ATOM 5715 O O . ILE A 1 706 ? -10.035 9.089 2.504 1.00 64.12 706 ILE A O 1
ATOM 5719 N N . LEU A 1 707 ? -10.802 9.014 4.613 1.00 63.69 707 LEU A N 1
ATOM 5720 C CA . LEU A 1 707 ? -10.128 7.758 4.930 1.00 63.69 707 LEU A CA 1
ATOM 5721 C C . LEU A 1 707 ? -10.680 6.601 4.087 1.00 63.69 707 LEU A C 1
ATOM 5723 O O . LEU A 1 707 ? -9.895 5.811 3.584 1.00 63.69 707 LEU A O 1
ATOM 5727 N N . CYS A 1 708 ? -11.999 6.488 3.919 1.00 59.53 708 CYS A N 1
ATOM 5728 C CA . CYS A 1 708 ? -12.607 5.448 3.086 1.00 59.53 708 CYS A CA 1
ATOM 5729 C C . CYS A 1 708 ? -12.234 5.600 1.613 1.00 59.53 708 CYS A C 1
ATOM 5731 O O . CYS A 1 708 ? -11.883 4.606 0.991 1.00 59.53 708 CYS A O 1
ATOM 5733 N N . ASP A 1 709 ? -12.273 6.816 1.076 1.00 62.19 709 ASP A N 1
ATOM 5734 C CA . ASP A 1 709 ? -11.933 7.106 -0.314 1.00 62.19 709 ASP A CA 1
ATOM 5735 C C . ASP A 1 709 ? -10.445 6.835 -0.553 1.00 62.19 709 ASP A C 1
ATOM 5737 O O . ASP A 1 709 ? -10.106 6.099 -1.471 1.00 62.19 709 ASP A O 1
ATOM 5741 N N . GLU A 1 710 ? -9.554 7.286 0.340 1.00 61.19 710 GLU A N 1
ATOM 5742 C CA . GLU A 1 710 ? -8.125 6.966 0.256 1.00 61.19 710 GLU A CA 1
ATOM 5743 C C . GLU A 1 710 ? -7.887 5.458 0.392 1.00 61.19 710 GLU A C 1
ATOM 5745 O O . GLU A 1 710 ? -7.025 4.910 -0.297 1.00 61.19 710 GLU A O 1
ATOM 5750 N N . LEU A 1 711 ? -8.636 4.767 1.258 1.00 57.62 711 LEU A N 1
ATOM 5751 C CA . LEU A 1 711 ? -8.522 3.321 1.375 1.00 57.62 711 LEU A CA 1
ATOM 5752 C C . LEU A 1 711 ? -8.962 2.636 0.079 1.00 57.62 711 LEU A C 1
ATOM 5754 O O . LEU A 1 711 ? -8.221 1.798 -0.414 1.00 57.62 711 LEU A O 1
ATOM 5758 N N . ILE A 1 712 ? -10.116 2.999 -0.485 1.00 54.56 712 ILE A N 1
ATOM 5759 C CA . ILE A 1 712 ? -10.667 2.425 -1.724 1.00 54.56 712 ILE A CA 1
ATOM 5760 C C . ILE A 1 712 ? -9.762 2.735 -2.925 1.00 54.56 712 ILE A C 1
ATOM 5762 O O . ILE A 1 712 ? -9.566 1.886 -3.790 1.00 54.56 712 ILE A O 1
ATOM 5766 N N . GLU A 1 713 ? -9.173 3.929 -2.973 1.00 49.03 713 GLU A N 1
ATOM 5767 C CA . GLU A 1 713 ? -8.266 4.351 -4.043 1.00 49.03 713 GLU A CA 1
ATOM 5768 C C . GLU A 1 713 ? -6.898 3.664 -3.972 1.00 49.03 713 GLU A C 1
ATOM 5770 O O . GLU A 1 713 ? -6.285 3.388 -5.007 1.00 49.03 713 GLU A O 1
ATOM 5775 N N . ASN A 1 714 ? -6.388 3.401 -2.763 1.00 46.41 714 ASN A N 1
ATOM 5776 C CA . ASN A 1 714 ? -5.040 2.862 -2.569 1.00 46.41 714 ASN A CA 1
ATOM 5777 C C . ASN A 1 714 ? -5.008 1.359 -2.281 1.00 46.41 714 ASN A C 1
ATOM 5779 O O . ASN A 1 714 ? -3.949 0.740 -2.433 1.00 46.41 714 ASN A O 1
ATOM 5783 N N . PHE A 1 715 ? -6.132 0.764 -1.885 1.00 47.78 715 PHE A N 1
ATOM 5784 C CA . PHE A 1 715 ? -6.220 -0.625 -1.459 1.00 47.78 715 PHE A CA 1
ATOM 5785 C C . PHE A 1 715 ? -7.421 -1.313 -2.099 1.00 47.78 715 PHE A C 1
ATOM 5787 O O . PHE A 1 715 ? -8.563 -0.893 -1.958 1.00 47.78 715 PHE A O 1
ATOM 5794 N N . ASN A 1 716 ? -7.145 -2.409 -2.803 1.00 37.72 716 ASN A N 1
ATOM 5795 C CA . ASN A 1 716 ? -8.158 -3.094 -3.597 1.00 37.72 716 ASN A CA 1
ATOM 5796 C C . ASN A 1 716 ? -8.793 -4.304 -2.883 1.00 37.72 716 ASN A C 1
ATOM 5798 O O . ASN A 1 716 ? -9.766 -4.851 -3.392 1.00 37.72 716 ASN A O 1
ATOM 5802 N N . ASP A 1 717 ? -8.290 -4.701 -1.708 1.00 49.94 717 ASP A N 1
ATOM 5803 C CA . ASP A 1 717 ? -8.800 -5.835 -0.916 1.00 49.94 717 ASP A CA 1
ATOM 5804 C C . ASP A 1 717 ? -9.482 -5.347 0.369 1.00 49.94 717 ASP A C 1
ATOM 5806 O O . ASP A 1 717 ? -9.171 -5.777 1.480 1.00 49.94 717 ASP A O 1
ATOM 5810 N N . ILE A 1 718 ? -10.410 -4.402 0.220 1.00 55.28 718 ILE A N 1
ATOM 5811 C CA . ILE A 1 718 ? -11.268 -3.961 1.323 1.00 55.28 718 ILE A CA 1
ATOM 5812 C C . ILE A 1 718 ? -12.402 -4.968 1.475 1.00 55.28 718 ILE A C 1
ATOM 5814 O O . ILE A 1 718 ? -13.256 -5.101 0.598 1.00 55.28 718 ILE A O 1
ATOM 5818 N N . GLN A 1 719 ? -12.426 -5.664 2.609 1.00 59.09 719 GLN A N 1
ATOM 5819 C CA . GLN A 1 719 ? -13.548 -6.518 2.976 1.00 59.09 719 GLN A CA 1
ATOM 5820 C C . GLN A 1 719 ? -14.596 -5.714 3.744 1.00 59.09 719 GLN A C 1
ATOM 5822 O O . GLN A 1 719 ? -14.303 -5.080 4.758 1.00 59.09 719 GLN A O 1
ATOM 5827 N N . PHE A 1 720 ? -15.840 -5.779 3.276 1.00 65.38 720 PHE A N 1
ATOM 5828 C CA . PHE A 1 720 ? -16.991 -5.251 3.996 1.00 65.38 720 PHE A CA 1
ATOM 5829 C C . PHE A 1 720 ? -17.638 -6.392 4.775 1.00 65.38 720 PHE A C 1
ATOM 5831 O O . PHE A 1 720 ? -18.269 -7.274 4.198 1.00 65.38 720 PHE A O 1
ATOM 5838 N N . VAL A 1 721 ? -17.469 -6.375 6.095 1.00 67.75 721 VAL A N 1
ATOM 5839 C CA . VAL A 1 721 ? -18.099 -7.335 7.007 1.00 67.75 721 VAL A CA 1
ATOM 5840 C C . VAL A 1 721 ? -19.081 -6.602 7.922 1.00 67.75 721 VAL A C 1
ATOM 5842 O O . VAL A 1 721 ? -18.778 -5.493 8.373 1.00 67.75 721 VAL A O 1
ATOM 5845 N N . PRO A 1 722 ? -20.260 -7.175 8.230 1.00 68.88 722 PRO A N 1
ATOM 5846 C CA . PRO A 1 722 ? -21.132 -6.603 9.245 1.00 68.88 722 PRO A CA 1
ATOM 5847 C C . PRO A 1 722 ? -20.406 -6.595 10.587 1.00 68.88 722 PRO A C 1
ATOM 5849 O O . PRO A 1 722 ? -19.948 -7.637 11.053 1.00 68.88 722 PRO A O 1
ATOM 5852 N N . GLY A 1 723 ? -20.326 -5.424 11.210 1.00 74.38 723 GLY A N 1
ATOM 5853 C CA . GLY A 1 723 ? -19.588 -5.228 12.452 1.00 74.38 723 GLY A CA 1
ATOM 5854 C C . GLY A 1 723 ? -20.361 -4.427 13.493 1.00 74.38 723 GLY A C 1
ATOM 5855 O O . GLY A 1 723 ? -21.522 -4.069 13.307 1.00 74.38 723 GLY A O 1
ATOM 5856 N N . GLY A 1 724 ? -19.678 -4.130 14.596 1.00 81.31 724 GLY A N 1
ATOM 5857 C CA . GLY A 1 724 ? -20.221 -3.429 15.758 1.00 81.31 724 GLY A CA 1
ATOM 5858 C C . GLY A 1 724 ? -20.280 -4.352 16.969 1.00 81.31 724 GLY A C 1
ATOM 5859 O O . GLY A 1 724 ? -20.734 -5.484 16.859 1.00 81.31 724 GLY A O 1
ATOM 5860 N N . SER A 1 725 ? -19.836 -3.866 18.131 1.00 87.06 725 SER A N 1
ATOM 5861 C CA . SER A 1 725 ? -19.609 -4.724 19.306 1.00 87.06 725 SER A CA 1
ATOM 5862 C C . SER A 1 725 ? -20.844 -5.537 19.715 1.00 87.06 725 SER A C 1
ATOM 5864 O O . SER A 1 725 ? -20.782 -6.759 19.803 1.00 87.06 725 SER A O 1
ATOM 5866 N N . ILE A 1 726 ? -22.011 -4.893 19.854 1.00 90.75 726 ILE A N 1
ATOM 5867 C CA . ILE A 1 726 ? -23.256 -5.603 20.199 1.00 90.75 726 ILE A CA 1
ATOM 5868 C C . ILE A 1 726 ? -23.644 -6.604 19.109 1.00 90.75 726 ILE A C 1
ATOM 5870 O O . ILE A 1 726 ? -24.072 -7.715 19.407 1.00 90.75 726 ILE A O 1
ATOM 5874 N N . GLN A 1 727 ? -23.472 -6.224 17.847 1.00 90.62 727 GLN A N 1
ATOM 5875 C CA . GLN A 1 727 ? -23.836 -7.065 16.720 1.00 90.62 727 GLN A CA 1
ATOM 5876 C C . GLN A 1 727 ? -22.969 -8.314 16.621 1.00 90.62 727 GLN A C 1
ATOM 5878 O O . GLN A 1 727 ? -23.508 -9.407 16.478 1.00 90.62 727 GLN A O 1
ATOM 5883 N N . ASN A 1 728 ? -21.655 -8.168 16.765 1.00 92.31 728 ASN A N 1
ATOM 5884 C CA . ASN A 1 728 ? -20.715 -9.278 16.826 1.00 92.31 728 ASN A CA 1
ATOM 5885 C C . ASN A 1 728 ? -21.095 -10.251 17.949 1.00 92.31 728 ASN A C 1
ATOM 5887 O O . ASN A 1 728 ? -21.311 -11.431 17.688 1.00 92.31 728 ASN A O 1
ATOM 5891 N N . THR A 1 729 ? -21.276 -9.742 19.171 1.00 95.69 729 THR A N 1
ATOM 5892 C CA . THR A 1 729 ? -21.625 -10.556 20.343 1.00 95.69 729 THR A CA 1
ATOM 5893 C C . THR A 1 729 ? -22.914 -11.347 20.131 1.00 95.69 729 THR A C 1
ATOM 5895 O O . THR A 1 729 ? -22.968 -12.541 20.415 1.00 95.69 729 THR A O 1
ATOM 5898 N N . ILE A 1 730 ? -23.962 -10.698 19.619 1.00 95.62 730 ILE A N 1
ATOM 5899 C CA . ILE A 1 730 ? -25.278 -11.322 19.458 1.00 95.62 730 ILE A CA 1
ATOM 5900 C C . ILE A 1 730 ? -25.306 -12.331 18.303 1.00 95.62 730 ILE A C 1
ATOM 5902 O O . ILE A 1 730 ? -25.917 -13.390 18.446 1.00 95.62 730 ILE A O 1
ATOM 5906 N N . ARG A 1 731 ? -24.617 -12.051 17.190 1.00 94.56 731 ARG A N 1
ATOM 5907 C CA . ARG A 1 731 ? -24.455 -13.007 16.080 1.00 94.56 731 ARG A CA 1
ATOM 5908 C C . ARG A 1 731 ? -23.710 -14.256 16.543 1.00 94.56 731 ARG A C 1
ATOM 5910 O O . ARG A 1 731 ? -24.154 -15.366 16.276 1.00 94.56 731 ARG A O 1
ATOM 5917 N N . VAL A 1 732 ? -22.623 -14.074 17.296 1.00 95.81 732 VAL A N 1
ATOM 5918 C CA . VAL A 1 732 ? -21.868 -15.192 17.875 1.00 95.81 732 VAL A CA 1
ATOM 5919 C C . VAL A 1 732 ? -22.733 -15.968 18.863 1.00 95.81 732 VAL A C 1
ATOM 5921 O O . VAL A 1 732 ? -22.747 -17.187 18.801 1.00 95.81 732 VAL A O 1
ATOM 5924 N N . ALA A 1 733 ? -23.497 -15.306 19.736 1.00 96.62 733 ALA A N 1
ATOM 5925 C CA . ALA A 1 733 ? -24.394 -16.007 20.654 1.00 96.62 733 ALA A CA 1
ATOM 5926 C C . ALA A 1 733 ? -25.434 -16.861 19.903 1.00 96.62 733 ALA A C 1
ATOM 5928 O O . ALA A 1 733 ? -25.635 -18.022 20.249 1.00 96.62 733 ALA A O 1
ATOM 5929 N N . GLN A 1 734 ? -26.044 -16.325 18.840 1.00 95.50 734 GLN A N 1
ATOM 5930 C CA . GLN A 1 734 ? -27.004 -17.052 18.002 1.00 95.50 734 GLN A CA 1
ATOM 5931 C C . GLN A 1 734 ? -26.371 -18.237 17.258 1.00 95.50 734 GLN A C 1
ATOM 5933 O O . GLN A 1 734 ? -27.027 -19.258 17.083 1.00 95.50 734 GLN A O 1
ATOM 5938 N N . TRP A 1 735 ? -25.095 -18.143 16.876 1.00 95.38 735 TRP A N 1
ATOM 5939 C CA . TRP A 1 735 ? -24.347 -19.207 16.192 1.00 95.38 735 TRP A CA 1
ATOM 5940 C C . TRP A 1 735 ? -24.203 -20.502 17.009 1.00 95.38 735 TRP A C 1
ATOM 5942 O O . TRP A 1 735 ? -23.955 -21.578 16.452 1.00 95.38 735 TRP A O 1
ATOM 5952 N N . PHE A 1 736 ? -24.383 -20.421 18.328 1.00 96.38 736 PHE A N 1
ATOM 5953 C CA . PHE A 1 736 ? -24.442 -21.588 19.203 1.00 96.38 736 PHE A CA 1
ATOM 5954 C C . PHE A 1 736 ? -25.799 -22.289 19.204 1.00 96.38 736 PHE A C 1
ATOM 5956 O O . PHE A 1 736 ? -25.859 -23.409 19.688 1.00 96.38 736 PHE A O 1
ATOM 5963 N N . PHE A 1 737 ? -26.866 -21.705 18.657 1.00 93.94 737 PHE A N 1
ATOM 5964 C CA . PHE A 1 737 ? -28.200 -22.305 18.662 1.00 93.94 737 PHE A CA 1
ATOM 5965 C C . PHE A 1 737 ? -28.625 -22.742 17.260 1.00 93.94 737 PHE A C 1
ATOM 5967 O O . PHE A 1 737 ? -28.508 -21.984 16.300 1.00 93.94 737 PHE A O 1
ATOM 5974 N N . ASP A 1 738 ? -29.206 -23.939 17.153 1.00 87.94 738 ASP A N 1
ATOM 5975 C CA . ASP A 1 738 ? -29.847 -24.386 15.908 1.00 87.94 738 ASP A CA 1
ATOM 5976 C C . ASP A 1 738 ? -31.192 -23.681 15.658 1.00 87.94 738 ASP A C 1
ATOM 5978 O O . ASP A 1 738 ? -31.641 -23.550 14.519 1.00 87.94 738 ASP A O 1
ATOM 5982 N N . GLN A 1 739 ? -31.860 -23.230 16.725 1.00 90.56 739 GLN A N 1
ATOM 5983 C CA . GLN A 1 739 ? -33.131 -22.520 16.623 1.00 90.56 739 GLN A CA 1
ATOM 5984 C C . GLN A 1 739 ? -32.898 -21.081 16.147 1.00 90.56 739 GLN A C 1
ATOM 5986 O O . GLN A 1 739 ? -32.148 -20.345 16.793 1.00 90.56 739 GLN A O 1
ATOM 5991 N N . PRO A 1 740 ? -33.560 -20.630 15.068 1.00 92.56 740 PRO A N 1
ATOM 5992 C CA . PRO A 1 740 ? -33.444 -19.250 14.625 1.00 92.56 740 PRO A CA 1
ATOM 5993 C C . PRO A 1 740 ? -34.148 -18.305 15.608 1.00 92.56 740 PRO A C 1
ATOM 5995 O O . PRO A 1 740 ? -35.161 -18.656 16.215 1.00 92.56 740 PRO A O 1
ATOM 5998 N N . ASN A 1 741 ? -33.676 -17.061 15.686 1.00 92.62 741 ASN A N 1
ATOM 5999 C CA . ASN A 1 741 ? -34.265 -15.970 16.467 1.00 92.62 741 ASN A CA 1
ATOM 6000 C C . ASN A 1 741 ? -34.270 -16.177 17.994 1.00 92.62 741 ASN A C 1
ATOM 6002 O O . ASN A 1 741 ? -35.103 -15.583 18.685 1.00 92.62 741 ASN A O 1
ATOM 6006 N N . VAL A 1 742 ? -33.339 -16.972 18.530 1.00 94.75 742 VAL A N 1
ATOM 6007 C CA . VAL A 1 742 ? -33.077 -17.045 19.981 1.00 94.75 742 VAL A CA 1
ATOM 6008 C C . VAL A 1 742 ? -32.580 -15.692 20.483 1.00 94.75 742 VAL A C 1
ATOM 6010 O O . VAL A 1 742 ? -32.992 -15.220 21.545 1.00 94.75 742 VAL A O 1
ATOM 6013 N N . CYS A 1 743 ? -31.737 -15.026 19.694 1.00 95.31 743 CYS A N 1
ATOM 6014 C CA . CYS A 1 743 ? -31.248 -13.696 20.007 1.00 95.31 743 CYS A CA 1
ATOM 6015 C C . CYS A 1 743 ? -31.983 -12.604 19.219 1.00 95.31 743 CYS A C 1
ATOM 6017 O O . CYS A 1 743 ? -32.347 -12.770 18.053 1.00 95.31 743 CYS A O 1
ATOM 6019 N N . THR A 1 744 ? -32.181 -11.452 19.867 1.00 94.88 744 THR A N 1
ATOM 6020 C CA . THR A 1 744 ? -32.743 -10.244 19.249 1.00 94.88 744 THR A CA 1
ATOM 6021 C C . THR A 1 744 ? -31.771 -9.079 19.401 1.00 94.88 744 THR A C 1
ATOM 6023 O O . THR A 1 744 ? -31.267 -8.843 20.499 1.00 94.88 744 THR A O 1
ATOM 6026 N N . ILE A 1 745 ? -31.546 -8.329 18.323 1.00 93.19 745 ILE A N 1
ATOM 6027 C CA . ILE A 1 745 ? -30.715 -7.123 18.316 1.00 93.19 745 ILE A CA 1
ATOM 6028 C C . ILE A 1 745 ? -31.545 -5.866 18.052 1.00 93.19 745 ILE A C 1
ATOM 6030 O O . ILE A 1 745 ? -32.422 -5.855 17.190 1.00 93.19 745 ILE A O 1
ATOM 6034 N N . PHE A 1 746 ? -31.235 -4.793 18.779 1.00 92.06 746 PHE A N 1
ATOM 6035 C CA . PHE A 1 746 ? -31.762 -3.450 18.544 1.00 92.06 746 PHE A CA 1
ATOM 6036 C C . PHE A 1 746 ? -30.650 -2.543 18.019 1.00 92.06 746 PHE A C 1
ATOM 6038 O O . PHE A 1 746 ? -29.529 -2.583 18.525 1.00 92.06 746 PHE A O 1
ATOM 6045 N N . GLY A 1 747 ? -30.961 -1.693 17.042 1.00 90.31 747 GLY A N 1
ATOM 6046 C CA . GLY A 1 747 ? -30.001 -0.718 16.529 1.00 90.31 747 GLY A CA 1
ATOM 6047 C C . GLY A 1 747 ? -30.614 0.289 15.564 1.00 90.31 747 GLY A C 1
ATOM 6048 O O . GLY A 1 747 ? -31.834 0.379 15.429 1.00 90.31 747 GLY A O 1
ATOM 6049 N N . CYS A 1 748 ? -29.758 1.032 14.867 1.00 88.50 748 CYS A N 1
ATOM 6050 C CA . CYS A 1 748 ? -30.162 1.920 13.782 1.00 88.50 748 CYS A CA 1
ATOM 6051 C C . CYS A 1 748 ? -29.243 1.740 12.577 1.00 88.50 748 CYS A C 1
ATOM 6053 O O . CYS A 1 748 ? -28.031 1.629 12.750 1.00 88.50 748 CYS A O 1
ATOM 6055 N N . ILE A 1 749 ? -29.822 1.748 11.382 1.00 89.44 749 ILE A N 1
ATOM 6056 C CA . ILE A 1 749 ? -29.122 1.682 10.095 1.00 89.44 749 ILE A CA 1
ATOM 6057 C C . ILE A 1 749 ? -29.616 2.815 9.194 1.00 89.44 749 ILE A C 1
ATOM 6059 O O . ILE A 1 749 ? -30.715 3.338 9.391 1.00 89.44 749 ILE A O 1
ATOM 6063 N N . GLY A 1 750 ? -28.809 3.204 8.214 1.00 87.50 750 GLY A N 1
ATOM 6064 C CA . GLY A 1 750 ? -29.239 4.119 7.165 1.00 87.50 750 GLY A CA 1
ATOM 6065 C C . GLY A 1 750 ? -30.136 3.412 6.151 1.00 87.50 750 GLY A C 1
ATOM 6066 O O . GLY A 1 750 ? -30.116 2.185 6.024 1.00 87.50 750 GLY A O 1
ATOM 6067 N N . ASN A 1 751 ? -30.924 4.188 5.412 1.00 89.12 751 ASN A N 1
ATOM 6068 C CA . ASN A 1 751 ? -31.641 3.701 4.233 1.00 89.12 751 ASN A CA 1
ATOM 6069 C C . ASN A 1 751 ? -30.705 3.648 3.013 1.00 89.12 751 ASN A C 1
ATOM 6071 O O . ASN A 1 751 ? -30.863 4.410 2.059 1.00 89.12 751 ASN A O 1
ATOM 6075 N N . ASP A 1 752 ? -29.678 2.806 3.095 1.00 83.31 752 ASP A N 1
ATOM 6076 C CA . ASP A 1 752 ? -28.671 2.609 2.057 1.00 83.31 752 ASP A CA 1
ATOM 6077 C C . ASP A 1 752 ? -28.360 1.118 1.844 1.00 83.31 752 ASP A C 1
ATOM 6079 O O . ASP A 1 752 ? -28.790 0.248 2.610 1.00 83.31 752 ASP A O 1
ATOM 6083 N N . ASP A 1 753 ? -27.605 0.813 0.785 1.00 76.44 753 ASP A N 1
ATOM 6084 C CA . ASP A 1 753 ? -27.252 -0.565 0.422 1.00 76.44 753 ASP A CA 1
ATOM 6085 C C . ASP A 1 753 ? -26.530 -1.298 1.561 1.00 76.44 753 ASP A C 1
ATOM 6087 O O . ASP A 1 753 ? -26.779 -2.481 1.791 1.00 76.44 753 ASP A O 1
ATOM 6091 N N . PHE A 1 754 ? -25.681 -0.598 2.323 1.00 77.88 754 PHE A N 1
ATOM 6092 C CA . PHE A 1 754 ? -24.969 -1.176 3.465 1.00 77.88 754 PHE A CA 1
ATOM 6093 C C . PHE A 1 754 ? -25.923 -1.559 4.601 1.00 77.88 754 PHE A C 1
ATOM 6095 O O . PHE A 1 754 ? -25.787 -2.640 5.175 1.00 77.88 754 PHE A O 1
ATOM 6102 N N . GLY A 1 755 ? -26.911 -0.716 4.905 1.00 83.69 755 GLY A N 1
ATOM 6103 C CA . GLY A 1 755 ? -27.948 -1.005 5.891 1.00 83.69 755 GLY A CA 1
ATOM 6104 C C . GLY A 1 755 ? -28.792 -2.208 5.478 1.00 83.69 755 GLY A C 1
ATOM 6105 O O . GLY A 1 755 ? -29.031 -3.113 6.283 1.00 83.69 755 GLY A O 1
ATOM 6106 N N . HIS A 1 756 ? -29.184 -2.275 4.203 1.00 83.94 756 HIS A N 1
ATOM 6107 C CA . HIS A 1 756 ? -29.914 -3.418 3.657 1.00 83.94 756 HIS A CA 1
ATOM 6108 C C . HIS A 1 756 ? -29.104 -4.718 3.711 1.00 83.94 756 HIS A C 1
ATOM 6110 O O . HIS A 1 756 ? -29.627 -5.731 4.176 1.00 83.94 756 HIS A O 1
ATOM 6116 N N . GLN A 1 757 ? -27.833 -4.694 3.300 1.00 79.81 757 GLN A N 1
ATOM 6117 C CA . GLN A 1 757 ? -26.937 -5.855 3.361 1.00 79.81 757 GLN A CA 1
ATOM 6118 C C . GLN A 1 757 ? -26.722 -6.332 4.800 1.00 79.81 757 GLN A C 1
ATOM 6120 O O . GLN A 1 757 ? -26.828 -7.527 5.074 1.00 79.81 757 GLN A O 1
ATOM 6125 N N . MET A 1 758 ? -26.481 -5.404 5.733 1.00 83.25 758 MET A N 1
ATOM 6126 C CA . MET A 1 758 ? -26.302 -5.714 7.152 1.00 83.25 758 MET A CA 1
ATOM 6127 C C . MET A 1 758 ? -27.541 -6.405 7.725 1.00 83.25 758 MET A C 1
ATOM 6129 O O . MET A 1 758 ? -27.422 -7.461 8.344 1.00 83.25 758 MET A O 1
ATOM 6133 N N . LYS A 1 759 ? -28.735 -5.856 7.474 1.00 88.94 759 LYS A N 1
ATOM 6134 C CA . LYS A 1 759 ? -29.990 -6.463 7.926 1.00 88.94 759 LYS A CA 1
ATOM 6135 C C . LYS A 1 759 ? -30.220 -7.842 7.300 1.00 88.94 759 LYS A C 1
ATOM 6137 O O . LYS A 1 759 ? -30.561 -8.780 8.015 1.00 88.94 759 LYS A O 1
ATOM 6142 N N . CYS A 1 760 ? -30.008 -7.967 5.989 1.00 86.44 760 CYS A N 1
ATOM 6143 C CA . CYS A 1 760 ? -30.187 -9.216 5.251 1.00 86.44 760 CYS A CA 1
ATOM 6144 C C . CYS A 1 760 ? -29.305 -10.329 5.821 1.00 86.44 760 CYS A C 1
ATOM 6146 O O . CYS A 1 760 ? -29.802 -11.409 6.118 1.00 86.44 760 CYS A O 1
ATOM 6148 N N . LYS A 1 761 ? -28.022 -10.042 6.051 1.00 84.88 761 LYS A N 1
ATOM 6149 C CA . LYS A 1 761 ? -27.073 -11.002 6.614 1.00 84.88 761 LYS A CA 1
ATOM 6150 C C . LYS A 1 761 ? -27.477 -11.466 8.016 1.00 84.88 761 LYS A C 1
ATOM 6152 O O . LYS A 1 761 ? -27.541 -12.662 8.272 1.00 84.88 761 LYS A O 1
ATOM 6157 N N . ILE A 1 762 ? -27.834 -10.533 8.894 1.00 89.31 762 ILE A N 1
ATOM 6158 C CA . ILE A 1 762 ? -28.209 -10.841 10.283 1.00 89.31 762 ILE A CA 1
ATOM 6159 C C . ILE A 1 762 ? -29.469 -11.704 10.352 1.00 89.31 762 ILE A C 1
ATOM 6161 O O . ILE A 1 762 ? -29.513 -12.661 11.119 1.00 89.31 762 ILE A O 1
ATOM 6165 N N . GLU A 1 763 ? -30.490 -11.379 9.558 1.00 91.94 763 GLU A N 1
ATOM 6166 C CA . GLU A 1 763 ? -31.771 -12.088 9.603 1.00 91.94 763 GLU A CA 1
ATOM 6167 C C . GLU A 1 763 ? -31.747 -13.403 8.809 1.00 91.94 763 GLU A C 1
ATOM 6169 O O . GLU A 1 763 ? -32.308 -14.403 9.260 1.00 91.94 763 GLU A O 1
ATOM 6174 N N . GLN A 1 764 ? -31.117 -13.419 7.630 1.00 87.38 764 GLN A N 1
ATOM 6175 C CA . GLN A 1 764 ? -31.170 -14.561 6.711 1.00 87.38 764 GLN A CA 1
ATOM 6176 C C . GLN A 1 764 ? -30.017 -15.546 6.896 1.00 87.38 764 GLN A C 1
ATOM 6178 O O . GLN A 1 764 ? -30.257 -16.745 6.794 1.00 87.38 764 GLN A O 1
ATOM 6183 N N . GLU A 1 765 ? -28.799 -15.066 7.158 1.00 85.62 765 GLU A N 1
ATOM 6184 C CA . GLU A 1 765 ? -27.611 -15.923 7.281 1.00 85.62 765 GLU A CA 1
ATOM 6185 C C . GLU A 1 765 ? -27.312 -16.265 8.742 1.00 85.62 765 GLU A C 1
ATOM 6187 O O . GLU A 1 765 ? -27.131 -17.430 9.076 1.00 85.62 765 GLU A O 1
ATOM 6192 N N . ASP A 1 766 ? -27.289 -15.263 9.628 1.00 89.81 766 ASP A N 1
ATOM 6193 C CA . ASP A 1 766 ? -26.962 -15.476 11.045 1.00 89.81 766 ASP A CA 1
ATOM 6194 C C . ASP A 1 766 ? -28.197 -15.839 11.893 1.00 89.81 766 ASP A C 1
ATOM 6196 O O . ASP A 1 766 ? -28.068 -16.145 13.076 1.00 89.81 766 ASP A O 1
ATOM 6200 N N . HIS A 1 767 ? -29.397 -15.795 11.303 1.00 93.12 767 HIS A N 1
ATOM 6201 C CA . HIS A 1 767 ? -30.674 -16.146 11.934 1.00 93.12 767 HIS A CA 1
ATOM 6202 C C . HIS A 1 767 ? -30.986 -15.390 13.240 1.00 93.12 767 HIS A C 1
ATOM 6204 O O . HIS A 1 767 ? -31.647 -15.919 14.136 1.00 93.12 767 HIS A O 1
ATOM 6210 N N . VAL A 1 768 ? -30.530 -14.143 13.359 1.00 94.19 768 VAL A N 1
ATOM 6211 C CA . VAL A 1 768 ? -30.816 -13.248 14.486 1.00 94.19 768 VAL A CA 1
ATOM 6212 C C . VAL A 1 768 ? -32.030 -12.382 14.156 1.00 94.19 768 VAL A C 1
ATOM 6214 O O . VAL A 1 768 ? -32.119 -11.789 13.081 1.00 94.19 768 VAL A O 1
ATOM 6217 N N . LYS A 1 769 ? -32.934 -12.197 15.122 1.00 94.69 769 LYS A N 1
ATOM 6218 C CA . LYS A 1 769 ? -34.041 -11.249 14.962 1.00 94.69 769 LYS A CA 1
ATOM 6219 C C . LYS A 1 769 ? -33.529 -9.814 15.080 1.00 94.69 769 LYS A C 1
ATOM 6221 O O . LYS A 1 769 ? -32.997 -9.442 16.124 1.00 94.69 769 LYS A O 1
ATOM 6226 N N . SER A 1 770 ? -33.743 -8.978 14.066 1.00 92.94 770 SER A N 1
ATOM 6227 C CA . SER A 1 770 ? -33.305 -7.577 14.099 1.00 92.94 770 SER A CA 1
ATOM 6228 C C . SER A 1 770 ? -34.462 -6.585 14.281 1.00 92.94 770 SER A C 1
ATOM 6230 O O . SER A 1 770 ? -35.547 -6.749 13.723 1.00 92.94 770 SER A O 1
ATOM 6232 N N . ILE A 1 771 ? -34.240 -5.540 15.084 1.00 92.19 771 ILE A N 1
ATOM 6233 C CA . ILE A 1 771 ? -35.136 -4.388 15.248 1.00 92.19 771 ILE A CA 1
ATOM 6234 C C . ILE A 1 771 ? -34.318 -3.122 15.012 1.00 92.19 771 ILE A C 1
ATOM 6236 O O . ILE A 1 771 ? -33.779 -2.506 15.935 1.00 92.19 771 ILE A O 1
ATOM 6240 N N . TYR A 1 772 ? -34.218 -2.756 13.737 1.00 89.75 772 TYR A N 1
ATOM 6241 C CA . TYR A 1 772 ? -33.515 -1.560 13.298 1.00 89.75 772 TYR A CA 1
ATOM 6242 C C . TYR A 1 772 ? -34.464 -0.386 13.070 1.00 89.75 772 TYR A C 1
ATOM 6244 O O . TYR A 1 772 ? -35.464 -0.526 12.361 1.00 89.75 772 TYR A O 1
ATOM 6252 N N . CYS A 1 773 ? -34.115 0.796 13.589 1.00 88.69 773 CYS A N 1
ATOM 6253 C CA . CYS A 1 773 ? -34.593 2.026 12.964 1.00 88.69 773 CYS A CA 1
ATOM 6254 C C . CYS A 1 773 ? -33.887 2.255 11.635 1.00 88.69 773 CYS A C 1
ATOM 6256 O O . CYS A 1 773 ? -32.683 2.038 11.525 1.00 88.69 773 CYS A O 1
ATOM 6258 N N . ILE A 1 774 ? -34.653 2.715 10.648 1.00 88.00 774 ILE A N 1
ATOM 6259 C CA . ILE A 1 774 ? -34.126 3.140 9.356 1.00 88.00 774 ILE A CA 1
ATOM 6260 C C . ILE A 1 774 ? -34.073 4.669 9.352 1.00 88.00 774 ILE A C 1
ATOM 6262 O O . ILE A 1 774 ? -35.112 5.332 9.421 1.00 88.00 774 ILE A O 1
ATOM 6266 N N . ASP A 1 775 ? -32.866 5.225 9.302 1.00 83.69 775 ASP A N 1
ATOM 6267 C CA . ASP A 1 775 ? -32.633 6.658 9.145 1.00 83.69 775 ASP A CA 1
ATOM 6268 C C . ASP A 1 775 ? -32.553 7.002 7.650 1.00 83.69 775 ASP A C 1
ATOM 6270 O O . ASP A 1 775 ? -31.684 6.522 6.929 1.00 83.69 775 ASP A O 1
ATOM 6274 N N . ASN A 1 776 ? -33.485 7.824 7.163 1.00 86.00 776 ASN A N 1
ATOM 6275 C CA . ASN A 1 776 ? -33.541 8.212 5.747 1.00 86.00 776 ASN A CA 1
ATOM 6276 C C . ASN A 1 776 ? -32.610 9.380 5.394 1.00 86.00 776 ASN A C 1
ATOM 6278 O O . ASN A 1 776 ? -32.513 9.753 4.229 1.00 86.00 776 ASN A O 1
ATOM 6282 N N . THR A 1 777 ? -31.994 10.014 6.391 1.00 80.75 777 THR A N 1
ATOM 6283 C CA . THR A 1 777 ? -31.189 11.231 6.210 1.00 80.75 777 THR A CA 1
ATOM 6284 C C . THR A 1 777 ? -29.700 11.010 6.437 1.00 80.75 777 THR A C 1
ATOM 6286 O O . THR A 1 777 ? -28.896 11.820 5.982 1.00 80.75 777 THR A O 1
ATOM 6289 N N . ARG A 1 778 ? -29.334 9.929 7.131 1.00 81.12 778 ARG A N 1
ATOM 6290 C CA . ARG A 1 778 ? -27.962 9.587 7.501 1.00 81.12 778 ARG A CA 1
ATOM 6291 C C . ARG A 1 778 ? -27.597 8.193 6.990 1.00 81.12 778 ARG A C 1
ATOM 6293 O O . ARG A 1 778 ? -28.421 7.288 7.126 1.00 81.12 778 ARG A O 1
ATOM 6300 N N . PRO A 1 779 ? -26.394 7.999 6.427 1.00 80.44 779 PRO A N 1
ATOM 6301 C CA . PRO A 1 779 ? -25.926 6.687 6.004 1.00 80.44 779 PRO A CA 1
ATOM 6302 C C . PRO A 1 779 ? -25.679 5.748 7.190 1.00 80.44 779 PRO A C 1
ATOM 6304 O O . PRO A 1 779 ? -25.528 6.162 8.345 1.00 80.44 779 PRO A O 1
ATOM 6307 N N . THR A 1 780 ? -25.619 4.455 6.887 1.00 82.31 780 THR A N 1
ATOM 6308 C CA . THR A 1 780 ? -25.280 3.402 7.843 1.00 82.31 780 THR A CA 1
ATOM 6309 C C . THR A 1 780 ? -23.885 3.642 8.416 1.00 82.31 780 THR A C 1
ATOM 6311 O O . THR A 1 780 ? -22.939 3.934 7.680 1.00 82.31 780 THR A O 1
ATOM 6314 N N . GLY A 1 781 ? -23.755 3.517 9.742 1.00 79.19 781 GLY A N 1
ATOM 6315 C CA . GLY A 1 781 ? -22.479 3.676 10.436 1.00 79.19 781 GLY A CA 1
ATOM 6316 C C . GLY A 1 781 ? -21.431 2.672 9.949 1.00 79.19 781 GLY A C 1
ATOM 6317 O O . GLY A 1 781 ? -21.743 1.523 9.636 1.00 79.19 781 GLY A O 1
ATOM 6318 N N . LYS A 1 782 ? -20.172 3.105 9.889 1.00 79.25 782 LYS A N 1
ATOM 6319 C CA . LYS A 1 782 ? -19.042 2.333 9.361 1.00 79.25 782 LYS A CA 1
ATOM 6320 C C . LYS A 1 782 ? -17.878 2.367 10.343 1.00 79.25 782 LYS A C 1
ATOM 6322 O O . LYS A 1 782 ? -17.639 3.365 11.016 1.00 79.25 782 LYS A O 1
ATOM 6327 N N . CYS A 1 783 ? -17.152 1.262 10.440 1.00 76.25 783 CYS A N 1
ATOM 6328 C CA . CYS A 1 783 ? -15.906 1.194 11.189 1.00 76.25 783 CYS A CA 1
ATOM 6329 C C . CYS A 1 783 ? -14.814 0.702 10.251 1.00 76.25 783 CYS A C 1
ATOM 6331 O O . CYS A 1 783 ? -14.905 -0.397 9.708 1.00 76.25 783 CYS A O 1
ATOM 6333 N N . VAL A 1 784 ? -13.791 1.521 10.068 1.00 74.31 784 VAL A N 1
ATOM 6334 C CA . VAL A 1 784 ? -12.576 1.139 9.365 1.00 74.31 784 VAL A CA 1
ATOM 6335 C C . VAL A 1 784 ? -11.660 0.431 10.363 1.00 74.31 784 VAL A C 1
ATOM 6337 O O . VAL A 1 784 ? -11.244 1.027 11.358 1.00 74.31 784 VAL A O 1
ATOM 6340 N N . CYS A 1 785 ? -11.343 -0.835 10.090 1.00 72.31 785 CYS A N 1
ATOM 6341 C CA . CYS A 1 785 ? -10.418 -1.637 10.886 1.00 72.31 785 CYS A CA 1
ATOM 6342 C C . CYS A 1 785 ? -9.088 -1.788 10.146 1.00 72.31 785 CYS A C 1
ATOM 6344 O O . CYS A 1 785 ? -9.014 -2.427 9.100 1.00 72.31 785 CYS A O 1
ATOM 6346 N N . LEU A 1 786 ? -8.037 -1.186 10.695 1.00 71.06 786 LEU A N 1
ATOM 6347 C CA . LEU A 1 786 ? -6.683 -1.242 10.165 1.00 71.06 786 LEU A CA 1
ATOM 6348 C C . LEU A 1 786 ? -5.882 -2.284 10.951 1.00 71.06 786 LEU A C 1
ATOM 6350 O O . LEU A 1 786 ? -5.581 -2.051 12.118 1.00 71.06 786 LEU A O 1
ATOM 6354 N N . ILE A 1 787 ? -5.531 -3.414 10.339 1.00 68.19 787 ILE A N 1
ATOM 6355 C CA . ILE A 1 787 ? -4.785 -4.499 10.998 1.00 68.19 787 ILE A CA 1
ATOM 6356 C C . ILE A 1 787 ? -3.339 -4.469 10.508 1.00 68.19 787 ILE A C 1
ATOM 6358 O O . ILE A 1 787 ? -3.092 -4.497 9.306 1.00 68.19 787 ILE A O 1
ATOM 6362 N N . ASN A 1 788 ? -2.387 -4.425 11.433 1.00 62.09 788 ASN A N 1
ATOM 6363 C CA . ASN A 1 788 ? -0.956 -4.464 11.172 1.00 62.09 788 ASN A CA 1
ATOM 6364 C C . ASN A 1 788 ? -0.335 -5.650 11.916 1.00 62.09 788 ASN A C 1
ATOM 6366 O O . ASN A 1 788 ? -0.710 -5.922 13.049 1.00 62.09 788 ASN A O 1
ATOM 6370 N N . VAL A 1 789 ? 0.631 -6.335 11.311 1.00 56.56 789 VAL A N 1
ATOM 6371 C CA . VAL A 1 789 ? 1.381 -7.410 11.970 1.00 56.56 789 VAL A CA 1
ATOM 6372 C C . VAL A 1 789 ? 2.829 -6.964 12.077 1.00 56.56 789 VAL A C 1
ATOM 6374 O O . VAL A 1 789 ? 3.448 -6.614 11.070 1.00 56.56 789 VAL A O 1
ATOM 6377 N N . ASP A 1 790 ? 3.361 -6.919 13.296 1.00 53.88 790 ASP A N 1
ATOM 6378 C CA . ASP A 1 790 ? 4.750 -6.529 13.517 1.00 53.88 790 ASP A CA 1
ATOM 6379 C C . ASP A 1 790 ? 5.737 -7.615 13.038 1.00 53.88 790 ASP A C 1
ATOM 6381 O O . ASP A 1 790 ? 5.370 -8.727 12.650 1.00 53.88 790 ASP A O 1
ATOM 6385 N N . SER A 1 791 ? 7.035 -7.304 13.077 1.00 45.78 791 SER A N 1
ATOM 6386 C CA . SER A 1 791 ? 8.094 -8.242 12.679 1.00 45.78 791 SER A CA 1
ATOM 6387 C C . SER A 1 791 ? 8.178 -9.507 13.543 1.00 45.78 791 SER A C 1
ATOM 6389 O O . SER A 1 791 ? 8.862 -10.452 13.154 1.00 45.78 791 SER A O 1
ATOM 6391 N N . ASN A 1 792 ? 7.520 -9.522 14.705 1.00 47.03 792 ASN A N 1
ATOM 6392 C CA . ASN A 1 792 ? 7.475 -10.645 15.637 1.00 47.03 792 ASN A CA 1
ATOM 6393 C C . ASN A 1 792 ? 6.202 -11.493 15.462 1.00 47.03 792 ASN A C 1
ATOM 6395 O O . ASN A 1 792 ? 6.047 -12.495 16.157 1.00 47.03 792 ASN A O 1
ATOM 6399 N N . GLY A 1 793 ? 5.309 -11.121 14.537 1.00 51.69 793 GLY A N 1
ATOM 6400 C CA . GLY A 1 793 ? 4.025 -11.790 14.328 1.00 51.69 793 GLY A CA 1
ATOM 6401 C C . GLY A 1 793 ? 2.913 -11.313 15.268 1.00 51.69 793 GLY A C 1
ATOM 6402 O O . GLY A 1 793 ? 1.862 -11.944 15.322 1.00 51.69 793 GLY A O 1
ATOM 6403 N N . SER A 1 794 ? 3.115 -10.222 16.011 1.00 56.25 794 SER A N 1
ATOM 6404 C CA . SER A 1 794 ? 2.090 -9.630 16.874 1.00 56.25 794 SER A CA 1
ATOM 6405 C C . SER A 1 794 ? 1.109 -8.815 16.038 1.00 56.25 794 SER A C 1
ATOM 6407 O O . SER A 1 794 ? 1.514 -7.953 15.256 1.00 56.25 794 SER A O 1
ATOM 6409 N N . HIS A 1 795 ? -0.186 -9.063 16.218 1.00 63.75 795 HIS A N 1
ATOM 6410 C CA . HIS A 1 795 ? -1.243 -8.321 15.537 1.00 63.75 795 HIS A CA 1
ATOM 6411 C C . HIS A 1 795 ? -1.588 -7.055 16.326 1.00 63.75 795 HIS A C 1
ATOM 6413 O O . HIS A 1 795 ? -1.993 -7.137 17.483 1.00 63.75 795 HIS A O 1
ATOM 6419 N N . HIS A 1 796 ? -1.487 -5.907 15.669 1.00 65.44 796 HIS A N 1
ATOM 6420 C CA . HIS A 1 796 ? -1.895 -4.594 16.149 1.00 65.44 796 HIS A CA 1
ATOM 6421 C C . HIS A 1 796 ? -3.077 -4.084 15.332 1.00 65.44 796 HIS A C 1
ATOM 6423 O O . HIS A 1 796 ? -3.086 -4.236 14.109 1.00 65.44 796 HIS A O 1
ATOM 6429 N N . ARG A 1 797 ? -4.051 -3.425 15.964 1.00 70.88 797 ARG A N 1
ATOM 6430 C CA . ARG A 1 797 ? -5.217 -2.880 15.242 1.00 70.88 797 ARG A CA 1
ATOM 6431 C C . ARG A 1 797 ? -5.495 -1.413 15.536 1.00 70.88 797 ARG A C 1
ATOM 6433 O O . ARG A 1 797 ? -5.437 -0.987 16.678 1.00 70.88 797 ARG A O 1
ATOM 6440 N N . SER A 1 798 ? -5.882 -0.642 14.529 1.00 70.44 798 SER A N 1
ATOM 6441 C CA . SER A 1 798 ? -6.413 0.711 14.715 1.00 70.44 798 SER A CA 1
ATOM 6442 C C . SER A 1 798 ? -7.835 0.792 14.171 1.00 70.44 798 SER A C 1
ATOM 6444 O O . SER A 1 798 ? -8.077 0.496 13.003 1.00 70.44 798 SER A O 1
ATOM 6446 N N . LEU A 1 799 ? -8.782 1.196 15.016 1.00 71.19 799 LEU A N 1
ATOM 6447 C CA . LEU A 1 799 ? -10.198 1.308 14.663 1.00 71.19 799 LEU A CA 1
ATOM 6448 C C . LEU A 1 799 ? -10.578 2.776 14.452 1.00 71.19 799 LEU A C 1
ATOM 6450 O O . LEU A 1 799 ? -10.353 3.615 15.325 1.00 71.19 799 LEU A O 1
ATOM 6454 N N . VAL A 1 800 ? -11.202 3.090 13.319 1.00 69.44 800 VAL A N 1
ATOM 6455 C CA . VAL A 1 800 ? -11.757 4.419 13.026 1.00 69.44 800 VAL A CA 1
ATOM 6456 C C . VAL A 1 800 ? -13.250 4.278 12.802 1.00 69.44 800 VAL A C 1
ATOM 6458 O O . VAL A 1 800 ? -13.693 3.792 11.768 1.00 69.44 800 VAL A O 1
ATOM 6461 N N . THR A 1 801 ? -14.035 4.679 13.797 1.00 71.19 801 THR A N 1
ATOM 6462 C CA . THR A 1 801 ? -15.484 4.469 13.794 1.00 71.19 801 THR A CA 1
ATOM 6463 C C . THR A 1 801 ? -16.222 5.751 13.444 1.00 71.19 801 THR A C 1
ATOM 6465 O O . THR A 1 801 ? -16.044 6.782 14.094 1.00 71.19 801 THR A O 1
ATOM 6468 N N . PHE A 1 802 ? -17.105 5.664 12.459 1.00 73.38 802 PHE A N 1
ATOM 6469 C CA . PHE A 1 802 ? -18.090 6.672 12.108 1.00 73.38 802 PHE A CA 1
ATOM 6470 C C . PHE A 1 802 ? -19.492 6.136 12.396 1.00 73.38 802 PHE A C 1
ATOM 6472 O O . PHE A 1 802 ? -19.983 5.220 11.745 1.00 73.38 802 PHE A O 1
ATOM 6479 N N . LEU A 1 803 ? -20.125 6.680 13.434 1.00 69.62 803 LEU A N 1
ATOM 6480 C CA . LEU A 1 803 ? -21.374 6.136 13.977 1.00 69.62 803 LEU A CA 1
ATOM 6481 C C . LEU A 1 803 ? -22.616 6.507 13.148 1.00 69.62 803 LEU A C 1
ATOM 6483 O O . LEU A 1 803 ? -23.552 5.721 13.080 1.00 69.62 803 LEU A O 1
ATOM 6487 N N . ASP A 1 804 ? -22.638 7.708 12.570 1.00 79.88 804 ASP A N 1
ATOM 6488 C CA . ASP A 1 804 ? -23.726 8.290 11.767 1.00 79.88 804 ASP A CA 1
ATOM 6489 C C . ASP A 1 804 ? -25.166 7.897 12.165 1.00 79.88 804 ASP A C 1
ATOM 6491 O O . ASP A 1 804 ? -25.595 8.311 13.250 1.00 79.88 804 ASP A O 1
ATOM 6495 N N . ALA A 1 805 ? -25.894 7.097 11.363 1.00 82.38 805 ALA A N 1
ATOM 6496 C CA . ALA A 1 805 ? -27.267 6.654 11.643 1.00 82.38 805 ALA A CA 1
ATOM 6497 C C . ALA A 1 805 ? -27.445 6.037 13.042 1.00 82.38 805 ALA A C 1
ATOM 6499 O O . ALA A 1 805 ? -28.523 6.162 13.623 1.00 82.38 805 ALA A O 1
ATOM 6500 N N . CYS A 1 806 ? -26.400 5.460 13.652 1.00 80.19 806 CYS A N 1
ATOM 6501 C CA . CYS A 1 806 ? -26.446 4.950 15.028 1.00 80.19 806 CYS A CA 1
ATOM 6502 C C . CYS A 1 806 ? -26.777 6.037 16.068 1.00 80.19 806 CYS A C 1
ATOM 6504 O O . CYS A 1 806 ? -27.393 5.732 17.089 1.00 80.19 806 CYS A O 1
ATOM 6506 N N . HIS A 1 807 ? -26.443 7.310 15.817 1.00 76.44 807 HIS A N 1
ATOM 6507 C CA . HIS A 1 807 ? -26.882 8.438 16.657 1.00 76.44 807 HIS A CA 1
ATOM 6508 C C . HIS A 1 807 ? -28.394 8.687 16.575 1.00 76.44 807 HIS A C 1
ATOM 6510 O O . HIS A 1 807 ? -28.942 9.473 17.341 1.00 76.44 807 HIS A O 1
ATOM 6516 N N . GLY A 1 808 ? -29.061 8.105 15.580 1.00 73.44 808 GLY A N 1
ATOM 6517 C CA . GLY A 1 808 ? -30.497 8.185 15.372 1.00 73.44 808 GLY A CA 1
ATOM 6518 C C . GLY A 1 808 ? -31.311 7.178 16.147 1.00 73.44 808 GLY A C 1
ATOM 6519 O O . GLY A 1 808 ? -32.534 7.246 16.046 1.00 73.44 808 GLY A O 1
ATOM 6520 N N . PHE A 1 809 ? -30.680 6.282 16.911 1.00 84.69 809 PHE A N 1
ATOM 6521 C CA . PHE A 1 809 ? -31.422 5.395 17.792 1.00 84.69 809 PHE A CA 1
ATOM 6522 C C . PHE A 1 809 ? -32.232 6.222 18.793 1.00 84.69 809 PHE A C 1
ATOM 6524 O O . PHE A 1 809 ? -31.718 7.162 19.396 1.00 84.69 809 PHE A O 1
ATOM 6531 N N . ARG A 1 810 ? -33.522 5.906 18.936 1.00 81.62 810 ARG A N 1
ATOM 6532 C CA . ARG A 1 810 ? -34.424 6.668 19.802 1.00 81.62 810 ARG A CA 1
ATOM 6533 C C . ARG A 1 810 ? -35.122 5.780 20.817 1.00 81.62 810 ARG A C 1
ATOM 6535 O O . ARG A 1 810 ? -35.446 4.624 20.538 1.00 81.62 810 ARG A O 1
ATOM 6542 N N . MET A 1 811 ? -35.406 6.364 21.979 1.00 84.50 811 MET A N 1
ATOM 6543 C CA . MET A 1 811 ? -36.085 5.715 23.103 1.00 84.50 811 MET A CA 1
ATOM 6544 C C . MET A 1 811 ? -37.421 5.079 22.712 1.00 84.50 811 MET A C 1
ATOM 6546 O O . MET A 1 811 ? -37.787 4.033 23.250 1.00 84.50 811 MET A O 1
ATOM 6550 N N . GLU A 1 812 ? -38.149 5.686 21.773 1.00 85.06 812 GLU A N 1
ATOM 6551 C CA . GLU A 1 812 ? -39.477 5.231 21.365 1.00 85.06 812 GLU A CA 1
ATOM 6552 C C . GLU A 1 812 ? -39.444 3.808 20.797 1.00 85.06 812 GLU A C 1
ATOM 6554 O O . GLU A 1 812 ? -40.407 3.065 20.960 1.00 85.06 812 GLU A O 1
ATOM 6559 N N . ILE A 1 813 ? -38.329 3.388 20.192 1.00 85.75 813 ILE A N 1
ATOM 6560 C CA . ILE A 1 813 ? -38.170 2.040 19.629 1.00 85.75 813 ILE A CA 1
ATOM 6561 C C . ILE A 1 813 ? -38.201 0.994 20.744 1.00 85.75 813 ILE A C 1
ATOM 6563 O O . ILE A 1 813 ? -38.890 -0.020 20.623 1.00 85.75 813 ILE A O 1
ATOM 6567 N N . LEU A 1 814 ? -37.494 1.246 21.850 1.00 87.75 814 LEU A N 1
ATOM 6568 C CA . LEU A 1 814 ? -37.523 0.365 23.018 1.00 87.75 814 LEU A CA 1
ATOM 6569 C C . LEU A 1 814 ? -38.919 0.352 23.644 1.00 87.75 814 LEU A C 1
ATOM 6571 O O . LEU A 1 814 ? -39.436 -0.715 23.964 1.00 87.75 814 LEU A O 1
ATOM 6575 N N . GLN A 1 815 ? -39.551 1.524 23.762 1.00 86.19 815 GLN A N 1
ATOM 6576 C CA . GLN A 1 815 ? -40.890 1.665 24.339 1.00 86.19 815 GLN A CA 1
ATOM 6577 C C . GLN A 1 815 ? -41.967 0.920 23.534 1.00 86.19 815 GLN A C 1
ATOM 6579 O O . GLN A 1 815 ? -42.823 0.253 24.113 1.00 86.19 815 GLN A O 1
ATOM 6584 N N . GLN A 1 816 ? -41.905 0.978 22.202 1.00 88.06 816 GLN A N 1
ATOM 6585 C CA . GLN A 1 816 ? -42.832 0.271 21.310 1.00 88.06 816 GLN A CA 1
ATOM 6586 C C . GLN A 1 816 ? -42.659 -1.252 21.358 1.00 88.06 816 GLN A C 1
ATOM 6588 O O . GLN A 1 816 ? -43.601 -1.989 21.079 1.00 88.06 816 GLN A O 1
ATOM 6593 N N . ASN A 1 817 ? -41.473 -1.725 21.743 1.00 89.19 817 ASN A N 1
ATOM 6594 C CA . ASN A 1 817 ? -41.121 -3.141 21.774 1.00 89.19 817 ASN A CA 1
ATOM 6595 C C . ASN A 1 817 ? -40.977 -3.687 23.204 1.00 89.19 817 ASN A C 1
ATOM 6597 O O . ASN A 1 817 ? -40.344 -4.724 23.407 1.00 89.19 817 ASN A O 1
ATOM 6601 N N . LEU A 1 818 ? -41.589 -3.026 24.200 1.00 85.69 818 LEU A N 1
ATOM 6602 C CA . LEU A 1 818 ? -41.447 -3.409 25.610 1.00 85.69 818 LEU A CA 1
ATOM 6603 C C . LEU A 1 818 ? -41.860 -4.860 25.900 1.00 85.69 818 LEU A C 1
ATOM 6605 O O . LEU A 1 818 ? -41.303 -5.502 26.788 1.00 85.69 818 LEU A O 1
ATOM 6609 N N . SER A 1 819 ? -42.811 -5.396 25.132 1.00 85.56 819 SER A N 1
ATOM 6610 C CA . SER A 1 819 ? -43.291 -6.772 25.275 1.00 85.56 819 SER A CA 1
ATOM 6611 C C . SER A 1 819 ? -42.211 -7.828 25.021 1.00 85.56 819 SER A C 1
ATOM 6613 O O . SER A 1 819 ? -42.300 -8.914 25.591 1.00 85.56 819 SER A O 1
ATOM 6615 N N . LEU A 1 820 ? -41.177 -7.529 24.224 1.00 85.56 820 LEU A N 1
ATOM 6616 C CA . LEU A 1 820 ? -40.085 -8.471 23.950 1.00 85.56 820 LEU A CA 1
ATOM 6617 C C . LEU A 1 820 ? -39.217 -8.719 25.185 1.00 85.56 820 LEU A C 1
ATOM 6619 O O . LEU A 1 820 ? -38.740 -9.835 25.386 1.00 85.56 820 LEU A O 1
ATOM 6623 N N . PHE A 1 821 ? -39.068 -7.716 26.053 1.00 84.62 821 PHE A N 1
ATOM 6624 C CA . PHE A 1 821 ? -38.275 -7.853 27.274 1.00 84.62 821 PHE A CA 1
ATOM 6625 C C . PHE A 1 821 ? -38.935 -8.768 28.308 1.00 84.62 821 PHE A C 1
ATOM 6627 O O . PHE A 1 821 ? -38.239 -9.293 29.170 1.00 84.62 821 PHE A O 1
ATOM 6634 N N . ASN A 1 822 ? -40.243 -9.035 28.204 1.00 81.00 822 ASN A N 1
ATOM 6635 C CA . ASN A 1 822 ? -40.921 -9.976 29.100 1.00 81.00 822 ASN A CA 1
ATOM 6636 C C . ASN A 1 822 ? -40.375 -11.405 28.962 1.00 81.00 822 ASN A C 1
ATOM 6638 O O . ASN A 1 822 ? -40.352 -12.145 29.944 1.00 81.00 822 ASN A O 1
ATOM 6642 N N . ASN A 1 823 ? -39.912 -11.773 27.764 1.00 82.88 823 ASN A N 1
ATOM 6643 C CA . ASN A 1 823 ? -39.383 -13.104 27.463 1.00 82.88 823 ASN A CA 1
ATOM 6644 C C . ASN A 1 823 ? -37.848 -13.158 27.506 1.00 82.88 823 ASN A C 1
ATOM 6646 O O . ASN A 1 823 ? -37.270 -14.235 27.372 1.00 82.88 823 ASN A O 1
ATOM 6650 N N . ALA A 1 824 ? -37.179 -12.017 27.690 1.00 90.56 824 ALA A N 1
ATOM 6651 C CA . ALA A 1 824 ? -35.728 -11.963 27.765 1.00 90.56 824 ALA A CA 1
ATOM 6652 C C . ALA A 1 824 ? -35.232 -12.535 29.101 1.00 90.56 824 ALA A C 1
ATOM 6654 O O . ALA A 1 824 ? -35.791 -12.253 30.159 1.00 90.56 824 ALA A O 1
ATOM 6655 N N . ARG A 1 825 ? -34.146 -13.312 29.059 1.00 93.00 825 ARG A N 1
ATOM 6656 C CA . ARG A 1 825 ? -33.415 -13.770 30.257 1.00 93.00 825 ARG A CA 1
ATOM 6657 C C . ARG A 1 825 ? -32.116 -13.016 30.480 1.00 93.00 825 ARG A C 1
ATOM 6659 O O . ARG A 1 825 ? -31.675 -12.899 31.616 1.00 93.00 825 ARG A O 1
ATOM 6666 N N . ILE A 1 826 ? -31.534 -12.483 29.411 1.00 94.94 826 ILE A N 1
ATOM 6667 C CA . ILE A 1 826 ? -30.320 -11.678 29.445 1.00 94.94 826 ILE A CA 1
ATOM 6668 C C . ILE A 1 826 ? -30.557 -10.450 28.567 1.00 94.94 826 ILE A C 1
ATOM 6670 O O . ILE A 1 826 ? -31.026 -10.576 27.436 1.00 94.94 826 ILE A O 1
ATOM 6674 N N . ILE A 1 827 ? -30.232 -9.269 29.083 1.00 95.25 827 ILE A N 1
ATOM 6675 C CA . ILE A 1 827 ? -30.110 -8.036 28.307 1.00 95.25 827 ILE A CA 1
ATOM 6676 C C . ILE A 1 827 ? -28.639 -7.651 28.312 1.00 95.25 827 ILE A C 1
ATOM 6678 O O . ILE A 1 827 ? -28.067 -7.403 29.371 1.00 95.25 827 ILE A O 1
ATOM 6682 N N . TYR A 1 828 ? -28.040 -7.609 27.126 1.00 96.44 828 TYR A N 1
ATOM 6683 C CA . TYR A 1 828 ? -26.640 -7.261 26.926 1.00 96.44 828 TYR A CA 1
ATOM 6684 C C . TYR A 1 828 ? -26.504 -5.886 26.272 1.00 96.44 828 TYR A C 1
ATOM 6686 O O . TYR A 1 828 ? -27.234 -5.559 25.336 1.00 96.44 828 TYR A O 1
ATOM 6694 N N . THR A 1 829 ? -25.546 -5.092 26.744 1.00 95.00 829 THR A N 1
ATOM 6695 C CA . THR A 1 829 ? -25.160 -3.820 26.127 1.00 95.00 829 THR A CA 1
ATOM 6696 C C . THR A 1 829 ? -23.648 -3.608 26.200 1.00 95.00 829 THR A C 1
ATOM 6698 O O . THR A 1 829 ? -22.936 -4.253 26.969 1.00 95.00 829 THR A O 1
ATOM 6701 N N . SER A 1 830 ? -23.149 -2.663 25.408 1.00 93.06 830 SER A N 1
ATOM 6702 C CA . SER A 1 830 ? -21.748 -2.246 25.402 1.00 93.06 830 SER A CA 1
ATOM 6703 C C . SER A 1 830 ? -21.576 -0.837 25.976 1.00 93.06 830 SER A C 1
ATOM 6705 O O . SER A 1 830 ? -22.504 -0.019 25.974 1.00 93.06 830 SER A O 1
ATOM 6707 N N . GLY A 1 831 ? -20.360 -0.527 26.423 1.00 91.31 831 GLY A N 1
ATOM 6708 C CA . GLY A 1 831 ? -19.945 0.814 26.826 1.00 91.31 831 GLY A CA 1
ATOM 6709 C C . GLY A 1 831 ? -20.102 1.837 25.694 1.00 91.31 831 GLY A C 1
ATOM 6710 O O . GLY A 1 831 ? -20.473 2.983 25.947 1.00 91.31 831 GLY A O 1
ATOM 6711 N N . PHE A 1 832 ? -19.926 1.425 24.432 1.00 87.75 832 PHE A N 1
ATOM 6712 C CA . PHE A 1 832 ? -20.166 2.293 23.271 1.00 87.75 832 PHE A CA 1
ATOM 6713 C C . PHE A 1 832 ? -21.634 2.729 23.154 1.00 87.75 832 PHE A C 1
ATOM 6715 O O . PHE A 1 832 ? -21.925 3.899 22.881 1.00 87.75 832 PHE A O 1
ATOM 6722 N N . PHE A 1 833 ? -22.575 1.811 23.395 1.00 89.31 833 PHE A N 1
ATOM 6723 C CA . PHE A 1 833 ? -24.000 2.138 23.363 1.00 89.31 833 PHE A CA 1
ATOM 6724 C C . PHE A 1 833 ? -24.420 2.989 24.568 1.00 89.31 833 PHE A C 1
ATOM 6726 O O . PHE A 1 833 ? -25.202 3.921 24.414 1.00 89.31 833 PHE A O 1
ATOM 6733 N N . LEU A 1 834 ? -23.821 2.763 25.742 1.00 90.62 834 LEU A N 1
ATOM 6734 C CA . LEU A 1 834 ? -24.031 3.608 26.923 1.00 90.62 834 LEU A CA 1
ATOM 6735 C C . LEU A 1 834 ? -23.629 5.070 26.685 1.00 90.62 834 LEU A C 1
ATOM 6737 O O . LEU A 1 834 ? -24.305 5.986 27.152 1.00 90.62 834 LEU A O 1
ATOM 6741 N N . ILE A 1 835 ? -22.536 5.318 25.961 1.00 87.31 835 ILE A N 1
ATOM 6742 C CA . ILE A 1 835 ? -22.109 6.693 25.670 1.00 87.31 835 ILE A CA 1
ATOM 6743 C C . ILE A 1 835 ? -23.077 7.382 24.707 1.00 87.31 835 ILE A C 1
ATOM 6745 O O . ILE A 1 835 ? -23.401 8.554 24.909 1.00 87.31 835 ILE A O 1
ATOM 6749 N N . SER A 1 836 ? -23.521 6.679 23.667 1.00 83.56 836 SER A N 1
ATOM 6750 C CA . SER A 1 836 ? -24.398 7.261 22.648 1.00 83.56 836 SER A CA 1
ATOM 6751 C C . SER A 1 836 ? -25.846 7.398 23.127 1.00 83.56 836 SER A C 1
ATOM 6753 O O . SER A 1 836 ? -26.497 8.384 22.797 1.00 83.56 836 SER A O 1
ATOM 6755 N N . ASN A 1 837 ? -26.328 6.457 23.943 1.00 89.25 837 ASN A N 1
ATOM 6756 C CA . ASN A 1 837 ? -27.728 6.336 24.348 1.00 89.25 837 ASN A CA 1
ATOM 6757 C C . ASN A 1 837 ? -27.870 6.042 25.859 1.00 89.25 837 ASN A C 1
ATOM 6759 O O . ASN A 1 837 ? -28.407 4.997 26.243 1.00 89.25 837 ASN A O 1
ATOM 6763 N N . PRO A 1 838 ? -27.410 6.943 26.748 1.00 90.75 838 PRO A N 1
ATOM 6764 C CA . PRO A 1 838 ? -27.399 6.686 28.189 1.00 90.75 838 PRO A CA 1
ATOM 6765 C C . PRO A 1 838 ? -28.797 6.445 28.769 1.00 90.75 838 PRO A C 1
ATOM 6767 O O . PRO A 1 838 ? -28.969 5.536 29.579 1.00 90.75 838 PRO A O 1
ATOM 6770 N N . ASP A 1 839 ? -29.807 7.181 28.302 1.00 91.12 839 ASP A N 1
ATOM 6771 C CA . ASP A 1 839 ? -31.188 7.036 28.779 1.00 91.12 839 ASP A CA 1
ATOM 6772 C C . ASP A 1 839 ? -31.803 5.683 28.379 1.00 91.12 839 ASP A C 1
ATOM 6774 O O . ASP A 1 839 ? -32.558 5.088 29.151 1.00 91.12 839 ASP A O 1
ATOM 6778 N N . CYS A 1 840 ? -31.427 5.145 27.208 1.00 91.62 840 CYS A N 1
ATOM 6779 C CA . CYS A 1 840 ? -31.838 3.804 26.772 1.00 91.62 840 CYS A CA 1
ATOM 6780 C C . CYS A 1 840 ? -31.277 2.750 27.721 1.00 91.62 840 CYS A C 1
ATOM 6782 O O . CYS A 1 840 ? -32.005 1.877 28.192 1.00 91.62 840 CYS A O 1
ATOM 6784 N N . VAL A 1 841 ? -29.978 2.841 28.012 1.00 93.00 841 VAL A N 1
ATOM 6785 C CA . VAL A 1 841 ? -29.294 1.884 28.884 1.00 93.00 841 VAL A CA 1
ATOM 6786 C C . VAL A 1 841 ? -29.821 1.973 30.315 1.00 93.00 841 VAL A C 1
ATOM 6788 O O . VAL A 1 841 ? -30.054 0.938 30.937 1.00 93.00 841 VAL A O 1
ATOM 6791 N N . GLN A 1 842 ? -30.096 3.181 30.811 1.00 91.88 842 GLN A N 1
ATOM 6792 C CA . GLN A 1 842 ? -30.727 3.396 32.112 1.00 91.88 842 GLN A CA 1
ATOM 6793 C C . GLN A 1 842 ? -32.122 2.755 32.179 1.00 91.88 842 GLN A C 1
ATOM 6795 O O . GLN A 1 842 ? -32.424 2.049 33.141 1.00 91.88 842 GLN A O 1
ATOM 6800 N N . LEU A 1 843 ? -32.955 2.930 31.146 1.00 90.81 843 LEU A N 1
ATOM 6801 C CA . LEU A 1 843 ? -34.266 2.280 31.076 1.00 90.81 843 LEU A CA 1
ATOM 6802 C C . LEU A 1 843 ? -34.141 0.750 31.083 1.00 90.81 843 LEU A C 1
ATOM 6804 O O . LEU A 1 843 ? -34.851 0.088 31.837 1.00 90.81 843 LEU A O 1
ATOM 6808 N N . LEU A 1 844 ? -33.238 0.181 30.280 1.00 91.75 844 LEU A N 1
ATOM 6809 C CA . LEU A 1 844 ? -33.010 -1.268 30.230 1.00 91.75 844 LEU A CA 1
ATOM 6810 C C . LEU A 1 844 ? -32.550 -1.819 31.587 1.00 91.75 844 LEU A C 1
ATOM 6812 O O . LEU A 1 844 ? -33.080 -2.826 32.056 1.00 91.75 844 LEU A O 1
ATOM 6816 N N . ALA A 1 845 ? -31.628 -1.123 32.253 1.00 91.19 845 ALA A N 1
ATOM 6817 C CA . ALA A 1 845 ? -31.163 -1.464 33.593 1.00 91.19 845 ALA A CA 1
ATOM 6818 C C . ALA A 1 845 ? -32.311 -1.448 34.624 1.00 91.19 845 ALA A C 1
ATOM 6820 O O . ALA A 1 845 ? -32.441 -2.354 35.454 1.00 91.19 845 ALA A O 1
ATOM 6821 N N . GLU A 1 846 ? -33.199 -0.454 34.551 1.00 88.94 846 GLU A N 1
ATOM 6822 C CA . GLU A 1 846 ? -34.380 -0.371 35.412 1.00 88.94 846 GLU A CA 1
ATOM 6823 C C . GLU A 1 846 ? -35.425 -1.448 35.118 1.00 88.94 846 GLU A C 1
ATOM 6825 O O . GLU A 1 846 ? -36.027 -1.976 36.056 1.00 88.94 846 GLU A O 1
ATOM 6830 N N . LEU A 1 847 ? -35.635 -1.795 33.846 1.00 88.12 847 LEU A N 1
ATOM 6831 C CA . LEU A 1 847 ? -36.519 -2.890 33.443 1.00 88.12 847 LEU A CA 1
ATOM 6832 C C . LEU A 1 847 ? -35.998 -4.224 33.980 1.00 88.12 847 LEU A C 1
ATOM 6834 O O . LEU A 1 847 ? -36.757 -4.963 34.608 1.00 88.12 847 LEU A O 1
ATOM 6838 N N . CYS A 1 848 ? -34.696 -4.489 33.837 1.00 89.94 848 CYS A N 1
ATOM 6839 C CA . CYS A 1 848 ? -34.052 -5.652 34.443 1.00 89.94 848 CYS A CA 1
ATOM 6840 C C . CYS A 1 848 ? -34.255 -5.692 35.957 1.00 89.94 848 CYS A C 1
ATOM 6842 O O . CYS A 1 848 ? -34.475 -6.767 36.510 1.00 89.94 848 CYS A O 1
ATOM 6844 N N . ARG A 1 849 ? -34.177 -4.545 36.642 1.00 86.31 849 ARG A N 1
ATOM 6845 C CA . ARG A 1 849 ? -34.368 -4.462 38.097 1.00 86.31 849 ARG A CA 1
ATOM 6846 C C . ARG A 1 849 ? -35.813 -4.696 38.533 1.00 86.31 849 ARG A C 1
ATOM 6848 O O . ARG A 1 849 ? -36.024 -5.310 39.571 1.00 86.31 849 ARG A O 1
ATOM 6855 N N . LYS A 1 850 ? -36.790 -4.168 37.793 1.00 85.38 850 LYS A N 1
ATOM 6856 C CA . LYS A 1 850 ? -38.222 -4.260 38.136 1.00 85.38 850 LYS A CA 1
ATOM 6857 C C . LYS A 1 850 ? -38.861 -5.581 37.697 1.00 85.38 850 LYS A C 1
ATOM 6859 O O . LYS A 1 850 ? -39.946 -5.903 38.171 1.00 85.38 850 LYS A O 1
ATOM 6864 N N . SER A 1 851 ? -38.225 -6.319 36.789 1.00 83.19 851 SER A N 1
ATOM 6865 C CA . SER A 1 851 ? -38.759 -7.572 36.255 1.00 83.19 851 SER A CA 1
ATOM 6866 C C . SER A 1 851 ? -38.831 -8.679 37.309 1.00 83.19 851 SER A C 1
ATOM 6868 O O . SER A 1 851 ? -37.879 -8.914 38.052 1.00 83.19 851 SER A O 1
ATOM 6870 N N . SER A 1 852 ? -39.940 -9.420 37.314 1.00 78.12 852 SER A N 1
ATOM 6871 C CA . SER A 1 852 ? -40.123 -10.633 38.119 1.00 78.12 852 SER A CA 1
ATOM 6872 C C . SER A 1 852 ? -39.432 -11.872 37.531 1.00 78.12 852 SER A C 1
ATOM 6874 O O . SER A 1 852 ? -39.365 -12.896 38.202 1.00 78.12 852 SER A O 1
ATOM 6876 N N . ASN A 1 853 ? -38.907 -11.796 36.301 1.00 77.50 853 ASN A N 1
ATOM 6877 C CA . ASN A 1 853 ? -38.341 -12.934 35.561 1.00 77.50 853 ASN A CA 1
ATOM 6878 C C . ASN A 1 853 ? -36.821 -13.138 35.758 1.00 77.50 853 ASN A C 1
ATOM 6880 O O . ASN A 1 853 ? -36.223 -13.903 35.001 1.00 77.50 853 ASN A O 1
ATOM 6884 N N . ASP A 1 854 ? -36.208 -12.468 36.744 1.00 83.69 854 ASP A N 1
ATOM 6885 C CA . ASP A 1 854 ? -34.756 -12.482 37.035 1.00 83.69 854 ASP A CA 1
ATOM 6886 C C . ASP A 1 854 ? -33.873 -12.285 35.786 1.00 83.69 854 ASP A C 1
ATOM 6888 O O . ASP A 1 854 ? -32.971 -13.062 35.482 1.00 83.69 854 ASP A O 1
ATOM 6892 N N . ILE A 1 855 ? -34.164 -11.230 35.021 1.00 91.75 855 ILE A N 1
ATOM 6893 C CA . ILE A 1 855 ? -33.444 -10.911 33.780 1.00 91.75 855 ILE A CA 1
ATOM 6894 C C . ILE A 1 855 ? -32.031 -10.428 34.114 1.00 91.75 855 ILE A C 1
ATOM 6896 O O . ILE A 1 855 ? -31.905 -9.399 34.773 1.00 91.75 855 ILE A O 1
ATOM 6900 N N . LYS A 1 856 ? -30.974 -11.100 33.651 1.00 93.06 856 LYS A N 1
ATOM 6901 C CA . LYS A 1 856 ? -29.590 -10.656 33.875 1.00 93.06 856 LYS A CA 1
ATOM 6902 C C . LYS A 1 856 ? -29.240 -9.460 32.998 1.00 93.06 856 LYS A C 1
ATOM 6904 O O . LYS A 1 856 ? -29.500 -9.465 31.798 1.00 93.06 856 LYS A O 1
ATOM 6909 N N . PHE A 1 857 ? -28.633 -8.442 33.589 1.00 95.06 857 PHE A N 1
ATOM 6910 C CA . PHE A 1 857 ? -28.124 -7.277 32.885 1.00 95.06 857 PHE A CA 1
ATOM 6911 C C . PHE A 1 857 ? -26.608 -7.394 32.705 1.00 95.06 857 PHE A C 1
ATOM 6913 O O . PHE A 1 857 ? -25.848 -7.356 33.674 1.00 95.06 857 PHE A O 1
ATOM 6920 N N . ALA A 1 858 ? -26.181 -7.566 31.457 1.00 96.19 858 ALA A N 1
ATOM 6921 C CA . ALA A 1 858 ? -24.796 -7.766 31.068 1.00 96.19 858 ALA A CA 1
ATOM 6922 C C . ALA A 1 858 ? -24.225 -6.512 30.390 1.00 96.19 858 ALA A C 1
ATOM 6924 O O . ALA A 1 858 ? -24.846 -5.946 29.488 1.00 96.19 858 ALA A O 1
ATOM 6925 N N . LEU A 1 859 ? -23.028 -6.096 30.799 1.00 95.94 859 LEU A N 1
ATOM 6926 C CA . LEU A 1 859 ? -22.331 -4.926 30.267 1.00 95.94 859 LEU A CA 1
ATOM 6927 C C . LEU A 1 859 ? -20.894 -5.292 29.889 1.00 95.94 859 LEU A C 1
ATOM 6929 O O . LEU A 1 859 ? -20.167 -5.848 30.705 1.00 95.94 859 LEU A O 1
ATOM 6933 N N . ASN A 1 860 ? -20.464 -4.919 28.684 1.00 96.38 860 ASN A N 1
ATOM 6934 C CA . ASN A 1 860 ? -19.048 -4.916 28.306 1.00 96.38 860 ASN A CA 1
ATOM 6935 C C . ASN A 1 860 ? -18.460 -3.498 28.439 1.00 96.38 860 ASN A C 1
ATOM 6937 O O . ASN A 1 860 ? -19.023 -2.557 27.876 1.00 96.38 860 ASN A O 1
ATOM 6941 N N . LEU A 1 861 ? -17.325 -3.330 29.128 1.00 93.69 861 LEU A N 1
ATOM 6942 C CA . LEU A 1 861 ? -16.611 -2.046 29.252 1.00 93.69 861 LEU A CA 1
ATOM 6943 C C . LEU A 1 861 ? -16.155 -1.483 27.895 1.00 93.69 861 LEU A C 1
ATOM 6945 O O . LEU A 1 861 ? -16.173 -0.268 27.695 1.00 93.69 861 LEU A O 1
ATOM 6949 N N . SER A 1 862 ? -15.875 -2.368 26.935 1.00 88.12 862 SER A N 1
ATOM 6950 C CA . SER A 1 862 ? -15.643 -2.111 25.504 1.00 88.12 862 SER A CA 1
ATOM 6951 C C . SER A 1 862 ? -14.358 -1.371 25.108 1.00 88.12 862 SER A C 1
ATOM 6953 O O . SER A 1 862 ? -13.818 -1.685 24.050 1.00 88.12 862 SER A O 1
ATOM 6955 N N . ALA A 1 863 ? -13.908 -0.358 25.861 1.00 85.94 863 ALA A N 1
ATOM 6956 C CA . ALA A 1 863 ? -12.609 0.290 25.636 1.00 85.94 863 ALA A CA 1
ATOM 6957 C C . ALA A 1 863 ? -12.150 1.165 26.817 1.00 85.94 863 ALA A C 1
ATOM 6959 O O . ALA A 1 863 ? -12.951 1.851 27.456 1.00 85.94 863 ALA A O 1
ATOM 6960 N N . SER A 1 864 ? -10.835 1.274 27.035 1.00 87.19 864 SER A N 1
ATOM 6961 C CA . SER A 1 864 ? -10.260 2.100 28.110 1.00 87.19 864 SER A CA 1
ATOM 6962 C C . SER A 1 864 ? -10.641 3.585 28.022 1.00 87.19 864 SER A C 1
ATOM 6964 O O . SER A 1 864 ? -10.818 4.226 29.056 1.00 87.19 864 SER A O 1
ATOM 6966 N N . TYR A 1 865 ? -10.818 4.159 26.823 1.00 82.38 865 TYR A N 1
ATOM 6967 C CA . TYR A 1 865 ? -11.242 5.563 26.693 1.00 82.38 865 TYR A CA 1
ATOM 6968 C C . TYR A 1 865 ? -12.693 5.781 27.148 1.00 82.38 865 TYR A C 1
ATOM 6970 O O . TYR A 1 865 ? -13.016 6.855 27.655 1.00 82.38 865 TYR A O 1
ATOM 6978 N N . VAL A 1 866 ? -13.563 4.774 26.988 1.00 86.25 866 VAL A N 1
ATOM 6979 C CA . VAL A 1 866 ? -14.949 4.805 27.483 1.00 86.25 866 VAL A CA 1
ATOM 6980 C C . VAL A 1 866 ? -14.924 4.891 29.001 1.00 86.25 866 VAL A C 1
ATOM 6982 O O . VAL A 1 866 ? -15.588 5.747 29.586 1.00 86.25 866 VAL A O 1
ATOM 6985 N N . VAL A 1 867 ? -14.077 4.068 29.620 1.00 89.81 867 VAL A N 1
ATOM 6986 C CA . VAL A 1 867 ? -13.866 4.056 31.066 1.00 89.81 867 VAL A CA 1
ATOM 6987 C C . VAL A 1 867 ? -13.321 5.394 31.564 1.00 89.81 867 VAL A C 1
ATOM 6989 O O . VAL A 1 867 ? -13.931 6.001 32.439 1.00 89.81 867 VAL A O 1
ATOM 6992 N N . LYS A 1 868 ? -12.239 5.905 30.966 1.00 87.88 868 LYS A N 1
ATOM 6993 C CA . LYS A 1 868 ? -11.568 7.137 31.420 1.00 87.88 868 LYS A CA 1
ATOM 6994 C C . LYS A 1 868 ? -12.405 8.399 31.209 1.00 87.88 868 LYS A C 1
ATOM 6996 O O . LYS A 1 868 ? -12.486 9.242 32.098 1.00 87.88 868 LYS A O 1
ATOM 7001 N N . ASN A 1 869 ? -13.042 8.540 30.046 1.00 87.25 869 ASN A N 1
ATOM 7002 C CA . ASN A 1 869 ? -13.694 9.796 29.658 1.00 87.25 869 ASN A CA 1
ATOM 7003 C C . ASN A 1 869 ? -15.186 9.848 30.022 1.00 87.25 869 ASN A C 1
ATOM 7005 O O . ASN A 1 869 ? -15.773 10.930 30.041 1.00 87.25 869 ASN A O 1
ATOM 7009 N N . HIS A 1 870 ? -15.814 8.699 30.300 1.00 88.69 870 HIS A N 1
ATOM 7010 C CA . HIS A 1 870 ? -17.247 8.600 30.603 1.00 88.69 870 HIS A CA 1
ATOM 7011 C C . HIS A 1 870 ? -17.540 7.800 31.881 1.00 88.69 870 HIS A C 1
ATOM 7013 O O . HIS A 1 870 ? -18.648 7.283 32.054 1.00 88.69 870 HIS A O 1
ATOM 7019 N N . SER A 1 871 ? -16.581 7.749 32.806 1.00 86.62 871 SER A N 1
ATOM 7020 C CA . SER A 1 871 ? -16.678 7.036 34.086 1.00 86.62 871 SER A CA 1
ATOM 7021 C C . SER A 1 871 ? -17.947 7.345 34.870 1.00 86.62 871 SER A C 1
ATOM 7023 O O . SER A 1 871 ? -18.595 6.430 35.364 1.00 86.62 871 SER A O 1
ATOM 7025 N N . GLN A 1 872 ? -18.373 8.609 34.923 1.00 88.06 872 GLN A N 1
ATOM 7026 C CA . GLN A 1 872 ? -19.585 8.992 35.648 1.00 88.06 872 GLN A CA 1
ATOM 7027 C C . GLN A 1 872 ? -20.837 8.266 35.125 1.00 88.06 872 GLN A C 1
ATOM 7029 O O . GLN A 1 872 ? -21.675 7.849 35.921 1.00 88.06 872 GLN A O 1
ATOM 7034 N N . ARG A 1 873 ? -20.955 8.071 33.803 1.00 90.25 873 ARG A N 1
ATOM 7035 C CA . ARG A 1 873 ? -22.080 7.337 33.197 1.00 90.25 873 ARG A CA 1
ATOM 7036 C C . ARG A 1 873 ? -21.985 5.839 33.474 1.00 90.25 873 ARG A C 1
ATOM 7038 O O . ARG A 1 873 ? -22.994 5.212 33.778 1.00 90.25 873 ARG A O 1
ATOM 7045 N N . LEU A 1 874 ? -20.780 5.270 33.411 1.00 89.38 874 LEU A N 1
ATOM 7046 C CA . LEU A 1 874 ? -20.545 3.866 33.766 1.00 89.38 874 LEU A CA 1
ATOM 7047 C C . LEU A 1 874 ? -20.926 3.593 35.223 1.00 89.38 874 LEU A C 1
ATOM 7049 O O . LEU A 1 874 ? -21.714 2.689 35.490 1.00 89.38 874 LEU A O 1
ATOM 7053 N N . LEU A 1 875 ? -20.456 4.423 36.155 1.00 88.00 875 LEU A N 1
ATOM 7054 C CA . LEU A 1 875 ? -20.721 4.271 37.587 1.00 88.00 875 LEU A CA 1
ATOM 7055 C C . LEU A 1 875 ? -22.204 4.425 37.948 1.00 88.00 875 LEU A C 1
ATOM 7057 O O . LEU A 1 875 ? -22.656 3.831 38.922 1.00 88.00 875 LEU A O 1
ATOM 7061 N N . GLN A 1 876 ? -22.987 5.166 37.159 1.00 89.81 876 GLN A N 1
ATOM 7062 C CA . GLN A 1 876 ? -24.444 5.232 37.329 1.00 89.81 876 GLN A CA 1
ATOM 7063 C C . GLN A 1 876 ? -25.137 3.903 36.996 1.00 89.81 876 GLN A C 1
ATOM 7065 O O . GLN A 1 876 ? -26.124 3.546 37.644 1.00 89.81 876 GLN A O 1
ATOM 7070 N N . ILE A 1 877 ? -24.611 3.168 36.013 1.00 91.62 877 ILE A N 1
ATOM 7071 C CA . ILE A 1 877 ? -25.179 1.906 35.529 1.00 91.62 877 ILE A CA 1
ATOM 7072 C C . ILE A 1 877 ? -24.642 0.691 36.286 1.00 91.62 877 ILE A C 1
ATOM 7074 O O . ILE A 1 877 ? -25.379 -0.275 36.474 1.00 91.62 877 ILE A O 1
ATOM 7078 N N . PHE A 1 878 ? -23.402 0.737 36.775 1.00 90.00 878 PHE A N 1
ATOM 7079 C CA . PHE A 1 878 ? -22.751 -0.360 37.504 1.00 90.00 878 PHE A CA 1
ATOM 7080 C C . PHE A 1 878 ? -23.618 -1.025 38.580 1.00 90.00 878 PHE A C 1
ATOM 7082 O O . PHE A 1 878 ? -23.649 -2.259 38.609 1.00 90.00 878 PHE A O 1
ATOM 7089 N N . PRO A 1 879 ? -24.382 -0.289 39.413 1.00 91.00 879 PRO A N 1
ATOM 7090 C CA . PRO A 1 879 ? -25.232 -0.907 40.425 1.00 91.00 879 PRO A CA 1
ATOM 7091 C C . PRO A 1 879 ? -26.306 -1.856 39.880 1.00 91.00 879 PRO A C 1
ATOM 7093 O O . PRO A 1 879 ? -26.892 -2.609 40.650 1.00 91.00 879 PRO A O 1
ATOM 7096 N N . TYR A 1 880 ? -26.595 -1.823 38.581 1.00 91.62 880 TYR A N 1
ATOM 7097 C CA . TYR A 1 880 ? -27.568 -2.699 37.931 1.00 91.62 880 TYR A CA 1
ATOM 7098 C C . TYR A 1 880 ? -26.926 -3.873 37.179 1.00 91.62 880 TYR A C 1
ATOM 7100 O O . TYR A 1 880 ? -27.659 -4.734 36.705 1.00 91.62 880 TYR A O 1
ATOM 7108 N N . VAL A 1 881 ? -25.597 -3.898 37.031 1.00 93.69 881 VAL A N 1
ATOM 7109 C CA . VAL A 1 881 ? -24.875 -4.890 36.220 1.00 93.69 881 VAL A CA 1
ATOM 7110 C C . VAL A 1 881 ? -24.690 -6.190 36.994 1.00 93.69 881 VAL A C 1
ATOM 7112 O O . VAL A 1 881 ? -24.006 -6.210 38.018 1.00 93.69 881 VAL A O 1
ATOM 7115 N N . ASP A 1 882 ? -25.259 -7.263 36.446 1.00 93.75 882 ASP A N 1
ATOM 7116 C CA . ASP A 1 882 ? -25.148 -8.631 36.947 1.00 93.75 882 ASP A CA 1
ATOM 7117 C C . ASP A 1 882 ? -23.898 -9.326 36.362 1.00 93.75 882 ASP A C 1
ATOM 7119 O O . ASP A 1 882 ? -23.159 -9.986 37.089 1.00 93.75 882 ASP A O 1
ATOM 7123 N N . LEU A 1 883 ? -23.620 -9.128 35.065 1.00 95.44 883 LEU A N 1
ATOM 7124 C CA . LEU A 1 883 ? -22.442 -9.669 34.369 1.00 95.44 883 LEU A CA 1
ATOM 7125 C C . LEU A 1 883 ? -21.609 -8.531 33.771 1.00 95.44 883 LEU A C 1
ATOM 7127 O O . LEU A 1 883 ? -22.085 -7.808 32.894 1.00 95.44 883 LEU A O 1
ATOM 7131 N N . LEU A 1 884 ? -20.372 -8.369 34.230 1.00 96.31 884 LEU A N 1
ATOM 7132 C CA . LEU A 1 884 ? -19.453 -7.343 33.746 1.00 96.31 884 LEU A CA 1
ATOM 7133 C C . LEU A 1 884 ? -18.305 -7.990 32.971 1.00 96.31 884 LEU A C 1
ATOM 7135 O O . LEU A 1 884 ? -17.559 -8.791 33.526 1.00 96.31 884 LEU A O 1
ATOM 7139 N N . PHE A 1 885 ? -18.150 -7.604 31.710 1.00 97.94 885 PHE A N 1
ATOM 7140 C CA . PHE A 1 885 ? -17.077 -8.064 30.833 1.00 97.94 885 PHE A CA 1
ATOM 7141 C C . PHE A 1 885 ? -16.087 -6.935 30.549 1.00 97.94 885 PHE A C 1
ATOM 7143 O O . PHE A 1 885 ? -16.481 -5.769 30.448 1.00 97.94 885 PHE A O 1
ATOM 7150 N N . GLY A 1 886 ? -14.819 -7.291 30.370 1.00 95.81 886 GLY A N 1
ATOM 7151 C CA . GLY A 1 886 ? -13.789 -6.384 29.877 1.00 95.81 886 GLY A CA 1
ATOM 7152 C C . GLY A 1 886 ? -12.443 -7.076 29.691 1.00 95.81 886 GLY A C 1
ATOM 7153 O O . GLY A 1 886 ? -12.325 -8.292 29.843 1.00 95.81 886 GLY A O 1
ATOM 7154 N N . ASN A 1 887 ? -11.416 -6.293 29.379 1.00 94.12 887 ASN A N 1
ATOM 7155 C CA . ASN A 1 887 ? -10.022 -6.746 29.353 1.00 94.12 887 ASN A CA 1
ATOM 7156 C C . ASN A 1 887 ? -9.165 -6.080 30.442 1.00 94.12 887 ASN A C 1
ATOM 7158 O O . ASN A 1 887 ? -9.620 -5.175 31.144 1.00 94.12 887 ASN A O 1
ATOM 7162 N N . GLU A 1 888 ? -7.915 -6.530 30.581 1.00 94.75 888 GLU A N 1
ATOM 7163 C CA . GLU A 1 888 ? -6.954 -5.973 31.546 1.00 94.75 888 GLU A CA 1
ATOM 7164 C C . GLU A 1 888 ? -6.823 -4.444 31.455 1.00 94.75 888 GLU A C 1
ATOM 7166 O O . GLU A 1 888 ? -6.888 -3.753 32.470 1.00 94.75 888 GLU A O 1
ATOM 7171 N N . ASN A 1 889 ? -6.726 -3.888 30.246 1.00 91.94 889 ASN A N 1
ATOM 7172 C CA . ASN A 1 889 ? -6.530 -2.455 30.029 1.00 91.94 889 ASN A CA 1
ATOM 7173 C C . ASN A 1 889 ? -7.753 -1.635 30.457 1.00 91.94 889 ASN A C 1
ATOM 7175 O O . ASN A 1 889 ? -7.625 -0.490 30.897 1.00 91.94 889 ASN A O 1
ATOM 7179 N N . GLU A 1 890 ? -8.954 -2.186 30.312 1.00 94.19 890 GLU A N 1
ATOM 7180 C CA . GLU A 1 890 ? -10.201 -1.580 30.780 1.00 94.19 890 GLU A CA 1
ATOM 7181 C C . GLU A 1 890 ? -10.334 -1.662 32.303 1.00 94.19 890 GLU A C 1
ATOM 7183 O O . GLU A 1 890 ? -10.766 -0.690 32.927 1.00 94.19 890 GLU A O 1
ATOM 7188 N N . ALA A 1 891 ? -9.912 -2.778 32.906 1.00 95.38 891 ALA A N 1
ATOM 7189 C CA . ALA A 1 891 ? -9.885 -2.957 34.355 1.00 95.38 891 ALA A CA 1
ATOM 7190 C C . ALA A 1 891 ? -8.903 -1.979 35.024 1.00 95.38 891 ALA A C 1
ATOM 7192 O O . ALA A 1 891 ? -9.287 -1.249 35.940 1.00 95.38 891 ALA A O 1
ATOM 7193 N N . PHE A 1 892 ? -7.672 -1.867 34.511 1.00 95.31 892 PHE A N 1
ATOM 7194 C CA . PHE A 1 892 ? -6.698 -0.879 34.987 1.00 95.31 892 PHE A CA 1
ATOM 7195 C C . PHE A 1 892 ? -7.175 0.562 34.769 1.00 95.31 892 PHE A C 1
ATOM 7197 O O . PHE A 1 892 ? -7.004 1.409 35.644 1.00 95.31 892 PHE A O 1
ATOM 7204 N N . ALA A 1 893 ? -7.821 0.856 33.636 1.00 93.62 893 ALA A N 1
ATOM 7205 C CA . ALA A 1 893 ? -8.398 2.177 33.395 1.00 93.62 893 ALA A CA 1
ATOM 7206 C C . ALA A 1 893 ? -9.488 2.537 34.419 1.00 93.62 893 ALA A C 1
ATOM 7208 O O . ALA A 1 893 ? -9.599 3.699 34.821 1.00 93.62 893 ALA A O 1
ATOM 7209 N N . LEU A 1 894 ? -10.285 1.558 34.849 1.00 93.75 894 LEU A N 1
ATOM 7210 C CA . LEU A 1 894 ? -11.309 1.760 35.869 1.00 93.75 894 LEU A CA 1
ATOM 7211 C C . LEU A 1 894 ? -10.679 1.987 37.244 1.00 93.75 894 LEU A C 1
ATOM 7213 O O . LEU A 1 894 ? -11.080 2.925 37.930 1.00 93.75 894 LEU A O 1
ATOM 7217 N N . ALA A 1 895 ? -9.679 1.181 37.608 1.00 94.88 895 ALA A N 1
ATOM 7218 C CA . ALA A 1 895 ? -8.922 1.331 38.849 1.00 94.88 895 ALA A CA 1
ATOM 7219 C C . ALA A 1 895 ? -8.281 2.723 38.959 1.00 94.88 895 ALA A C 1
ATOM 7221 O O . ALA A 1 895 ? -8.426 3.393 39.979 1.00 94.88 895 ALA A O 1
ATOM 7222 N N . GLU A 1 896 ? -7.656 3.200 37.876 1.00 93.25 896 GLU A N 1
ATOM 7223 C CA . GLU A 1 896 ? -7.085 4.548 37.793 1.00 93.25 896 GLU A CA 1
ATOM 7224 C C . GLU A 1 896 ? -8.160 5.626 37.990 1.00 93.25 896 GLU A C 1
ATOM 7226 O O . GLU A 1 896 ? -7.952 6.590 38.724 1.00 93.25 896 GLU A O 1
ATOM 7231 N N . THR A 1 897 ? -9.333 5.451 37.375 1.00 91.81 897 THR A N 1
ATOM 7232 C CA . THR A 1 897 ? -10.427 6.431 37.462 1.00 91.81 897 THR A CA 1
ATOM 7233 C C . THR A 1 897 ? -11.097 6.461 38.839 1.00 91.81 897 THR A C 1
ATOM 7235 O O . THR A 1 897 ? -11.643 7.488 39.237 1.00 91.81 897 THR A O 1
ATOM 7238 N N . LEU A 1 898 ? -11.068 5.342 39.564 1.00 92.69 898 LEU A N 1
ATOM 7239 C CA . LEU A 1 898 ? -11.587 5.215 40.926 1.00 92.69 898 LEU A CA 1
ATOM 7240 C C . LEU A 1 898 ? -10.529 5.475 42.006 1.00 92.69 898 LEU A C 1
ATOM 7242 O O . LEU A 1 898 ? -10.830 5.305 43.186 1.00 92.69 898 LEU A O 1
ATOM 7246 N N . GLU A 1 899 ? -9.322 5.893 41.611 1.00 93.62 899 GLU A N 1
ATOM 7247 C CA . GLU A 1 899 ? -8.202 6.183 42.513 1.00 93.62 899 GLU A CA 1
ATOM 7248 C C . GLU A 1 899 ? -7.863 5.002 43.444 1.00 93.62 899 GLU A C 1
ATOM 7250 O O . GLU A 1 899 ? -7.589 5.178 44.633 1.00 93.62 899 GLU A O 1
ATOM 7255 N N . TRP A 1 900 ? -7.897 3.779 42.906 1.00 95.25 900 TRP A N 1
ATOM 7256 C CA . TRP A 1 900 ? -7.429 2.584 43.614 1.00 95.25 900 TRP A CA 1
ATOM 7257 C C . TRP A 1 900 ? -5.898 2.562 43.749 1.00 95.25 900 TRP A C 1
ATOM 7259 O O . TRP A 1 900 ? -5.199 3.429 43.214 1.00 95.25 900 TRP A O 1
ATOM 7269 N N . ASP A 1 901 ? -5.371 1.606 44.520 1.00 91.94 901 ASP A N 1
ATOM 7270 C CA . ASP A 1 901 ? -3.941 1.558 44.815 1.00 91.94 901 ASP A CA 1
ATOM 7271 C C . ASP A 1 901 ? -3.158 1.250 43.530 1.00 91.94 901 ASP A C 1
ATOM 7273 O O . ASP A 1 901 ? -3.530 0.383 42.743 1.00 91.94 901 ASP A O 1
ATOM 7277 N N . LYS A 1 902 ? -2.059 1.972 43.300 1.00 87.25 902 LYS A N 1
ATOM 7278 C CA . LYS A 1 902 ? -1.218 1.779 42.109 1.00 87.25 902 LYS A CA 1
ATOM 7279 C C . LYS A 1 902 ? -0.463 0.456 42.137 1.00 87.25 902 LYS A C 1
ATOM 7281 O O . LYS A 1 902 ? -0.019 0.011 41.081 1.00 87.25 902 LYS A O 1
ATOM 7286 N N . ASP A 1 903 ? -0.310 -0.128 43.322 1.00 92.25 903 ASP A N 1
ATOM 7287 C CA . ASP A 1 903 ? 0.328 -1.426 43.518 1.00 92.25 903 ASP A CA 1
ATOM 7288 C C . ASP A 1 903 ? -0.671 -2.600 43.409 1.00 92.25 903 ASP A C 1
ATOM 7290 O O . ASP A 1 903 ? -0.246 -3.758 43.466 1.00 92.25 903 ASP A O 1
ATOM 7294 N N . ASP A 1 904 ? -1.975 -2.328 43.222 1.00 92.88 904 ASP A N 1
ATOM 7295 C CA . ASP A 1 904 ? -2.989 -3.365 43.000 1.00 92.88 904 ASP A CA 1
ATOM 7296 C C . ASP A 1 904 ? -2.677 -4.160 41.723 1.00 92.88 904 ASP A C 1
ATOM 7298 O O . ASP A 1 904 ? -2.483 -3.606 40.634 1.00 92.88 904 ASP A O 1
ATOM 7302 N N . LYS A 1 905 ? -2.674 -5.489 41.838 1.00 94.44 905 LYS A N 1
ATOM 7303 C CA . LYS A 1 905 ? -2.563 -6.383 40.684 1.00 94.44 905 LYS A CA 1
ATOM 7304 C C . LYS A 1 905 ? -3.927 -6.573 40.039 1.00 94.44 905 LYS A C 1
ATOM 7306 O O . LYS A 1 905 ? -4.964 -6.260 40.619 1.00 94.44 905 LYS A O 1
ATOM 7311 N N . ILE A 1 906 ? -3.932 -7.157 38.842 1.00 94.50 906 ILE A N 1
ATOM 7312 C CA . ILE A 1 906 ? -5.175 -7.418 38.113 1.00 94.50 906 ILE A CA 1
ATOM 7313 C C . ILE A 1 906 ? -6.186 -8.209 38.960 1.00 94.50 906 ILE A C 1
ATOM 7315 O O . ILE A 1 906 ? -7.352 -7.833 38.993 1.00 94.50 906 ILE A O 1
ATOM 7319 N N . ASP A 1 907 ? -5.739 -9.209 39.727 1.00 94.00 907 ASP A N 1
ATOM 7320 C CA . ASP A 1 907 ? -6.595 -10.000 40.623 1.00 94.00 907 ASP A CA 1
ATOM 7321 C C . ASP A 1 907 ? -7.297 -9.118 41.677 1.00 94.00 907 ASP A C 1
ATOM 7323 O O . ASP A 1 907 ? -8.512 -9.222 41.853 1.00 94.00 907 ASP A O 1
ATOM 7327 N N . ASP A 1 908 ? -6.551 -8.202 42.309 1.00 94.19 908 ASP A N 1
ATOM 7328 C CA . ASP A 1 908 ? -7.063 -7.267 43.320 1.00 94.19 908 ASP A CA 1
ATOM 7329 C C . ASP A 1 908 ? -8.082 -6.293 42.703 1.00 94.19 908 ASP A C 1
ATOM 7331 O O . ASP A 1 908 ? -9.122 -5.985 43.291 1.00 94.19 908 ASP A O 1
ATOM 7335 N N . ILE A 1 909 ? -7.806 -5.827 41.480 1.00 96.12 909 ILE A N 1
ATOM 7336 C CA . ILE A 1 909 ? -8.683 -4.933 40.718 1.00 96.12 909 ILE A CA 1
ATOM 7337 C C . ILE A 1 909 ? -9.997 -5.640 40.377 1.00 96.12 909 ILE A C 1
ATOM 7339 O O . ILE A 1 909 ? -11.068 -5.085 40.640 1.00 96.12 909 ILE A O 1
ATOM 7343 N N . VAL A 1 910 ? -9.952 -6.861 39.830 1.00 94.88 910 VAL A N 1
ATOM 7344 C CA . VAL A 1 910 ? -11.173 -7.610 39.481 1.00 94.88 910 VAL A CA 1
ATOM 7345 C C . VAL A 1 910 ? -11.998 -7.916 40.735 1.00 94.88 910 VAL A C 1
ATOM 7347 O O . VAL A 1 910 ? -13.228 -7.797 40.710 1.00 94.88 910 VAL A O 1
ATOM 7350 N N . GLU A 1 911 ? -11.343 -8.232 41.855 1.00 93.56 911 GLU A N 1
ATOM 7351 C CA . GLU A 1 911 ? -12.018 -8.426 43.138 1.00 93.56 911 GLU A CA 1
ATOM 7352 C C . GLU A 1 911 ? -12.733 -7.151 43.602 1.00 93.56 911 GLU A C 1
ATOM 7354 O O . GLU A 1 911 ? -13.930 -7.192 43.903 1.00 93.56 911 GLU A O 1
ATOM 7359 N N . LYS A 1 912 ? -12.068 -5.991 43.578 1.00 93.56 912 LYS A N 1
ATOM 7360 C CA . LYS A 1 912 ? -12.700 -4.704 43.919 1.00 93.56 912 LYS A CA 1
ATOM 7361 C C . LYS A 1 912 ? -13.869 -4.371 42.987 1.00 93.56 912 LYS A C 1
ATOM 7363 O O . LYS A 1 912 ? -14.910 -3.910 43.458 1.00 93.56 912 LYS A O 1
ATOM 7368 N N . MET A 1 913 ? -13.762 -4.663 41.686 1.00 93.19 913 MET A N 1
ATOM 7369 C CA . MET A 1 913 ? -14.852 -4.470 40.714 1.00 93.19 913 MET A CA 1
ATOM 7370 C C . MET A 1 913 ? -16.100 -5.295 41.060 1.00 93.19 913 MET A C 1
ATOM 7372 O O . MET A 1 913 ? -17.228 -4.799 40.944 1.00 93.19 913 MET A O 1
ATOM 7376 N N . ALA A 1 914 ? -15.922 -6.539 41.514 1.00 92.31 914 ALA A N 1
ATOM 7377 C CA . ALA A 1 914 ? -17.021 -7.419 41.912 1.00 92.31 914 ALA A CA 1
ATOM 7378 C C . ALA A 1 914 ? -17.736 -6.954 43.198 1.00 92.31 914 ALA A C 1
ATOM 7380 O O . ALA A 1 914 ? -18.914 -7.271 43.387 1.00 92.31 914 ALA A O 1
ATOM 7381 N N . HIS A 1 915 ? -17.048 -6.176 44.043 1.00 89.94 915 HIS A N 1
ATOM 7382 C CA . HIS A 1 915 ? -17.548 -5.659 45.324 1.00 89.94 915 HIS A CA 1
ATOM 7383 C C . HIS A 1 915 ? -18.062 -4.209 45.277 1.00 89.94 915 HIS A C 1
ATOM 7385 O O . HIS A 1 915 ? -18.592 -3.718 46.276 1.00 89.94 915 HIS A O 1
ATOM 7391 N N . LEU A 1 916 ? -17.952 -3.510 44.140 1.00 88.62 916 LEU A N 1
ATOM 7392 C CA . LEU A 1 916 ? -18.606 -2.207 43.956 1.00 88.62 916 LEU A CA 1
ATOM 7393 C C . LEU A 1 916 ? -20.124 -2.325 44.175 1.00 88.62 916 LEU A C 1
ATOM 7395 O O . LEU A 1 916 ? -20.717 -3.339 43.802 1.00 88.62 916 LEU A O 1
ATOM 7399 N N . GLU A 1 917 ? -20.751 -1.269 44.712 1.00 83.94 917 GLU A N 1
ATOM 7400 C CA . GLU A 1 917 ? -22.174 -1.247 45.092 1.00 83.94 917 GLU A CA 1
ATOM 7401 C C . GLU A 1 917 ? -23.082 -1.879 44.017 1.00 83.94 917 GLU A C 1
ATOM 7403 O O . GLU A 1 917 ? -22.947 -1.606 42.819 1.00 83.94 917 GLU A O 1
ATOM 7408 N N . SER A 1 918 ? -24.015 -2.728 44.455 1.00 82.44 918 SER A N 1
ATOM 7409 C CA . SER A 1 918 ? -25.021 -3.387 43.619 1.00 82.44 918 SER A CA 1
ATOM 7410 C C . SER A 1 918 ? -26.416 -3.186 44.214 1.00 82.44 918 SER A C 1
ATOM 7412 O O . SER A 1 918 ? -26.609 -3.250 45.426 1.00 82.44 918 SER A O 1
ATOM 7414 N N . LYS A 1 919 ? -27.406 -2.935 43.353 1.00 75.31 919 LYS A N 1
ATOM 7415 C CA . LYS A 1 919 ? -28.813 -2.675 43.702 1.00 75.31 919 LYS A CA 1
ATOM 7416 C C . LYS A 1 919 ? -29.729 -3.878 43.479 1.00 75.31 919 LYS A C 1
ATOM 7418 O O . LYS A 1 919 ? -30.929 -3.755 43.740 1.00 75.31 919 LYS A O 1
ATOM 7423 N N . LYS A 1 920 ? -29.213 -4.989 42.940 1.00 68.69 920 LYS A N 1
ATOM 7424 C CA . LYS A 1 920 ? -30.049 -6.098 42.461 1.00 68.69 920 LYS A CA 1
ATOM 7425 C C . LYS A 1 920 ? -29.519 -7.489 42.814 1.00 68.69 920 LYS A C 1
ATOM 7427 O O . LYS A 1 920 ? -30.263 -8.260 43.409 1.00 68.69 920 LYS A O 1
ATOM 7432 N N . THR A 1 921 ? -28.282 -7.824 42.446 1.00 66.44 921 THR A N 1
ATOM 7433 C CA . THR A 1 921 ? -27.736 -9.185 42.604 1.00 66.44 921 THR A CA 1
ATOM 7434 C C . THR A 1 921 ? -26.237 -9.179 42.931 1.00 66.44 921 THR A C 1
ATOM 7436 O O . THR A 1 921 ? -25.607 -8.120 42.993 1.00 66.44 921 THR A O 1
ATOM 7439 N N . ASN A 1 922 ? -25.669 -10.371 43.128 1.00 83.25 922 ASN A N 1
ATOM 7440 C CA . ASN A 1 922 ? -24.224 -10.572 43.105 1.00 83.25 922 ASN A CA 1
ATOM 7441 C C . ASN A 1 922 ? -23.698 -10.353 41.684 1.00 83.25 922 ASN A C 1
ATOM 7443 O O . ASN A 1 922 ? -24.145 -11.021 40.753 1.00 83.25 922 ASN A O 1
ATOM 7447 N N . ARG A 1 923 ? -22.720 -9.462 41.540 1.00 91.38 923 ARG A N 1
ATOM 7448 C CA . ARG A 1 923 ? -22.045 -9.209 40.270 1.00 91.38 923 ARG A CA 1
ATOM 7449 C C . ARG A 1 923 ? -21.016 -10.302 40.011 1.00 91.38 923 ARG A C 1
ATOM 7451 O O . ARG A 1 923 ? -20.247 -10.649 40.910 1.00 91.38 923 ARG A O 1
ATOM 7458 N N . THR A 1 924 ? -20.951 -10.773 38.773 1.00 94.88 924 THR A N 1
ATOM 7459 C CA . THR A 1 924 ? -19.816 -11.540 38.255 1.00 94.88 924 THR A CA 1
ATOM 7460 C C . THR A 1 924 ? -19.032 -10.673 37.279 1.00 94.88 924 THR A C 1
ATOM 7462 O O . THR A 1 924 ? -19.602 -10.094 36.356 1.00 94.88 924 THR A O 1
ATOM 7465 N N . VAL A 1 925 ? -17.724 -10.572 37.492 1.00 96.75 925 VAL A N 1
ATOM 7466 C CA . VAL A 1 925 ? -16.782 -9.844 36.641 1.00 96.75 925 VAL A CA 1
ATOM 7467 C C . VAL A 1 925 ? -15.903 -10.858 35.918 1.00 96.75 925 VAL A C 1
ATOM 7469 O O . VAL A 1 925 ? -15.366 -11.758 36.560 1.00 96.75 925 VAL A O 1
ATOM 7472 N N . ILE A 1 926 ? -15.782 -10.716 34.599 1.00 97.94 926 ILE A N 1
ATOM 7473 C CA . ILE A 1 926 ? -15.016 -11.593 33.712 1.00 97.94 926 ILE A CA 1
ATOM 7474 C C . ILE A 1 926 ? -14.027 -10.731 32.921 1.00 97.94 926 ILE A C 1
ATOM 7476 O O . ILE A 1 926 ? -14.446 -9.899 32.113 1.00 97.94 926 ILE A O 1
ATOM 7480 N N . ILE A 1 927 ? -12.727 -10.930 33.154 1.00 97.69 927 ILE A N 1
ATOM 7481 C CA . ILE A 1 927 ? -11.647 -10.161 32.527 1.00 97.69 927 ILE A CA 1
ATOM 7482 C C . ILE A 1 927 ? -10.760 -11.060 31.668 1.00 97.69 927 ILE A C 1
ATOM 7484 O O . ILE A 1 927 ? -10.153 -12.011 32.159 1.00 97.69 927 ILE A O 1
ATOM 7488 N N . THR A 1 928 ? -10.666 -10.728 30.380 1.00 95.94 928 THR A N 1
ATOM 7489 C CA . THR A 1 928 ? -9.780 -11.397 29.413 1.00 95.94 928 THR A CA 1
ATOM 7490 C C . THR A 1 928 ? -8.410 -10.720 29.340 1.00 95.94 928 THR A C 1
ATOM 7492 O O . THR A 1 928 ? -8.332 -9.491 29.416 1.00 95.94 928 THR A O 1
ATOM 7495 N N . GLN A 1 929 ? -7.350 -11.495 29.103 1.00 92.62 929 GLN A N 1
ATOM 7496 C CA . GLN A 1 929 ? -5.959 -11.010 29.079 1.00 92.62 929 GLN A CA 1
ATOM 7497 C C . GLN A 1 929 ? -5.195 -11.497 27.831 1.00 92.62 929 GLN A C 1
ATOM 7499 O O . GLN A 1 929 ? -4.024 -11.854 27.882 1.00 92.62 929 GLN A O 1
ATOM 7504 N N . GLY A 1 930 ? -5.875 -11.564 26.681 1.00 86.75 930 GLY A N 1
ATOM 7505 C CA . GLY A 1 930 ? -5.273 -12.068 25.443 1.00 86.75 930 GLY A CA 1
ATOM 7506 C C . GLY A 1 930 ? -4.871 -13.548 25.569 1.00 86.75 930 GLY A C 1
ATOM 7507 O O . GLY A 1 930 ? -5.768 -14.374 25.737 1.00 86.75 930 GLY A O 1
ATOM 7508 N N . PRO A 1 931 ? -3.575 -13.902 25.451 1.00 86.38 931 PRO A N 1
ATOM 7509 C CA . PRO A 1 931 ? -3.108 -15.280 25.618 1.00 86.38 931 PRO A CA 1
ATOM 7510 C C . PRO A 1 931 ? -3.022 -15.735 27.087 1.00 86.38 931 PRO A C 1
ATOM 7512 O O . PRO A 1 931 ? -2.850 -16.930 27.325 1.00 86.38 931 PRO A O 1
ATOM 7515 N N . ASP A 1 932 ? -3.115 -14.813 28.051 1.00 92.00 932 ASP A N 1
ATOM 7516 C CA . ASP A 1 932 ? -3.032 -15.119 29.481 1.00 92.00 932 ASP A CA 1
ATOM 7517 C C . ASP A 1 932 ? -4.383 -15.581 30.060 1.00 92.00 932 ASP A C 1
ATOM 7519 O O . ASP A 1 932 ? -5.429 -15.525 29.410 1.00 92.00 932 ASP A O 1
ATOM 7523 N N . GLU A 1 933 ? -4.365 -16.068 31.304 1.00 94.44 933 GLU A N 1
ATOM 7524 C CA . GLU A 1 933 ? -5.535 -16.647 31.974 1.00 94.44 933 GLU A CA 1
ATOM 7525 C C . GLU A 1 933 ? -6.718 -15.664 32.063 1.00 94.44 933 GLU A C 1
ATOM 7527 O O . GLU A 1 933 ? -6.552 -14.475 32.331 1.00 94.44 933 GLU A O 1
ATOM 7532 N N . ILE A 1 934 ? -7.943 -16.165 31.911 1.00 96.88 934 ILE A N 1
ATOM 7533 C CA . ILE A 1 934 ? -9.165 -15.383 32.126 1.00 96.88 934 ILE A CA 1
ATOM 7534 C C . ILE A 1 934 ? -9.465 -15.345 33.623 1.00 96.88 934 ILE A C 1
ATOM 7536 O O . ILE A 1 934 ? -9.520 -16.392 34.271 1.00 96.88 934 ILE A O 1
ATOM 7540 N N . ILE A 1 935 ? -9.699 -14.150 34.166 1.00 96.94 935 ILE A N 1
ATOM 7541 C CA . ILE A 1 935 ? -9.994 -13.945 35.588 1.00 96.94 935 ILE A CA 1
ATOM 7542 C C . ILE A 1 935 ? -11.498 -13.761 35.772 1.00 96.94 935 ILE A C 1
ATOM 7544 O O . ILE A 1 935 ? -12.115 -12.911 35.129 1.00 96.94 935 ILE A O 1
ATOM 7548 N N . VAL A 1 936 ? -12.084 -14.537 36.683 1.00 96.56 936 VAL A N 1
ATOM 7549 C CA . VAL A 1 936 ? -13.502 -14.457 37.042 1.00 96.56 936 VAL A CA 1
ATOM 7550 C C . VAL A 1 936 ? -13.646 -14.266 38.544 1.00 96.56 936 VAL A C 1
ATOM 7552 O O . VAL A 1 936 ? -13.116 -15.049 39.334 1.00 96.56 936 VAL A O 1
ATOM 7555 N N . VAL A 1 937 ? -14.421 -13.259 38.946 1.00 95.06 937 VAL A N 1
ATOM 7556 C CA . VAL A 1 937 ? -14.778 -13.025 40.352 1.00 95.06 937 VAL A CA 1
ATOM 7557 C C . VAL A 1 937 ? -16.274 -12.792 40.463 1.00 95.06 937 VAL A C 1
ATOM 7559 O O . VAL A 1 937 ? -16.837 -11.977 39.739 1.00 95.06 937 VAL A O 1
ATOM 7562 N N . SER A 1 938 ? -16.930 -13.496 41.383 1.00 88.94 938 SER A N 1
ATOM 7563 C CA . SER A 1 938 ? -18.313 -13.202 41.778 1.00 88.94 938 SER A CA 1
ATOM 7564 C C . SER A 1 938 ? -18.322 -12.617 43.187 1.00 88.94 938 SER A C 1
ATOM 7566 O O . SER A 1 938 ? -17.499 -13.027 43.996 1.00 88.94 938 SER A O 1
ATOM 7568 N N . THR A 1 939 ? -19.265 -11.725 43.515 1.00 80.44 939 THR A N 1
ATOM 7569 C CA . THR A 1 939 ? -19.320 -11.016 44.819 1.00 80.44 939 THR A CA 1
ATOM 7570 C C . THR A 1 939 ? -19.200 -11.930 46.054 1.00 80.44 939 THR A C 1
ATOM 7572 O O . THR A 1 939 ? -18.713 -11.497 47.088 1.00 80.44 939 THR A O 1
ATOM 7575 N N . ASN A 1 940 ? -19.600 -13.204 45.955 1.00 75.69 940 ASN A N 1
ATOM 7576 C CA . ASN A 1 940 ? -19.528 -14.183 47.050 1.00 75.69 940 ASN A CA 1
ATOM 7577 C C . ASN A 1 940 ? -18.552 -15.341 46.759 1.00 75.69 940 ASN A C 1
ATOM 7579 O O . ASN A 1 940 ? -18.792 -16.477 47.172 1.00 75.69 940 ASN A O 1
ATOM 7583 N N . SER A 1 941 ? -17.505 -15.125 45.965 1.00 79.88 941 SER A N 1
ATOM 7584 C CA . SER A 1 941 ? -16.570 -16.180 45.556 1.00 79.88 941 SER A CA 1
ATOM 7585 C C . SER A 1 941 ? -15.137 -15.670 45.479 1.00 79.88 941 SER A C 1
ATOM 7587 O O . SER A 1 941 ? -14.900 -14.496 45.225 1.00 79.88 941 SER A O 1
ATOM 7589 N N . PHE A 1 942 ? -14.181 -16.579 45.674 1.00 83.12 942 PHE A N 1
ATOM 7590 C CA . PHE A 1 942 ? -12.761 -16.294 45.475 1.00 83.12 942 PHE A CA 1
ATOM 7591 C C . PHE A 1 942 ? -12.444 -16.066 43.994 1.00 83.12 942 PHE A C 1
ATOM 7593 O O . PHE A 1 942 ? -13.183 -16.526 43.119 1.00 83.12 942 PHE A O 1
ATOM 7600 N N . VAL A 1 943 ? -11.318 -15.402 43.733 1.00 89.94 943 VAL A N 1
ATOM 7601 C CA . VAL A 1 943 ? -10.771 -15.216 42.386 1.00 89.94 943 VAL A CA 1
ATOM 7602 C C . VAL A 1 943 ? -10.523 -16.572 41.723 1.00 89.94 943 VAL A C 1
ATOM 7604 O O . VAL A 1 943 ? -9.817 -17.421 42.269 1.00 89.94 943 VAL A O 1
ATOM 7607 N N . GLN A 1 944 ? -11.111 -16.778 40.545 1.00 93.38 944 GLN A N 1
ATOM 7608 C CA . GLN A 1 944 ? -10.922 -17.969 39.718 1.00 93.38 944 GLN A CA 1
ATOM 7609 C C . GLN A 1 944 ? -10.158 -17.593 38.452 1.00 93.38 944 GLN A C 1
ATOM 7611 O O . GLN A 1 944 ? -10.427 -16.551 37.853 1.00 93.38 944 GLN A O 1
ATOM 7616 N N . LYS A 1 945 ? -9.223 -18.453 38.039 1.00 94.94 945 LYS A N 1
ATOM 7617 C CA . LYS A 1 945 ? -8.435 -18.287 36.815 1.00 94.94 945 LYS A CA 1
ATOM 7618 C C . LYS A 1 945 ? -8.650 -19.469 35.890 1.00 94.94 945 LYS A C 1
ATOM 7620 O O . LYS A 1 945 ? -8.665 -20.614 36.341 1.00 94.94 945 LYS A O 1
ATOM 7625 N N . PHE A 1 946 ? -8.814 -19.176 34.609 1.00 95.12 946 PHE A N 1
ATOM 7626 C CA . PHE A 1 946 ? -9.061 -20.171 33.577 1.00 95.12 946 PHE A CA 1
ATOM 7627 C C . PHE A 1 946 ? -7.993 -20.058 32.486 1.00 95.12 946 PHE A C 1
ATOM 7629 O O . PHE A 1 946 ? -7.823 -18.973 31.928 1.00 95.12 946 PHE A O 1
ATOM 7636 N N . PRO A 1 947 ? -7.267 -21.140 32.166 1.00 93.00 947 PRO A N 1
ATOM 7637 C CA . PRO A 1 947 ? -6.221 -21.095 31.154 1.00 93.00 947 PRO A CA 1
ATOM 7638 C C . PRO A 1 947 ? -6.811 -20.910 29.752 1.00 93.00 947 PRO A C 1
ATOM 7640 O O . PRO A 1 947 ? -7.842 -21.498 29.420 1.00 93.00 947 PRO A O 1
ATOM 7643 N N . VAL A 1 948 ? -6.115 -20.146 28.910 1.00 91.38 948 VAL A N 1
ATOM 7644 C CA . VAL A 1 948 ? -6.447 -19.985 27.490 1.00 91.38 948 VAL A CA 1
ATOM 7645 C C . VAL A 1 948 ? -5.554 -20.923 26.666 1.00 91.38 948 VAL A C 1
ATOM 7647 O O . VAL A 1 948 ? -4.329 -20.865 26.793 1.00 91.38 948 VAL A O 1
ATOM 7650 N N . PRO A 1 949 ? -6.110 -21.814 25.823 1.00 87.19 949 PRO A N 1
ATOM 7651 C CA . PRO A 1 949 ? -5.291 -22.677 24.980 1.00 87.19 949 PRO A CA 1
ATOM 7652 C C . PRO A 1 949 ? -4.529 -21.864 23.924 1.00 87.19 949 PRO A C 1
ATOM 7654 O O . PRO A 1 949 ? -5.098 -20.989 23.267 1.00 87.19 949 PRO A O 1
ATOM 7657 N N . SER A 1 950 ? -3.247 -22.185 23.740 1.00 82.31 950 SER A N 1
ATOM 7658 C CA . SER A 1 950 ? -2.378 -21.511 22.769 1.00 82.31 950 SER A CA 1
ATOM 7659 C C . SER A 1 950 ? -2.753 -21.862 21.326 1.00 82.31 950 SER A C 1
ATOM 7661 O O . SER A 1 950 ? -3.072 -23.013 21.020 1.00 82.31 950 SER A O 1
ATOM 7663 N N . ILE A 1 951 ? -2.678 -20.867 20.440 1.00 81.25 951 ILE A N 1
ATOM 7664 C CA . ILE A 1 951 ? -2.875 -21.008 18.993 1.00 81.25 951 ILE A CA 1
ATOM 7665 C C . ILE A 1 951 ? -1.565 -20.647 18.284 1.00 81.25 951 ILE A C 1
ATOM 7667 O O . ILE A 1 951 ? -0.955 -19.631 18.634 1.00 81.25 951 ILE A O 1
ATOM 7671 N N . PRO A 1 952 ? -1.117 -21.431 17.282 1.00 76.56 952 PRO A N 1
ATOM 7672 C CA . PRO A 1 952 ? 0.048 -21.074 16.481 1.00 76.56 952 PRO A CA 1
ATOM 7673 C C . PRO A 1 952 ? -0.116 -19.695 15.831 1.00 76.56 952 PRO A C 1
ATOM 7675 O O . PRO A 1 952 ? -1.112 -19.440 15.161 1.00 76.56 952 PRO A O 1
ATOM 7678 N N . THR A 1 953 ? 0.884 -18.818 15.953 1.00 71.62 953 THR A N 1
ATOM 7679 C CA . THR A 1 953 ? 0.822 -17.435 15.435 1.00 71.62 953 THR A CA 1
ATOM 7680 C C . THR A 1 953 ? 0.495 -17.366 13.939 1.00 71.62 953 THR A C 1
ATOM 7682 O O . THR A 1 953 ? -0.152 -16.429 13.496 1.00 71.62 953 THR A O 1
ATOM 7685 N N . GLY A 1 954 ? 0.888 -18.378 13.155 1.00 68.62 954 GLY A N 1
ATOM 7686 C CA . GLY A 1 954 ? 0.573 -18.461 11.724 1.00 68.62 954 GLY A CA 1
ATOM 7687 C C . GLY A 1 954 ? -0.891 -18.778 11.388 1.00 68.62 954 GLY A C 1
ATOM 7688 O O . GLY A 1 954 ? -1.269 -18.636 10.230 1.00 68.62 954 GLY A O 1
ATOM 7689 N N . GLU A 1 955 ? -1.698 -19.207 12.363 1.00 77.00 955 GLU A N 1
ATOM 7690 C CA . GLU A 1 955 ? -3.149 -19.396 12.208 1.00 77.00 955 GLU A CA 1
ATOM 7691 C C . GLU A 1 955 ? -3.948 -18.131 12.548 1.00 77.00 955 GLU A C 1
ATOM 7693 O O . GLU A 1 955 ? -5.125 -18.045 12.203 1.00 77.00 955 GLU A O 1
ATOM 7698 N N . ILE A 1 956 ? -3.339 -17.158 13.231 1.00 79.06 956 ILE A N 1
ATOM 7699 C CA . ILE A 1 956 ? -4.010 -15.918 13.619 1.00 79.06 956 ILE A CA 1
ATOM 7700 C C . ILE A 1 956 ? -4.040 -14.993 12.400 1.00 79.06 956 ILE A C 1
ATOM 7702 O O . ILE A 1 956 ? -3.006 -14.667 11.820 1.00 79.06 956 ILE A O 1
ATOM 7706 N N . ILE A 1 957 ? -5.242 -14.584 11.995 1.00 73.88 957 ILE A N 1
ATOM 7707 C CA . ILE A 1 957 ? -5.468 -13.701 10.846 1.00 73.88 957 ILE A CA 1
ATOM 7708 C C . ILE A 1 957 ? -5.814 -12.292 11.331 1.00 73.88 957 ILE A C 1
ATOM 7710 O O . ILE A 1 957 ? -5.166 -11.323 10.931 1.00 73.88 957 ILE A O 1
ATOM 7714 N N . ASP A 1 958 ? -6.800 -12.169 12.218 1.00 75.81 958 ASP A N 1
ATOM 7715 C CA . ASP A 1 958 ? -7.303 -10.889 12.719 1.00 75.81 958 ASP A CA 1
ATOM 7716 C C . ASP A 1 958 ? -7.810 -11.045 14.154 1.00 75.81 958 ASP A C 1
ATOM 7718 O O . ASP A 1 958 ? -8.659 -11.876 14.431 1.00 75.81 958 ASP A O 1
ATOM 7722 N N . THR A 1 959 ? -7.326 -10.233 15.092 1.00 81.50 959 THR A N 1
ATOM 7723 C CA . THR A 1 959 ? -7.791 -10.294 16.488 1.00 81.50 959 THR A CA 1
ATOM 7724 C C . THR A 1 959 ? -9.064 -9.481 16.747 1.00 81.50 959 THR A C 1
ATOM 7726 O O . THR A 1 959 ? -9.586 -9.492 17.868 1.00 81.50 959 THR A O 1
ATOM 7729 N N . ASN A 1 960 ? -9.571 -8.752 15.750 1.00 81.25 960 ASN A N 1
ATOM 7730 C CA . ASN A 1 960 ? -10.749 -7.906 15.866 1.00 81.25 960 ASN A CA 1
ATOM 7731 C C . ASN A 1 960 ? -12.024 -8.721 16.147 1.00 81.25 960 ASN A C 1
ATOM 7733 O O . ASN A 1 960 ? -12.280 -9.757 15.545 1.00 81.25 960 ASN A O 1
ATOM 7737 N N . GLY A 1 961 ? -12.848 -8.242 17.081 1.00 85.19 961 GLY A N 1
ATOM 7738 C CA . GLY A 1 961 ? -14.083 -8.925 17.483 1.00 85.19 961 GLY A CA 1
ATOM 7739 C C . GLY A 1 961 ? -13.891 -10.179 18.350 1.00 85.19 961 GLY A C 1
ATOM 7740 O O . GLY A 1 961 ? -14.885 -10.759 18.768 1.00 85.19 961 GLY A O 1
ATOM 7741 N N . SER A 1 962 ? -12.658 -10.578 18.690 1.00 90.12 962 SER A N 1
ATOM 7742 C CA . SER A 1 962 ? -12.384 -11.720 19.588 1.00 90.12 962 SER A CA 1
ATOM 7743 C C . SER A 1 962 ? -13.022 -11.577 20.974 1.00 90.12 962 SER A C 1
ATOM 7745 O O . SER A 1 962 ? -13.592 -12.533 21.491 1.00 90.12 962 SER A O 1
ATOM 7747 N N . GLY A 1 963 ? -12.984 -10.375 21.556 1.00 91.56 963 GLY A N 1
ATOM 7748 C CA . GLY A 1 963 ? -13.657 -10.078 22.823 1.00 91.56 963 GLY A CA 1
ATOM 7749 C C . GLY A 1 963 ? -15.182 -10.155 22.712 1.00 91.56 963 GLY A C 1
ATOM 7750 O O . GLY A 1 963 ? -15.829 -10.742 23.572 1.00 91.56 963 GLY A O 1
ATOM 7751 N N . ASP A 1 964 ? -15.762 -9.634 21.626 1.00 94.50 964 ASP A N 1
ATOM 7752 C CA . ASP A 1 964 ? -17.205 -9.748 21.368 1.00 94.50 964 ASP A CA 1
ATOM 7753 C C . ASP A 1 964 ? -17.615 -11.222 21.190 1.00 94.50 964 ASP A C 1
ATOM 7755 O O . ASP A 1 964 ? -18.624 -11.669 21.734 1.00 94.50 964 ASP A O 1
ATOM 7759 N N . ALA A 1 965 ? -16.794 -12.004 20.483 1.00 95.31 965 ALA A N 1
ATOM 7760 C CA . ALA A 1 965 ? -17.004 -13.432 20.277 1.00 95.31 965 ALA A CA 1
ATOM 7761 C C . ALA A 1 965 ? -16.921 -14.227 21.581 1.00 95.31 965 ALA A C 1
ATOM 7763 O O . ALA A 1 965 ? -17.777 -15.075 21.841 1.00 95.31 965 ALA A O 1
ATOM 7764 N N . PHE A 1 966 ? -15.949 -13.898 22.434 1.00 97.19 966 PHE A N 1
ATOM 7765 C CA . PHE A 1 966 ? -15.851 -14.462 23.772 1.00 97.19 966 PHE A CA 1
ATOM 7766 C C . PHE A 1 966 ? -17.133 -14.227 24.573 1.00 97.19 966 PHE A C 1
ATOM 7768 O O . PHE A 1 966 ? -17.713 -15.171 25.112 1.00 97.19 966 PHE A O 1
ATOM 7775 N N . VAL A 1 967 ? -17.615 -12.982 24.603 1.00 97.81 967 VAL A N 1
ATOM 7776 C CA . VAL A 1 967 ? -18.861 -12.642 25.298 1.00 97.81 967 VAL A CA 1
ATOM 7777 C C . VAL A 1 967 ? -20.046 -13.385 24.676 1.00 97.81 967 VAL A C 1
ATOM 7779 O O . VAL A 1 967 ? -20.880 -13.905 25.409 1.00 97.81 967 VAL A O 1
ATOM 7782 N N . GLY A 1 968 ? -20.117 -13.496 23.348 1.00 97.31 968 GLY A N 1
ATOM 7783 C CA . GLY A 1 968 ? -21.202 -14.193 22.654 1.00 97.31 968 GLY A CA 1
ATOM 7784 C C . GLY A 1 968 ? -21.300 -15.669 23.040 1.00 97.31 968 GLY A C 1
ATOM 7785 O O . GLY A 1 968 ? -22.367 -16.125 23.456 1.00 97.31 968 GLY A O 1
ATOM 7786 N N . GLY A 1 969 ? -20.180 -16.397 22.978 1.00 97.44 969 GLY A N 1
ATOM 7787 C CA . GLY A 1 969 ? -20.123 -17.805 23.387 1.00 97.44 969 GLY A CA 1
ATOM 7788 C C . GLY A 1 969 ? -20.418 -17.998 24.875 1.00 97.44 969 GLY A C 1
ATOM 7789 O O . GLY A 1 969 ? -21.191 -18.883 25.244 1.00 97.44 969 GLY A O 1
ATOM 7790 N N . PHE A 1 970 ? -19.894 -17.108 25.726 1.00 98.19 970 PHE A N 1
ATOM 7791 C CA . PHE A 1 970 ? -20.193 -17.114 27.158 1.00 98.19 970 PHE A CA 1
ATOM 7792 C C . PHE A 1 970 ? -21.693 -16.940 27.422 1.00 98.19 970 PHE A C 1
ATOM 7794 O O . PHE A 1 970 ? -22.286 -17.707 28.179 1.00 98.19 970 PHE A O 1
ATOM 7801 N N . LEU A 1 971 ? -22.326 -15.939 26.801 1.00 97.88 971 LEU A N 1
ATOM 7802 C CA . LEU A 1 971 ? -23.740 -15.637 27.016 1.00 97.88 971 LEU A CA 1
ATOM 7803 C C . LEU A 1 971 ? -24.657 -16.758 26.511 1.00 97.88 971 LEU A C 1
ATOM 7805 O O . LEU A 1 971 ? -25.666 -17.027 27.161 1.00 97.88 971 LEU A O 1
ATOM 7809 N N . ALA A 1 972 ? -24.313 -17.434 25.410 1.00 97.19 972 ALA A N 1
ATOM 7810 C CA . ALA A 1 972 ? -25.088 -18.564 24.894 1.00 97.19 972 ALA A CA 1
ATOM 7811 C C . ALA A 1 972 ? -25.141 -19.738 25.889 1.00 97.19 972 ALA A C 1
ATOM 7813 O O . ALA A 1 972 ? -26.213 -20.269 26.194 1.00 97.19 972 ALA A O 1
ATOM 7814 N N . TYR A 1 973 ? -23.994 -20.101 26.460 1.00 97.00 973 TYR A N 1
ATOM 7815 C CA . TYR A 1 973 ? -23.910 -21.162 27.467 1.00 97.00 973 TYR A CA 1
ATOM 7816 C C . TYR A 1 973 ? -24.510 -20.737 28.813 1.00 97.00 973 TYR A C 1
ATOM 7818 O O . TYR A 1 973 ? -25.176 -21.531 29.482 1.00 97.00 973 TYR A O 1
ATOM 7826 N N . HIS A 1 974 ? -24.356 -19.466 29.187 1.00 95.75 974 HIS A N 1
ATOM 7827 C CA . HIS A 1 974 ? -24.967 -18.934 30.400 1.00 95.75 974 HIS A CA 1
ATOM 7828 C C . HIS A 1 974 ? -26.500 -18.926 30.314 1.00 95.75 974 HIS A C 1
ATOM 7830 O O . HIS A 1 974 ? -27.178 -19.266 31.284 1.00 95.75 974 HIS A O 1
ATOM 7836 N N . LEU A 1 975 ? -27.058 -18.596 29.143 1.00 94.62 975 LEU A N 1
ATOM 7837 C CA . LEU A 1 975 ? -28.501 -18.595 28.890 1.00 94.62 975 LEU A CA 1
ATOM 7838 C C . LEU A 1 975 ? -29.139 -19.973 29.120 1.00 94.62 975 LEU A C 1
ATOM 7840 O O . LEU A 1 975 ? -30.274 -20.053 29.587 1.00 94.62 975 LEU A O 1
ATOM 7844 N N . THR A 1 976 ? -28.409 -21.047 28.820 1.00 92.44 976 THR A N 1
ATOM 7845 C CA . THR A 1 976 ? -28.865 -22.438 28.968 1.00 92.44 976 THR A CA 1
ATOM 7846 C C . THR A 1 976 ? -28.554 -23.043 30.342 1.00 92.44 976 THR A C 1
ATOM 7848 O O . THR A 1 976 ? -28.870 -24.205 30.587 1.00 92.44 976 THR A O 1
ATOM 7851 N N . GLY A 1 977 ? -27.989 -22.259 31.267 1.00 91.75 977 GLY A N 1
ATOM 7852 C CA . GLY A 1 977 ? -27.736 -22.682 32.646 1.00 91.75 977 GLY A CA 1
ATOM 7853 C C . GLY A 1 977 ? -26.513 -23.585 32.827 1.00 91.75 977 GLY A C 1
ATOM 7854 O O . GLY A 1 977 ? -26.433 -24.289 33.834 1.00 91.75 977 GLY A O 1
ATOM 7855 N N . HIS A 1 978 ? -25.570 -23.577 31.880 1.00 95.44 978 HIS A N 1
ATOM 7856 C CA . HIS A 1 978 ? -24.316 -24.320 32.009 1.00 95.44 978 HIS A CA 1
ATOM 7857 C C . HIS A 1 978 ? -23.413 -23.751 33.113 1.00 95.44 978 HIS A C 1
ATOM 7859 O O . HIS A 1 978 ? -23.598 -22.634 33.606 1.00 95.44 978 HIS A O 1
ATOM 7865 N N . SER A 1 979 ? -22.415 -24.541 33.516 1.00 94.81 979 SER A N 1
ATOM 7866 C CA . SER A 1 979 ? -21.476 -24.139 34.560 1.00 94.81 979 SER A CA 1
ATOM 7867 C C . SER A 1 979 ? -20.569 -22.986 34.102 1.00 94.81 979 SER A C 1
ATOM 7869 O O . SER A 1 979 ? -20.405 -22.735 32.907 1.00 94.81 979 SER A O 1
ATOM 7871 N N . MET A 1 980 ? -19.941 -22.283 35.054 1.00 93.31 980 MET A N 1
ATOM 7872 C CA . MET A 1 980 ? -19.033 -21.169 34.741 1.00 93.31 980 MET A CA 1
ATOM 7873 C C . MET A 1 980 ? -17.882 -21.604 33.823 1.00 93.31 980 MET A C 1
ATOM 7875 O O . MET A 1 980 ? -17.572 -20.904 32.865 1.00 93.31 980 MET A O 1
ATOM 7879 N N . ILE A 1 981 ? -17.286 -22.776 34.075 1.00 94.38 981 ILE A N 1
ATOM 7880 C CA . ILE A 1 981 ? -16.200 -23.312 33.243 1.00 94.38 981 ILE A CA 1
ATOM 7881 C C . ILE A 1 981 ? -16.671 -23.577 31.808 1.00 94.38 981 ILE A C 1
ATOM 7883 O O . ILE A 1 981 ? -15.959 -23.238 30.869 1.00 94.38 981 ILE A O 1
ATOM 7887 N N . ASP A 1 982 ? -17.885 -24.100 31.620 1.00 95.81 982 ASP A N 1
ATOM 7888 C CA . ASP A 1 982 ? -18.433 -24.346 30.282 1.00 95.81 982 ASP A CA 1
ATOM 7889 C C . ASP A 1 982 ? -18.690 -23.031 29.536 1.00 95.81 982 ASP A C 1
ATOM 7891 O O . ASP A 1 982 ? -18.383 -22.925 28.352 1.00 95.81 982 ASP A O 1
ATOM 7895 N N . CYS A 1 983 ? -19.176 -22.001 30.240 1.00 97.38 983 CYS A N 1
ATOM 7896 C CA . CYS A 1 983 ? -19.355 -20.663 29.671 1.00 97.38 983 CYS A CA 1
ATOM 7897 C C . CYS A 1 983 ? -18.014 -20.064 29.210 1.00 97.38 983 CYS A C 1
ATOM 7899 O O . CYS A 1 983 ? -17.923 -19.512 28.113 1.00 97.38 983 CYS A O 1
ATOM 7901 N N . ILE A 1 984 ? -16.958 -20.199 30.022 1.00 96.69 984 ILE A N 1
ATOM 7902 C CA . ILE A 1 984 ? -15.605 -19.742 29.673 1.00 96.69 984 ILE A CA 1
ATOM 7903 C C . ILE A 1 984 ? -15.029 -20.539 28.496 1.00 96.69 984 ILE A C 1
ATOM 7905 O O . ILE A 1 984 ? -14.421 -19.949 27.601 1.00 96.69 984 ILE A O 1
ATOM 7909 N N . ASN A 1 985 ? -15.239 -21.856 28.459 1.00 95.62 985 ASN A N 1
ATOM 7910 C CA . ASN A 1 985 ? -14.778 -22.708 27.364 1.00 95.62 985 ASN A CA 1
ATOM 7911 C C . ASN A 1 985 ? -15.478 -22.358 26.046 1.00 95.62 985 ASN A C 1
ATOM 7913 O O . ASN A 1 985 ? -14.810 -22.234 25.021 1.00 95.62 985 ASN A O 1
ATOM 7917 N N . ALA A 1 986 ? -16.794 -22.133 26.071 1.00 96.75 986 ALA A N 1
ATOM 7918 C CA . ALA A 1 986 ? -17.560 -21.724 24.897 1.00 96.75 986 ALA A CA 1
ATOM 7919 C C . ALA A 1 986 ? -17.137 -20.341 24.381 1.00 96.75 986 ALA A C 1
ATOM 7921 O O . ALA A 1 986 ? -16.938 -20.162 23.179 1.00 96.75 986 ALA A O 1
ATOM 7922 N N . GLY A 1 987 ? -16.936 -19.376 25.285 1.00 96.94 987 GLY A N 1
ATOM 7923 C CA . GLY A 1 987 ? -16.400 -18.062 24.929 1.00 96.94 987 GLY A CA 1
ATOM 7924 C C . GLY A 1 987 ? -15.000 -18.158 24.319 1.00 96.94 987 GLY A C 1
ATOM 7925 O O . GLY A 1 987 ? -14.742 -17.605 23.251 1.00 96.94 987 GLY A O 1
ATOM 7926 N N . THR A 1 988 ? -14.099 -18.908 24.955 1.00 95.88 988 THR A N 1
ATOM 7927 C CA . THR A 1 988 ? -12.734 -19.117 24.453 1.00 95.88 988 THR A CA 1
ATOM 7928 C C . THR A 1 988 ? -12.756 -19.775 23.077 1.00 95.88 988 THR A C 1
ATOM 7930 O O . THR A 1 988 ? -12.105 -19.278 22.163 1.00 95.88 988 THR A O 1
ATOM 7933 N N . TYR A 1 989 ? -13.557 -20.826 22.885 1.00 95.19 989 TYR A N 1
ATOM 7934 C CA . TYR A 1 989 ? -13.732 -21.471 21.584 1.00 95.19 989 TYR A CA 1
ATOM 7935 C C . TYR A 1 989 ? -14.189 -20.474 20.513 1.00 95.19 989 TYR A C 1
ATOM 7937 O O . TYR A 1 989 ? -13.566 -20.382 19.457 1.00 95.19 989 TYR A O 1
ATOM 7945 N N . ALA A 1 990 ? -15.220 -19.672 20.792 1.00 95.69 990 ALA A N 1
ATOM 7946 C CA . ALA A 1 990 ? -15.716 -18.675 19.847 1.00 95.69 990 ALA A CA 1
ATOM 7947 C C . ALA A 1 990 ? -14.643 -17.640 19.474 1.00 95.69 990 ALA A C 1
ATOM 7949 O O . ALA A 1 990 ? -14.446 -17.351 18.294 1.00 95.69 990 ALA A O 1
ATOM 7950 N N . ALA A 1 991 ? -13.901 -17.126 20.460 1.00 94.06 991 ALA A N 1
ATOM 7951 C CA . ALA A 1 991 ? -12.792 -16.207 20.218 1.00 94.06 991 ALA A CA 1
ATOM 7952 C C . ALA A 1 991 ? -11.703 -16.851 19.346 1.00 94.06 991 ALA A C 1
ATOM 7954 O O . ALA A 1 991 ? -11.245 -16.243 18.383 1.00 94.06 991 ALA A O 1
ATOM 7955 N N . GLN A 1 992 ? -11.336 -18.101 19.629 1.00 92.44 992 GLN A N 1
ATOM 7956 C CA . GLN A 1 992 ? -10.346 -18.859 18.865 1.00 92.44 992 GLN A CA 1
ATOM 7957 C C . GLN A 1 992 ? -10.756 -19.112 17.409 1.00 92.44 992 GLN A C 1
ATOM 7959 O O . GLN A 1 992 ? -9.895 -19.180 16.533 1.00 92.44 992 GLN A O 1
ATOM 7964 N N . GLN A 1 993 ? -12.048 -19.278 17.132 1.00 92.19 993 GLN A N 1
ATOM 7965 C CA . GLN A 1 993 ? -12.542 -19.393 15.760 1.00 92.19 993 GLN A CA 1
ATOM 7966 C C . GLN A 1 993 ? -12.498 -18.047 15.036 1.00 92.19 993 GLN A C 1
ATOM 7968 O O . GLN A 1 993 ? -12.019 -17.963 13.905 1.00 92.19 993 GLN A O 1
ATOM 7973 N N . VAL A 1 994 ? -12.933 -16.982 15.711 1.00 89.50 994 VAL A N 1
ATOM 7974 C CA . VAL A 1 994 ? -12.967 -15.636 15.133 1.00 89.50 994 VAL A CA 1
ATOM 7975 C C . VAL A 1 994 ? -11.567 -15.125 14.810 1.00 89.50 994 VAL A C 1
ATOM 7977 O O . VAL A 1 994 ? -11.383 -14.573 13.731 1.00 89.50 994 VAL A O 1
ATOM 7980 N N . ILE A 1 995 ? -10.555 -15.385 15.652 1.00 87.12 995 ILE A N 1
ATOM 7981 C CA . ILE A 1 995 ? -9.200 -14.884 15.367 1.00 87.12 995 ILE A CA 1
ATOM 7982 C C . ILE A 1 995 ? -8.520 -15.514 14.142 1.00 87.12 995 ILE A C 1
ATOM 7984 O O . ILE A 1 995 ? -7.502 -15.009 13.667 1.00 87.12 995 ILE A O 1
ATOM 7988 N N . ARG A 1 996 ? -9.068 -16.623 13.632 1.00 86.44 996 ARG A N 1
ATOM 7989 C CA . ARG A 1 996 ? -8.608 -17.313 12.417 1.00 86.44 996 ARG A CA 1
ATOM 7990 C C . ARG A 1 996 ? -9.297 -16.809 11.147 1.00 86.44 996 ARG A C 1
ATOM 7992 O O . ARG A 1 996 ? -9.036 -17.333 10.070 1.00 86.44 996 ARG A O 1
ATOM 7999 N N . CYS A 1 997 ? -10.184 -15.825 11.261 1.00 80.75 997 CYS A N 1
ATOM 8000 C CA . CYS A 1 997 ? -10.919 -15.222 10.152 1.00 80.75 997 CYS A CA 1
ATOM 8001 C C . CYS A 1 997 ? -10.690 -13.703 10.139 1.00 80.75 997 CYS A C 1
ATOM 8003 O O . CYS A 1 997 ? -10.190 -13.157 11.111 1.00 80.75 997 CYS A O 1
ATOM 8005 N N . CYS A 1 998 ? -11.044 -13.007 9.053 1.00 72.06 998 CYS A N 1
ATOM 8006 C CA . CYS A 1 998 ? -11.049 -11.539 9.043 1.00 72.06 998 CYS A CA 1
ATOM 8007 C C . CYS A 1 998 ? -12.348 -11.003 9.665 1.00 72.06 998 CYS A C 1
ATOM 8009 O O . CYS A 1 998 ? -13.446 -11.448 9.309 1.00 72.06 998 CYS A O 1
ATOM 8011 N N . GLY A 1 999 ? -12.226 -10.047 10.587 1.00 75.31 999 GLY A N 1
ATOM 8012 C CA . GLY A 1 999 ? -13.324 -9.521 11.389 1.00 75.31 999 GLY A CA 1
ATOM 8013 C C . GLY A 1 999 ? -14.046 -10.595 12.208 1.00 75.31 999 GLY A C 1
ATOM 8014 O O . GLY A 1 999 ? -13.586 -11.721 12.369 1.00 75.31 999 GLY A O 1
ATOM 8015 N N . CYS A 1 1000 ? -15.246 -10.266 12.695 1.00 82.44 1000 CYS A N 1
ATOM 8016 C CA . CYS A 1 1000 ? -16.113 -11.227 13.382 1.00 82.44 1000 CYS A CA 1
ATOM 8017 C C . CYS A 1 1000 ? -16.909 -12.072 12.369 1.00 82.44 1000 CYS A C 1
ATOM 8019 O O . CYS A 1 1000 ? -18.136 -11.960 12.235 1.00 82.44 1000 CYS A O 1
ATOM 8021 N N . THR A 1 1001 ? -16.174 -12.876 11.601 1.00 83.38 1001 THR A N 1
ATOM 8022 C CA . THR A 1 1001 ? -16.725 -13.841 10.646 1.00 83.38 1001 THR A CA 1
ATOM 8023 C C . THR A 1 1001 ? -16.886 -15.196 11.329 1.00 83.38 1001 THR A C 1
ATOM 8025 O O . THR A 1 1001 ? -15.970 -15.680 11.989 1.00 83.38 1001 THR A O 1
ATOM 8028 N N . LEU A 1 1002 ? -18.073 -15.789 11.194 1.00 83.50 1002 LEU A N 1
ATOM 8029 C CA . LEU A 1 1002 ? -18.442 -17.043 11.848 1.00 83.50 1002 LEU A CA 1
ATOM 8030 C C . LEU A 1 1002 ? -18.166 -18.222 10.904 1.00 83.50 1002 LEU A C 1
ATOM 8032 O O . LEU A 1 1002 ? -18.641 -18.181 9.766 1.00 83.50 1002 LEU A O 1
ATOM 8036 N N . PRO A 1 1003 ? -17.439 -19.267 11.336 1.00 83.69 1003 PRO A N 1
ATOM 8037 C CA . PRO A 1 1003 ? -17.316 -20.498 10.559 1.00 83.69 1003 PRO A CA 1
ATOM 8038 C C . PRO A 1 1003 ? -18.671 -21.195 10.369 1.00 83.69 1003 PRO A C 1
ATOM 8040 O O . PRO A 1 1003 ? -19.554 -21.098 11.220 1.00 83.69 1003 PRO A O 1
ATOM 8043 N N . GLU A 1 1004 ? -18.828 -21.967 9.292 1.00 79.31 1004 GLU A N 1
ATOM 8044 C CA . GLU A 1 1004 ? -20.063 -22.738 9.062 1.00 79.31 1004 GLU A CA 1
ATOM 8045 C C . GLU A 1 1004 ? -20.288 -23.821 10.131 1.00 79.31 1004 GLU A C 1
ATOM 8047 O O . GLU A 1 1004 ? -21.420 -24.070 10.546 1.00 79.31 1004 GLU A O 1
ATOM 8052 N N . SER A 1 1005 ? -19.211 -24.451 10.608 1.00 77.38 1005 SER A N 1
ATOM 8053 C CA . SER A 1 1005 ? -19.260 -25.509 11.618 1.00 77.38 1005 SER A CA 1
ATOM 8054 C C . SER A 1 1005 ? -19.003 -24.972 13.026 1.00 77.38 1005 SER A C 1
ATOM 8056 O O . SER A 1 1005 ? -17.960 -24.364 13.270 1.00 77.38 1005 SER A O 1
ATOM 8058 N N . ASN A 1 1006 ? -19.899 -25.286 13.963 1.00 88.06 1006 ASN A N 1
ATOM 8059 C CA . ASN A 1 1006 ? -19.717 -25.068 15.399 1.00 88.06 1006 ASN A CA 1
ATOM 8060 C C . ASN A 1 1006 ? -19.750 -26.421 16.123 1.00 88.06 1006 ASN A C 1
ATOM 8062 O O . ASN A 1 1006 ? -20.781 -27.089 16.127 1.00 88.06 1006 ASN A O 1
ATOM 8066 N N . GLU A 1 1007 ? -18.637 -26.828 16.730 1.00 86.56 1007 GLU A N 1
ATOM 8067 C CA . GLU A 1 1007 ? -18.543 -28.104 17.462 1.00 86.56 1007 GLU A CA 1
ATOM 8068 C C . GLU A 1 1007 ? -19.237 -28.058 18.830 1.00 86.56 1007 GLU A C 1
ATOM 8070 O O . GLU A 1 1007 ? -19.598 -29.093 19.383 1.00 86.56 1007 GLU A O 1
ATOM 8075 N N . LEU A 1 1008 ? -19.446 -26.857 19.367 1.00 89.94 1008 LEU A N 1
ATOM 8076 C CA . LEU A 1 1008 ? -20.080 -26.603 20.658 1.00 89.94 1008 LEU A CA 1
ATOM 8077 C C . LEU A 1 1008 ? -21.551 -26.193 20.502 1.00 89.94 1008 LEU A C 1
ATOM 8079 O O . LEU A 1 1008 ? -22.107 -25.481 21.337 1.00 89.94 1008 LEU A O 1
ATOM 8083 N N . ARG A 1 1009 ? -22.193 -26.604 19.405 1.00 88.00 1009 ARG A N 1
ATOM 8084 C CA . ARG A 1 1009 ? -23.579 -26.230 19.115 1.00 88.00 1009 ARG A CA 1
ATOM 8085 C C . ARG A 1 1009 ? -24.544 -26.796 20.157 1.00 88.00 1009 ARG A C 1
ATOM 8087 O O . ARG A 1 1009 ? -24.491 -27.971 20.512 1.00 88.00 1009 ARG A O 1
ATOM 8094 N N . LEU A 1 1010 ? -25.450 -25.946 20.622 1.00 86.50 1010 LEU A N 1
ATOM 8095 C CA . LEU A 1 1010 ? -26.487 -26.249 21.595 1.00 86.50 1010 LEU A CA 1
ATOM 8096 C C . LEU A 1 1010 ? -27.729 -26.757 20.860 1.00 86.50 1010 LEU A C 1
ATOM 8098 O O . LEU A 1 1010 ? -28.491 -25.997 20.260 1.00 86.50 1010 LEU A O 1
ATOM 8102 N N . SER A 1 1011 ? -27.934 -28.067 20.936 1.00 65.38 1011 SER A N 1
ATOM 8103 C CA . SER A 1 1011 ? -29.146 -28.731 20.473 1.00 65.38 1011 SER A CA 1
ATOM 8104 C C . SER A 1 1011 ? -30.149 -28.809 21.627 1.00 65.38 1011 SER A C 1
ATOM 8106 O O . SER A 1 1011 ? -30.184 -29.836 22.304 1.00 65.38 1011 SER A O 1
ATOM 8108 N N . ASN A 1 1012 ? -30.875 -27.723 21.926 1.00 49.91 1012 ASN A N 1
ATOM 8109 C CA . ASN A 1 1012 ? -32.166 -27.715 22.651 1.00 49.91 1012 ASN A CA 1
ATOM 8110 C C . ASN A 1 1012 ? -32.686 -26.304 22.916 1.00 49.91 1012 ASN A C 1
ATOM 8112 O O . ASN A 1 1012 ? -31.951 -25.504 23.533 1.00 49.91 1012 ASN A O 1
#

Organism: Dermatophagoides farinae (NCBI:txid6954)

Radius of gyration: 38.83 Å; chains: 1; bounding box: 108×109×90 Å

InterPro domains:
  IPR001805 Adenosine kinase [PR00989] (397-406)
  IPR001805 Adenosine kinase [PR00989] (414-428)
  IPR001805 Adenosine kinase [PR00989] (445-460)
  IPR001805 Adenosine kinase [PR00989] (483-509)
  IPR001805 Adenosine kinase [PR00989] (591-610)
  IPR001805 Adenosine kinase [PTHR45769] (331-671)
  IPR002173 Carbohydrate/purine kinase, PfkB, conserved site [PS00584] (623-636)
  IPR002173 Carbohydrate/purine kinase, PfkB, conserved site [PS00584] (958-971)
  IPR005343 Nucleolar complex protein 2 [PF03715] (1-297)
  IPR011611 Carbohydrate kinase PfkB [PF00294] (368-670)
  IPR011611 Carbohydrate kinase PfkB [PF00294] (708-1003)
  IPR029056 Ribokinase-like [G3DSA:3.40.1190.20] (339-660)
  IPR029056 Ribokinase-like [G3DSA:3.40.1190.20] (723-995)
  IPR029056 Ribokinase-like [SSF53613] (336-668)
  IPR029056 Ribokinase-like [SSF53613] (678-1002)